Protein AF-A1ZE84-F1 (afdb_monomer)

Foldseek 3Di:
DVVVVVVLLVLLVVLVCLLPVVDDDDDDDDDDDDDDDDDDDDDDDDDDDDDDDPDPPPPPPDAQLKDADDADPPQAALDDDVVVLVVVLVQCLQQLEEEFEEQAPSNSVSVVSVSVVPNDDPDAATEIEHECDDPSVPPVEDELVNVLPPHDAFRYEYEYEQDPDPRSVRHLCNLQVDDPVRSVVSSVSCNVSVYHYYYYYNDCVVVCVSPVPPRGPNDHYYDYSYDPPVVLVVCLVVPDPVQCVPLQAVLLVLLLLLQLLQFFDAPVVSLVLSLLLLVPDKHFHFDWADQDDDPDDDDRPGDGDGDIDRNSVVCVVCVVVSCVVNQWDFDADPNTTTIHHPNPSSSVSSVCCCVPPVVVVSVVSLVSCVSSCVLLNLPRDPSNLVSNLVSLLVVCVVPLPCSQQVSLVVLVVSLQSQLQDPPHDLSSNVSSLVSSLVSLLSNQVPPDPVSVVSSVVSLLVQLAPWGCHPNDTDRSSLSSLLVCVPPDPDDSLVSLQCQLPVYDLVSVVSSLVSLLVLLVVCPVPLVSNQCCVCVRLLVQADPDQDDDPVVLVVLLSGSNLSSLLSVCPNQLADDLLPDPSLVVHDLLSVLCSLQRPCSLSSNQSCVVSPQPPPRDPDPDDDDRPNDDDSVNSVLSSLLSSLVSLLSNLVSQVVVPDPPDPPPPDDRPSLVSLLSNLVSHDPVSLVSNLVSLVVVLVVLVVVLVPQDDPDPVVNVVVNVVSVSSSVSSVVSSVSNCVSNVPPCPPPPDDDDDPDDPDPDPDD

Secondary structure (DSSP, 8-state):
-HHHHHHHHHHHHHHHHHHHHT--------------------------------------------EEPPPPTT---S---HHHHHHHHHHHHHHSEEEEE-S-HHHHHHHHHHHHHH---SS--EEEEEESSGGGGGS----HHHIIIIISPSSEEEEEEE-SSHHHHHHHHHHHT--HHHHHHHHHHHHHTT-EEEEEES-HHHHHHHH-TTS----SEEEE-SPPHHHHHHHHHH---GGGG-TT-TTHHHHHHHHHHSTTB-HHHHHHHHHHHHTT-EEEEEEPPP----SSS-------EEEEEEHHHHHHHSHHHHHHHHTEEEEEETTEEEEEESSHHHHHHHHHHHHHT-HHHHHHHHHHHHHTTGGG-TTS-HHHHHHHHHHHHHHHHH-IIIIIIIHHHHHHHHHHHHHT-TTS-HHHHHHHHHHHHHHHHHHHTT--HHHHHHHHHHHHHTTT-EEEETTEEEEHHHHHHHHTTT-TT--HHHHHHHHHHTS-HHHHHHHHHHHHHHHHHTTT-HHHHHHIIIIIGGGGS---S---TTHHHHGGGSHHHHHHHHHHHIIIII-TTT-GGGGTS-HHHHHHHHT-TTHHHHHHHHHHHS------SS-PPP-------HHHHHHHHHHHHHHHHHHHHHHHHHHS------TT---HHHHHHHHHHHH--HHHHHHHHHHHHHHHHHHHHHHHH--SS-HHHHHHHHHHHHHHHHHHHHHHHHHHHHTT-------S----S-SSSSS---

Nearest PDB structures (foldseek):
  4ogp-assembly2_B  TM=2.337E-01  e=1.639E-01  Saccharomyces cerevisiae S288C
  6cok-assembly1_A  TM=3.534E-01  e=3.272E+00  Saccharomyces cerevisiae S288C
  8jri-assembly1_U  TM=1.352E-01  e=2.681E-01  Homo sapiens
  6bcx-assembly1_B  TM=1.319E-01  e=1.383E+00  Homo sapiens

Structure (mmCIF, N/CA/C/O backbone):
data_AF-A1ZE84-F1
#
_entry.id   AF-A1ZE84-F1
#
loop_
_atom_site.group_PDB
_atom_site.id
_atom_site.type_symbol
_atom_site.label_atom_id
_atom_site.label_alt_id
_atom_site.label_comp_id
_atom_site.label_asym_id
_atom_site.label_entity_id
_atom_site.label_seq_id
_atom_site.pdbx_PDB_ins_code
_atom_site.Cartn_x
_atom_site.Cartn_y
_atom_site.Cartn_z
_atom_site.occupancy
_atom_site.B_iso_or_equiv
_atom_site.auth_seq_id
_atom_site.auth_comp_id
_atom_site.auth_asym_id
_atom_site.auth_atom_id
_atom_site.pdbx_PDB_model_num
ATOM 1 N N . MET A 1 1 ? 30.232 23.983 8.723 1.00 36.81 1 MET A N 1
ATOM 2 C CA . MET A 1 1 ? 28.787 23.717 8.932 1.00 36.81 1 MET A CA 1
ATOM 3 C C . MET A 1 1 ? 27.879 24.654 8.120 1.00 36.81 1 MET A C 1
ATOM 5 O O . MET A 1 1 ? 27.013 24.147 7.424 1.00 36.81 1 MET A O 1
ATOM 9 N N . ASN A 1 2 ? 28.094 25.981 8.107 1.00 24.64 2 ASN A N 1
ATOM 10 C CA . ASN A 1 2 ? 27.314 26.906 7.252 1.00 24.64 2 ASN A CA 1
ATOM 11 C C . ASN A 1 2 ? 27.576 26.751 5.739 1.00 24.64 2 ASN A C 1
ATOM 13 O O . ASN A 1 2 ? 26.659 26.937 4.948 1.00 24.64 2 ASN A O 1
ATOM 17 N N . LEU A 1 3 ? 28.781 26.330 5.335 1.00 23.27 3 LEU A N 1
ATOM 18 C CA . LEU A 1 3 ? 29.101 26.059 3.924 1.00 23.27 3 LEU A CA 1
ATOM 19 C C . LEU A 1 3 ? 28.292 24.879 3.348 1.00 23.27 3 LEU A C 1
ATOM 21 O O . LEU A 1 3 ? 27.771 24.969 2.246 1.00 23.27 3 LEU A O 1
ATOM 25 N N . VAL A 1 4 ? 28.126 23.807 4.132 1.00 29.30 4 VAL A N 1
ATOM 26 C CA . VAL A 1 4 ? 27.359 22.607 3.742 1.00 29.30 4 VAL A CA 1
ATOM 27 C C . VAL A 1 4 ? 25.863 22.919 3.635 1.00 29.30 4 VAL A C 1
ATOM 29 O O . VAL A 1 4 ? 25.212 22.481 2.694 1.00 29.30 4 VAL A O 1
ATOM 32 N N . LYS A 1 5 ? 25.325 23.751 4.541 1.00 33.12 5 LYS A N 1
ATOM 33 C CA . LYS A 1 5 ? 23.930 24.221 4.460 1.00 33.12 5 LYS A CA 1
ATOM 34 C C . LYS A 1 5 ? 23.672 25.100 3.230 1.00 33.12 5 LYS A C 1
ATOM 36 O O . LYS A 1 5 ? 22.591 25.020 2.659 1.00 33.12 5 LYS A O 1
ATOM 41 N N . ASN A 1 6 ? 24.646 25.913 2.816 1.00 33.22 6 ASN A N 1
ATOM 42 C CA . ASN A 1 6 ? 24.522 26.741 1.614 1.00 33.22 6 ASN A CA 1
ATOM 43 C C . ASN A 1 6 ? 24.653 25.923 0.319 1.00 33.22 6 ASN A C 1
ATOM 45 O O . ASN A 1 6 ? 23.928 26.205 -0.627 1.00 33.22 6 ASN A O 1
ATOM 49 N N . LEU A 1 7 ? 25.502 24.889 0.294 1.00 34.53 7 LEU A N 1
ATOM 50 C CA . LEU A 1 7 ? 25.611 23.964 -0.843 1.00 34.53 7 LEU A CA 1
ATOM 51 C C . LEU A 1 7 ? 24.311 23.173 -1.057 1.00 34.53 7 LEU A C 1
ATOM 53 O O . LEU A 1 7 ? 23.754 23.221 -2.146 1.00 34.53 7 LEU A O 1
ATOM 57 N N . GLN A 1 8 ? 23.744 22.583 0.003 1.00 39.34 8 GLN A N 1
ATOM 58 C CA . GLN A 1 8 ? 22.467 21.853 -0.081 1.00 39.34 8 GLN A CA 1
ATOM 59 C C . GLN A 1 8 ? 21.284 22.748 -0.487 1.00 39.34 8 GLN A C 1
ATOM 61 O O . GLN A 1 8 ? 20.368 22.307 -1.178 1.00 39.34 8 GLN A O 1
ATOM 66 N N . LYS A 1 9 ? 21.289 24.022 -0.068 1.00 42.16 9 LYS A N 1
ATOM 67 C CA . LYS A 1 9 ? 20.246 24.988 -0.442 1.00 42.16 9 LYS A CA 1
ATOM 68 C C . LYS A 1 9 ? 20.363 25.433 -1.904 1.00 42.16 9 LYS A C 1
ATOM 70 O O . LYS A 1 9 ? 19.337 25.706 -2.519 1.00 42.16 9 LYS A O 1
ATOM 75 N N . ASN A 1 10 ? 21.578 25.500 -2.450 1.00 45.91 10 ASN A N 1
ATOM 76 C CA . ASN A 1 10 ? 21.805 25.840 -3.853 1.00 45.91 10 ASN A CA 1
ATOM 77 C C . ASN A 1 10 ? 21.471 24.665 -4.783 1.00 45.91 10 ASN A C 1
ATOM 79 O O . ASN A 1 10 ? 20.753 24.890 -5.750 1.00 45.91 10 ASN A O 1
ATOM 83 N N . GLU A 1 11 ? 21.858 23.431 -4.439 1.00 47.66 11 GLU A N 1
ATOM 84 C CA . GLU A 1 11 ? 21.490 22.222 -5.203 1.00 47.66 11 GLU A CA 1
ATOM 85 C C . GLU A 1 11 ? 19.964 22.048 -5.291 1.00 47.66 11 GLU A C 1
ATOM 87 O O . GLU A 1 11 ? 19.417 21.853 -6.373 1.00 47.66 11 GLU A O 1
ATOM 92 N N . ALA A 1 12 ? 19.237 22.220 -4.179 1.00 45.03 12 ALA A N 1
ATOM 93 C CA . ALA A 1 12 ? 17.773 22.137 -4.181 1.00 45.03 12 ALA A CA 1
ATOM 94 C C . ALA A 1 12 ? 17.106 23.241 -5.025 1.00 45.03 12 ALA A C 1
ATOM 96 O O . ALA A 1 12 ? 16.056 23.018 -5.626 1.00 45.03 12 ALA A O 1
ATOM 97 N N . LYS A 1 13 ? 17.708 24.435 -5.080 1.00 50.19 13 LYS A N 1
ATOM 98 C CA . LYS A 1 13 ? 17.200 25.567 -5.867 1.00 50.19 13 LYS A CA 1
ATOM 99 C C . LYS A 1 13 ? 17.487 25.399 -7.363 1.00 50.19 13 LYS A C 1
ATOM 101 O O . LYS A 1 13 ? 16.694 25.847 -8.184 1.00 50.19 13 LYS A O 1
ATOM 106 N N . GLU A 1 14 ? 18.589 24.744 -7.709 1.00 56.25 14 GLU A N 1
ATOM 107 C CA . GLU A 1 14 ? 18.970 24.417 -9.084 1.00 56.25 14 GLU A CA 1
ATOM 108 C C . GLU A 1 14 ? 18.082 23.306 -9.660 1.00 56.25 14 GLU A C 1
ATOM 110 O O . GLU A 1 14 ? 17.531 23.481 -10.745 1.00 56.25 14 GLU A O 1
ATOM 115 N N . VAL A 1 15 ? 17.798 22.256 -8.876 1.00 49.94 15 VAL A N 1
ATOM 116 C CA . VAL A 1 15 ? 16.799 21.225 -9.220 1.00 49.94 15 VAL A CA 1
ATOM 117 C C . VAL A 1 15 ? 15.406 21.843 -9.393 1.00 49.94 15 VAL A C 1
ATOM 119 O O . VAL A 1 15 ? 14.722 21.566 -10.373 1.00 49.94 15 VAL A O 1
ATOM 122 N N . LEU A 1 16 ? 14.990 22.742 -8.491 1.00 45.25 16 LEU A N 1
ATOM 123 C CA . LEU A 1 16 ? 13.706 23.445 -8.601 1.00 45.25 16 LEU A CA 1
ATOM 124 C C . LEU A 1 16 ? 13.632 24.313 -9.871 1.00 45.25 16 LEU A C 1
ATOM 126 O O . LEU A 1 16 ? 12.613 24.317 -10.556 1.00 45.25 16 LEU A O 1
ATOM 130 N N . ASN A 1 17 ? 14.713 25.014 -10.221 1.00 49.50 17 ASN A N 1
ATOM 131 C CA . ASN A 1 17 ? 14.766 25.812 -11.444 1.00 49.50 17 ASN A CA 1
ATOM 132 C C . ASN A 1 17 ? 14.738 24.938 -12.706 1.00 49.50 17 ASN A C 1
ATOM 134 O O . ASN A 1 17 ? 14.071 25.320 -13.663 1.00 49.50 17 ASN A O 1
ATOM 138 N N . GLN A 1 18 ? 15.383 23.767 -12.714 1.00 52.84 18 GLN A N 1
ATOM 139 C CA . GLN A 1 18 ? 15.310 22.813 -13.831 1.00 52.84 18 GLN A CA 1
ATOM 140 C C . GLN A 1 18 ? 13.902 22.212 -13.997 1.00 52.84 18 GLN A C 1
ATOM 142 O O . GLN A 1 18 ? 13.426 22.064 -15.121 1.00 52.84 18 GLN A O 1
ATOM 147 N N . VAL A 1 19 ? 13.193 21.943 -12.894 1.00 48.56 19 VAL A N 1
ATOM 148 C CA . VAL A 1 19 ? 11.801 21.454 -12.924 1.00 48.56 19 VAL A CA 1
ATOM 149 C C . VAL A 1 19 ? 10.820 22.540 -13.392 1.00 48.56 19 VAL A C 1
ATOM 151 O O . VAL A 1 19 ? 9.872 22.243 -14.116 1.00 48.56 19 VAL A O 1
ATOM 154 N N . ILE A 1 20 ? 11.041 23.805 -13.016 1.00 45.84 20 ILE A N 1
ATOM 155 C CA . ILE A 1 20 ? 10.138 24.922 -13.347 1.00 45.84 20 ILE A CA 1
ATOM 156 C C . ILE A 1 20 ? 10.374 25.471 -14.765 1.00 45.84 20 ILE A C 1
ATOM 158 O O . ILE A 1 20 ? 9.416 25.847 -15.438 1.00 45.84 20 ILE A O 1
ATOM 162 N N . THR A 1 21 ? 11.618 25.519 -15.252 1.00 43.59 21 THR A N 1
ATOM 163 C CA . THR A 1 21 ? 11.938 26.168 -16.544 1.00 43.59 21 THR A CA 1
ATOM 164 C C . THR A 1 21 ? 11.552 25.355 -17.782 1.00 43.59 21 THR A C 1
ATOM 166 O O . THR A 1 21 ? 11.410 25.940 -18.853 1.00 43.59 21 THR A O 1
ATOM 169 N N . ASN A 1 22 ? 11.281 24.054 -17.647 1.00 42.22 22 ASN A N 1
ATOM 170 C CA . ASN A 1 22 ? 10.920 23.189 -18.777 1.00 42.22 22 ASN A CA 1
ATOM 171 C C . ASN A 1 22 ? 9.412 23.111 -19.085 1.00 42.22 22 ASN A C 1
ATOM 173 O O . ASN A 1 22 ? 9.028 22.421 -20.025 1.00 42.22 22 ASN A O 1
ATOM 177 N N . ASN A 1 23 ? 8.544 23.822 -18.353 1.00 41.28 23 ASN A N 1
ATOM 178 C CA . ASN A 1 23 ? 7.087 23.706 -18.504 1.00 41.28 23 ASN A CA 1
ATOM 179 C C . ASN A 1 23 ? 6.381 25.070 -18.571 1.00 41.28 23 ASN A C 1
ATOM 181 O O . ASN A 1 23 ? 5.693 25.487 -17.641 1.00 41.28 23 ASN A O 1
ATOM 185 N N . THR A 1 24 ? 6.499 25.779 -19.698 1.00 28.03 24 THR A N 1
ATOM 186 C CA . THR A 1 24 ? 5.566 26.873 -20.029 1.00 28.03 24 THR A CA 1
ATOM 187 C C . THR A 1 24 ? 5.168 26.838 -21.507 1.00 28.03 24 THR A C 1
ATOM 189 O O . THR A 1 24 ? 5.934 27.300 -22.350 1.00 28.03 24 THR A O 1
ATOM 192 N N . PRO A 1 25 ? 3.961 26.369 -21.865 1.00 32.09 25 PRO A N 1
ATOM 193 C CA . PRO A 1 25 ? 3.315 26.785 -23.097 1.00 32.09 25 PRO A CA 1
ATOM 194 C C . PRO A 1 25 ? 2.421 28.005 -22.840 1.00 32.09 25 PRO A C 1
ATOM 196 O O . PRO A 1 25 ? 1.644 28.064 -21.886 1.00 32.09 25 PRO A O 1
ATOM 199 N N . HIS A 1 26 ? 2.553 28.996 -23.717 1.00 32.44 26 HIS A N 1
ATOM 200 C CA . HIS A 1 26 ? 1.734 30.198 -23.745 1.00 32.44 26 HIS A CA 1
ATOM 201 C C . HIS A 1 26 ? 0.280 29.918 -24.171 1.00 32.44 26 HIS A C 1
ATOM 203 O O . HIS A 1 26 ? 0.025 29.235 -25.154 1.00 32.44 26 HIS A O 1
ATOM 209 N N . GLN A 1 27 ? -0.614 30.626 -23.474 1.00 30.95 27 GLN A N 1
ATOM 210 C CA . GLN A 1 27 ? -1.911 31.177 -23.889 1.00 30.95 27 GLN A CA 1
ATOM 211 C C . GLN A 1 27 ? -3.180 30.306 -23.894 1.00 30.95 27 GLN A C 1
ATOM 213 O O . GLN A 1 27 ? -3.377 29.364 -24.653 1.00 30.95 27 GLN A O 1
ATOM 218 N N . GLN A 1 28 ? -4.082 30.781 -23.030 1.00 29.73 28 GLN A N 1
ATOM 219 C CA . GLN A 1 28 ? -5.488 30.462 -22.839 1.00 29.73 28 GLN A CA 1
ATOM 220 C C . GLN A 1 28 ? -6.345 30.962 -24.011 1.00 29.73 28 GLN A C 1
ATOM 222 O O . GLN A 1 28 ? -6.179 32.098 -24.449 1.00 29.73 28 GLN A O 1
ATOM 227 N N . ASN A 1 29 ? -7.359 30.182 -24.391 1.00 26.28 29 ASN A N 1
ATOM 228 C CA . ASN A 1 29 ? -8.602 30.709 -24.950 1.00 26.28 29 ASN A CA 1
ATOM 229 C C . ASN A 1 29 ? -9.772 30.181 -24.113 1.00 26.28 29 ASN A C 1
ATOM 231 O O . ASN A 1 29 ? -10.040 28.983 -24.070 1.00 26.28 29 ASN A O 1
ATOM 235 N N . ASN A 1 30 ? -10.437 31.106 -23.420 1.00 28.86 30 ASN A N 1
ATOM 236 C CA . ASN A 1 30 ? -11.659 30.879 -22.658 1.00 28.86 30 ASN A CA 1
ATOM 237 C C . ASN A 1 30 ? -12.860 30.819 -23.608 1.00 28.86 30 ASN A C 1
ATOM 239 O O . ASN A 1 30 ? -13.120 31.790 -24.317 1.00 28.86 30 ASN A O 1
ATOM 243 N N . VAL A 1 31 ? -13.654 29.750 -23.535 1.00 28.14 31 VAL A N 1
ATOM 244 C CA . VAL A 1 31 ? -15.068 29.779 -23.929 1.00 28.14 31 VAL A CA 1
ATOM 245 C C . VAL A 1 31 ? -15.882 29.134 -22.815 1.00 28.14 31 VAL A C 1
ATOM 247 O O . VAL A 1 31 ? -15.680 27.984 -22.438 1.00 28.14 31 VAL A O 1
ATOM 250 N N . SER A 1 32 ? -16.775 29.940 -22.262 1.00 31.22 32 SER A N 1
ATOM 251 C CA . SER A 1 32 ? -17.769 29.614 -21.254 1.00 31.22 32 SER A CA 1
ATOM 252 C C . SER A 1 32 ? -19.015 29.032 -21.920 1.00 31.22 32 SER A C 1
ATOM 254 O O . SER A 1 32 ? -19.507 29.575 -22.907 1.00 31.22 32 SER A O 1
ATOM 256 N N . ALA A 1 33 ? -19.567 27.961 -21.351 1.00 27.58 33 ALA A N 1
ATOM 257 C CA . ALA A 1 33 ? -20.930 27.528 -21.630 1.00 27.58 33 ALA A CA 1
ATOM 258 C C . ALA A 1 33 ? -21.568 26.984 -20.347 1.00 27.58 33 ALA A C 1
ATOM 260 O O . ALA A 1 33 ? -21.155 25.977 -19.780 1.00 27.58 33 ALA A O 1
ATOM 261 N N . THR A 1 34 ? -22.560 27.730 -19.878 1.00 29.97 34 THR A N 1
ATOM 262 C CA . THR A 1 34 ? -23.504 27.414 -18.808 1.00 29.97 34 THR A CA 1
ATOM 263 C C . THR A 1 34 ? -24.512 26.359 -19.266 1.00 29.97 34 THR A C 1
ATOM 265 O O . THR A 1 34 ? -25.079 26.504 -20.347 1.00 29.97 34 THR A O 1
ATOM 268 N N . GLY A 1 35 ? -24.819 25.378 -18.416 1.00 27.50 35 GLY A N 1
ATOM 269 C CA . GLY A 1 35 ? -25.914 24.426 -18.618 1.00 27.50 35 GLY A CA 1
ATOM 270 C C . GLY A 1 35 ? -26.468 23.931 -17.285 1.00 27.50 35 GLY A C 1
ATOM 271 O O . GLY A 1 35 ? -25.924 23.011 -16.689 1.00 27.50 35 GLY A O 1
ATOM 272 N N . ASN A 1 36 ? -27.527 24.594 -16.815 1.00 29.30 36 ASN A N 1
ATOM 273 C CA . ASN A 1 36 ? -28.454 24.116 -15.787 1.00 29.30 36 ASN A CA 1
ATOM 274 C C . ASN A 1 36 ? -29.229 22.910 -16.321 1.00 29.30 36 ASN A C 1
ATOM 276 O O . ASN A 1 36 ? -29.842 23.078 -17.368 1.00 29.30 36 ASN A O 1
ATOM 280 N N . GLU A 1 37 ? -29.383 21.835 -15.544 1.00 28.62 37 GLU A N 1
ATOM 281 C CA . GLU A 1 37 ? -30.635 21.063 -15.537 1.00 28.62 37 GLU A CA 1
ATOM 282 C C . GLU A 1 37 ? -31.001 20.601 -14.120 1.00 28.62 37 GLU A C 1
ATOM 284 O O . GLU A 1 37 ? -30.244 19.939 -13.412 1.00 28.62 37 GLU A O 1
ATOM 289 N N . ASN A 1 38 ? -32.200 21.024 -13.722 1.00 28.02 38 ASN A N 1
ATOM 290 C CA . ASN A 1 38 ? -32.966 20.556 -12.580 1.00 28.02 38 ASN A CA 1
ATOM 291 C C . ASN A 1 38 ? -33.550 19.173 -12.889 1.00 28.02 38 ASN A C 1
ATOM 293 O O . ASN A 1 38 ? -34.133 19.016 -13.956 1.00 28.02 38 ASN A O 1
ATOM 297 N N . THR A 1 39 ? -33.621 18.278 -11.902 1.00 29.27 39 THR A N 1
ATOM 298 C CA . THR A 1 39 ? -34.764 17.355 -11.798 1.00 29.27 39 THR A CA 1
ATOM 299 C C . THR A 1 39 ? -35.129 17.084 -10.346 1.00 29.27 39 THR A C 1
ATOM 301 O O . THR A 1 39 ? -34.303 16.718 -9.513 1.00 29.27 39 THR A O 1
ATOM 304 N N . SER A 1 40 ? -36.406 17.321 -10.081 1.00 28.17 40 SER A N 1
ATOM 305 C CA . SER A 1 40 ? -37.141 17.264 -8.828 1.00 28.17 40 SER A CA 1
ATOM 306 C C . SER A 1 40 ? -37.677 15.867 -8.496 1.00 28.17 40 SER A C 1
ATOM 308 O O . SER A 1 40 ? -38.071 15.128 -9.389 1.00 28.17 40 SER A O 1
ATOM 310 N N . PHE A 1 41 ? -37.769 15.605 -7.189 1.00 26.22 41 PHE A N 1
ATOM 311 C CA . PHE A 1 41 ? -38.820 14.900 -6.437 1.00 26.22 41 PHE A CA 1
ATOM 312 C C . PHE A 1 41 ? -39.788 13.934 -7.148 1.00 26.22 41 PHE A C 1
ATOM 314 O O . PHE A 1 41 ? -40.590 14.327 -7.992 1.00 26.22 41 PHE A O 1
ATOM 321 N N . GLY A 1 42 ? -39.864 12.724 -6.584 1.00 26.58 42 GLY A N 1
ATOM 322 C CA . GLY A 1 42 ? -41.055 11.876 -6.575 1.00 26.58 42 GLY A CA 1
ATOM 323 C C . GLY A 1 42 ? -41.156 11.131 -5.241 1.00 26.58 42 GLY A C 1
ATOM 324 O O . GLY A 1 42 ? -40.504 10.111 -5.049 1.00 26.58 42 GLY A O 1
ATOM 325 N N . GLU A 1 43 ? -41.951 11.666 -4.312 1.00 28.81 43 GLU A N 1
ATOM 326 C CA . GLU A 1 43 ? -42.445 10.944 -3.136 1.00 28.81 43 GLU A CA 1
ATOM 327 C C . GLU A 1 43 ? -43.560 9.980 -3.563 1.00 28.81 43 GLU A C 1
ATOM 329 O O . GLU A 1 43 ? -44.533 10.400 -4.187 1.00 28.81 43 GLU A O 1
ATOM 334 N N . VAL A 1 44 ? -43.473 8.712 -3.156 1.00 29.52 44 VAL A N 1
ATOM 335 C CA . VAL A 1 44 ? -44.645 7.840 -3.002 1.00 29.52 44 VAL A CA 1
ATOM 336 C C . VAL A 1 44 ? -44.495 7.094 -1.682 1.00 29.52 44 VAL A C 1
ATOM 338 O O . VAL A 1 44 ? -43.580 6.294 -1.497 1.00 29.52 44 VAL A O 1
ATOM 341 N N . GLY A 1 45 ? -45.387 7.404 -0.743 1.00 27.36 45 GLY A N 1
ATOM 342 C CA . GLY A 1 45 ? -45.555 6.671 0.505 1.00 27.36 45 GLY A CA 1
ATOM 343 C C . GLY A 1 45 ? -46.414 5.420 0.320 1.00 27.36 45 GLY A C 1
ATOM 344 O O . GLY A 1 45 ? -47.327 5.392 -0.501 1.00 27.36 45 GLY A O 1
ATOM 345 N N . GLY A 1 46 ? -46.145 4.403 1.136 1.00 26.98 46 GLY A N 1
ATOM 346 C CA . GLY A 1 46 ? -46.961 3.200 1.263 1.00 26.98 46 GLY A CA 1
ATOM 347 C C . GLY A 1 46 ? -46.502 2.366 2.457 1.00 26.98 46 GLY A C 1
ATOM 348 O O . GLY A 1 46 ? -45.310 2.187 2.669 1.00 26.98 46 GLY A O 1
ATOM 349 N N . ASP A 1 47 ? -47.459 1.953 3.279 1.00 25.48 47 ASP A N 1
ATOM 350 C CA . ASP A 1 47 ? -47.313 1.526 4.669 1.00 25.48 47 ASP A CA 1
ATOM 351 C C . ASP A 1 47 ? -46.596 0.191 4.952 1.00 25.48 47 ASP A C 1
ATOM 353 O O . ASP A 1 47 ? -46.468 -0.714 4.136 1.00 25.48 47 ASP A O 1
ATOM 357 N N . VAL A 1 48 ? -46.189 0.104 6.220 1.00 30.48 48 VAL A N 1
ATOM 358 C CA . VAL A 1 48 ? -45.552 -1.004 6.939 1.00 30.48 48 VAL A CA 1
ATOM 359 C C . VAL A 1 48 ? -46.494 -2.200 7.120 1.00 30.48 48 VAL A C 1
ATOM 361 O O . VAL A 1 48 ? -47.605 -2.039 7.624 1.00 30.48 48 VAL A O 1
ATOM 364 N N . THR A 1 49 ? -45.998 -3.426 6.923 1.00 26.94 49 THR A N 1
ATOM 365 C CA . THR A 1 49 ? -46.340 -4.553 7.814 1.00 26.94 49 THR A CA 1
ATOM 366 C C . THR A 1 49 ? -45.186 -5.551 7.900 1.00 26.94 49 THR A C 1
ATOM 368 O O . THR A 1 49 ? -44.726 -6.091 6.902 1.00 26.94 49 THR A O 1
ATOM 371 N N . ILE A 1 50 ? -44.710 -5.766 9.127 1.00 29.09 50 ILE A N 1
ATOM 372 C CA . ILE A 1 50 ? -43.691 -6.746 9.502 1.00 29.09 50 ILE A CA 1
ATOM 373 C C . ILE A 1 50 ? -44.406 -8.072 9.767 1.00 29.09 50 ILE A C 1
ATOM 375 O O . ILE A 1 50 ? -45.219 -8.145 10.686 1.00 29.09 50 ILE A O 1
ATOM 379 N N . TYR A 1 51 ? -44.047 -9.119 9.025 1.00 27.38 51 TYR A N 1
ATOM 380 C CA . TYR A 1 51 ? -44.151 -10.498 9.493 1.00 27.38 51 TYR A CA 1
ATOM 381 C C . TYR A 1 51 ? -42.777 -11.150 9.380 1.00 27.38 51 TYR A C 1
ATOM 383 O O . TYR A 1 51 ? -42.238 -11.338 8.293 1.00 27.38 51 TYR A O 1
ATOM 391 N N . ALA A 1 52 ? -42.213 -11.466 10.543 1.00 35.06 52 ALA A N 1
ATOM 392 C CA . ALA A 1 52 ? -41.080 -12.357 10.689 1.00 35.06 52 ALA A CA 1
ATOM 393 C C . ALA A 1 52 ? -41.555 -13.793 10.423 1.00 35.06 52 ALA A C 1
ATOM 395 O O . ALA A 1 52 ? -42.123 -14.450 11.291 1.00 35.06 52 ALA A O 1
ATOM 396 N N . ALA A 1 53 ? -41.324 -14.261 9.206 1.00 30.91 53 ALA A N 1
ATOM 397 C CA . ALA A 1 53 ? -41.155 -15.666 8.875 1.00 30.91 53 ALA A CA 1
ATOM 398 C C . ALA A 1 53 ? -39.854 -15.718 8.074 1.00 30.91 53 ALA A C 1
ATOM 400 O O . ALA A 1 53 ? -39.637 -14.835 7.244 1.00 30.91 53 ALA A O 1
ATOM 401 N N . GLY A 1 54 ? -38.958 -16.660 8.384 1.00 36.31 54 GLY A N 1
ATOM 402 C CA . GLY A 1 54 ? -37.664 -16.769 7.711 1.00 36.31 54 GLY A CA 1
ATOM 403 C C . GLY A 1 54 ? -37.864 -16.687 6.204 1.00 36.31 54 GLY A C 1
ATOM 404 O O . GLY A 1 54 ? -38.525 -17.556 5.634 1.00 36.31 54 GLY A O 1
ATOM 405 N N . MET A 1 55 ? -37.365 -15.608 5.590 1.00 26.78 55 MET A N 1
ATOM 406 C CA . MET A 1 55 ? -37.378 -15.502 4.141 1.00 26.78 55 MET A CA 1
ATOM 407 C C . MET A 1 55 ? -36.633 -16.733 3.624 1.00 26.78 55 MET A C 1
ATOM 409 O O . MET A 1 55 ? -35.517 -16.984 4.098 1.00 26.78 55 MET A O 1
ATOM 413 N N . PRO A 1 56 ? -37.208 -17.524 2.702 1.00 33.09 56 PRO A N 1
ATOM 414 C CA . PRO A 1 56 ? -36.371 -18.402 1.910 1.00 33.09 56 PRO A CA 1
ATOM 415 C C . PRO A 1 56 ? -35.312 -17.484 1.307 1.00 33.09 56 PRO A C 1
ATOM 417 O O . PRO A 1 56 ? -35.663 -16.465 0.713 1.00 33.09 56 PRO A O 1
ATOM 420 N N . GLN A 1 57 ? -34.031 -17.769 1.544 1.00 34.62 57 GLN A N 1
ATOM 421 C CA . GLN A 1 57 ? -33.004 -17.141 0.729 1.00 34.62 57 GLN A CA 1
ATOM 422 C C . GLN A 1 57 ? -33.399 -17.479 -0.705 1.00 34.62 57 GLN A C 1
ATOM 424 O O . GLN A 1 57 ? -33.383 -18.654 -1.080 1.00 34.62 57 GLN A O 1
ATOM 429 N N . GLU A 1 58 ? -33.870 -16.482 -1.460 1.00 37.03 58 GLU A N 1
ATOM 430 C CA . GLU A 1 58 ? -33.947 -16.606 -2.904 1.00 37.03 58 GLU A CA 1
ATOM 431 C C . GLU A 1 58 ? -32.542 -17.033 -3.301 1.00 37.03 58 GLU A C 1
ATOM 433 O O . GLU A 1 58 ? -31.583 -16.300 -3.059 1.00 37.03 58 GLU A O 1
ATOM 438 N N . LYS A 1 59 ? -32.397 -18.281 -3.765 1.00 49.81 59 LYS A N 1
ATOM 439 C CA . LYS A 1 59 ? -31.138 -18.730 -4.346 1.00 49.81 59 LYS A CA 1
ATOM 440 C C . LYS A 1 59 ? -30.854 -17.719 -5.445 1.00 49.81 59 LYS A C 1
ATOM 442 O O . LYS A 1 59 ? -31.595 -17.694 -6.427 1.00 49.81 59 LYS A O 1
ATOM 447 N N . GLU A 1 60 ? -29.871 -16.846 -5.231 1.00 55.91 60 GLU A N 1
ATOM 448 C CA . GLU A 1 60 ? -29.434 -15.910 -6.256 1.00 55.91 60 GLU A CA 1
ATOM 449 C C . GLU A 1 60 ? -29.136 -16.747 -7.495 1.00 55.91 60 GLU A C 1
ATOM 451 O O . GLU A 1 60 ? -28.249 -17.602 -7.481 1.00 55.91 60 GLU A O 1
ATOM 456 N N . VAL A 1 61 ? -29.957 -16.574 -8.532 1.00 61.94 61 VAL A N 1
ATOM 457 C CA . VAL A 1 61 ? -29.771 -17.278 -9.796 1.00 61.94 61 VAL A CA 1
ATOM 458 C C . VAL A 1 61 ? -28.432 -16.803 -10.335 1.00 61.94 61 VAL A C 1
ATOM 460 O O . VAL A 1 61 ? -28.268 -15.621 -10.652 1.00 61.94 61 VAL A O 1
ATOM 463 N N . PHE A 1 62 ? -27.461 -17.711 -10.361 1.00 67.38 62 PHE A N 1
ATOM 464 C CA . PHE A 1 62 ? -26.119 -17.426 -10.837 1.00 67.38 62 PHE A CA 1
ATOM 465 C C . PHE A 1 62 ? -26.216 -16.983 -12.304 1.00 67.38 62 PHE A C 1
ATOM 467 O O . PHE A 1 62 ? -26.620 -17.753 -13.172 1.00 67.38 62 PHE A O 1
ATOM 474 N N . LYS A 1 63 ? -25.918 -15.709 -12.571 1.00 77.25 63 LYS A N 1
ATOM 475 C CA . LYS A 1 63 ? -25.895 -15.144 -13.929 1.00 77.25 63 LYS A CA 1
ATOM 476 C C . LYS A 1 63 ? -24.564 -15.460 -14.604 1.00 77.25 63 LYS A C 1
ATOM 478 O O . LYS A 1 63 ? -23.548 -15.447 -13.918 1.00 77.25 63 LYS A O 1
ATOM 483 N N . ASP A 1 64 ? -24.591 -15.683 -15.919 1.00 83.94 64 ASP A N 1
ATOM 484 C CA . ASP A 1 64 ? -23.397 -15.852 -16.758 1.00 83.94 64 ASP A CA 1
ATOM 485 C C . ASP A 1 64 ? -22.415 -14.682 -16.536 1.00 83.94 64 ASP A C 1
ATOM 487 O O . ASP A 1 64 ? -22.771 -13.534 -16.823 1.00 83.94 64 ASP A O 1
ATOM 491 N N . PRO A 1 65 ? -21.214 -14.937 -15.984 1.00 83.44 65 PRO A N 1
ATOM 492 C CA . PRO A 1 65 ? -20.230 -13.902 -15.692 1.00 83.44 65 PRO A CA 1
ATOM 493 C C . PRO A 1 65 ? -19.315 -13.594 -16.890 1.00 83.44 65 PRO A C 1
ATOM 495 O O . PRO A 1 65 ? -18.368 -12.820 -16.738 1.00 83.44 65 PRO A O 1
ATOM 498 N N . THR A 1 66 ? -19.539 -14.221 -18.051 1.00 87.81 66 THR A N 1
ATOM 499 C CA . THR A 1 66 ? -18.665 -14.095 -19.222 1.00 87.81 66 THR A CA 1
ATOM 500 C C . THR A 1 66 ? -19.057 -12.957 -20.163 1.00 87.81 66 THR A C 1
ATOM 502 O O . THR A 1 66 ? -20.225 -12.615 -20.345 1.00 87.81 66 THR A O 1
ATOM 505 N N . GLU A 1 67 ? -18.050 -12.383 -20.813 1.00 89.38 67 GLU A N 1
ATOM 506 C CA . GLU A 1 67 ? -18.185 -11.356 -21.848 1.00 89.38 67 GLU A CA 1
ATOM 507 C C . GLU A 1 67 ? -17.795 -11.922 -23.220 1.00 89.38 67 GLU A C 1
ATOM 509 O O . GLU A 1 67 ? -17.186 -12.987 -23.310 1.00 89.38 67 GLU A O 1
ATOM 514 N N . ASN A 1 68 ? -18.139 -11.230 -24.309 1.00 90.31 68 ASN A N 1
ATOM 515 C CA . ASN A 1 68 ? -17.709 -11.634 -25.651 1.00 90.31 68 ASN A CA 1
ATOM 516 C C . ASN A 1 68 ? -16.204 -11.401 -25.823 1.00 90.31 68 ASN A C 1
ATOM 518 O O . ASN A 1 68 ? -15.706 -10.310 -25.543 1.00 90.31 68 ASN A O 1
ATOM 522 N N . PHE A 1 69 ? -15.490 -12.403 -26.330 1.00 89.19 69 PHE A N 1
ATOM 523 C CA . PHE A 1 69 ? -14.063 -12.304 -26.613 1.00 89.19 69 PHE A CA 1
ATOM 524 C C . PHE A 1 69 ? -13.814 -11.933 -28.078 1.00 89.19 69 PHE A C 1
ATOM 526 O O . PHE A 1 69 ? -14.142 -12.691 -28.994 1.00 89.19 69 PHE A O 1
ATOM 533 N N . THR A 1 70 ? -13.200 -10.772 -28.307 1.00 90.06 70 THR A N 1
ATOM 534 C CA . THR A 1 70 ? -12.871 -10.290 -29.654 1.00 90.06 70 THR A CA 1
ATOM 535 C C . THR A 1 70 ? -11.512 -10.822 -30.096 1.00 90.06 70 THR A C 1
ATOM 537 O O . THR A 1 70 ? -10.488 -10.509 -29.490 1.00 90.06 70 THR A O 1
ATOM 540 N N . LEU A 1 71 ? -11.482 -11.595 -31.183 1.00 87.00 71 LEU A N 1
ATOM 541 C CA . LEU A 1 71 ? -10.234 -12.076 -31.773 1.00 87.00 71 LEU A CA 1
ATOM 542 C C . LEU A 1 71 ? -9.461 -10.949 -32.462 1.00 87.00 71 LEU A C 1
ATOM 544 O O . LEU A 1 71 ? -10.012 -10.212 -33.275 1.00 87.00 71 LEU A O 1
ATOM 548 N N . GLN A 1 72 ? -8.162 -10.861 -32.180 1.00 84.44 72 GLN A N 1
ATOM 549 C CA . GLN A 1 72 ? -7.250 -9.955 -32.867 1.00 84.44 72 GLN A CA 1
ATOM 550 C C . GLN A 1 72 ? -6.628 -10.673 -34.079 1.00 84.44 72 GLN A C 1
ATOM 552 O O . GLN A 1 72 ? -6.000 -11.721 -33.932 1.00 84.44 72 GLN A O 1
ATOM 557 N N . GLU A 1 73 ? -6.806 -10.130 -35.289 1.00 77.50 73 GLU A N 1
ATOM 558 C CA . GLU A 1 73 ? -6.428 -10.825 -36.534 1.00 77.50 73 GLU A CA 1
ATOM 559 C C . GLU A 1 73 ? -4.912 -10.917 -36.773 1.00 77.50 73 GLU A C 1
ATOM 561 O O . GLU A 1 73 ? -4.453 -11.872 -37.409 1.00 77.50 73 GLU A O 1
ATOM 566 N N . ASN A 1 74 ? -4.150 -9.958 -36.236 1.00 76.75 74 ASN A N 1
ATOM 567 C CA . ASN A 1 74 ? -2.743 -9.715 -36.579 1.00 76.75 74 ASN A CA 1
ATOM 568 C C . ASN A 1 74 ? -1.751 -10.050 -35.458 1.00 76.75 74 ASN A C 1
ATOM 570 O O . ASN A 1 74 ? -0.604 -9.613 -35.502 1.00 76.75 74 ASN A O 1
ATOM 574 N N . VAL A 1 75 ? -2.164 -10.819 -34.451 1.00 74.62 75 VAL A N 1
ATOM 575 C CA . VAL A 1 75 ? -1.275 -11.168 -33.338 1.00 74.62 75 VAL A CA 1
ATOM 576 C C . VAL A 1 75 ? -0.580 -12.486 -33.637 1.00 74.62 75 VAL A C 1
ATOM 578 O O . VAL A 1 75 ? -1.223 -13.535 -33.704 1.00 74.62 75 VAL A O 1
ATOM 581 N N . GLN A 1 76 ? 0.739 -12.440 -33.817 1.00 76.62 76 GLN A N 1
ATOM 582 C CA . GLN A 1 76 ? 1.556 -13.642 -33.933 1.00 76.62 76 GLN A CA 1
ATOM 583 C C . GLN A 1 76 ? 2.266 -13.935 -32.606 1.00 76.62 76 GLN A C 1
ATOM 585 O O . GLN A 1 76 ? 2.881 -13.033 -32.035 1.00 76.62 76 GLN A O 1
ATOM 590 N N . PRO A 1 77 ? 2.199 -15.176 -32.094 1.00 76.94 77 PRO A N 1
ATOM 591 C CA . PRO A 1 77 ? 2.994 -15.575 -30.940 1.00 76.94 77 PRO A CA 1
ATOM 592 C C . PRO A 1 77 ? 4.486 -15.509 -31.277 1.00 76.94 77 PRO A C 1
ATOM 594 O O . PRO A 1 77 ? 4.901 -15.889 -32.371 1.00 76.94 77 PRO A O 1
ATOM 597 N N . LEU A 1 78 ? 5.297 -15.071 -30.312 1.00 62.72 78 LEU A N 1
ATOM 598 C CA . LEU A 1 78 ? 6.756 -14.962 -30.451 1.00 62.72 78 LEU A CA 1
ATOM 599 C C . LEU A 1 78 ? 7.410 -16.330 -30.670 1.00 62.72 78 LEU A C 1
ATOM 601 O O . LEU A 1 78 ? 8.457 -16.433 -31.307 1.00 62.72 78 LEU A O 1
ATOM 605 N N . TYR A 1 79 ? 6.805 -17.381 -30.119 1.00 67.12 79 TYR A N 1
ATOM 606 C CA . TYR A 1 79 ? 7.243 -18.754 -30.298 1.00 67.12 79 TYR A CA 1
ATOM 607 C C . TYR A 1 79 ? 6.035 -19.676 -30.377 1.00 67.12 79 TYR A C 1
ATOM 609 O O . TYR A 1 79 ? 5.221 -19.737 -29.458 1.00 67.12 79 TYR A O 1
ATOM 617 N N . MET A 1 80 ? 5.946 -20.422 -31.471 1.00 67.88 80 MET A N 1
ATOM 618 C CA . MET A 1 80 ? 4.961 -21.476 -31.626 1.00 67.88 80 MET A CA 1
ATOM 619 C C . MET A 1 80 ? 5.611 -22.628 -32.377 1.00 67.88 80 MET A C 1
ATOM 621 O O . MET A 1 80 ? 5.856 -22.553 -33.579 1.00 67.88 80 MET A O 1
ATOM 625 N N . ASN A 1 81 ? 5.932 -23.691 -31.646 1.00 79.50 81 ASN A N 1
ATOM 626 C CA . ASN A 1 81 ? 6.264 -24.959 -32.271 1.00 79.50 81 ASN A CA 1
ATOM 627 C C . ASN A 1 81 ? 4.964 -25.528 -32.856 1.00 79.50 81 ASN A C 1
ATOM 629 O O . ASN A 1 81 ? 4.045 -25.828 -32.097 1.00 79.50 81 ASN A O 1
ATOM 633 N N . GLU A 1 82 ? 4.875 -25.644 -34.182 1.00 82.62 82 GLU A N 1
ATOM 634 C CA . GLU A 1 82 ? 3.666 -26.138 -34.849 1.00 82.62 82 GLU A CA 1
ATOM 635 C C . GLU A 1 82 ? 3.319 -27.562 -34.391 1.00 82.62 82 GLU A C 1
ATOM 637 O O . GLU A 1 82 ? 2.150 -27.863 -34.202 1.00 82.62 82 GLU A O 1
ATOM 642 N N . GLU A 1 83 ? 4.309 -28.415 -34.111 1.00 84.00 83 GLU A N 1
ATOM 643 C CA . GLU A 1 83 ? 4.074 -29.756 -33.558 1.00 84.00 83 GLU A CA 1
ATOM 644 C C . GLU A 1 83 ? 3.451 -29.685 -32.157 1.00 84.00 83 GLU A C 1
ATOM 646 O O . GLU A 1 83 ? 2.452 -30.350 -31.891 1.00 84.00 83 GLU A O 1
ATOM 651 N N . ALA A 1 84 ? 3.981 -28.816 -31.289 1.00 80.56 84 ALA A N 1
ATOM 652 C CA . ALA A 1 84 ? 3.428 -28.602 -29.951 1.00 80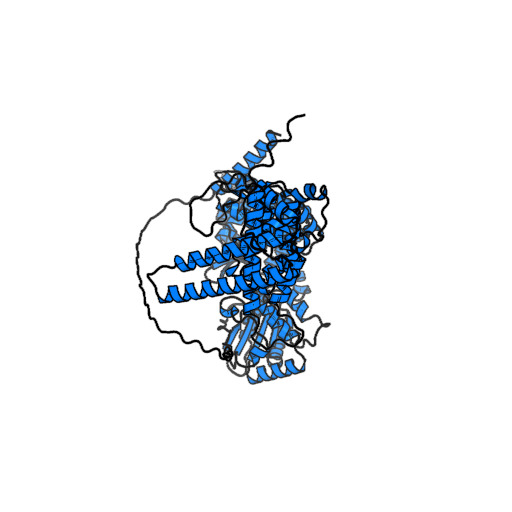.56 84 ALA A CA 1
ATOM 653 C C . ALA A 1 84 ? 2.021 -27.996 -30.013 1.00 80.56 84 ALA A C 1
ATOM 655 O O . ALA A 1 84 ? 1.152 -28.387 -29.249 1.00 80.56 84 ALA A O 1
ATOM 656 N N . LEU A 1 85 ? 1.770 -27.081 -30.953 1.00 84.62 85 LEU A N 1
ATOM 657 C CA . LEU A 1 85 ? 0.440 -26.535 -31.186 1.00 84.62 85 LEU A CA 1
ATOM 658 C C . LEU A 1 85 ? -0.540 -27.623 -31.627 1.00 84.62 85 LEU A C 1
ATOM 660 O O . LEU A 1 85 ? -1.638 -27.689 -31.086 1.00 84.62 85 LEU A O 1
ATOM 664 N N . GLN A 1 86 ? -0.169 -28.466 -32.593 1.00 87.19 86 GLN A N 1
ATOM 665 C CA . GLN A 1 86 ? -1.030 -29.561 -33.043 1.00 87.19 86 GLN A CA 1
ATOM 666 C C . GLN A 1 86 ? -1.309 -30.549 -31.904 1.00 87.19 86 GLN A C 1
ATOM 668 O O . GLN A 1 86 ? -2.441 -31.008 -31.757 1.00 87.19 86 GLN A O 1
ATOM 673 N N . GLN A 1 87 ? -0.312 -30.818 -31.057 1.00 85.31 87 GLN A N 1
ATOM 674 C CA . GLN A 1 87 ? -0.498 -31.605 -29.843 1.00 85.31 87 GLN A CA 1
ATOM 675 C C . GLN A 1 87 ? -1.489 -30.933 -28.881 1.00 85.31 87 GLN A C 1
ATOM 677 O O . GLN A 1 87 ? -2.464 -31.572 -28.489 1.00 85.31 87 GLN A O 1
ATOM 682 N N . THR A 1 88 ? -1.308 -29.647 -28.567 1.00 83.38 88 THR A N 1
ATOM 683 C CA . THR A 1 88 ? -2.232 -28.892 -27.709 1.00 83.38 88 THR A CA 1
ATOM 684 C C . THR A 1 88 ? -3.647 -28.909 -28.277 1.00 83.38 88 THR A C 1
ATOM 686 O O . THR A 1 88 ? -4.599 -29.153 -27.544 1.00 83.38 88 THR A O 1
ATOM 689 N N . LEU A 1 89 ? -3.818 -28.676 -29.583 1.00 88.00 89 LEU A N 1
ATOM 690 C CA . LEU A 1 89 ? -5.130 -28.703 -30.234 1.00 88.00 89 LEU A CA 1
ATOM 691 C C . LEU A 1 89 ? -5.779 -30.088 -30.103 1.00 88.00 89 LEU A C 1
ATOM 693 O O . LEU A 1 89 ? -6.960 -30.175 -29.774 1.00 88.00 89 LEU A O 1
ATOM 697 N N . ALA A 1 90 ? -5.017 -31.172 -30.282 1.00 87.50 90 ALA A N 1
ATOM 698 C CA . ALA A 1 90 ? -5.507 -32.534 -30.070 1.00 87.50 90 ALA A CA 1
ATOM 699 C C . ALA A 1 90 ? -5.912 -32.788 -28.606 1.00 87.50 90 ALA A C 1
ATOM 701 O O . ALA A 1 90 ? -6.930 -33.431 -28.337 1.00 87.50 90 ALA A O 1
ATOM 702 N N . GLU A 1 91 ? -5.154 -32.251 -27.654 1.00 85.44 91 GLU A N 1
ATOM 703 C CA . GLU A 1 91 ? -5.452 -32.341 -26.227 1.00 85.44 91 GLU A CA 1
ATOM 704 C C . GLU A 1 91 ? -6.658 -31.474 -25.834 1.00 85.44 91 GLU A C 1
ATOM 706 O O . GLU A 1 91 ? -7.427 -31.892 -24.973 1.00 85.44 91 GLU A O 1
ATOM 711 N N . MET A 1 92 ? -6.920 -30.341 -26.503 1.00 88.44 92 MET A N 1
ATOM 712 C CA . MET A 1 92 ? -8.126 -29.521 -26.269 1.00 88.44 92 MET A CA 1
ATOM 713 C C . MET A 1 92 ? -9.398 -30.334 -26.497 1.00 88.44 92 MET A C 1
ATOM 715 O O . MET A 1 92 ? -10.333 -30.258 -25.696 1.00 88.44 92 MET A O 1
ATOM 719 N N . TYR A 1 93 ? -9.419 -31.162 -27.545 1.00 86.38 93 TYR A N 1
ATOM 720 C CA . TYR A 1 93 ? -10.549 -32.047 -27.829 1.00 86.38 93 TYR A CA 1
ATOM 721 C C . TYR A 1 93 ? -10.787 -33.074 -26.717 1.00 86.38 93 TYR A C 1
ATOM 723 O O . TYR A 1 93 ? -11.940 -33.407 -26.409 1.00 86.38 93 TYR A O 1
ATOM 731 N N . GLN A 1 94 ? -9.706 -33.566 -26.107 1.00 85.56 94 GLN A N 1
ATOM 732 C CA . GLN A 1 94 ? -9.753 -34.588 -25.068 1.00 85.56 94 GLN A CA 1
ATOM 733 C C . GLN A 1 94 ? -10.063 -33.981 -23.697 1.00 85.56 94 GLN A C 1
ATOM 735 O O . GLN A 1 94 ? -11.053 -34.361 -23.067 1.00 85.56 94 GLN A O 1
ATOM 740 N N . GLU A 1 95 ? -9.252 -33.035 -23.247 1.00 86.69 95 GLU A N 1
ATOM 741 C CA . GLU A 1 95 ? -9.254 -32.521 -21.880 1.00 86.69 95 GLU A CA 1
ATOM 742 C C . GLU A 1 95 ? -10.305 -31.440 -21.648 1.00 86.69 95 GLU A C 1
ATOM 744 O O . GLU A 1 95 ? -10.785 -31.296 -20.525 1.00 86.69 95 GLU A O 1
ATOM 749 N N . ARG A 1 96 ? -10.689 -30.694 -22.694 1.00 91.38 96 ARG A N 1
ATOM 750 C CA . ARG A 1 96 ? -11.611 -29.540 -22.653 1.00 91.38 96 ARG A CA 1
ATOM 751 C C . ARG A 1 96 ? -11.196 -28.385 -21.737 1.00 91.38 96 ARG A C 1
ATOM 753 O O . ARG A 1 96 ? -11.749 -27.303 -21.889 1.00 91.38 96 ARG A O 1
ATOM 760 N N . ILE A 1 97 ? -10.229 -28.569 -20.842 1.00 90.69 97 ILE A N 1
ATOM 761 C CA . ILE A 1 97 ? -9.594 -27.527 -20.034 1.00 90.69 97 ILE A CA 1
ATOM 762 C C . ILE A 1 97 ? -8.096 -27.558 -20.318 1.00 90.69 97 ILE A C 1
ATOM 764 O O . ILE A 1 97 ? -7.453 -28.588 -20.113 1.00 90.69 97 ILE A O 1
ATOM 768 N N . ILE A 1 98 ? -7.542 -26.429 -20.754 1.00 90.44 98 ILE A N 1
ATOM 769 C CA . ILE A 1 98 ? -6.100 -26.254 -20.942 1.00 90.44 98 ILE A CA 1
ATOM 770 C C . ILE A 1 98 ? -5.601 -25.076 -20.127 1.00 90.44 98 ILE A C 1
ATOM 772 O O . ILE A 1 98 ? -6.265 -24.046 -20.006 1.00 90.44 98 ILE A O 1
ATOM 776 N N . PHE A 1 99 ? -4.394 -25.236 -19.598 1.00 89.50 99 PHE A N 1
ATOM 777 C CA . PHE A 1 99 ? -3.661 -24.187 -18.921 1.00 89.50 99 PHE A CA 1
ATOM 778 C C . PHE A 1 99 ? -2.549 -23.644 -19.821 1.00 89.50 99 PHE A C 1
ATOM 780 O O . PHE A 1 99 ? -1.713 -24.402 -20.304 1.00 89.50 99 PHE A O 1
ATOM 787 N N . LEU A 1 100 ? -2.524 -22.329 -20.025 1.00 90.06 100 LEU A N 1
ATOM 788 C CA . LEU A 1 100 ? -1.570 -21.633 -20.886 1.00 90.06 100 LEU A CA 1
ATOM 789 C C . LEU A 1 100 ? -0.749 -20.636 -20.061 1.00 90.06 100 LEU A C 1
ATOM 791 O O . LEU A 1 100 ? -1.272 -19.637 -19.581 1.00 90.06 100 LEU A O 1
ATOM 795 N N . GLY A 1 101 ? 0.541 -20.883 -19.863 1.00 87.69 101 GLY A N 1
ATOM 796 C CA . GLY A 1 101 ? 1.407 -20.000 -19.072 1.00 87.69 101 GLY A CA 1
ATOM 797 C C . GLY A 1 101 ? 2.595 -19.488 -19.866 1.00 87.69 101 GLY A C 1
ATOM 798 O O . GLY A 1 101 ? 2.916 -20.004 -20.931 1.00 87.69 101 GLY A O 1
ATOM 799 N N . GLY A 1 102 ? 3.280 -18.471 -19.357 1.00 80.81 102 GLY A N 1
ATOM 800 C CA . GLY A 1 102 ? 4.527 -18.008 -19.957 1.00 80.81 102 GLY A CA 1
ATOM 801 C C . GLY A 1 102 ? 5.196 -16.904 -19.156 1.00 80.81 102 GLY A C 1
ATOM 802 O O . GLY A 1 102 ? 4.587 -16.290 -18.284 1.00 80.81 102 GLY A O 1
ATOM 803 N N . LYS A 1 103 ? 6.476 -16.644 -19.447 1.00 74.56 103 LYS A N 1
ATOM 804 C CA . LYS A 1 103 ? 7.220 -15.517 -18.852 1.00 74.56 103 LYS A CA 1
ATOM 805 C C . LYS A 1 103 ? 6.768 -14.150 -19.374 1.00 74.56 103 LYS A C 1
ATOM 807 O O . LYS A 1 103 ? 6.982 -13.153 -18.696 1.00 74.56 103 LYS A O 1
ATOM 812 N N . SER A 1 104 ? 6.196 -14.106 -20.577 1.00 78.06 104 SER A N 1
ATOM 813 C CA . SER A 1 104 ? 5.734 -12.879 -21.227 1.00 78.06 104 SER A CA 1
ATOM 814 C C . SER A 1 104 ? 4.221 -12.924 -21.402 1.00 78.06 104 SER A C 1
ATOM 816 O O . SER A 1 104 ? 3.718 -13.746 -22.168 1.00 78.06 104 SER A O 1
ATOM 818 N N . GLY A 1 105 ? 3.502 -12.024 -20.726 1.00 79.75 105 GLY A N 1
ATOM 819 C CA . GLY A 1 105 ? 2.044 -11.939 -20.842 1.00 79.75 105 GLY A CA 1
ATOM 820 C C . GLY A 1 105 ? 1.574 -11.632 -22.266 1.00 79.75 105 GLY A C 1
ATOM 821 O O . GLY A 1 105 ? 0.602 -12.221 -22.728 1.00 79.75 105 GLY A O 1
ATOM 822 N N . SER A 1 106 ? 2.311 -10.801 -23.017 1.00 79.44 106 SER A N 1
ATOM 823 C CA . SER A 1 106 ? 1.982 -10.537 -24.426 1.00 79.44 106 SER A CA 1
ATOM 824 C C . SER A 1 106 ? 2.104 -11.794 -25.287 1.00 79.44 106 SER A C 1
ATOM 826 O O . SER A 1 106 ? 1.257 -12.027 -26.144 1.00 79.44 106 SER A O 1
ATOM 828 N N . ASN A 1 107 ? 3.092 -12.656 -25.018 1.00 82.94 107 ASN A N 1
ATOM 829 C CA . ASN A 1 107 ? 3.225 -13.925 -25.733 1.00 82.94 107 ASN A CA 1
ATOM 830 C C . ASN A 1 107 ? 2.100 -14.908 -25.398 1.00 82.94 107 ASN A C 1
ATOM 832 O O . ASN A 1 107 ? 1.614 -15.610 -26.281 1.00 82.94 107 ASN A O 1
ATOM 836 N N . VAL A 1 108 ? 1.694 -14.968 -24.128 1.00 86.88 108 VAL A N 1
ATOM 837 C CA . VAL A 1 108 ? 0.598 -15.835 -23.678 1.00 86.88 108 VAL A CA 1
ATOM 838 C C . VAL A 1 108 ? -0.700 -15.431 -24.371 1.00 86.88 108 VAL A C 1
ATOM 840 O O . VAL A 1 108 ? -1.365 -16.281 -24.957 1.00 86.88 108 VAL A O 1
ATOM 843 N N . VAL A 1 109 ? -1.011 -14.133 -24.394 1.00 86.56 109 VAL A N 1
ATOM 844 C CA . VAL A 1 109 ? -2.198 -13.594 -25.076 1.00 86.56 109 VAL A CA 1
ATOM 845 C C . VAL A 1 109 ? -2.121 -13.818 -26.592 1.00 86.56 109 VAL A C 1
ATOM 847 O O . VAL A 1 109 ? -3.086 -14.275 -27.198 1.00 86.56 109 VAL A O 1
ATOM 850 N N . ALA A 1 110 ? -0.962 -13.589 -27.213 1.00 86.31 110 ALA A N 1
ATOM 851 C CA . ALA A 1 110 ? -0.747 -13.878 -28.630 1.00 86.31 110 ALA A CA 1
ATOM 852 C C . ALA A 1 110 ? -0.955 -15.359 -28.975 1.00 86.31 110 ALA A C 1
ATOM 854 O O . ALA A 1 110 ? -1.595 -15.703 -29.971 1.00 86.31 110 ALA A O 1
ATOM 855 N N . THR A 1 111 ? -0.443 -16.245 -28.122 1.00 88.94 111 THR A N 1
ATOM 856 C CA . THR A 1 111 ? -0.601 -17.692 -28.271 1.00 88.94 111 THR A CA 1
ATOM 857 C C . THR A 1 111 ? -2.060 -18.091 -28.098 1.00 88.94 111 THR A C 1
ATOM 859 O O . THR A 1 111 ? -2.563 -18.862 -28.909 1.00 88.94 111 THR A O 1
ATOM 862 N N . LEU A 1 112 ? -2.764 -17.516 -27.118 1.00 93.06 112 LEU A N 1
ATOM 863 C CA . LEU A 1 112 ? -4.198 -17.711 -26.911 1.00 93.06 112 LEU A CA 1
ATOM 864 C C . LEU A 1 112 ? -4.999 -17.349 -28.169 1.00 93.06 112 LEU A C 1
ATOM 866 O O . LEU A 1 112 ? -5.769 -18.175 -28.653 1.00 93.06 112 LEU A O 1
ATOM 870 N N . HIS A 1 113 ? -4.787 -16.157 -28.738 1.00 91.50 113 HIS A N 1
ATOM 871 C CA . HIS A 1 113 ? -5.463 -15.742 -29.972 1.00 91.50 113 HIS A CA 1
ATOM 872 C C . HIS A 1 113 ? -5.209 -16.716 -31.126 1.00 91.50 113 HIS A C 1
ATOM 874 O O . HIS A 1 113 ? -6.137 -17.060 -31.858 1.00 91.50 113 HIS A O 1
ATOM 880 N N . ASN A 1 114 ? -3.971 -17.190 -31.275 1.00 89.25 114 ASN A N 1
ATOM 881 C CA . ASN A 1 114 ? -3.616 -18.111 -32.348 1.00 89.25 114 ASN A CA 1
ATOM 882 C C . ASN A 1 114 ? -4.194 -19.522 -32.132 1.00 89.25 114 ASN A C 1
ATOM 884 O O . ASN A 1 114 ? -4.671 -20.133 -33.086 1.00 89.25 114 ASN A O 1
ATOM 888 N N . ILE A 1 115 ? -4.226 -20.016 -30.887 1.00 90.75 115 ILE A N 1
ATOM 889 C CA . ILE A 1 115 ? -4.912 -21.268 -30.531 1.00 90.75 115 ILE A CA 1
ATOM 890 C C . ILE A 1 115 ? -6.390 -21.165 -30.899 1.00 90.75 115 ILE A C 1
ATOM 892 O O . ILE A 1 115 ? -6.880 -22.015 -31.630 1.00 90.75 115 ILE A O 1
ATOM 896 N N . ILE A 1 116 ? -7.084 -20.114 -30.450 1.00 90.75 116 ILE A N 1
ATOM 897 C CA . ILE A 1 116 ? -8.522 -19.949 -30.711 1.00 90.75 116 ILE A CA 1
ATOM 898 C C . ILE A 1 116 ? -8.791 -19.848 -32.216 1.00 90.75 116 ILE A C 1
ATOM 900 O O . ILE A 1 116 ? -9.739 -20.444 -32.710 1.00 90.75 116 ILE A O 1
ATOM 904 N N . LYS A 1 117 ? -7.934 -19.146 -32.966 1.00 89.31 117 LYS A N 1
ATOM 905 C CA . LYS A 1 117 ? -8.064 -19.009 -34.423 1.00 89.31 117 LYS A CA 1
ATOM 906 C C . LYS A 1 117 ? -7.900 -20.336 -35.171 1.00 89.31 117 LYS A C 1
ATOM 908 O O . LYS A 1 117 ? -8.557 -20.531 -36.187 1.00 89.31 117 LYS A O 1
ATOM 913 N N . LYS A 1 118 ? -6.993 -21.204 -34.715 1.00 89.06 118 LYS A N 1
ATOM 914 C CA . LYS A 1 118 ? -6.703 -22.503 -35.348 1.00 89.06 118 LYS A CA 1
ATOM 915 C C . LYS A 1 118 ? -7.557 -23.650 -34.807 1.00 89.06 118 LYS A C 1
ATOM 917 O O . LYS A 1 118 ? -7.561 -24.731 -35.389 1.00 89.06 118 LYS A O 1
ATOM 922 N N . TYR A 1 119 ? -8.233 -23.446 -33.684 1.00 88.06 119 TYR A N 1
ATOM 923 C CA . TYR A 1 119 ? -9.137 -24.428 -33.116 1.00 88.06 119 TYR A CA 1
ATOM 924 C C . TYR A 1 119 ? -10.441 -24.435 -33.920 1.00 88.06 119 TYR A C 1
ATOM 926 O O . TYR A 1 119 ? -11.253 -23.520 -33.812 1.00 88.06 119 TYR A O 1
ATOM 934 N N . GLU A 1 120 ? -10.619 -25.466 -34.748 1.00 81.19 120 GLU A N 1
ATOM 935 C CA . GLU A 1 120 ? -11.788 -25.666 -35.615 1.00 81.19 120 GLU A CA 1
ATOM 936 C C . GLU A 1 120 ? -12.692 -26.790 -35.070 1.00 81.19 120 GLU A C 1
ATOM 938 O O . GLU A 1 120 ? -12.633 -27.915 -35.569 1.00 81.19 120 GLU A O 1
ATOM 943 N N . PRO A 1 121 ? -13.507 -26.537 -34.027 1.00 79.25 121 PRO A N 1
ATOM 944 C CA . PRO A 1 121 ? -14.399 -27.547 -33.463 1.00 79.25 121 PRO A CA 1
ATOM 945 C C . PRO A 1 121 ? -15.490 -27.975 -34.458 1.00 79.25 121 PRO A C 1
ATOM 947 O O . PRO A 1 121 ? -15.886 -27.213 -35.338 1.00 79.25 121 PRO A O 1
ATOM 950 N N . ASP A 1 122 ? -16.063 -29.166 -34.245 1.00 77.69 122 ASP A N 1
ATOM 951 C CA . ASP A 1 122 ? -17.119 -29.753 -35.097 1.00 77.69 122 ASP A CA 1
ATOM 952 C C . ASP A 1 122 ? -18.388 -28.883 -35.239 1.00 77.69 122 ASP A C 1
ATOM 954 O O . ASP A 1 122 ? -19.205 -29.097 -36.137 1.00 77.69 122 ASP A O 1
ATOM 958 N N . ALA A 1 123 ? -18.582 -27.911 -34.343 1.00 77.62 123 ALA A N 1
ATOM 959 C CA . ALA A 1 123 ? -19.680 -26.953 -34.369 1.00 77.62 123 ALA A CA 1
ATOM 960 C C . ALA A 1 123 ? -19.151 -25.531 -34.124 1.00 77.62 123 ALA A C 1
ATOM 962 O O . ALA A 1 123 ? -18.235 -25.379 -33.313 1.00 77.62 123 ALA A O 1
ATOM 963 N N . PRO A 1 124 ? -19.744 -24.489 -34.746 1.00 83.69 124 PRO A N 1
ATOM 964 C CA . PRO A 1 124 ? -19.365 -23.102 -34.495 1.00 83.69 124 PRO A CA 1
ATOM 965 C C . PRO A 1 124 ? -19.421 -22.795 -33.000 1.00 83.69 124 PRO A C 1
ATOM 967 O O . PRO A 1 124 ? -20.445 -23.043 -32.359 1.00 83.69 124 PRO A O 1
ATOM 970 N N . GLN A 1 125 ? -18.326 -22.264 -32.458 1.00 85.12 125 GLN A N 1
ATOM 971 C CA . GLN A 1 125 ? -18.249 -21.874 -31.057 1.00 85.12 125 GLN A CA 1
ATOM 972 C C . GLN A 1 125 ? -18.290 -20.360 -30.897 1.00 85.12 125 GLN A C 1
ATOM 974 O O . GLN A 1 125 ? -17.719 -19.611 -31.687 1.00 85.12 125 GLN A O 1
ATOM 979 N N . GLU A 1 126 ? -18.957 -19.913 -29.839 1.00 91.06 126 GLU A N 1
ATOM 980 C CA . GLU A 1 126 ? -18.859 -18.536 -29.380 1.00 91.06 126 GLU A CA 1
ATOM 981 C C . GLU A 1 126 ? -17.594 -18.351 -28.534 1.00 91.06 126 GLU A C 1
ATOM 983 O O . GLU A 1 126 ? -17.296 -19.163 -27.658 1.00 91.06 126 GLU A O 1
ATOM 988 N N . HIS A 1 127 ? -16.848 -17.272 -28.770 1.00 93.00 127 HIS A N 1
ATOM 989 C CA . HIS A 1 127 ? -15.672 -16.950 -27.968 1.00 93.00 127 HIS A CA 1
ATOM 990 C C . HIS A 1 127 ? -16.068 -16.038 -26.812 1.00 93.00 127 HIS A C 1
ATOM 992 O O . HIS A 1 127 ? -16.613 -14.950 -27.008 1.00 93.00 127 HIS A O 1
ATOM 998 N N . ARG A 1 128 ? -15.775 -16.488 -25.597 1.00 92.12 128 ARG A N 1
ATOM 999 C CA . ARG A 1 128 ? -16.129 -15.826 -24.347 1.00 92.12 128 ARG A CA 1
ATOM 1000 C C . ARG A 1 128 ? -14.889 -15.562 -23.508 1.00 92.12 128 ARG A C 1
ATOM 1002 O O . ARG A 1 128 ? -13.885 -16.264 -23.616 1.00 92.12 128 ARG A O 1
ATOM 1009 N N . TRP A 1 129 ? -14.973 -14.558 -22.652 1.00 88.81 129 TRP A N 1
ATOM 1010 C CA . TRP A 1 129 ? -13.914 -14.158 -21.741 1.00 88.81 129 TRP A CA 1
ATOM 1011 C C . TRP A 1 129 ? -14.447 -14.037 -20.320 1.00 88.81 129 TRP A C 1
ATOM 1013 O O . TRP A 1 129 ? -15.485 -13.416 -20.095 1.00 88.81 129 TRP A O 1
ATOM 1023 N N . LEU A 1 130 ? -13.718 -14.592 -19.356 1.00 88.62 130 LEU A N 1
ATOM 1024 C CA . LEU A 1 130 ? -13.970 -14.403 -17.933 1.00 88.62 130 LEU A CA 1
ATOM 1025 C C . LEU A 1 130 ? -12.783 -13.679 -17.298 1.00 88.62 130 LEU A C 1
ATOM 1027 O O . LEU A 1 130 ? -11.673 -14.211 -17.257 1.00 88.62 130 LEU A O 1
ATOM 1031 N N . SER A 1 131 ? -13.040 -12.492 -16.747 1.00 84.75 131 SER A N 1
ATOM 1032 C CA . SER A 1 131 ? -12.074 -11.766 -15.922 1.00 84.75 131 SER A CA 1
ATOM 1033 C C . SER A 1 131 ? -12.536 -11.713 -14.473 1.00 84.75 131 SER A C 1
ATOM 1035 O O . SER A 1 131 ? -13.696 -11.424 -14.187 1.00 84.75 131 SER A O 1
ATOM 1037 N N . PHE A 1 132 ? -11.596 -11.906 -13.550 1.00 81.06 132 PHE A N 1
ATOM 1038 C CA . PHE A 1 132 ? -11.804 -11.677 -12.117 1.00 81.06 132 PHE A CA 1
ATOM 1039 C C . PHE A 1 132 ? -11.606 -10.200 -11.714 1.00 81.06 132 PHE A C 1
ATOM 1041 O O . PHE A 1 132 ? -11.391 -9.899 -10.539 1.00 81.06 132 PHE A O 1
ATOM 1048 N N . TRP A 1 133 ? -11.649 -9.271 -12.676 1.00 70.50 133 TRP A N 1
ATOM 1049 C CA . TRP A 1 133 ? -11.534 -7.825 -12.467 1.00 70.50 133 TRP A CA 1
ATOM 1050 C C . TRP A 1 133 ? -12.793 -7.087 -12.942 1.00 70.50 133 TRP A C 1
ATOM 1052 O O . TRP A 1 133 ? -13.538 -7.560 -13.795 1.00 70.50 133 TRP A O 1
ATOM 1062 N N . GLY A 1 134 ? -13.034 -5.893 -12.394 1.00 69.88 134 GLY A N 1
ATOM 1063 C CA . GLY A 1 134 ? -14.124 -5.015 -12.834 1.00 69.88 134 GLY A CA 1
ATOM 1064 C C . GLY A 1 134 ? -15.504 -5.347 -12.250 1.00 69.88 134 GLY A C 1
ATOM 1065 O O . GLY A 1 134 ? -15.625 -5.949 -11.184 1.00 69.88 134 GLY A O 1
ATOM 1066 N N . LYS A 1 135 ? -16.570 -4.894 -12.928 1.00 52.75 135 LYS A N 1
ATOM 1067 C CA . LYS A 1 135 ? -17.965 -4.967 -12.439 1.00 52.75 135 LYS A CA 1
ATOM 1068 C C . LYS A 1 135 ? -18.487 -6.403 -12.263 1.00 52.75 135 LYS A C 1
ATOM 1070 O O . LYS A 1 135 ? -19.420 -6.599 -11.489 1.00 52.75 135 LYS A O 1
ATOM 1075 N N . ASN A 1 136 ? -17.852 -7.391 -12.897 1.00 50.91 136 ASN A N 1
ATOM 1076 C CA . ASN A 1 136 ? -18.212 -8.810 -12.784 1.00 50.91 136 ASN A CA 1
ATOM 1077 C C . ASN A 1 136 ? -17.650 -9.472 -11.509 1.00 50.91 136 ASN A C 1
ATOM 1079 O O . ASN A 1 136 ? -18.067 -10.565 -11.142 1.00 50.91 136 ASN A O 1
ATOM 1083 N N . ASN A 1 137 ? -16.790 -8.775 -10.753 1.00 56.16 137 ASN A N 1
ATOM 1084 C CA . ASN A 1 137 ? -16.207 -9.245 -9.488 1.00 56.16 137 ASN A CA 1
ATOM 1085 C C . ASN A 1 137 ? -17.211 -9.272 -8.306 1.00 56.16 137 ASN A C 1
ATOM 1087 O O . ASN A 1 137 ? -16.847 -9.559 -7.165 1.00 56.16 137 ASN A O 1
ATOM 1091 N N . ALA A 1 138 ? -18.484 -8.932 -8.545 1.00 47.09 138 ALA A N 1
ATOM 1092 C CA . ALA A 1 138 ? -19.525 -8.934 -7.517 1.00 47.09 138 ALA A CA 1
ATOM 1093 C C . ALA A 1 138 ? -19.875 -10.352 -7.019 1.00 47.09 138 ALA A C 1
ATOM 1095 O O . ALA A 1 138 ? -20.294 -10.509 -5.872 1.00 47.09 138 ALA A O 1
ATOM 1096 N N . GLN A 1 139 ? -19.654 -11.391 -7.831 1.00 59.06 139 GLN A N 1
ATOM 1097 C CA . GLN A 1 139 ? -19.829 -12.784 -7.417 1.00 59.06 139 GLN A CA 1
ATOM 1098 C C . GLN A 1 139 ? -18.527 -13.302 -6.798 1.00 59.06 139 GLN A C 1
ATOM 1100 O O . GLN A 1 139 ? -17.620 -13.768 -7.478 1.00 59.06 139 GLN A O 1
ATOM 1105 N N . ARG A 1 140 ? -18.420 -13.170 -5.471 1.00 60.03 140 ARG A N 1
ATOM 1106 C CA . ARG A 1 140 ? -17.157 -13.306 -4.726 1.00 60.03 140 ARG A CA 1
ATOM 1107 C C . ARG A 1 140 ? -16.480 -14.683 -4.774 1.00 60.03 140 ARG A C 1
ATOM 1109 O O . ARG A 1 140 ? -15.341 -14.753 -4.334 1.00 60.03 140 ARG A O 1
ATOM 1116 N N . ASN A 1 141 ? -17.112 -15.741 -5.291 1.00 74.69 141 ASN A N 1
ATOM 1117 C CA . ASN A 1 141 ? -16.495 -17.067 -5.413 1.00 74.69 141 ASN A CA 1
ATOM 1118 C C . ASN A 1 141 ? -17.049 -17.826 -6.636 1.00 74.69 141 ASN A C 1
ATOM 1120 O O . ASN A 1 141 ? -18.147 -18.375 -6.571 1.00 74.69 141 ASN A O 1
ATOM 1124 N N . ILE A 1 142 ? -16.295 -17.871 -7.737 1.00 79.19 142 ILE A N 1
ATOM 1125 C CA . ILE A 1 142 ? -16.593 -18.747 -8.881 1.00 79.19 142 ILE A CA 1
ATOM 1126 C C . ILE A 1 142 ? -15.790 -20.038 -8.694 1.00 79.19 142 ILE A C 1
ATOM 1128 O O . ILE A 1 142 ? -14.567 -19.989 -8.565 1.00 79.19 142 ILE A O 1
ATOM 1132 N N . TYR A 1 143 ? -16.471 -21.182 -8.680 1.00 86.31 143 TYR A N 1
ATOM 1133 C CA . TYR A 1 143 ? -15.863 -22.516 -8.619 1.00 86.31 143 TYR A CA 1
ATOM 1134 C C . TYR A 1 143 ? -16.032 -23.223 -9.962 1.00 86.31 143 TYR A C 1
ATOM 1136 O O . TYR A 1 143 ? -17.010 -22.964 -10.664 1.00 86.31 143 TYR A O 1
ATOM 1144 N N . LEU A 1 144 ? -15.125 -24.140 -10.313 1.00 84.38 144 LEU A N 1
ATOM 1145 C CA . LEU A 1 144 ? -15.241 -24.917 -11.553 1.00 84.38 144 LEU A CA 1
ATOM 1146 C C . LEU A 1 144 ? -16.560 -25.711 -11.617 1.00 84.38 144 LEU A C 1
ATOM 1148 O O . LEU A 1 144 ? -17.194 -25.755 -12.666 1.00 84.38 144 LEU A O 1
ATOM 1152 N N . ASP A 1 145 ? -17.044 -26.232 -10.491 1.00 79.75 145 ASP A N 1
ATOM 1153 C CA . ASP A 1 145 ? -18.337 -26.928 -10.437 1.00 79.75 145 ASP A CA 1
ATOM 1154 C C . ASP A 1 145 ? -19.494 -25.978 -10.802 1.00 79.75 145 ASP A C 1
ATOM 1156 O O . ASP A 1 145 ? -20.365 -26.316 -11.605 1.00 79.75 145 ASP A O 1
ATOM 1160 N N . SER A 1 146 ? -19.439 -24.725 -10.336 1.00 76.44 146 SER A N 1
ATOM 1161 C CA . SER A 1 146 ? -20.418 -23.685 -10.687 1.00 76.44 146 SER A CA 1
ATOM 1162 C C . SER A 1 146 ? -20.382 -23.312 -12.175 1.00 76.44 146 SER A C 1
ATOM 1164 O O . SER A 1 146 ? -21.418 -22.970 -12.747 1.00 76.44 146 SER A O 1
ATOM 1166 N N . VAL A 1 147 ? -19.214 -23.417 -12.825 1.00 69.69 147 VAL A N 1
ATOM 1167 C CA . VAL A 1 147 ? -19.073 -23.262 -14.287 1.00 69.69 147 VAL A CA 1
ATOM 1168 C C . VAL A 1 147 ? -19.845 -24.366 -15.015 1.00 69.69 147 VAL A C 1
ATOM 1170 O O . VAL A 1 147 ? -20.481 -24.120 -16.043 1.00 69.69 147 VAL A O 1
ATOM 1173 N N . THR A 1 148 ? -19.831 -25.585 -14.470 1.00 68.50 148 THR A N 1
ATOM 1174 C CA . THR A 1 148 ? -20.465 -26.746 -15.101 1.00 68.50 148 THR A CA 1
ATOM 1175 C C . THR A 1 148 ? -21.968 -26.851 -14.883 1.00 68.50 148 THR A C 1
ATOM 1177 O O . THR A 1 148 ? -22.632 -27.440 -15.736 1.00 68.50 148 THR A O 1
ATOM 1180 N N . GLU A 1 149 ? -22.532 -26.254 -13.831 1.00 67.31 149 GLU A N 1
ATOM 1181 C CA . GLU A 1 149 ? -23.926 -26.520 -13.464 1.00 67.31 149 GLU A CA 1
ATOM 1182 C C . GLU A 1 149 ? -24.958 -25.734 -14.293 1.00 67.31 149 GLU A C 1
ATOM 1184 O O . GLU A 1 149 ? -25.862 -26.377 -14.807 1.00 67.31 149 GLU A O 1
ATOM 1189 N N . GLU A 1 150 ? -24.816 -24.434 -14.596 1.00 62.28 150 GLU A N 1
ATOM 1190 C CA . GLU A 1 150 ? -25.879 -23.721 -15.362 1.00 62.28 150 GLU A CA 1
ATOM 1191 C C . GLU A 1 150 ? -25.473 -22.402 -16.057 1.00 62.28 150 GLU A C 1
ATOM 1193 O O . GLU A 1 150 ? -26.224 -21.894 -16.886 1.00 62.28 150 GLU A O 1
ATOM 1198 N N . ALA A 1 151 ? -24.290 -21.851 -15.775 1.00 66.12 151 ALA A N 1
ATOM 1199 C CA . ALA A 1 151 ? -24.005 -20.445 -16.070 1.00 66.12 151 ALA A CA 1
ATOM 1200 C C . ALA A 1 151 ? -23.316 -20.144 -17.404 1.00 66.12 151 ALA A C 1
ATOM 1202 O O . ALA A 1 151 ? -23.414 -19.024 -17.889 1.00 66.12 151 ALA A O 1
ATOM 1203 N N . PHE A 1 152 ? -22.585 -21.105 -17.967 1.00 76.25 152 PHE A N 1
ATOM 1204 C CA . PHE A 1 152 ? -21.768 -20.870 -19.157 1.00 76.25 152 PHE A CA 1
ATOM 1205 C C . PHE A 1 152 ? -22.515 -21.267 -20.431 1.00 76.25 152 PHE A C 1
ATOM 1207 O O . PHE A 1 152 ? -23.243 -22.270 -20.427 1.00 76.25 152 PHE A O 1
ATOM 1214 N N . PRO A 1 153 ? -22.318 -20.523 -21.533 1.00 78.56 153 PRO A N 1
ATOM 1215 C CA . PRO A 1 153 ? -22.970 -20.819 -22.796 1.00 78.56 153 PRO A CA 1
ATOM 1216 C C . PRO A 1 153 ? -22.543 -22.192 -23.326 1.00 78.56 153 PRO A C 1
ATOM 1218 O O . PRO A 1 153 ? -21.387 -22.606 -23.215 1.00 78.56 153 PRO A O 1
ATOM 1221 N N . GLN A 1 154 ? -23.500 -22.919 -23.903 1.00 86.06 154 GLN A N 1
ATOM 1222 C CA . GLN A 1 154 ? -23.211 -24.138 -24.660 1.00 86.06 154 GLN A CA 1
ATOM 1223 C C . GLN A 1 154 ? -22.528 -23.771 -25.979 1.00 86.06 154 GLN A C 1
ATOM 1225 O O . GLN A 1 154 ? -22.815 -22.716 -26.541 1.00 86.06 154 GLN A O 1
ATOM 1230 N N . ASN A 1 155 ? -21.682 -24.663 -26.502 1.00 88.62 155 ASN A N 1
ATOM 1231 C CA . ASN A 1 155 ? -20.897 -24.420 -27.717 1.00 88.62 155 ASN A CA 1
ATOM 1232 C C . ASN A 1 155 ? -20.058 -23.137 -27.615 1.00 88.62 155 ASN A C 1
ATOM 1234 O O . ASN A 1 155 ? -20.135 -22.261 -28.473 1.00 88.62 155 ASN A O 1
ATOM 1238 N N . ALA A 1 156 ? -19.261 -23.020 -26.556 1.00 89.19 156 ALA A N 1
ATOM 1239 C CA . ALA A 1 156 ? -18.389 -21.872 -26.360 1.00 89.19 156 ALA A CA 1
ATOM 1240 C C . ALA A 1 156 ? -16.946 -22.287 -26.073 1.00 89.19 156 ALA A C 1
ATOM 1242 O O . ALA A 1 156 ? -16.671 -23.369 -25.544 1.00 89.19 156 ALA A O 1
ATOM 1243 N N . LEU A 1 157 ? -16.028 -21.382 -26.397 1.00 92.69 157 LEU A N 1
ATOM 1244 C CA . LEU A 1 157 ? -14.659 -21.389 -25.914 1.00 92.69 157 LEU A CA 1
ATOM 1245 C C . LEU A 1 157 ? -14.498 -20.213 -24.959 1.00 92.69 157 LEU A C 1
ATOM 1247 O O . LEU A 1 157 ? -14.673 -19.061 -25.347 1.00 92.69 157 LEU A O 1
ATOM 1251 N N . VAL A 1 158 ? -14.158 -20.507 -23.711 1.00 91.00 158 VAL A N 1
ATOM 1252 C CA . VAL A 1 158 ? -14.021 -19.519 -22.646 1.00 91.00 158 VAL A CA 1
ATOM 1253 C C . VAL A 1 158 ? -12.546 -19.348 -22.314 1.00 91.00 158 VAL A C 1
ATOM 1255 O O . VAL A 1 158 ? -11.913 -20.257 -21.777 1.00 91.00 158 VAL A O 1
ATOM 1258 N N . ALA A 1 159 ? -12.006 -18.169 -22.593 1.00 91.94 159 ALA A N 1
ATOM 1259 C CA . ALA A 1 159 ? -10.710 -17.751 -22.081 1.00 91.94 159 ALA A CA 1
ATOM 1260 C C . ALA A 1 159 ? -10.876 -17.181 -20.663 1.00 91.94 159 ALA A C 1
ATOM 1262 O O . ALA A 1 159 ? -11.679 -16.274 -20.445 1.00 91.94 159 ALA A O 1
ATOM 1263 N N . ILE A 1 160 ? -10.135 -17.717 -19.694 1.00 91.00 160 ILE A N 1
ATOM 1264 C CA . ILE A 1 160 ? -10.177 -17.285 -18.294 1.00 91.00 160 ILE A CA 1
ATOM 1265 C C . ILE A 1 160 ? -8.841 -16.642 -17.928 1.00 91.00 160 ILE A C 1
ATOM 1267 O O . ILE A 1 160 ? -7.799 -17.303 -17.954 1.00 91.00 160 ILE A O 1
ATOM 1271 N N . ASP A 1 161 ? -8.895 -15.365 -17.551 1.00 89.12 161 ASP A N 1
ATOM 1272 C CA . ASP A 1 161 ? -7.741 -14.582 -17.110 1.00 89.12 161 ASP A CA 1
ATOM 1273 C C . ASP A 1 161 ? -7.390 -14.889 -15.654 1.00 89.12 161 ASP A C 1
ATOM 1275 O O . ASP A 1 161 ? -8.069 -14.443 -14.720 1.00 89.12 161 ASP A O 1
ATOM 1279 N N . ILE A 1 162 ? -6.318 -15.647 -15.437 1.00 86.56 162 ILE A N 1
ATOM 1280 C CA . ILE A 1 162 ? -5.867 -15.988 -14.094 1.00 86.56 162 ILE A CA 1
ATOM 1281 C C . ILE A 1 162 ? -4.827 -14.973 -13.621 1.00 86.56 162 ILE A C 1
ATOM 1283 O O . ILE A 1 162 ? -3.681 -14.935 -14.068 1.00 86.56 162 ILE A O 1
ATOM 1287 N N . THR A 1 163 ? -5.233 -14.161 -12.647 1.00 80.31 163 THR A N 1
ATOM 1288 C CA . THR A 1 163 ? -4.414 -13.080 -12.082 1.00 80.31 163 THR A CA 1
ATOM 1289 C C . THR A 1 163 ? -4.086 -13.331 -10.609 1.00 80.31 163 THR A C 1
ATOM 1291 O O . THR A 1 163 ? -4.443 -14.366 -10.048 1.00 80.31 163 THR A O 1
ATOM 1294 N N . LYS A 1 164 ? -3.357 -12.415 -9.960 1.00 76.12 164 LYS A N 1
ATOM 1295 C CA . LYS A 1 164 ? -3.024 -12.491 -8.525 1.00 76.12 164 LYS A CA 1
ATOM 1296 C C . LYS A 1 164 ? -4.113 -11.838 -7.677 1.00 76.12 164 LYS A C 1
ATOM 1298 O O . LYS A 1 164 ? -3.891 -10.773 -7.101 1.00 76.12 164 LYS A O 1
ATOM 1303 N N . ASN A 1 165 ? -5.299 -12.436 -7.638 1.00 77.94 165 ASN A N 1
ATOM 1304 C CA . ASN A 1 165 ? -6.367 -11.982 -6.759 1.00 77.94 165 ASN A CA 1
ATOM 1305 C C . ASN A 1 165 ? -7.063 -13.161 -6.062 1.00 77.94 165 ASN A C 1
ATOM 1307 O O . ASN A 1 165 ? -6.978 -14.310 -6.482 1.00 77.94 165 ASN A O 1
ATOM 1311 N N . LYS A 1 166 ? -7.772 -12.867 -4.968 1.00 77.75 166 LYS A N 1
ATOM 1312 C CA . LYS A 1 166 ? -8.407 -13.895 -4.133 1.00 77.75 166 LYS A CA 1
ATOM 1313 C C . LYS A 1 166 ? -9.444 -14.736 -4.895 1.00 77.75 166 LYS A C 1
ATOM 1315 O O . LYS A 1 166 ? -9.623 -15.910 -4.575 1.00 77.75 166 LYS A O 1
ATOM 1320 N N . ALA A 1 167 ? -10.144 -14.149 -5.866 1.00 80.06 167 ALA A N 1
ATOM 1321 C CA . ALA A 1 167 ? -11.193 -14.833 -6.617 1.00 80.06 167 ALA A CA 1
ATOM 1322 C C . ALA A 1 167 ? -10.601 -15.830 -7.626 1.00 80.06 167 ALA A C 1
ATOM 1324 O O . ALA A 1 167 ? -11.026 -16.985 -7.652 1.00 80.06 167 ALA A O 1
ATOM 1325 N N . SER A 1 168 ? -9.570 -15.429 -8.377 1.00 82.44 168 SER A N 1
ATOM 1326 C CA . SER A 1 168 ? -8.832 -16.324 -9.273 1.00 82.44 168 SER A CA 1
ATOM 1327 C C . SER A 1 168 ? -8.116 -17.433 -8.501 1.00 82.44 168 SER A C 1
ATOM 1329 O O . SER A 1 168 ? -8.159 -18.585 -8.924 1.00 82.44 168 SER A O 1
ATOM 1331 N N . ASP A 1 169 ? -7.542 -17.130 -7.332 1.00 81.25 169 ASP A N 1
ATOM 1332 C CA . ASP A 1 169 ? -6.933 -18.140 -6.458 1.00 81.25 169 ASP A CA 1
ATOM 1333 C C . ASP A 1 169 ? -7.969 -19.160 -5.963 1.00 81.25 169 ASP A C 1
ATOM 1335 O O . ASP A 1 169 ? -7.698 -20.359 -5.928 1.00 81.25 169 ASP A O 1
ATOM 1339 N N . THR A 1 170 ? -9.179 -18.703 -5.619 1.00 82.94 170 THR A N 1
ATOM 1340 C CA . THR A 1 170 ? -10.286 -19.581 -5.201 1.00 82.94 170 THR A CA 1
ATOM 1341 C C . THR A 1 170 ? -10.739 -20.484 -6.349 1.00 82.94 170 THR A C 1
ATOM 1343 O O . THR A 1 170 ? -10.909 -21.689 -6.147 1.00 82.94 170 THR A O 1
ATOM 1346 N N . PHE A 1 171 ? -10.866 -19.934 -7.560 1.00 87.25 171 PHE A N 1
ATOM 1347 C CA . PHE A 1 171 ? -11.180 -20.703 -8.762 1.00 87.25 171 PHE A CA 1
ATOM 1348 C C . PHE A 1 171 ? -10.105 -21.758 -9.047 1.00 87.25 171 PHE A C 1
ATOM 1350 O O . PHE A 1 171 ? -10.428 -22.939 -9.147 1.00 87.25 171 PHE A O 1
ATOM 1357 N N . LEU A 1 172 ? -8.823 -21.377 -9.089 1.00 84.12 172 LEU A N 1
ATOM 1358 C CA . LEU A 1 172 ? -7.714 -22.316 -9.293 1.00 84.12 172 LEU A CA 1
ATOM 1359 C C . LEU A 1 172 ? -7.691 -23.419 -8.239 1.00 84.12 172 LEU A C 1
ATOM 1361 O O . LEU A 1 172 ? -7.529 -24.591 -8.571 1.00 84.12 172 LEU A O 1
ATOM 1365 N N . LYS A 1 173 ? -7.874 -23.049 -6.969 1.00 83.88 173 LYS A N 1
ATOM 1366 C CA . LYS A 1 173 ? -7.912 -23.992 -5.853 1.00 83.88 173 LYS A CA 1
ATOM 1367 C C . LYS A 1 173 ? -9.017 -25.032 -6.043 1.00 83.88 173 LYS A C 1
ATOM 1369 O O . LYS A 1 173 ? -8.768 -26.207 -5.798 1.00 83.88 173 LYS A O 1
ATOM 1374 N N . SER A 1 174 ? -10.177 -24.627 -6.571 1.00 86.31 174 SER A N 1
ATOM 1375 C CA . SER A 1 174 ? -11.269 -25.555 -6.896 1.00 86.31 174 SER A CA 1
ATOM 1376 C C . SER A 1 174 ? -10.880 -26.604 -7.943 1.00 86.31 174 SER A C 1
ATOM 1378 O O . SER A 1 174 ? -11.345 -27.732 -7.857 1.00 86.31 174 SER A O 1
ATOM 1380 N N . ILE A 1 175 ? -9.982 -26.272 -8.878 1.00 85.25 175 ILE A N 1
ATOM 1381 C CA . ILE A 1 175 ? -9.479 -27.222 -9.881 1.00 85.25 175 ILE A CA 1
ATOM 1382 C C . ILE A 1 175 ? -8.400 -28.130 -9.286 1.00 85.25 175 ILE A C 1
ATOM 1384 O O . ILE A 1 175 ? -8.389 -29.334 -9.526 1.00 85.25 175 ILE A O 1
ATOM 1388 N N . VAL A 1 176 ? -7.474 -27.557 -8.513 1.00 80.88 176 VAL A N 1
ATOM 1389 C CA . VAL A 1 176 ? -6.311 -28.280 -7.969 1.00 80.88 176 VAL A CA 1
ATOM 1390 C C . VAL A 1 176 ? -6.703 -29.283 -6.895 1.00 80.88 176 VAL A C 1
ATOM 1392 O O . VAL A 1 176 ? -6.134 -30.370 -6.829 1.00 80.88 176 VAL A O 1
ATOM 1395 N N . GLU A 1 177 ? -7.656 -28.919 -6.041 1.00 83.44 177 GLU A N 1
ATOM 1396 C CA . GLU A 1 177 ? -8.110 -29.756 -4.927 1.00 83.44 177 GLU A CA 1
ATOM 1397 C C . GLU A 1 177 ? -9.188 -30.766 -5.351 1.00 83.44 177 GLU A C 1
ATOM 1399 O O . GLU A 1 177 ? -9.697 -31.521 -4.520 1.00 83.44 177 GLU A O 1
ATOM 1404 N N . MET A 1 178 ? -9.525 -30.806 -6.643 1.00 83.31 178 MET A N 1
ATOM 1405 C CA . MET A 1 178 ? -10.557 -31.675 -7.184 1.00 83.31 178 MET A CA 1
ATOM 1406 C C . MET A 1 178 ? -10.145 -33.153 -7.133 1.00 83.31 178 MET A C 1
ATOM 1408 O O . MET A 1 178 ? -9.062 -33.514 -7.604 1.00 83.31 178 MET A O 1
ATOM 1412 N N . PRO A 1 179 ? -11.006 -34.048 -6.619 1.00 84.69 179 PRO A N 1
ATOM 1413 C CA . PRO A 1 179 ? -10.764 -35.480 -6.710 1.00 84.69 179 PRO A CA 1
ATOM 1414 C C . PRO A 1 179 ? -10.821 -35.956 -8.169 1.00 84.69 179 PRO A C 1
ATOM 1416 O O . PRO A 1 179 ? -11.566 -35.420 -8.985 1.00 84.69 179 PRO A O 1
ATOM 1419 N N . GLU A 1 180 ? -10.088 -37.024 -8.489 1.00 83.69 180 GLU A N 1
ATOM 1420 C CA . GLU A 1 180 ? -9.995 -37.586 -9.849 1.00 83.69 180 GLU A CA 1
ATOM 1421 C C . GLU A 1 180 ? -11.367 -37.894 -10.471 1.00 83.69 180 GLU A C 1
ATOM 1423 O O . GLU A 1 180 ? -11.613 -37.576 -11.633 1.00 83.69 180 GLU A O 1
ATOM 1428 N N . GLN A 1 181 ? -12.289 -38.436 -9.672 1.00 84.75 181 GLN A N 1
ATOM 1429 C CA . GLN A 1 181 ? -13.663 -38.700 -10.096 1.00 84.75 181 GLN A CA 1
ATOM 1430 C C . GLN A 1 181 ? -14.412 -37.411 -10.483 1.00 84.75 181 GLN A C 1
ATOM 1432 O O . GLN A 1 181 ? -15.091 -37.388 -11.507 1.00 84.75 181 GLN A O 1
ATOM 1437 N N . GLY A 1 182 ? -14.230 -36.326 -9.722 1.00 85.81 182 GLY A N 1
ATOM 1438 C CA . GLY A 1 182 ? -14.809 -35.017 -10.040 1.00 85.81 182 GLY A CA 1
ATOM 1439 C C . GLY A 1 182 ? -14.243 -34.446 -11.341 1.00 85.81 182 GLY A C 1
ATOM 1440 O O . GLY A 1 182 ? -14.991 -33.970 -12.190 1.00 85.81 182 GLY A O 1
ATOM 1441 N N . ALA A 1 183 ? -12.937 -34.604 -11.577 1.00 84.06 183 ALA A N 1
ATOM 1442 C CA . ALA A 1 183 ? -12.320 -34.182 -12.834 1.00 84.06 183 ALA A CA 1
ATOM 1443 C C . ALA A 1 183 ? -12.892 -34.944 -14.048 1.00 84.06 183 ALA A C 1
ATOM 1445 O O . ALA A 1 183 ? -13.114 -34.351 -15.104 1.00 84.06 183 ALA A O 1
ATOM 1446 N N . ILE A 1 184 ? -13.171 -36.247 -13.910 1.00 86.06 184 ILE A N 1
ATOM 1447 C CA . ILE A 1 184 ? -13.829 -37.048 -14.957 1.00 86.06 184 ILE A CA 1
ATOM 1448 C C . ILE A 1 184 ? -15.252 -36.536 -15.225 1.00 86.06 184 ILE A C 1
ATOM 1450 O O . ILE A 1 184 ? -15.638 -36.369 -16.384 1.00 86.06 184 ILE A O 1
ATOM 1454 N N . GLU A 1 185 ? -16.027 -36.265 -14.176 1.00 88.56 185 GLU A N 1
ATOM 1455 C CA . GLU A 1 185 ? -17.399 -35.753 -14.285 1.00 88.56 185 GLU A CA 1
ATOM 1456 C C . GLU A 1 185 ? -17.449 -34.382 -14.967 1.00 88.56 185 GLU A C 1
ATOM 1458 O O . GLU A 1 185 ? -18.265 -34.162 -15.869 1.00 88.56 185 GLU A O 1
ATOM 1463 N N . ILE A 1 186 ? -16.511 -33.496 -14.635 1.00 87.88 186 ILE A N 1
ATOM 1464 C CA . ILE A 1 186 ? -16.396 -32.186 -15.275 1.00 87.88 186 ILE A CA 1
ATOM 1465 C C . ILE A 1 186 ? -16.000 -32.315 -16.737 1.00 87.88 186 ILE A C 1
ATOM 1467 O O . ILE A 1 186 ? -16.664 -31.723 -17.585 1.00 87.88 186 ILE A O 1
ATOM 1471 N N . ARG A 1 187 ? -14.996 -33.133 -17.077 1.00 88.38 187 ARG A N 1
ATOM 1472 C CA . ARG A 1 187 ? -14.633 -33.385 -18.484 1.00 88.38 187 ARG A CA 1
ATOM 1473 C C . ARG A 1 187 ? -15.832 -33.877 -19.289 1.00 88.38 187 ARG A C 1
ATOM 1475 O O . ARG A 1 187 ? -16.074 -33.391 -20.392 1.00 88.38 187 ARG A O 1
ATOM 1482 N N . ASN A 1 188 ? -16.603 -34.814 -18.741 1.00 89.69 188 ASN A N 1
ATOM 1483 C CA . ASN A 1 188 ? -17.798 -35.335 -19.402 1.00 89.69 188 ASN A CA 1
ATOM 1484 C C . ASN A 1 188 ? -18.866 -34.252 -19.583 1.00 89.69 188 ASN A C 1
ATOM 1486 O O . ASN A 1 188 ? -19.469 -34.166 -20.652 1.00 89.69 188 ASN A O 1
ATOM 1490 N N . THR A 1 189 ? -19.053 -33.390 -18.584 1.00 90.50 189 THR A N 1
ATOM 1491 C CA . THR A 1 189 ? -20.002 -32.273 -18.653 1.00 90.50 189 THR A CA 1
ATOM 1492 C C . THR A 1 189 ? -19.578 -31.229 -19.686 1.00 90.50 189 THR A C 1
ATOM 1494 O O . THR A 1 189 ? -20.393 -30.805 -20.505 1.00 90.50 189 THR A O 1
ATOM 1497 N N . LEU A 1 190 ? -18.294 -30.861 -19.722 1.00 90.75 190 LEU A N 1
ATOM 1498 C CA . LEU A 1 190 ? -17.738 -29.946 -20.720 1.00 90.75 190 LEU A CA 1
ATOM 1499 C C . LEU A 1 190 ? -17.860 -30.515 -22.137 1.00 90.75 190 LEU A C 1
ATOM 1501 O O . LEU A 1 190 ? -18.286 -29.805 -23.046 1.00 90.75 190 LEU A O 1
ATOM 1505 N N . ARG A 1 191 ? -17.582 -31.813 -22.326 1.00 91.25 191 ARG A N 1
ATOM 1506 C CA . ARG A 1 191 ? -17.795 -32.505 -23.609 1.00 91.25 191 ARG A CA 1
ATOM 1507 C C . ARG A 1 191 ? -19.265 -32.489 -24.021 1.00 91.25 191 ARG A C 1
ATOM 1509 O O . ARG A 1 191 ? -19.557 -32.161 -25.166 1.00 91.25 191 ARG A O 1
ATOM 1516 N N . ALA A 1 192 ? -20.182 -32.788 -23.100 1.00 90.25 192 ALA A N 1
ATOM 1517 C CA . ALA A 1 192 ? -21.620 -32.777 -23.370 1.00 90.25 192 ALA A CA 1
ATOM 1518 C C . ALA A 1 192 ? -22.135 -31.382 -23.764 1.00 90.25 192 ALA A C 1
ATOM 1520 O O . ALA A 1 192 ? -23.013 -31.272 -24.615 1.00 90.25 192 ALA A O 1
ATOM 1521 N N . LYS A 1 193 ? -21.563 -30.317 -23.187 1.00 89.94 193 LYS A N 1
ATOM 1522 C CA . LYS A 1 193 ? -21.875 -28.917 -23.527 1.00 89.94 193 LYS A CA 1
ATOM 1523 C C . LYS A 1 193 ? -21.081 -28.373 -24.722 1.00 89.94 193 LYS A C 1
ATOM 1525 O O . LYS A 1 193 ? -21.296 -27.223 -25.104 1.00 89.94 193 LYS A O 1
ATOM 1530 N N . ASN A 1 194 ? -20.155 -29.160 -25.279 1.00 91.19 194 ASN A N 1
ATOM 1531 C CA . ASN A 1 194 ? -19.136 -28.711 -26.230 1.00 91.19 194 ASN A CA 1
ATOM 1532 C C . ASN A 1 194 ? -18.444 -27.406 -25.778 1.00 91.19 194 ASN A C 1
ATOM 1534 O O . ASN A 1 194 ? -18.246 -26.479 -26.562 1.00 91.19 194 ASN A O 1
ATOM 1538 N N . LEU A 1 195 ? -18.128 -27.331 -24.484 1.00 90.88 195 LEU A N 1
ATOM 1539 C CA . LEU A 1 195 ? -17.501 -26.191 -23.827 1.00 90.88 195 LEU A CA 1
ATOM 1540 C C . LEU A 1 195 ? -16.000 -26.452 -23.695 1.00 90.88 195 LEU A C 1
ATOM 1542 O O . LEU A 1 195 ? -15.594 -27.516 -23.226 1.00 90.88 195 LEU A O 1
ATOM 1546 N N . THR A 1 196 ? -15.182 -25.494 -24.123 1.00 93.06 196 THR A N 1
ATOM 1547 C CA . THR A 1 196 ? -13.718 -25.546 -23.981 1.00 93.06 196 THR A CA 1
ATOM 1548 C C . THR A 1 196 ? -13.251 -24.371 -23.133 1.00 93.06 196 THR A C 1
ATOM 1550 O O . THR A 1 196 ? -13.700 -23.249 -23.340 1.00 93.06 196 THR A O 1
ATOM 1553 N N . ILE A 1 197 ? -12.369 -24.613 -22.170 1.00 92.75 197 ILE A N 1
ATOM 1554 C CA . ILE A 1 197 ? -11.858 -23.607 -21.240 1.00 92.75 197 ILE A CA 1
ATOM 1555 C C . ILE A 1 197 ? -10.349 -23.482 -21.439 1.00 92.75 197 ILE A C 1
ATOM 1557 O O . ILE A 1 197 ? -9.625 -24.474 -21.364 1.00 92.75 197 ILE A O 1
ATOM 1561 N N . ILE A 1 198 ? -9.870 -22.259 -21.659 1.00 93.38 198 ILE A N 1
ATOM 1562 C CA . ILE A 1 198 ? -8.441 -21.944 -21.686 1.00 93.38 198 ILE A CA 1
ATOM 1563 C C . ILE A 1 198 ? -8.139 -21.003 -20.524 1.00 93.38 198 ILE A C 1
ATOM 1565 O O . ILE A 1 198 ? -8.458 -19.817 -20.567 1.00 93.38 198 ILE A O 1
ATOM 1569 N N . CYS A 1 199 ? -7.519 -21.535 -19.478 1.00 92.31 199 CYS A N 1
ATOM 1570 C CA . CYS A 1 199 ? -7.042 -20.762 -18.339 1.00 92.31 199 CYS A CA 1
ATOM 1571 C C . CYS A 1 199 ? -5.635 -20.258 -18.649 1.00 92.31 199 CYS A C 1
ATOM 1573 O O . CYS A 1 199 ? -4.742 -21.083 -18.840 1.00 92.31 199 CYS A O 1
ATOM 1575 N N . TYR A 1 200 ? -5.401 -18.947 -18.675 1.00 91.69 200 TYR A N 1
ATOM 1576 C CA . TYR A 1 200 ? -4.074 -18.421 -18.995 1.00 91.69 200 TYR A CA 1
ATOM 1577 C C . TYR A 1 200 ? -3.461 -17.575 -17.868 1.00 91.69 200 TYR A C 1
ATOM 1579 O O . TYR A 1 200 ? -4.180 -16.944 -17.096 1.00 91.69 200 TYR A O 1
ATOM 1587 N N . PHE A 1 201 ? -2.124 -17.584 -17.765 1.00 88.38 201 PHE A N 1
ATOM 1588 C CA . PHE A 1 201 ? -1.356 -16.943 -16.687 1.00 88.38 201 PHE A CA 1
ATOM 1589 C C . PHE A 1 201 ? -0.247 -16.052 -17.233 1.00 88.38 201 PHE A C 1
ATOM 1591 O O . PHE A 1 201 ? 0.542 -16.473 -18.079 1.00 88.38 201 PHE A O 1
ATOM 1598 N N . ASN A 1 202 ? -0.091 -14.877 -16.626 1.00 77.38 202 ASN A N 1
ATOM 1599 C CA . ASN A 1 202 ? 1.028 -13.974 -16.907 1.00 77.38 202 ASN A CA 1
ATOM 1600 C C . ASN A 1 202 ? 2.260 -14.223 -16.009 1.00 77.38 202 ASN A C 1
ATOM 1602 O O . ASN A 1 202 ? 3.294 -13.591 -16.211 1.00 77.38 202 ASN A O 1
ATOM 1606 N N . ASP A 1 203 ? 2.171 -15.115 -15.009 1.00 72.31 203 ASP A N 1
ATOM 1607 C CA . ASP A 1 203 ? 3.269 -15.426 -14.079 1.00 72.31 203 ASP A CA 1
ATOM 1608 C C . ASP A 1 203 ? 3.501 -16.941 -13.934 1.00 72.31 203 ASP A C 1
ATOM 1610 O O . ASP A 1 203 ? 2.676 -17.686 -13.401 1.00 72.31 203 ASP A O 1
ATOM 1614 N N . THR A 1 204 ? 4.694 -17.387 -14.336 1.00 61.38 204 THR A N 1
ATOM 1615 C CA . THR A 1 204 ? 5.163 -18.782 -14.218 1.00 61.38 204 THR A CA 1
ATOM 1616 C C . THR A 1 204 ? 5.231 -19.308 -12.779 1.00 61.38 204 THR A C 1
ATOM 1618 O O . THR A 1 204 ? 5.258 -20.520 -12.572 1.00 61.38 204 THR A O 1
ATOM 1621 N N . ARG A 1 205 ? 5.215 -18.454 -11.748 1.00 66.62 205 ARG A N 1
ATOM 1622 C CA . ARG A 1 205 ? 5.167 -18.916 -10.348 1.00 66.62 205 ARG A CA 1
ATOM 1623 C C . ARG A 1 205 ? 3.829 -19.557 -9.984 1.00 66.62 205 ARG A C 1
ATOM 1625 O O . ARG A 1 205 ? 3.819 -20.524 -9.230 1.00 66.62 205 ARG A O 1
ATOM 1632 N N . GLN A 1 206 ? 2.715 -19.069 -10.535 1.00 65.31 206 GLN A N 1
ATOM 1633 C CA . GLN A 1 206 ? 1.395 -19.674 -10.301 1.00 65.31 206 GLN A CA 1
ATOM 1634 C C . GLN A 1 206 ? 1.330 -21.084 -10.899 1.00 65.31 206 GLN A C 1
ATOM 1636 O O . GLN A 1 206 ? 0.806 -22.002 -10.273 1.00 65.31 206 GLN A O 1
ATOM 1641 N N . VAL A 1 207 ? 1.984 -21.283 -12.045 1.00 61.03 207 VAL A N 1
ATOM 1642 C CA . VAL A 1 207 ? 2.155 -22.592 -12.686 1.00 61.03 207 VAL A CA 1
ATOM 1643 C C . VAL A 1 207 ? 2.887 -23.577 -11.774 1.00 61.03 207 VAL A C 1
ATOM 1645 O O . VAL A 1 207 ? 2.491 -24.735 -11.688 1.00 61.03 207 VAL A O 1
ATOM 1648 N N . GLN A 1 208 ? 3.929 -23.148 -11.055 1.00 59.88 208 GLN A N 1
ATOM 1649 C CA . GLN A 1 208 ? 4.664 -24.023 -10.127 1.00 59.88 208 GLN A CA 1
ATOM 1650 C C . GLN A 1 208 ? 3.803 -24.482 -8.944 1.00 59.88 208 GLN A C 1
ATOM 1652 O O . GLN A 1 208 ? 3.973 -25.594 -8.442 1.00 59.88 208 GLN A O 1
ATOM 1657 N N . THR A 1 209 ? 2.847 -23.656 -8.517 1.00 60.66 209 THR A N 1
ATOM 1658 C CA . THR A 1 209 ? 1.856 -24.036 -7.504 1.00 60.66 209 THR A CA 1
ATOM 1659 C C . THR A 1 209 ? 0.902 -25.113 -8.032 1.00 60.66 209 THR A C 1
ATOM 1661 O O . THR A 1 209 ? 0.571 -26.030 -7.284 1.00 60.66 209 THR A O 1
ATOM 1664 N N . LEU A 1 210 ? 0.526 -25.052 -9.317 1.00 60.31 210 LEU A N 1
ATOM 1665 C CA . LEU A 1 210 ? -0.342 -26.034 -9.990 1.00 60.31 210 LEU A CA 1
ATOM 1666 C C . LEU A 1 210 ? 0.380 -27.347 -10.337 1.00 60.31 210 LEU A C 1
ATOM 1668 O O . LEU A 1 210 ? -0.201 -28.423 -10.260 1.00 60.31 210 LEU A O 1
ATOM 1672 N N . THR A 1 211 ? 1.657 -27.265 -10.710 1.00 54.72 211 THR A N 1
ATOM 1673 C CA . THR A 1 211 ? 2.451 -28.388 -11.248 1.00 54.72 211 THR A CA 1
ATOM 1674 C C . THR A 1 211 ? 3.312 -29.099 -10.201 1.00 54.72 211 THR A C 1
ATOM 1676 O O . THR A 1 211 ? 4.012 -30.060 -10.524 1.00 54.72 211 THR A O 1
ATOM 1679 N N . ASN A 1 212 ? 3.270 -28.674 -8.932 1.00 57.25 212 ASN A N 1
ATOM 1680 C CA . ASN A 1 212 ? 3.990 -29.340 -7.850 1.00 57.25 212 ASN A CA 1
ATOM 1681 C C . ASN A 1 212 ? 3.411 -30.748 -7.602 1.00 57.25 212 ASN A C 1
ATOM 1683 O O . ASN A 1 212 ? 2.494 -30.944 -6.804 1.00 57.25 212 ASN A O 1
ATOM 1687 N N . GLN A 1 213 ? 4.023 -31.741 -8.256 1.00 48.69 213 GLN A N 1
ATOM 1688 C CA . GLN A 1 213 ? 3.653 -33.167 -8.307 1.00 48.69 213 GLN A CA 1
ATOM 1689 C C . GLN A 1 213 ? 3.428 -33.849 -6.942 1.00 48.69 213 GLN A C 1
ATOM 1691 O O . GLN A 1 213 ? 2.927 -34.966 -6.882 1.00 48.69 213 GLN A O 1
ATOM 1696 N N . LYS A 1 214 ? 3.803 -33.209 -5.828 1.00 50.25 214 LYS A N 1
ATOM 1697 C CA . LYS A 1 214 ? 3.657 -33.758 -4.472 1.00 50.25 214 LYS A CA 1
ATOM 1698 C C . LYS A 1 214 ? 2.301 -33.480 -3.807 1.00 50.25 214 LYS A C 1
ATOM 1700 O O . LYS A 1 214 ? 2.104 -33.980 -2.702 1.00 50.25 214 LYS A O 1
ATOM 1705 N N . LYS A 1 215 ? 1.399 -32.680 -4.398 1.00 46.22 215 LYS A N 1
ATOM 1706 C CA . LYS A 1 215 ? 0.177 -32.217 -3.701 1.00 46.22 215 LYS A CA 1
ATOM 1707 C C . LYS A 1 215 ? -1.180 -32.507 -4.358 1.00 46.22 215 LYS A C 1
ATOM 1709 O O . LYS A 1 215 ? -2.184 -32.200 -3.728 1.00 46.22 215 LYS A O 1
ATOM 1714 N N . GLY A 1 216 ? -1.263 -33.162 -5.513 1.00 48.59 216 GLY A N 1
ATOM 1715 C CA . GLY A 1 216 ? -2.569 -33.572 -6.041 1.00 48.59 216 GLY A CA 1
ATOM 1716 C C . GLY A 1 216 ? -2.494 -34.300 -7.376 1.00 48.59 216 GLY A C 1
ATOM 1717 O O . GLY A 1 216 ? -1.514 -34.156 -8.104 1.00 48.59 216 GLY A O 1
ATOM 1718 N N . ASN A 1 217 ? -3.546 -35.059 -7.693 1.00 51.66 217 ASN A N 1
ATOM 1719 C CA . ASN A 1 217 ? -3.775 -35.723 -8.984 1.00 51.66 217 ASN A CA 1
ATOM 1720 C C . ASN A 1 217 ? -4.125 -34.692 -10.079 1.00 51.66 217 ASN A C 1
ATOM 1722 O O . ASN A 1 217 ? -5.141 -34.811 -10.765 1.00 51.66 217 ASN A O 1
ATOM 1726 N N . PHE A 1 218 ? -3.316 -33.642 -10.223 1.00 55.84 218 PHE A N 1
ATOM 1727 C CA . PHE A 1 218 ? -3.517 -32.627 -11.247 1.00 55.84 218 PHE A CA 1
ATOM 1728 C C . PHE A 1 218 ? -3.240 -33.256 -12.618 1.00 55.84 218 PHE A C 1
ATOM 1730 O O . PHE A 1 218 ? -2.099 -33.593 -12.929 1.00 55.84 218 PHE A O 1
ATOM 1737 N N . SER A 1 219 ? -4.296 -33.481 -13.404 1.00 62.72 219 SER A N 1
ATOM 1738 C CA . SER A 1 219 ? -4.243 -34.250 -14.661 1.00 62.72 219 SER A CA 1
ATOM 1739 C C . SER A 1 219 ? -4.564 -33.427 -15.911 1.00 62.72 219 SER A C 1
ATOM 1741 O O . SER A 1 219 ? -4.695 -33.998 -16.988 1.00 62.72 219 SER A O 1
ATOM 1743 N N . PHE A 1 220 ? -4.696 -32.104 -15.791 1.00 72.56 220 PHE A N 1
ATOM 1744 C CA . PHE A 1 220 ? -4.958 -31.225 -16.932 1.00 72.56 220 PHE A CA 1
ATOM 1745 C C . PHE A 1 220 ? -3.661 -30.775 -17.609 1.00 72.56 220 PHE A C 1
ATOM 1747 O O . PHE A 1 220 ? -2.644 -30.562 -16.944 1.00 72.56 220 PHE A O 1
ATOM 1754 N N . HIS A 1 221 ? -3.709 -30.603 -18.931 1.00 80.06 221 HIS A N 1
ATOM 1755 C CA . HIS A 1 221 ? -2.545 -30.211 -19.717 1.00 80.06 221 HIS A CA 1
ATOM 1756 C C . HIS A 1 221 ? -2.133 -28.759 -19.435 1.00 80.06 221 HIS A C 1
ATOM 1758 O O . HIS A 1 221 ? -2.964 -27.845 -19.439 1.00 80.06 221 HIS A O 1
ATOM 1764 N N . PHE A 1 222 ? -0.833 -28.556 -19.217 1.00 84.06 222 PHE A N 1
ATOM 1765 C CA . PHE A 1 222 ? -0.220 -27.244 -19.067 1.00 84.06 222 PHE A CA 1
ATOM 1766 C C . PHE A 1 222 ? 0.789 -27.003 -20.188 1.00 84.06 222 PHE A C 1
ATOM 1768 O O . PHE A 1 222 ? 1.781 -27.726 -20.297 1.00 84.06 222 PHE A O 1
ATOM 1775 N N . TRP A 1 223 ? 0.572 -25.935 -20.951 1.00 84.19 223 TRP A N 1
ATOM 1776 C CA . TRP A 1 223 ? 1.483 -25.485 -21.989 1.00 84.19 223 TRP A CA 1
ATOM 1777 C C . TRP A 1 223 ? 2.239 -24.226 -21.550 1.00 84.19 223 TRP A C 1
ATOM 1779 O O . TRP A 1 223 ? 1.655 -23.152 -21.376 1.00 84.19 223 TRP A O 1
ATOM 1789 N N . ASP A 1 224 ? 3.561 -24.354 -21.402 1.00 80.19 224 ASP A N 1
ATOM 1790 C CA . ASP A 1 224 ? 4.464 -23.210 -21.280 1.00 80.19 224 ASP A CA 1
ATOM 1791 C C . ASP A 1 224 ? 4.748 -22.619 -22.666 1.00 80.19 224 ASP A C 1
ATOM 1793 O O . ASP A 1 224 ? 5.430 -23.216 -23.499 1.00 80.19 224 ASP A O 1
ATOM 1797 N N . THR A 1 225 ? 4.230 -21.420 -22.903 1.00 80.25 225 THR A N 1
ATOM 1798 C CA . THR A 1 225 ? 4.505 -20.609 -24.096 1.00 80.25 225 THR A CA 1
ATOM 1799 C C . THR A 1 225 ? 5.892 -19.976 -24.056 1.00 80.25 225 THR A C 1
ATOM 1801 O O . THR A 1 225 ? 6.321 -19.359 -25.032 1.00 80.25 225 THR A O 1
ATOM 1804 N N . SER A 1 226 ? 6.610 -20.086 -22.933 1.00 69.69 226 SER A N 1
ATOM 1805 C CA . SER A 1 226 ? 7.989 -19.631 -22.866 1.00 69.69 226 SER A CA 1
ATOM 1806 C C . SER A 1 226 ? 8.830 -20.459 -23.838 1.00 69.69 226 SER A C 1
ATOM 1808 O O . SER A 1 226 ? 8.764 -21.689 -23.822 1.00 69.69 226 SER A O 1
ATOM 1810 N N . PRO A 1 227 ? 9.660 -19.816 -24.667 1.00 62.09 227 PRO A N 1
ATOM 1811 C CA . PRO A 1 227 ? 10.581 -20.544 -25.523 1.00 62.09 227 PRO A CA 1
ATOM 1812 C C . PRO A 1 227 ? 11.499 -21.431 -24.652 1.00 62.09 227 PRO A C 1
ATOM 1814 O O . PRO A 1 227 ? 11.855 -21.030 -23.533 1.00 62.09 227 PRO A O 1
ATOM 1817 N N . PRO A 1 228 ? 11.875 -22.640 -25.116 1.00 60.50 228 PRO A N 1
ATOM 1818 C CA . PRO A 1 228 ? 12.705 -23.555 -24.338 1.00 60.50 228 PRO A CA 1
ATOM 1819 C C . PRO A 1 228 ? 13.988 -22.842 -23.904 1.00 60.50 228 PRO A C 1
ATOM 1821 O O . PRO A 1 228 ? 14.561 -22.085 -24.685 1.00 60.50 228 PRO A O 1
ATOM 1824 N N . ILE A 1 229 ? 14.436 -23.074 -22.663 1.00 54.25 229 ILE A N 1
ATOM 1825 C CA . ILE A 1 229 ? 15.506 -22.317 -21.969 1.00 54.25 229 ILE A CA 1
ATOM 1826 C C . ILE A 1 229 ? 16.781 -22.135 -22.818 1.00 54.25 229 ILE A C 1
ATOM 1828 O O . ILE A 1 229 ? 17.478 -21.133 -22.664 1.00 54.25 229 ILE A O 1
ATOM 1832 N N . ASN A 1 230 ? 17.041 -23.038 -23.763 1.00 55.62 230 ASN A N 1
ATOM 1833 C CA . ASN A 1 230 ? 18.164 -22.941 -24.691 1.00 55.62 230 ASN A CA 1
ATOM 1834 C C . ASN A 1 230 ? 18.009 -21.799 -25.720 1.00 55.62 230 ASN A C 1
ATOM 1836 O O . ASN A 1 230 ? 18.975 -21.104 -25.992 1.00 55.62 230 ASN A O 1
ATOM 1840 N N . THR A 1 231 ? 16.802 -21.488 -26.199 1.00 65.19 231 THR A N 1
ATOM 1841 C CA . THR A 1 231 ? 16.588 -20.552 -27.325 1.00 65.19 231 THR A CA 1
ATOM 1842 C C . THR A 1 231 ? 16.681 -19.060 -26.983 1.00 65.19 231 THR A C 1
ATOM 1844 O O . THR A 1 231 ? 17.213 -18.308 -27.792 1.00 65.19 231 THR A O 1
ATOM 1847 N N . ILE A 1 232 ? 16.235 -18.590 -25.805 1.00 67.69 232 ILE A N 1
ATOM 1848 C CA . ILE A 1 232 ? 16.474 -17.179 -25.411 1.00 67.69 232 ILE A CA 1
ATOM 1849 C C . ILE A 1 232 ? 17.961 -16.960 -25.146 1.00 67.69 232 ILE A C 1
ATOM 1851 O O . ILE A 1 232 ? 18.511 -15.952 -25.567 1.00 67.69 232 ILE A O 1
ATOM 1855 N N . GLN A 1 233 ? 18.625 -17.892 -24.462 1.00 72.00 233 GLN A N 1
ATOM 1856 C CA . GLN A 1 233 ? 20.048 -17.747 -24.170 1.00 72.00 233 GLN A CA 1
ATOM 1857 C C . GLN A 1 233 ? 20.892 -17.824 -25.452 1.00 72.00 233 GLN A C 1
ATOM 1859 O O . GLN A 1 233 ? 21.835 -17.049 -25.597 1.00 72.00 233 GLN A O 1
ATOM 1864 N N . GLU A 1 234 ? 20.522 -18.700 -26.391 1.00 71.94 234 GLU A N 1
ATOM 1865 C CA . GLU A 1 234 ? 21.099 -18.761 -27.737 1.00 71.94 234 GLU A CA 1
ATOM 1866 C C . GLU A 1 234 ? 20.845 -17.464 -28.516 1.00 71.94 234 GLU A C 1
ATOM 1868 O O . GLU A 1 234 ? 21.798 -16.893 -29.043 1.00 71.94 234 GLU A O 1
ATOM 1873 N N . PHE A 1 235 ? 19.612 -16.940 -28.512 1.00 75.25 235 PHE A N 1
ATOM 1874 C CA . PHE A 1 235 ? 19.280 -15.654 -29.131 1.00 75.25 235 PHE A CA 1
ATOM 1875 C C . PHE A 1 235 ? 20.124 -14.520 -28.548 1.00 75.25 235 PHE A C 1
ATOM 1877 O O . PHE A 1 235 ? 20.804 -13.835 -29.298 1.00 75.25 235 PHE A O 1
ATOM 1884 N N . ILE A 1 236 ? 20.165 -14.378 -27.220 1.00 81.38 236 ILE A N 1
ATOM 1885 C CA . ILE A 1 236 ? 20.987 -13.383 -26.515 1.00 81.38 236 ILE A CA 1
ATOM 1886 C C . ILE A 1 236 ? 22.464 -13.532 -26.898 1.00 81.38 236 ILE A C 1
ATOM 1888 O O . ILE A 1 236 ? 23.150 -12.537 -27.106 1.00 81.38 236 ILE A O 1
ATOM 1892 N N . SER A 1 237 ? 22.967 -14.765 -27.008 1.00 77.81 237 SER A N 1
ATOM 1893 C CA . SER A 1 237 ? 24.365 -15.010 -27.381 1.00 77.81 237 SER A CA 1
ATOM 1894 C C . SER A 1 237 ? 24.686 -14.658 -28.836 1.00 77.81 237 SER A C 1
ATOM 1896 O O . SER A 1 237 ? 25.825 -14.300 -29.128 1.00 77.81 237 SER A O 1
ATOM 1898 N N . ALA A 1 238 ? 23.695 -14.743 -29.726 1.00 78.38 238 ALA A N 1
ATOM 1899 C CA . ALA A 1 238 ? 23.815 -14.435 -31.148 1.00 78.38 238 ALA A CA 1
ATOM 1900 C C . ALA A 1 238 ? 23.348 -13.011 -31.504 1.00 78.38 238 ALA A C 1
ATOM 1902 O O . ALA A 1 238 ? 23.473 -12.603 -32.658 1.00 78.38 238 ALA A O 1
ATOM 1903 N N . PHE A 1 239 ? 22.798 -12.268 -30.539 1.00 81.19 239 PHE A N 1
ATOM 1904 C CA . PHE A 1 239 ? 22.207 -10.955 -30.755 1.00 81.19 239 PHE A CA 1
ATOM 1905 C C . PHE A 1 239 ? 23.271 -9.909 -31.104 1.00 81.19 239 PHE A C 1
ATOM 1907 O O . PHE A 1 239 ? 24.344 -9.859 -30.495 1.00 81.19 239 PHE A O 1
ATOM 1914 N N . ASP A 1 240 ? 22.970 -9.050 -32.080 1.00 84.69 240 ASP A N 1
ATOM 1915 C CA . ASP A 1 240 ? 23.897 -8.004 -32.501 1.00 84.69 240 ASP A CA 1
ATOM 1916 C C . ASP A 1 240 ? 23.824 -6.778 -31.578 1.00 84.69 240 ASP A C 1
ATOM 1918 O O . ASP A 1 240 ? 22.899 -5.965 -31.621 1.00 84.69 240 ASP A O 1
ATOM 1922 N N . TYR A 1 241 ? 24.860 -6.620 -30.759 1.00 87.88 241 TYR A N 1
ATOM 1923 C CA . TYR A 1 241 ? 25.028 -5.482 -29.858 1.00 87.88 241 TYR A CA 1
ATOM 1924 C C . TYR A 1 241 ? 25.822 -4.318 -30.475 1.00 87.88 241 TYR A C 1
ATOM 1926 O O . TYR A 1 241 ? 26.120 -3.355 -29.766 1.00 87.88 241 TYR A O 1
ATOM 1934 N N . SER A 1 242 ? 26.171 -4.372 -31.768 1.00 85.12 242 SER A N 1
ATOM 1935 C CA . SER A 1 242 ? 26.994 -3.362 -32.456 1.00 85.12 242 SER A CA 1
ATOM 1936 C C . SER A 1 242 ? 26.467 -1.933 -32.285 1.00 85.12 242 SER A C 1
ATOM 1938 O O . SER A 1 242 ? 27.254 -1.017 -32.039 1.00 85.12 242 SER A O 1
ATOM 1940 N N . LYS A 1 243 ? 25.139 -1.753 -32.290 1.00 84.00 243 LYS A N 1
ATOM 1941 C CA . LYS A 1 243 ? 24.457 -0.457 -32.108 1.00 84.00 243 LYS A CA 1
ATOM 1942 C C . LYS A 1 243 ? 24.807 0.247 -30.792 1.00 84.00 243 LYS A C 1
ATOM 1944 O O . LYS A 1 243 ? 24.847 1.471 -30.744 1.00 84.00 243 LYS A O 1
ATOM 1949 N N . LEU A 1 244 ? 25.106 -0.497 -29.721 1.00 83.81 244 LEU A N 1
ATOM 1950 C CA . LEU A 1 244 ? 25.517 0.092 -28.435 1.00 83.81 244 LEU A CA 1
ATOM 1951 C C . LEU A 1 244 ? 26.907 0.745 -28.495 1.00 83.81 244 LEU A C 1
ATOM 1953 O O . LEU A 1 244 ? 27.244 1.553 -27.627 1.00 83.81 244 LEU A O 1
ATOM 1957 N N . TYR A 1 245 ? 27.707 0.388 -29.501 1.00 82.62 245 TYR A N 1
ATOM 1958 C CA . TYR A 1 245 ? 29.091 0.819 -29.687 1.00 82.62 245 TYR A CA 1
ATOM 1959 C C . TYR A 1 245 ? 29.292 1.674 -30.936 1.00 82.62 245 TYR A C 1
ATOM 1961 O O . TYR A 1 245 ? 30.441 1.901 -31.327 1.00 82.62 245 TYR A O 1
ATOM 1969 N N . ASP A 1 246 ? 28.210 2.146 -31.562 1.00 79.56 246 ASP A N 1
ATOM 1970 C CA . ASP A 1 246 ? 28.319 3.005 -32.733 1.00 79.56 246 ASP A CA 1
ATOM 1971 C C . ASP A 1 246 ? 29.016 4.320 -32.354 1.00 79.56 246 ASP A C 1
ATOM 1973 O O . ASP A 1 246 ? 28.466 5.187 -31.670 1.00 79.56 246 ASP A O 1
ATOM 1977 N N . LYS A 1 247 ? 30.268 4.446 -32.805 1.00 67.69 247 LYS A N 1
ATOM 1978 C CA . LYS A 1 247 ? 31.122 5.612 -32.560 1.00 67.69 247 LYS A CA 1
ATOM 1979 C C . LYS A 1 247 ? 30.635 6.856 -33.293 1.00 67.69 247 LYS A C 1
ATOM 1981 O O . LYS A 1 247 ? 31.039 7.951 -32.925 1.00 67.69 247 LYS A O 1
ATOM 1986 N N . ASN A 1 248 ? 29.804 6.695 -34.319 1.00 67.12 248 ASN A N 1
ATOM 1987 C CA . ASN A 1 248 ? 29.234 7.818 -35.049 1.00 67.12 248 ASN A CA 1
ATOM 1988 C C . ASN A 1 248 ? 27.993 8.374 -34.334 1.00 67.12 248 ASN A C 1
ATOM 1990 O O . ASN A 1 248 ? 27.658 9.543 -34.523 1.00 67.12 248 ASN A O 1
ATOM 1994 N N . HIS A 1 249 ? 27.338 7.561 -33.492 1.00 75.25 249 HIS A N 1
ATOM 1995 C CA . HIS A 1 249 ? 26.057 7.894 -32.872 1.00 75.25 249 HIS A CA 1
ATOM 1996 C C . HIS A 1 249 ? 25.917 7.320 -31.452 1.00 75.25 249 HIS A C 1
ATOM 1998 O O . HIS A 1 249 ? 25.145 6.394 -31.199 1.00 75.25 249 HIS A O 1
ATOM 2004 N N . SER A 1 250 ? 26.566 7.940 -30.462 1.00 85.06 250 SER A N 1
ATOM 2005 C CA . SER A 1 250 ? 26.410 7.521 -29.058 1.00 85.06 250 SER A CA 1
ATOM 2006 C C . SER A 1 250 ? 25.012 7.756 -28.462 1.00 85.06 250 SER A C 1
ATOM 2008 O O . SER A 1 250 ? 24.776 7.379 -27.315 1.00 85.06 250 SER A O 1
ATOM 2010 N N . VAL A 1 251 ? 24.071 8.328 -29.224 1.00 90.62 251 VAL A N 1
ATOM 2011 C CA . VAL A 1 251 ? 22.648 8.471 -28.866 1.00 90.62 251 VAL A CA 1
ATOM 2012 C C . VAL A 1 251 ? 21.973 7.100 -28.700 1.00 90.62 251 VAL A C 1
ATOM 2014 O O . VAL A 1 251 ? 21.175 6.921 -27.777 1.00 90.62 251 VAL A O 1
ATOM 2017 N N . PHE A 1 252 ? 22.347 6.107 -29.521 1.00 92.31 252 PHE A N 1
ATOM 2018 C CA . PHE A 1 252 ? 21.712 4.783 -29.561 1.00 92.31 252 PHE A CA 1
ATOM 2019 C C . PHE A 1 252 ? 21.630 4.105 -28.193 1.00 92.31 252 PHE A C 1
ATOM 2021 O O . PHE A 1 252 ? 20.575 3.612 -27.803 1.00 92.31 252 PHE A O 1
ATOM 2028 N N . LYS A 1 253 ? 22.718 4.127 -27.414 1.00 93.69 253 LYS A N 1
ATOM 2029 C CA . LYS A 1 253 ? 22.752 3.478 -26.093 1.00 93.69 253 LYS A CA 1
ATOM 2030 C C . LYS A 1 253 ? 21.745 4.073 -25.100 1.00 93.69 253 LYS A C 1
ATOM 2032 O O . LYS A 1 253 ? 21.259 3.346 -24.241 1.00 93.69 253 LYS A O 1
ATOM 2037 N N . TYR A 1 254 ? 21.429 5.367 -25.204 1.00 96.00 254 TYR A N 1
ATOM 2038 C CA . TYR A 1 254 ? 20.457 6.025 -24.325 1.00 96.00 254 TYR A CA 1
ATOM 2039 C C . TYR A 1 254 ? 19.028 5.688 -24.744 1.00 96.00 254 TYR A C 1
ATOM 2041 O O . TYR A 1 254 ? 18.220 5.332 -23.893 1.00 96.00 254 TYR A O 1
ATOM 2049 N N . ILE A 1 255 ? 18.737 5.714 -26.047 1.00 96.31 255 ILE A N 1
ATOM 2050 C CA . ILE A 1 255 ? 17.427 5.322 -26.588 1.00 96.31 255 ILE A CA 1
ATOM 2051 C C . ILE A 1 255 ? 17.127 3.862 -26.243 1.00 96.31 255 ILE A C 1
ATOM 2053 O O . ILE A 1 255 ? 16.076 3.561 -25.680 1.00 96.31 255 ILE A O 1
ATOM 2057 N N . LEU A 1 256 ? 18.081 2.963 -26.503 1.00 96.88 256 LEU A N 1
ATOM 2058 C CA . LEU A 1 256 ? 17.948 1.541 -26.192 1.00 96.88 256 LEU A CA 1
ATOM 2059 C C . LEU A 1 256 ? 17.811 1.301 -24.686 1.00 96.88 256 LEU A C 1
ATOM 2061 O O . LEU A 1 256 ? 17.039 0.435 -24.284 1.00 96.88 256 LEU A O 1
ATOM 2065 N N . TYR A 1 257 ? 18.494 2.080 -23.841 1.00 97.12 257 TYR A N 1
ATOM 2066 C CA . TYR A 1 257 ? 18.289 2.036 -22.392 1.00 97.12 257 TYR A CA 1
ATOM 2067 C C . TYR A 1 257 ? 16.848 2.402 -22.012 1.00 97.12 257 TYR A C 1
ATOM 2069 O O . TYR A 1 257 ? 16.207 1.647 -21.279 1.00 97.12 257 TYR A O 1
ATOM 2077 N N . VAL A 1 258 ? 16.313 3.511 -22.536 1.00 97.56 258 VAL A N 1
ATOM 2078 C CA . VAL A 1 258 ? 14.937 3.937 -22.235 1.00 97.56 258 VAL A CA 1
ATOM 2079 C C . VAL A 1 258 ? 13.925 2.907 -22.731 1.00 97.56 258 VAL A C 1
ATOM 2081 O O . VAL A 1 258 ? 13.086 2.477 -21.949 1.00 97.56 258 VAL A O 1
ATOM 2084 N N . ALA A 1 259 ? 14.050 2.416 -23.964 1.00 96.50 259 ALA A N 1
ATOM 2085 C CA . ALA A 1 259 ? 13.157 1.383 -24.497 1.00 96.50 259 ALA A CA 1
ATOM 2086 C C . ALA A 1 259 ? 13.216 0.065 -23.711 1.00 96.50 259 ALA A C 1
ATOM 2088 O O . ALA A 1 259 ? 12.212 -0.630 -23.565 1.00 96.50 259 ALA A O 1
ATOM 2089 N N . THR A 1 260 ? 14.387 -0.273 -23.169 1.00 96.06 260 THR A N 1
ATOM 2090 C CA . THR A 1 260 ? 14.580 -1.501 -22.392 1.00 96.06 260 THR A CA 1
ATOM 2091 C C . THR A 1 260 ? 13.933 -1.423 -21.009 1.00 96.06 260 THR A C 1
ATOM 2093 O O . THR A 1 260 ? 13.314 -2.391 -20.566 1.00 96.06 260 THR A O 1
ATOM 2096 N N . PHE A 1 261 ? 14.104 -0.300 -20.305 1.00 96.31 261 PHE A N 1
ATOM 2097 C CA . PHE A 1 261 ? 13.730 -0.167 -18.892 1.00 96.31 261 PHE A CA 1
ATOM 2098 C C . PHE A 1 261 ? 12.444 0.632 -18.648 1.00 96.31 261 PHE A C 1
ATOM 2100 O O . PHE A 1 261 ? 11.873 0.523 -17.567 1.00 96.31 261 PHE A O 1
ATOM 2107 N N . PHE A 1 262 ? 11.958 1.369 -19.648 1.00 96.25 262 PHE A N 1
ATOM 2108 C CA . PHE A 1 262 ? 10.695 2.114 -19.632 1.00 96.25 262 PHE A CA 1
ATOM 2109 C C . PHE A 1 262 ? 9.815 1.727 -20.836 1.00 96.25 262 PHE A C 1
ATOM 2111 O O . PHE A 1 262 ? 9.445 2.587 -21.646 1.00 96.25 262 PHE A O 1
ATOM 2118 N N . PRO A 1 263 ? 9.500 0.427 -21.000 1.00 94.25 263 PRO A N 1
ATOM 2119 C CA . PRO A 1 263 ? 8.773 -0.050 -22.167 1.00 94.25 263 PRO A CA 1
ATOM 2120 C C . PRO A 1 263 ? 7.336 0.469 -22.191 1.00 94.25 263 PRO A C 1
ATOM 2122 O O . PRO A 1 263 ? 6.740 0.737 -21.149 1.00 94.25 263 PRO A O 1
ATOM 2125 N N . ARG A 1 264 ? 6.725 0.546 -23.374 1.00 92.94 264 ARG A N 1
ATOM 2126 C CA . ARG A 1 264 ? 5.305 0.905 -23.535 1.00 92.94 264 ARG A CA 1
ATOM 2127 C C . ARG A 1 264 ? 4.945 2.225 -22.844 1.00 92.94 264 ARG A C 1
ATOM 2129 O O . ARG A 1 264 ? 3.844 2.373 -22.308 1.00 92.94 264 ARG A O 1
ATOM 2136 N N . THR A 1 265 ? 5.879 3.170 -22.820 1.00 94.81 265 THR A N 1
ATOM 2137 C CA . THR A 1 265 ? 5.635 4.557 -22.408 1.00 94.81 265 THR A CA 1
ATOM 2138 C C . THR A 1 265 ? 4.998 5.326 -23.559 1.00 94.81 265 THR A C 1
ATOM 2140 O O . THR A 1 265 ? 5.107 4.927 -24.721 1.00 94.81 265 THR A O 1
ATOM 2143 N N . SER A 1 266 ? 4.284 6.415 -23.263 1.00 95.56 266 SER A N 1
ATOM 2144 C CA . SER A 1 266 ? 3.776 7.270 -24.342 1.00 95.56 266 SER A CA 1
ATOM 2145 C C . SER A 1 266 ? 4.946 7.914 -25.108 1.00 95.56 266 SER A C 1
ATOM 2147 O O . SER A 1 266 ? 5.978 8.190 -24.493 1.00 95.56 266 SER A O 1
ATOM 2149 N N . PRO A 1 267 ? 4.815 8.233 -26.411 1.00 95.81 267 PRO A N 1
ATOM 2150 C CA . PRO A 1 267 ? 5.882 8.897 -27.166 1.00 95.81 267 PRO A CA 1
ATOM 2151 C C . PRO A 1 267 ? 6.401 10.176 -26.493 1.00 95.81 267 PRO A C 1
ATOM 2153 O O . PRO A 1 267 ? 7.601 10.446 -26.489 1.00 95.81 267 PRO A O 1
ATOM 2156 N N . LYS A 1 268 ? 5.500 10.937 -25.857 1.00 95.06 268 LYS A N 1
ATOM 2157 C CA . LYS A 1 268 ? 5.842 12.146 -25.100 1.00 95.06 268 LYS A CA 1
ATOM 2158 C C . LYS A 1 268 ? 6.745 11.837 -23.902 1.00 95.06 268 LYS A C 1
ATOM 2160 O O . LYS A 1 268 ? 7.723 12.545 -23.681 1.00 95.06 268 LYS A O 1
ATOM 2165 N N . GLU A 1 269 ? 6.423 10.808 -23.126 1.00 95.25 269 GLU A N 1
ATOM 2166 C CA . GLU A 1 269 ? 7.209 10.416 -21.952 1.00 95.25 269 GLU A CA 1
ATOM 2167 C C . GLU A 1 269 ? 8.519 9.753 -22.334 1.00 95.25 269 GLU A C 1
ATOM 2169 O O . GLU A 1 269 ? 9.550 10.084 -21.757 1.00 95.25 269 GLU A O 1
ATOM 2174 N N . PHE A 1 270 ? 8.494 8.878 -23.341 1.00 96.75 270 PHE A N 1
ATOM 2175 C CA . PHE A 1 270 ? 9.693 8.271 -23.899 1.00 96.75 270 PHE A CA 1
ATOM 2176 C C . PHE A 1 270 ? 10.697 9.356 -24.290 1.00 96.75 270 PHE A C 1
ATOM 2178 O O . PHE A 1 270 ? 11.836 9.356 -23.821 1.00 96.75 270 PHE A O 1
ATOM 2185 N N . LYS A 1 271 ? 10.241 10.342 -25.076 1.00 95.88 271 LYS A N 1
ATOM 2186 C CA . LYS A 1 271 ? 11.052 11.495 -25.464 1.00 95.88 271 LYS A CA 1
ATOM 2187 C C . LYS A 1 271 ? 11.553 12.264 -24.242 1.00 95.88 271 LYS A C 1
ATOM 2189 O O . LYS A 1 271 ? 12.747 12.506 -24.147 1.00 95.88 271 LYS A O 1
ATOM 2194 N N . LYS A 1 272 ? 10.684 12.573 -23.273 1.00 95.62 272 LYS A N 1
ATOM 2195 C CA . LYS A 1 272 ? 11.062 13.277 -22.034 1.00 95.62 272 LYS A CA 1
ATOM 2196 C C . LYS A 1 272 ? 12.188 12.562 -21.276 1.00 95.62 272 LYS A C 1
ATOM 2198 O O . LYS A 1 272 ? 13.121 13.217 -20.821 1.00 95.62 272 LYS A O 1
ATOM 2203 N N . ILE A 1 273 ? 12.122 11.236 -21.142 1.00 96.81 273 ILE A N 1
ATOM 2204 C CA . ILE A 1 273 ? 13.158 10.442 -20.461 1.00 96.81 273 ILE A CA 1
ATOM 2205 C C . ILE A 1 273 ? 14.477 10.501 -21.252 1.00 96.81 273 ILE A C 1
ATOM 2207 O O . ILE A 1 273 ? 15.535 10.718 -20.659 1.00 96.81 273 ILE A O 1
ATOM 2211 N N . VAL A 1 274 ? 14.426 10.345 -22.581 1.00 96.69 274 VAL A N 1
ATOM 2212 C CA . VAL A 1 274 ? 15.613 10.442 -23.451 1.00 96.69 274 VAL A CA 1
ATOM 2213 C C . VAL A 1 274 ? 16.240 11.836 -23.374 1.00 96.69 274 VAL A C 1
ATOM 2215 O O . VAL A 1 274 ? 17.447 11.944 -23.160 1.00 96.69 274 VAL A O 1
ATOM 2218 N N . ASP A 1 275 ? 15.438 12.896 -23.465 1.00 95.44 275 ASP A N 1
ATOM 2219 C CA . ASP A 1 275 ? 15.899 14.286 -23.418 1.00 95.44 275 ASP A CA 1
ATOM 2220 C C . ASP A 1 275 ? 16.658 14.574 -22.109 1.00 95.44 275 ASP A C 1
ATOM 2222 O O . ASP A 1 275 ? 17.734 15.178 -22.121 1.00 95.44 275 ASP A O 1
ATOM 2226 N N . VAL A 1 276 ? 16.153 14.069 -20.976 1.00 95.19 276 VAL A N 1
ATOM 2227 C CA . VAL A 1 276 ? 16.823 14.177 -19.669 1.00 95.19 276 VAL A CA 1
ATOM 2228 C C . VAL A 1 276 ? 18.183 13.473 -19.667 1.00 95.19 276 VAL A C 1
ATOM 2230 O O . VAL A 1 276 ? 19.153 14.023 -19.152 1.00 95.19 276 VAL A O 1
ATOM 2233 N N . LEU A 1 277 ? 18.293 12.277 -20.252 1.00 95.06 277 LEU A N 1
ATOM 2234 C CA . LEU A 1 277 ? 19.556 11.526 -20.288 1.00 95.06 277 LEU A CA 1
ATOM 2235 C C . LEU A 1 277 ? 20.601 12.135 -21.229 1.00 95.06 277 LEU A C 1
ATOM 2237 O O . LEU A 1 277 ? 21.805 12.020 -20.982 1.00 95.06 277 LEU A O 1
ATOM 2241 N N . LEU A 1 278 ? 20.145 12.760 -22.315 1.00 94.56 278 LEU A N 1
ATOM 2242 C CA . LEU A 1 278 ? 21.001 13.415 -23.303 1.00 94.56 278 LEU A CA 1
ATOM 2243 C C . LEU A 1 278 ? 21.362 14.853 -22.922 1.00 94.56 278 LEU A C 1
ATOM 2245 O O . LEU A 1 278 ? 22.266 15.435 -23.531 1.00 94.56 278 LEU A O 1
ATOM 2249 N N . SER A 1 279 ? 20.689 15.423 -21.920 1.00 88.75 279 SER A N 1
ATOM 2250 C CA . SER A 1 279 ? 20.974 16.762 -21.413 1.00 88.75 279 SER A CA 1
ATOM 2251 C C . SER A 1 279 ? 22.448 16.876 -21.020 1.00 88.75 279 SER A C 1
ATOM 2253 O O . SER A 1 279 ? 23.007 16.012 -20.348 1.00 88.75 279 SER A O 1
ATOM 2255 N N . GLU A 1 280 ? 23.102 17.932 -21.509 1.00 84.19 280 GLU A N 1
ATOM 2256 C CA . GLU A 1 280 ? 24.528 18.227 -21.291 1.00 84.19 280 GLU A CA 1
ATOM 2257 C C . GLU A 1 280 ? 25.528 17.223 -21.902 1.00 84.19 280 GLU A C 1
ATOM 2259 O O . GLU A 1 280 ? 26.740 17.451 -21.842 1.00 84.19 280 GLU A O 1
ATOM 2264 N N . LYS A 1 281 ? 25.063 16.151 -22.560 1.00 87.50 281 LYS A N 1
ATOM 2265 C CA . LYS A 1 281 ? 25.939 15.190 -23.238 1.00 87.50 281 LYS A CA 1
ATOM 2266 C C . LYS A 1 281 ? 26.355 15.720 -24.610 1.00 87.50 281 LYS A C 1
ATOM 2268 O O . LYS A 1 281 ? 25.542 16.161 -25.426 1.00 87.50 281 LYS A O 1
ATOM 2273 N N . LYS A 1 282 ? 27.656 15.655 -24.871 1.00 83.50 282 LYS A N 1
ATOM 2274 C CA . LYS A 1 282 ? 28.265 16.025 -26.147 1.00 83.50 282 LYS A CA 1
ATOM 2275 C C . LYS A 1 282 ? 29.110 14.872 -26.650 1.00 83.50 282 LYS A C 1
ATOM 2277 O O . LYS A 1 282 ? 29.676 14.139 -25.843 1.00 83.50 282 LYS A O 1
ATOM 2282 N N . ASP A 1 283 ? 29.211 14.760 -27.963 1.00 78.50 283 ASP A N 1
ATOM 2283 C CA . ASP A 1 283 ? 30.043 13.754 -28.608 1.00 78.50 283 ASP A CA 1
ATOM 2284 C C . ASP A 1 283 ? 30.874 14.379 -29.723 1.00 78.50 283 ASP A C 1
ATOM 2286 O O . ASP A 1 283 ? 30.480 15.387 -30.320 1.00 78.50 283 ASP A O 1
ATOM 2290 N N . GLU A 1 284 ? 32.050 13.815 -29.966 1.00 70.38 284 GLU A N 1
ATOM 2291 C CA . GLU A 1 284 ? 32.956 14.269 -31.016 1.00 70.38 284 GLU A CA 1
ATOM 2292 C C . GLU A 1 284 ? 32.681 13.471 -32.283 1.00 70.38 284 GLU A C 1
ATOM 2294 O O . GLU A 1 284 ? 33.122 12.337 -32.437 1.00 70.38 284 GLU A O 1
ATOM 2299 N N . ILE A 1 285 ? 31.941 14.076 -33.209 1.00 65.56 285 ILE A N 1
ATOM 2300 C CA . ILE A 1 285 ? 31.589 13.414 -34.461 1.00 65.56 285 ILE A CA 1
ATOM 2301 C C . ILE A 1 285 ? 32.579 13.848 -35.536 1.00 65.56 285 ILE A C 1
ATOM 2303 O O . ILE A 1 285 ? 32.824 15.043 -35.746 1.00 65.56 285 ILE A O 1
ATOM 2307 N N . LEU A 1 286 ? 33.136 12.859 -36.232 1.00 60.81 286 LEU A N 1
ATOM 2308 C CA . LEU A 1 286 ? 33.874 13.047 -37.474 1.00 60.81 286 LEU A CA 1
ATOM 2309 C C . LEU A 1 286 ? 32.901 13.555 -38.538 1.00 60.81 286 LEU A C 1
ATOM 2311 O O . LEU A 1 286 ? 32.113 12.801 -39.101 1.00 60.81 286 LEU A O 1
ATOM 2315 N N . THR A 1 287 ? 32.918 14.862 -38.786 1.00 57.66 287 THR A N 1
ATOM 2316 C CA . THR A 1 287 ? 32.161 15.436 -39.901 1.00 57.66 287 THR A CA 1
ATOM 2317 C C . THR A 1 287 ? 32.948 15.313 -41.197 1.00 57.66 287 THR A C 1
ATOM 2319 O O . THR A 1 287 ? 34.138 15.634 -41.233 1.00 57.66 287 THR A O 1
ATOM 2322 N N . ASP A 1 288 ? 32.268 14.884 -42.262 1.00 52.22 288 ASP A N 1
ATOM 2323 C CA . ASP A 1 288 ? 32.853 14.818 -43.597 1.00 52.22 288 ASP A CA 1
ATOM 2324 C C . ASP A 1 288 ? 33.316 16.194 -44.098 1.00 52.22 288 ASP A C 1
ATOM 2326 O O . ASP A 1 288 ? 32.740 17.243 -43.795 1.00 52.22 288 ASP A O 1
ATOM 2330 N N . ALA A 1 289 ? 34.408 16.143 -44.858 1.00 48.38 289 ALA A N 1
ATOM 2331 C CA . ALA A 1 289 ? 35.265 17.254 -45.237 1.00 48.38 289 ALA A CA 1
ATOM 2332 C C . ALA A 1 289 ? 34.534 18.457 -45.852 1.00 48.38 289 ALA A C 1
ATOM 2334 O O . ALA A 1 289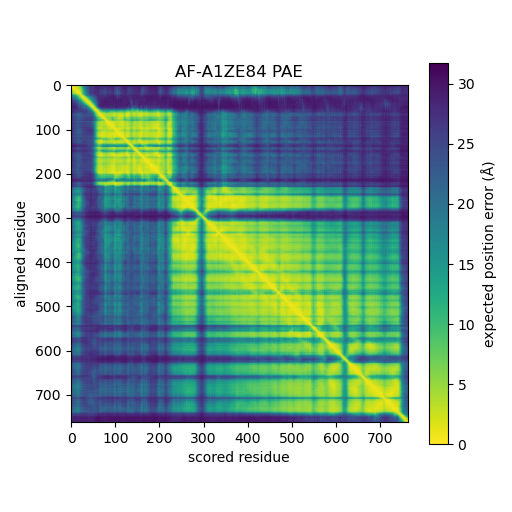 ? 33.828 18.348 -46.855 1.00 48.38 289 ALA A O 1
ATOM 2335 N N . THR A 1 290 ? 34.834 19.649 -45.337 1.00 46.38 290 THR A N 1
ATOM 2336 C CA . THR A 1 290 ? 34.657 20.888 -46.098 1.00 46.38 290 THR A CA 1
ATOM 2337 C C . THR A 1 290 ? 35.571 20.853 -47.322 1.00 46.38 290 THR A C 1
ATOM 2339 O O . THR A 1 290 ? 36.793 20.792 -47.190 1.00 46.38 290 THR A O 1
ATOM 2342 N N . ARG A 1 291 ? 34.978 20.880 -48.523 1.00 50.41 291 ARG A N 1
ATOM 2343 C CA . ARG A 1 291 ? 35.706 21.097 -49.780 1.00 50.41 291 ARG A CA 1
ATOM 2344 C C . ARG A 1 291 ? 36.071 22.576 -49.879 1.00 50.41 291 ARG A C 1
ATOM 2346 O O . ARG A 1 291 ? 35.214 23.392 -50.199 1.00 50.41 291 ARG A O 1
ATOM 2353 N N . GLU A 1 292 ? 37.326 22.919 -49.622 1.00 51.69 292 GLU A N 1
ATOM 2354 C CA . GLU A 1 292 ? 37.864 24.210 -50.053 1.00 51.69 292 GLU A CA 1
ATOM 2355 C C . GLU A 1 292 ? 38.275 24.090 -51.526 1.00 51.69 292 GLU A C 1
ATOM 2357 O O . GLU A 1 292 ? 39.148 23.293 -51.870 1.00 51.69 292 GLU A O 1
ATOM 2362 N N . MET A 1 293 ? 37.607 24.838 -52.410 1.00 48.44 293 MET A N 1
ATOM 2363 C CA . MET A 1 293 ? 38.082 25.023 -53.782 1.00 48.44 293 MET A CA 1
ATOM 2364 C C . MET A 1 293 ? 39.143 26.125 -53.788 1.00 48.44 293 MET A C 1
ATOM 2366 O O . MET A 1 293 ? 38.877 27.250 -53.375 1.00 48.44 293 MET A O 1
ATOM 2370 N N . SER A 1 294 ? 40.335 25.793 -54.274 1.00 52.19 294 SER A N 1
ATOM 2371 C CA . SER A 1 294 ? 41.336 26.762 -54.721 1.00 52.19 294 SER A CA 1
ATOM 2372 C C . SER A 1 294 ? 41.046 27.107 -56.185 1.00 52.19 294 SER A C 1
ATOM 2374 O O . SER A 1 294 ? 40.842 26.199 -56.987 1.00 52.19 294 SER A O 1
ATOM 2376 N N . ASP A 1 295 ? 41.065 28.395 -56.547 1.00 56.75 295 ASP A N 1
ATOM 2377 C CA . ASP A 1 295 ? 40.820 28.893 -57.917 1.00 56.75 295 ASP A CA 1
ATOM 2378 C C . ASP A 1 295 ? 41.836 28.396 -58.966 1.00 56.75 295 ASP A C 1
ATOM 2380 O O . ASP A 1 295 ? 41.688 28.669 -60.159 1.00 56.75 295 ASP A O 1
ATOM 2384 N N . LYS A 1 296 ? 42.891 27.684 -58.554 1.00 57.16 296 LYS A N 1
ATOM 2385 C CA . LYS A 1 296 ? 43.872 27.075 -59.455 1.00 57.16 296 LYS A CA 1
ATOM 2386 C C . LYS A 1 296 ? 44.281 25.699 -58.936 1.00 57.16 296 LYS A C 1
ATOM 2388 O O . LYS A 1 296 ? 44.848 25.597 -57.852 1.00 57.16 296 LYS A O 1
ATOM 2393 N N . ASP A 1 297 ? 43.988 24.700 -59.760 1.00 50.91 297 ASP A N 1
ATOM 2394 C CA . ASP A 1 297 ? 44.419 23.302 -59.728 1.00 50.91 297 ASP A CA 1
ATOM 2395 C C . ASP A 1 297 ? 44.044 22.441 -58.503 1.00 50.91 297 ASP A C 1
ATOM 2397 O O . ASP A 1 297 ? 44.251 22.774 -57.337 1.00 50.91 297 ASP A O 1
ATOM 2401 N N . GLU A 1 298 ? 43.473 21.277 -58.827 1.00 52.44 298 GLU A N 1
ATOM 2402 C CA . GLU A 1 298 ? 42.966 20.237 -57.934 1.00 52.44 298 GLU A CA 1
ATOM 2403 C C . GLU A 1 298 ? 43.998 19.779 -56.891 1.00 52.44 298 GLU A C 1
ATOM 2405 O O . GLU A 1 298 ? 44.867 18.952 -57.163 1.00 52.44 298 GLU A O 1
ATOM 2410 N N . ILE A 1 299 ? 43.820 20.207 -55.641 1.00 47.19 299 ILE A N 1
ATOM 2411 C CA . ILE A 1 299 ? 44.234 19.414 -54.481 1.00 47.19 299 ILE A CA 1
ATOM 2412 C C . ILE A 1 299 ? 43.041 19.317 -53.529 1.00 47.19 299 ILE A C 1
ATOM 2414 O O . ILE A 1 299 ? 42.768 20.216 -52.737 1.00 47.19 299 ILE A O 1
ATOM 2418 N N . LEU A 1 300 ? 42.335 18.185 -53.591 1.00 50.53 300 LEU A N 1
ATOM 2419 C CA . LEU A 1 300 ? 41.362 17.753 -52.586 1.00 50.53 300 LEU A CA 1
ATOM 2420 C C . LEU A 1 300 ? 42.102 17.436 -51.280 1.00 50.53 300 LEU A C 1
ATOM 2422 O O . LEU A 1 300 ? 42.472 16.291 -51.020 1.00 50.53 300 LEU A O 1
ATOM 2426 N N . LYS A 1 301 ? 42.327 18.438 -50.429 1.00 48.38 301 LYS A N 1
ATOM 2427 C CA . LYS A 1 301 ? 42.747 18.173 -49.051 1.00 48.38 301 LYS A CA 1
ATOM 2428 C C . LYS A 1 301 ? 41.503 17.794 -48.242 1.00 48.38 301 LYS A C 1
ATOM 2430 O O . LYS A 1 301 ? 40.748 18.654 -47.798 1.00 48.38 301 LYS A O 1
ATOM 2435 N N . ARG A 1 302 ? 41.254 16.487 -48.093 1.00 47.59 302 ARG A N 1
ATOM 2436 C CA . ARG A 1 302 ? 40.237 15.966 -47.167 1.00 47.59 302 ARG A CA 1
ATOM 2437 C C . ARG A 1 302 ? 40.740 16.220 -45.748 1.00 47.59 302 ARG A C 1
ATOM 2439 O O . ARG A 1 302 ? 41.577 15.477 -45.248 1.00 47.59 302 ARG A O 1
ATOM 2446 N N . THR A 1 303 ? 40.279 17.299 -45.128 1.00 49.38 303 THR A N 1
ATOM 2447 C CA . THR A 1 303 ? 40.549 17.564 -43.712 1.00 49.38 303 THR A CA 1
ATOM 2448 C C . THR A 1 303 ? 39.355 17.063 -42.913 1.00 49.38 303 THR A C 1
ATOM 2450 O O . THR A 1 303 ? 38.280 17.656 -42.952 1.00 49.38 303 THR A O 1
ATOM 2453 N N . GLU A 1 304 ? 39.532 15.928 -42.246 1.00 53.22 304 GLU A N 1
ATOM 2454 C CA . GLU A 1 304 ? 38.594 15.416 -41.251 1.00 53.22 304 GLU A CA 1
ATOM 2455 C C . GLU A 1 304 ? 38.682 16.308 -40.008 1.00 53.22 304 GLU A C 1
ATOM 2457 O O . GLU A 1 304 ? 39.747 16.444 -39.406 1.00 53.22 304 GLU A O 1
ATOM 2462 N N . ALA A 1 305 ? 37.578 16.966 -39.652 1.00 57.88 305 ALA A N 1
ATOM 2463 C CA . ALA A 1 305 ? 37.500 17.788 -38.451 1.00 57.88 305 ALA A CA 1
ATOM 2464 C C . ALA A 1 305 ? 36.528 17.141 -37.459 1.00 57.88 305 ALA A C 1
ATOM 2466 O O . ALA A 1 305 ? 35.346 16.960 -37.768 1.00 57.88 305 ALA A O 1
ATOM 2467 N N . LEU A 1 306 ? 37.032 16.821 -36.264 1.00 62.09 306 LEU A N 1
ATOM 2468 C CA . LEU A 1 306 ? 36.219 16.441 -35.110 1.00 62.09 306 LEU A CA 1
ATOM 2469 C C . LEU A 1 306 ? 35.410 17.667 -34.678 1.00 62.09 306 LEU A C 1
ATOM 2471 O O . LEU A 1 306 ? 35.977 18.684 -34.272 1.00 62.09 306 LEU A O 1
ATOM 2475 N N . ARG A 1 307 ? 34.083 17.595 -34.796 1.00 67.25 307 ARG A N 1
ATOM 2476 C CA . ARG A 1 307 ? 33.182 18.622 -34.266 1.00 67.25 307 ARG A CA 1
ATOM 2477 C C . ARG A 1 307 ? 32.411 18.048 -33.091 1.00 67.25 307 ARG A C 1
ATOM 2479 O O . ARG A 1 307 ? 31.663 17.087 -33.237 1.00 67.25 307 ARG A O 1
ATOM 2486 N N . THR A 1 308 ? 32.544 18.693 -31.939 1.00 75.06 308 THR A N 1
ATOM 2487 C CA . THR A 1 308 ? 31.722 18.407 -30.765 1.00 75.06 308 THR A CA 1
ATOM 2488 C C . THR A 1 308 ? 30.273 18.827 -31.038 1.00 75.06 308 THR A C 1
ATOM 2490 O O . THR A 1 308 ? 30.000 20.014 -31.234 1.00 75.06 308 THR A O 1
ATOM 2493 N N . ARG A 1 309 ? 29.333 17.878 -31.053 1.00 80.19 309 ARG A N 1
ATOM 2494 C CA . ARG A 1 309 ? 27.890 18.129 -31.214 1.00 80.19 309 ARG A CA 1
ATOM 2495 C C . ARG A 1 309 ? 27.126 17.727 -29.955 1.00 80.19 309 ARG A C 1
ATOM 2497 O O . ARG A 1 309 ? 27.514 16.799 -29.253 1.00 80.19 309 ARG A O 1
ATOM 2504 N N . SER A 1 310 ? 26.044 18.449 -29.664 1.00 87.75 310 SER A N 1
ATOM 2505 C CA . SER A 1 310 ? 25.097 18.073 -28.607 1.00 87.75 310 SER A CA 1
ATOM 2506 C C . SER A 1 310 ? 24.341 16.817 -29.031 1.00 87.75 310 SER A C 1
ATOM 2508 O O . SER A 1 310 ? 23.790 16.788 -30.133 1.00 87.75 310 SER A O 1
ATOM 2510 N N . LEU A 1 311 ? 24.299 15.801 -28.167 1.00 89.19 311 LEU A N 1
ATOM 2511 C CA . LEU A 1 311 ? 23.541 14.582 -28.452 1.00 89.19 311 LEU A CA 1
ATOM 2512 C C . LEU A 1 311 ? 22.035 14.842 -28.488 1.00 89.19 311 LEU A C 1
ATOM 2514 O O . LEU A 1 311 ? 21.344 14.278 -29.331 1.00 89.19 311 LEU A O 1
ATOM 2518 N N . LEU A 1 312 ? 21.551 15.753 -27.638 1.00 91.25 312 LEU A N 1
ATOM 2519 C CA . LEU A 1 312 ? 20.155 16.187 -27.633 1.00 91.25 312 LEU A CA 1
ATOM 2520 C C . LEU A 1 312 ? 19.752 16.791 -28.987 1.00 91.25 312 LEU A C 1
ATOM 2522 O O . LEU A 1 312 ? 18.708 16.456 -29.528 1.00 91.25 312 LEU A O 1
ATOM 2526 N N . TYR A 1 313 ? 20.622 17.612 -29.583 1.00 89.88 313 TYR A N 1
ATOM 2527 C CA . TYR A 1 313 ? 20.350 18.212 -30.892 1.00 89.88 313 TYR A CA 1
ATOM 2528 C C . TYR A 1 313 ? 20.258 17.161 -32.007 1.00 89.88 313 TYR A C 1
ATOM 2530 O O . TYR A 1 313 ? 19.413 17.270 -32.888 1.00 89.88 313 TYR A O 1
ATOM 2538 N N . LEU A 1 314 ? 21.116 16.135 -31.980 1.00 88.25 314 LEU A N 1
ATOM 2539 C CA . LEU A 1 314 ? 21.044 15.042 -32.957 1.00 88.25 314 LEU A CA 1
ATOM 2540 C C . LEU A 1 314 ? 19.737 14.268 -32.811 1.00 88.25 314 LEU A C 1
ATOM 2542 O O . LEU A 1 314 ? 19.062 14.019 -33.805 1.00 88.25 314 LEU A O 1
ATOM 2546 N N . TRP A 1 315 ? 19.371 13.943 -31.573 1.00 93.12 315 TRP A N 1
ATOM 2547 C CA . TRP A 1 315 ? 18.119 13.275 -31.244 1.00 93.12 315 TRP A CA 1
ATOM 2548 C C . TRP A 1 315 ? 16.895 14.045 -31.759 1.00 93.12 315 TRP A C 1
ATOM 2550 O O . TRP A 1 315 ? 16.035 13.453 -32.405 1.00 93.12 315 TRP A O 1
ATOM 2560 N N . GLU A 1 316 ? 16.849 15.364 -31.567 1.00 91.06 316 GLU A N 1
ATOM 2561 C CA . GLU A 1 316 ? 15.750 16.214 -32.043 1.00 91.06 316 GLU A CA 1
ATOM 2562 C C . GLU A 1 316 ? 15.643 16.297 -33.573 1.00 91.06 316 GLU A C 1
ATOM 2564 O O . GLU A 1 316 ? 14.547 16.489 -34.094 1.00 91.06 316 GLU A O 1
ATOM 2569 N N . GLN A 1 317 ? 16.761 16.185 -34.298 1.00 89.56 317 GLN A N 1
ATOM 2570 C CA . GLN A 1 317 ? 16.781 16.279 -35.763 1.00 89.56 317 GLN A CA 1
ATOM 2571 C C . GLN A 1 317 ? 16.519 14.938 -36.460 1.00 89.56 317 GLN A C 1
ATOM 2573 O O . GLN A 1 317 ? 16.069 14.936 -37.602 1.00 89.56 317 GLN A O 1
ATOM 2578 N N . GLN A 1 318 ? 16.832 13.817 -35.804 1.00 90.25 318 GLN A N 1
ATOM 2579 C CA . GLN A 1 318 ? 16.859 12.476 -36.408 1.00 90.25 318 GLN A CA 1
ATOM 2580 C C . GLN A 1 318 ? 16.047 11.452 -35.595 1.00 90.25 318 GLN A C 1
ATOM 2582 O O . GLN A 1 318 ? 16.378 10.271 -35.567 1.00 90.25 318 GLN A O 1
ATOM 2587 N N . THR A 1 319 ? 15.001 11.898 -34.888 1.00 90.56 319 THR A N 1
ATOM 2588 C CA . THR A 1 319 ? 14.188 11.051 -33.991 1.00 90.56 319 THR A CA 1
ATOM 2589 C C . THR A 1 319 ? 13.682 9.781 -34.687 1.00 90.56 319 THR A C 1
ATOM 2591 O O . THR A 1 319 ? 13.879 8.685 -34.161 1.00 90.56 319 THR A O 1
ATOM 2594 N N . ASP A 1 320 ? 13.080 9.922 -35.872 1.00 89.94 320 ASP A N 1
ATOM 2595 C CA . ASP A 1 320 ? 12.488 8.804 -36.619 1.00 89.94 320 ASP A CA 1
ATOM 2596 C C . ASP A 1 320 ? 13.562 7.828 -37.127 1.00 89.94 320 ASP A C 1
ATOM 2598 O O . ASP A 1 320 ? 13.422 6.617 -36.951 1.00 89.94 320 ASP A O 1
ATOM 2602 N N . ASP A 1 321 ? 14.679 8.351 -37.648 1.00 89.88 321 ASP A N 1
ATOM 2603 C CA . ASP A 1 321 ? 15.825 7.545 -38.091 1.00 89.88 321 ASP A CA 1
ATOM 2604 C C . ASP A 1 321 ? 16.380 6.702 -36.935 1.00 89.88 321 ASP A C 1
ATOM 2606 O O . ASP A 1 321 ? 16.699 5.523 -37.098 1.00 89.88 321 ASP A O 1
ATOM 2610 N N . PHE A 1 322 ? 16.476 7.289 -35.735 1.00 90.94 322 PHE A N 1
ATOM 2611 C CA . PHE A 1 322 ? 16.914 6.558 -34.552 1.00 90.94 322 PHE A CA 1
ATOM 2612 C C . PHE A 1 322 ? 15.901 5.500 -34.108 1.00 90.94 322 PHE A C 1
ATOM 2614 O O . PHE A 1 322 ? 16.323 4.441 -33.644 1.00 90.94 322 PHE A O 1
ATOM 2621 N N . PHE A 1 323 ? 14.597 5.757 -34.231 1.00 90.75 323 PHE A N 1
ATOM 2622 C CA . PHE A 1 323 ? 13.549 4.785 -33.906 1.00 90.75 323 PHE A CA 1
ATOM 2623 C C . PHE A 1 323 ? 13.627 3.561 -34.818 1.00 90.75 323 PHE A C 1
ATOM 2625 O O . PHE A 1 323 ? 13.744 2.438 -34.319 1.00 90.75 323 PHE A O 1
ATOM 2632 N N . GLU A 1 324 ? 13.665 3.782 -36.133 1.00 88.81 324 GLU A N 1
ATOM 2633 C CA . GLU A 1 324 ? 13.799 2.713 -37.124 1.00 88.81 324 GLU A CA 1
ATOM 2634 C C . GLU A 1 324 ? 15.106 1.939 -36.914 1.00 88.81 324 GLU A C 1
ATOM 2636 O O . GLU A 1 324 ? 15.106 0.712 -36.786 1.00 88.81 324 GLU A O 1
ATOM 2641 N N . ALA A 1 325 ? 16.226 2.652 -36.763 1.00 87.56 325 ALA A N 1
ATOM 2642 C CA . ALA A 1 325 ? 17.523 2.030 -36.535 1.00 87.56 325 ALA A CA 1
ATOM 2643 C C . ALA A 1 325 ? 17.600 1.273 -35.197 1.00 87.56 325 ALA A C 1
ATOM 2645 O O . ALA A 1 325 ? 18.337 0.291 -35.108 1.00 87.56 325 ALA A O 1
ATOM 2646 N N . CYS A 1 326 ? 16.844 1.655 -34.163 1.00 90.56 326 CYS A N 1
ATOM 2647 C CA . CYS A 1 326 ? 16.761 0.909 -32.901 1.00 90.56 326 CYS A CA 1
ATOM 2648 C C . CYS A 1 326 ? 15.808 -0.293 -32.950 1.00 90.56 326 CYS A C 1
ATOM 2650 O O . CYS A 1 326 ? 15.797 -1.065 -31.995 1.00 90.56 326 CYS A O 1
ATOM 2652 N N . GLY A 1 327 ? 15.032 -0.471 -34.024 1.00 90.50 327 GLY A N 1
ATOM 2653 C CA . GLY A 1 327 ? 13.964 -1.473 -34.060 1.00 90.50 327 GLY A CA 1
ATOM 2654 C C . GLY A 1 327 ? 12.806 -1.130 -33.119 1.00 90.50 327 GLY A C 1
ATOM 2655 O O . GLY A 1 327 ? 12.206 -2.028 -32.530 1.00 90.50 327 GLY A O 1
ATOM 2656 N N . LEU A 1 328 ? 12.521 0.162 -32.936 1.00 94.00 328 LEU A N 1
ATOM 2657 C CA . LEU A 1 328 ? 11.410 0.657 -32.124 1.00 94.00 328 LEU A CA 1
ATOM 2658 C C . LEU A 1 328 ? 10.231 1.054 -33.011 1.00 94.00 328 LEU A C 1
ATOM 2660 O O . LEU A 1 328 ? 10.416 1.558 -34.118 1.00 94.00 328 LEU A O 1
ATOM 2664 N N . ALA A 1 329 ? 9.020 0.873 -32.496 1.00 92.56 329 ALA A N 1
ATOM 2665 C CA . ALA A 1 329 ? 7.791 1.309 -33.143 1.00 92.56 329 ALA A CA 1
ATOM 2666 C C . ALA A 1 329 ? 6.841 1.980 -32.146 1.00 92.56 329 ALA A C 1
ATOM 2668 O O . ALA A 1 329 ? 6.932 1.793 -30.930 1.00 92.56 329 ALA A O 1
ATOM 2669 N N . ILE A 1 330 ? 5.919 2.779 -32.688 1.00 93.88 330 ILE A N 1
ATOM 2670 C CA . ILE A 1 330 ? 4.782 3.319 -31.944 1.00 93.88 330 ILE A CA 1
ATOM 2671 C C . ILE A 1 330 ? 3.584 2.412 -32.220 1.00 93.88 330 ILE A C 1
ATOM 2673 O O . ILE A 1 330 ? 3.021 2.430 -33.314 1.00 93.88 330 ILE A O 1
ATOM 2677 N N . GLU A 1 331 ? 3.199 1.624 -31.226 1.00 89.50 331 GLU A N 1
ATOM 2678 C CA . GLU A 1 331 ? 2.037 0.743 -31.271 1.00 89.50 331 GLU A CA 1
ATOM 2679 C C . GLU A 1 331 ? 0.788 1.477 -30.771 1.00 89.50 331 GLU A C 1
ATOM 2681 O O . GLU A 1 331 ? 0.859 2.307 -29.859 1.00 89.50 331 GLU A O 1
ATOM 2686 N N . GLN A 1 332 ? -0.368 1.177 -31.367 1.00 87.62 332 GLN A N 1
ATOM 2687 C CA . GLN A 1 332 ? -1.656 1.718 -30.941 1.00 87.62 332 GLN A CA 1
ATOM 2688 C C . GLN A 1 332 ? -2.430 0.657 -30.157 1.00 87.62 332 GLN A C 1
ATOM 2690 O O . GLN A 1 332 ? -2.766 -0.399 -30.687 1.00 87.62 332 GLN A O 1
ATOM 2695 N N . GLU A 1 333 ? -2.737 0.953 -28.899 1.00 78.75 333 GLU A N 1
ATOM 2696 C CA . GLU A 1 333 ? -3.418 0.051 -27.976 1.00 78.75 333 GLU A CA 1
ATOM 2697 C C . GLU A 1 333 ? -4.496 0.823 -27.209 1.00 78.75 333 GLU A C 1
ATOM 2699 O O . GLU A 1 333 ? -4.188 1.756 -26.472 1.00 78.75 333 GLU A O 1
ATOM 2704 N N . ASN A 1 334 ? -5.767 0.439 -27.370 1.00 76.81 334 ASN A N 1
ATOM 2705 C CA . ASN A 1 334 ? -6.912 1.094 -26.715 1.00 76.81 334 ASN A CA 1
ATOM 2706 C C . ASN A 1 334 ? -6.916 2.628 -26.893 1.00 76.81 334 ASN A C 1
ATOM 2708 O O . ASN A 1 334 ? -7.042 3.370 -25.922 1.00 76.81 334 ASN A O 1
ATOM 2712 N N . ASP A 1 335 ? -6.710 3.096 -28.129 1.00 81.88 335 ASP A N 1
ATOM 2713 C CA . ASP A 1 335 ? -6.567 4.517 -28.500 1.00 81.88 335 ASP A CA 1
ATOM 2714 C C . ASP A 1 335 ? -5.355 5.251 -27.892 1.00 81.88 335 ASP A C 1
ATOM 2716 O O . ASP A 1 335 ? -5.182 6.454 -28.101 1.00 81.88 335 ASP A O 1
ATOM 2720 N N . LEU A 1 336 ? -4.465 4.542 -27.194 1.00 85.19 336 LEU A N 1
ATOM 2721 C CA . LEU A 1 336 ? -3.219 5.080 -26.658 1.00 85.19 336 LEU A CA 1
ATOM 2722 C C . LEU A 1 336 ? -2.034 4.653 -27.525 1.00 85.19 336 LEU A C 1
ATOM 2724 O O . LEU A 1 336 ? -1.901 3.495 -27.909 1.00 85.19 336 LEU A O 1
ATOM 2728 N N . GLN A 1 337 ? -1.140 5.598 -27.808 1.00 92.12 337 GLN A N 1
ATOM 2729 C CA . GLN A 1 337 ? 0.124 5.328 -28.490 1.00 92.12 337 GLN A CA 1
ATOM 2730 C C . GLN A 1 337 ? 1.203 4.960 -27.477 1.00 92.12 337 GLN A C 1
ATOM 2732 O O . GLN A 1 337 ? 1.405 5.692 -26.502 1.00 92.12 337 GLN A O 1
ATOM 2737 N N . LYS A 1 338 ? 1.917 3.862 -27.722 1.00 92.88 338 LYS A N 1
ATOM 2738 C CA . LYS A 1 338 ? 2.959 3.321 -26.845 1.00 92.88 338 LYS A CA 1
ATOM 2739 C C . LYS A 1 338 ? 4.229 3.026 -27.642 1.00 92.88 338 LYS A C 1
ATOM 2741 O O . LYS A 1 338 ? 4.148 2.521 -28.751 1.00 92.88 338 LYS A O 1
ATOM 2746 N N . VAL A 1 339 ? 5.395 3.336 -27.081 1.00 94.06 339 VAL A N 1
ATOM 2747 C CA . VAL A 1 339 ? 6.697 3.022 -27.691 1.00 94.06 339 VAL A CA 1
ATOM 2748 C C . VAL A 1 339 ? 7.196 1.681 -27.158 1.00 94.06 339 VAL A C 1
ATOM 2750 O O . VAL A 1 339 ? 7.347 1.527 -25.945 1.00 94.06 339 VAL A O 1
ATOM 2753 N N . ASP A 1 340 ? 7.474 0.722 -28.037 1.00 94.00 340 ASP A N 1
ATOM 2754 C CA . ASP A 1 340 ? 8.115 -0.552 -27.678 1.00 94.00 340 ASP A CA 1
ATOM 2755 C C . ASP A 1 340 ? 9.015 -1.055 -28.824 1.00 94.00 340 ASP A C 1
ATOM 2757 O O . ASP A 1 340 ? 9.049 -0.479 -29.915 1.00 94.00 340 ASP A O 1
ATOM 2761 N N . PHE A 1 341 ? 9.786 -2.109 -28.561 1.00 91.12 341 PHE A N 1
ATOM 2762 C CA . PHE A 1 341 ? 10.515 -2.826 -29.603 1.00 91.12 341 PHE A CA 1
ATOM 2763 C C . PHE A 1 341 ? 9.552 -3.566 -30.527 1.00 91.12 341 PHE A C 1
ATOM 2765 O O . PHE A 1 341 ? 8.629 -4.225 -30.052 1.00 91.12 341 PHE A O 1
ATOM 2772 N N . VAL A 1 342 ? 9.846 -3.543 -31.830 1.00 85.88 342 VAL A N 1
ATOM 2773 C CA . VAL A 1 342 ? 9.142 -4.355 -32.837 1.00 85.88 342 VAL A CA 1
ATOM 2774 C C . VAL A 1 342 ? 9.240 -5.846 -32.492 1.00 85.88 342 VAL A C 1
ATOM 2776 O O . VAL A 1 342 ? 8.285 -6.594 -32.687 1.00 85.88 342 VAL A O 1
ATOM 2779 N N . ASP A 1 343 ? 10.380 -6.280 -31.944 1.00 81.69 343 ASP A N 1
ATOM 2780 C CA . ASP A 1 343 ? 10.570 -7.623 -31.397 1.00 81.69 343 ASP A CA 1
ATOM 2781 C C . ASP A 1 343 ? 10.820 -7.566 -29.885 1.00 81.69 343 ASP A C 1
ATOM 2783 O O . ASP A 1 343 ? 11.836 -7.063 -29.403 1.00 81.69 343 ASP A O 1
ATOM 2787 N N . ALA A 1 344 ? 9.910 -8.148 -29.103 1.00 80.75 344 ALA A N 1
ATOM 2788 C CA . ALA A 1 344 ? 10.030 -8.181 -27.650 1.00 80.75 344 ALA A CA 1
ATOM 2789 C C . ALA A 1 344 ? 11.292 -8.916 -27.146 1.00 80.75 344 ALA A C 1
ATOM 2791 O O . ALA A 1 344 ? 11.686 -8.704 -25.997 1.00 80.75 344 ALA A O 1
ATOM 2792 N N . ARG A 1 345 ? 11.928 -9.769 -27.964 1.00 79.75 345 ARG A N 1
ATOM 2793 C CA . ARG A 1 345 ? 13.181 -10.464 -27.618 1.00 79.75 345 ARG A CA 1
ATOM 2794 C C . ARG A 1 345 ? 14.370 -9.511 -27.564 1.00 79.75 345 ARG A C 1
ATOM 2796 O O . ARG A 1 345 ? 15.247 -9.704 -26.722 1.00 79.75 345 ARG A O 1
ATOM 2803 N N . ASP A 1 346 ? 14.370 -8.469 -28.390 1.00 85.69 346 ASP A N 1
ATOM 2804 C CA . ASP A 1 346 ? 15.427 -7.455 -28.429 1.00 85.69 346 ASP A CA 1
ATOM 2805 C C . ASP A 1 346 ? 15.523 -6.748 -27.076 1.00 85.69 346 ASP A C 1
ATOM 2807 O O . ASP A 1 346 ? 16.610 -6.603 -26.516 1.00 85.69 346 ASP A O 1
ATOM 2811 N N . ARG A 1 347 ? 14.371 -6.416 -26.478 1.00 90.75 347 ARG A N 1
ATOM 2812 C CA . ARG A 1 347 ? 14.285 -5.870 -25.115 1.00 90.75 347 ARG A CA 1
ATOM 2813 C C . ARG A 1 347 ? 14.963 -6.770 -24.089 1.00 90.75 347 ARG A C 1
ATOM 2815 O O . ARG A 1 347 ? 15.749 -6.279 -23.283 1.00 90.75 347 ARG A O 1
ATOM 2822 N N . GLU A 1 348 ? 14.681 -8.072 -24.095 1.00 87.44 348 GLU A N 1
ATOM 2823 C CA . GLU A 1 348 ? 15.300 -9.007 -23.146 1.00 87.44 348 GLU A CA 1
ATOM 2824 C C . GLU A 1 348 ? 16.807 -9.156 -23.394 1.00 87.44 348 GLU A C 1
ATOM 2826 O O . GLU A 1 348 ? 17.592 -9.195 -22.441 1.00 87.44 348 GLU A O 1
ATOM 2831 N N . ALA A 1 349 ? 17.237 -9.154 -24.659 1.00 88.12 349 ALA A N 1
ATOM 2832 C CA . ALA A 1 349 ? 18.648 -9.184 -25.023 1.00 88.12 349 ALA A CA 1
ATOM 2833 C C . ALA A 1 349 ? 19.397 -7.930 -24.564 1.00 88.12 349 ALA A C 1
ATOM 2835 O O . ALA A 1 349 ? 20.467 -8.053 -23.955 1.00 88.12 349 ALA A O 1
ATOM 2836 N N . TYR A 1 350 ? 18.837 -6.737 -24.774 1.00 94.69 350 TYR A N 1
ATOM 2837 C CA . TYR A 1 350 ? 19.402 -5.487 -24.269 1.00 94.69 350 TYR A CA 1
ATOM 2838 C C . TYR A 1 350 ? 19.352 -5.414 -22.742 1.00 94.69 350 TYR A C 1
ATOM 2840 O O . TYR A 1 350 ? 20.349 -5.039 -22.123 1.00 94.69 350 TYR A O 1
ATOM 2848 N N . LYS A 1 351 ? 18.260 -5.852 -22.101 1.00 93.62 351 LYS A N 1
ATOM 2849 C CA . LYS A 1 351 ? 18.146 -5.915 -20.633 1.00 93.62 351 LYS A CA 1
ATOM 2850 C C . LYS A 1 351 ? 19.235 -6.800 -20.037 1.00 93.62 351 LYS A C 1
ATOM 2852 O O . LYS A 1 351 ? 19.901 -6.394 -19.081 1.00 93.62 351 LYS A O 1
ATOM 2857 N N . HIS A 1 352 ? 19.461 -7.980 -20.615 1.00 90.25 352 HIS A N 1
ATOM 2858 C CA . HIS A 1 352 ? 20.548 -8.872 -20.216 1.00 90.25 352 HIS A CA 1
ATOM 2859 C C . HIS A 1 352 ? 21.918 -8.211 -20.401 1.00 90.25 352 HIS A C 1
ATOM 2861 O O . HIS A 1 352 ? 22.765 -8.275 -19.505 1.00 90.25 352 HIS A O 1
ATOM 2867 N N . TYR A 1 353 ? 22.138 -7.541 -21.532 1.00 93.81 353 TYR A N 1
ATOM 2868 C CA . TYR A 1 353 ? 23.407 -6.890 -21.843 1.00 93.81 353 TYR A CA 1
ATOM 2869 C C . TYR A 1 353 ? 23.725 -5.721 -20.910 1.00 93.81 353 TYR A C 1
ATOM 2871 O O . TYR A 1 353 ? 24.818 -5.662 -20.345 1.00 93.81 353 TYR A O 1
ATOM 2879 N N . PHE A 1 354 ? 22.766 -4.823 -20.668 1.00 94.31 354 PHE A N 1
ATOM 2880 C CA . PHE A 1 354 ? 22.947 -3.712 -19.735 1.00 94.31 354 PHE A CA 1
ATOM 2881 C C . PHE A 1 354 ? 23.259 -4.208 -18.322 1.00 94.31 354 PHE A C 1
ATOM 2883 O O . PHE A 1 354 ? 24.149 -3.670 -17.670 1.00 94.31 354 PHE A O 1
ATOM 2890 N N . LYS A 1 355 ? 22.601 -5.280 -17.867 1.00 90.38 355 LYS A N 1
ATOM 2891 C CA . LYS A 1 355 ? 22.854 -5.857 -16.539 1.00 90.38 355 LYS A CA 1
ATOM 2892 C C . LYS A 1 355 ? 24.204 -6.568 -16.427 1.00 90.38 355 LYS A C 1
ATOM 2894 O O . LYS A 1 355 ? 24.837 -6.490 -15.380 1.00 90.38 355 LYS A O 1
ATOM 2899 N N . SER A 1 356 ? 24.636 -7.276 -17.470 1.00 89.50 356 SER A N 1
ATOM 2900 C CA . SER A 1 356 ? 25.818 -8.152 -17.407 1.00 89.50 356 SER A CA 1
ATOM 2901 C C . SER A 1 356 ? 27.106 -7.519 -17.940 1.00 89.50 356 SER A C 1
ATOM 2903 O O . SER A 1 356 ? 28.183 -7.791 -17.411 1.00 89.50 356 SER A O 1
ATOM 2905 N N . LYS A 1 357 ? 27.023 -6.690 -18.986 1.00 92.00 357 LYS A N 1
ATOM 2906 C CA . LYS A 1 357 ? 28.175 -6.104 -19.694 1.00 92.00 357 LYS A CA 1
ATOM 2907 C C . LYS A 1 357 ? 28.310 -4.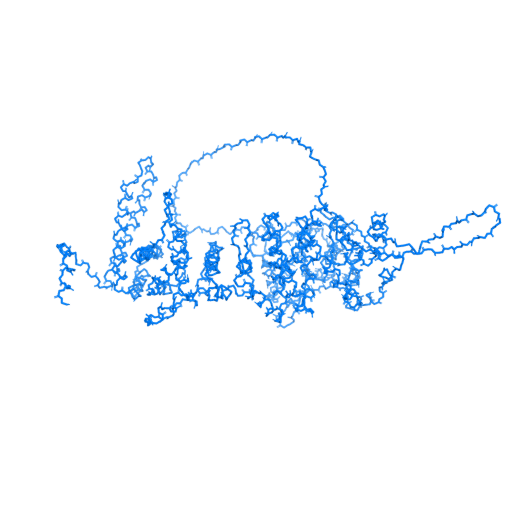599 -19.502 1.00 92.00 357 LYS A C 1
ATOM 2909 O O . LYS A 1 357 ? 29.427 -4.094 -19.579 1.00 92.00 357 LYS A O 1
ATOM 2914 N N . MET A 1 358 ? 27.218 -3.886 -19.219 1.00 93.31 358 MET A N 1
ATOM 2915 C CA . MET A 1 358 ? 27.240 -2.435 -18.977 1.00 93.31 358 MET A CA 1
ATOM 2916 C C . MET A 1 358 ? 26.599 -2.010 -17.638 1.00 93.31 358 MET A C 1
ATOM 2918 O O . MET A 1 358 ? 25.857 -1.024 -17.615 1.00 93.31 358 MET A O 1
ATOM 2922 N N . PRO A 1 359 ? 26.891 -2.683 -16.503 1.00 89.94 359 PRO A N 1
ATOM 2923 C CA . PRO A 1 359 ? 26.216 -2.394 -15.238 1.00 89.94 359 PRO A CA 1
ATOM 2924 C C . PRO A 1 359 ? 26.440 -0.949 -14.781 1.00 89.94 359 PRO A C 1
ATOM 2926 O O . PRO A 1 359 ? 25.489 -0.279 -14.408 1.00 89.94 359 PRO A O 1
ATOM 2929 N N . PHE A 1 360 ? 27.661 -0.413 -14.892 1.00 90.50 360 PHE A N 1
ATOM 2930 C CA . PHE A 1 360 ? 27.940 0.977 -14.503 1.00 90.50 360 PHE A CA 1
ATOM 2931 C C . PHE A 1 360 ? 27.155 2.002 -15.321 1.00 90.50 360 PHE A C 1
ATOM 2933 O O . PHE A 1 360 ? 26.711 2.999 -14.766 1.00 90.50 360 PHE A O 1
ATOM 2940 N N . PHE A 1 361 ? 26.947 1.745 -16.615 1.00 92.75 361 PHE A N 1
ATOM 2941 C CA . PHE A 1 361 ? 26.141 2.626 -17.454 1.00 92.75 361 PHE A CA 1
ATOM 2942 C C . PHE A 1 361 ? 24.678 2.621 -17.005 1.00 92.75 361 PHE A C 1
ATOM 2944 O O . PHE A 1 361 ? 24.094 3.690 -16.858 1.00 92.75 361 PHE A O 1
ATOM 2951 N N . LEU A 1 362 ? 24.111 1.436 -16.743 1.00 92.81 362 LEU A N 1
ATOM 2952 C CA . LEU A 1 362 ? 22.753 1.290 -16.213 1.00 92.81 362 LEU A CA 1
ATOM 2953 C C . LEU A 1 362 ? 22.593 2.067 -14.901 1.00 92.81 362 LEU A C 1
ATOM 2955 O O . LEU A 1 362 ? 21.645 2.834 -14.754 1.00 92.81 362 LEU A O 1
ATOM 2959 N N . LEU A 1 363 ? 23.541 1.895 -13.976 1.00 90.31 363 LEU A N 1
ATOM 2960 C CA . LEU A 1 363 ? 23.538 2.579 -12.686 1.00 90.31 363 LEU A CA 1
ATOM 2961 C C . LEU A 1 363 ? 23.615 4.103 -12.845 1.00 90.31 363 LEU A C 1
ATOM 2963 O O . LEU A 1 363 ? 22.817 4.820 -12.249 1.00 90.31 363 LEU A O 1
ATOM 2967 N N . GLU A 1 364 ? 24.530 4.591 -13.687 1.00 92.00 364 GLU A N 1
ATOM 2968 C CA . GLU A 1 364 ? 24.694 6.020 -13.966 1.00 92.00 364 GLU A CA 1
ATOM 2969 C C . GLU A 1 364 ? 23.418 6.624 -14.567 1.00 92.00 364 GLU A C 1
ATOM 2971 O O . GLU A 1 364 ? 22.976 7.682 -14.126 1.00 92.00 364 GLU A O 1
ATOM 2976 N N . GLN A 1 365 ? 22.792 5.956 -15.542 1.00 94.50 365 GLN A N 1
ATOM 2977 C CA . GLN A 1 365 ? 21.580 6.479 -16.177 1.00 94.50 365 GLN A CA 1
ATOM 2978 C C . GLN A 1 365 ? 20.390 6.480 -15.222 1.00 94.50 365 GLN A C 1
ATOM 2980 O O . GLN A 1 365 ? 19.637 7.453 -15.187 1.00 94.50 365 GLN A O 1
ATOM 2985 N N . PHE A 1 366 ? 20.239 5.439 -14.403 1.00 93.12 366 PHE A N 1
ATOM 2986 C CA . PHE A 1 366 ? 19.219 5.423 -13.363 1.00 93.12 366 PHE A CA 1
ATOM 2987 C C . PHE A 1 366 ? 19.420 6.572 -12.361 1.00 93.12 366 PHE A C 1
ATOM 2989 O O . PHE A 1 366 ? 18.477 7.311 -12.068 1.00 93.12 366 PHE A O 1
ATOM 2996 N N . ASP A 1 367 ? 20.654 6.789 -11.895 1.00 89.06 367 ASP A N 1
ATOM 2997 C CA . ASP A 1 367 ? 20.973 7.887 -10.983 1.00 89.06 367 ASP A CA 1
ATOM 2998 C C . ASP A 1 367 ? 20.720 9.262 -11.616 1.00 89.06 367 ASP A C 1
ATOM 3000 O O . ASP A 1 367 ? 20.159 10.131 -10.942 1.00 89.06 367 ASP A O 1
ATOM 3004 N N . ASN A 1 368 ? 21.068 9.453 -12.895 1.00 91.56 368 ASN A N 1
ATOM 3005 C CA . ASN A 1 368 ? 20.797 10.682 -13.651 1.00 91.56 368 ASN A CA 1
ATOM 3006 C C . ASN A 1 368 ? 19.292 10.978 -13.713 1.00 91.56 368 ASN A C 1
ATOM 3008 O O . ASN A 1 368 ? 18.871 12.094 -13.408 1.00 91.56 368 ASN A O 1
ATOM 3012 N N . LEU A 1 369 ? 18.469 9.971 -14.018 1.00 93.12 369 LEU A N 1
ATOM 3013 C CA . LEU A 1 369 ? 17.015 10.129 -14.052 1.00 93.12 369 LEU A CA 1
ATOM 3014 C C . LEU A 1 369 ? 16.439 10.482 -12.679 1.00 93.12 369 LEU A C 1
ATOM 3016 O O . LEU A 1 369 ? 15.657 11.423 -12.570 1.00 93.12 369 LEU A O 1
ATOM 3020 N N . VAL A 1 370 ? 16.854 9.796 -11.612 1.00 88.56 370 VAL A N 1
ATOM 3021 C CA . VAL A 1 370 ? 16.394 10.122 -10.251 1.00 88.56 370 VAL A CA 1
ATOM 3022 C C . VAL A 1 370 ? 16.856 11.524 -9.830 1.00 88.56 370 VAL A C 1
ATOM 3024 O O . VAL A 1 370 ? 16.090 12.261 -9.212 1.00 88.56 370 VAL A O 1
ATOM 3027 N N . ASN A 1 371 ? 18.092 11.913 -10.164 1.00 86.44 371 ASN A N 1
ATOM 3028 C CA . ASN A 1 371 ? 18.650 13.236 -9.850 1.00 86.44 371 ASN A CA 1
ATOM 3029 C C . ASN A 1 371 ? 17.949 14.376 -10.590 1.00 86.44 371 ASN A C 1
ATOM 3031 O O . ASN A 1 371 ? 17.820 15.458 -10.028 1.00 86.44 371 ASN A O 1
ATOM 3035 N N . SER A 1 372 ? 17.468 14.131 -11.810 1.00 88.69 372 SER A N 1
ATOM 3036 C CA . SER A 1 372 ? 16.719 15.128 -12.587 1.00 88.69 372 SER A CA 1
ATOM 3037 C C . SER A 1 372 ? 15.361 15.496 -11.973 1.00 88.69 372 SER A C 1
ATOM 3039 O O . SER A 1 372 ? 14.720 16.451 -12.400 1.00 88.69 372 SER A O 1
ATOM 3041 N N . GLY A 1 373 ? 14.888 14.716 -10.995 1.00 86.56 373 GLY A N 1
ATOM 3042 C CA . GLY A 1 373 ? 13.559 14.866 -10.414 1.00 86.56 373 GLY A CA 1
ATOM 3043 C C . GLY A 1 373 ? 12.427 14.320 -11.287 1.00 86.56 373 GLY A C 1
ATOM 3044 O O . GLY A 1 373 ? 11.267 14.445 -10.903 1.00 86.56 373 GLY A O 1
ATOM 3045 N N . LEU A 1 374 ? 12.740 13.677 -12.420 1.00 90.38 374 LEU A N 1
ATOM 3046 C CA . LEU A 1 374 ? 11.754 13.114 -13.345 1.00 90.38 374 LEU A CA 1
ATOM 3047 C C . LEU A 1 374 ? 10.708 12.197 -12.680 1.00 90.38 374 LEU A C 1
ATOM 3049 O O . LEU A 1 374 ? 9.525 12.392 -12.964 1.00 90.38 374 LEU A O 1
ATOM 3053 N N . PRO A 1 375 ? 11.060 11.264 -11.767 1.00 88.81 375 PRO A N 1
ATOM 3054 C CA . PRO A 1 375 ? 10.062 10.409 -11.112 1.00 88.81 375 PRO A CA 1
ATOM 3055 C C . PRO A 1 375 ? 9.077 11.181 -10.221 1.00 88.81 375 PRO A C 1
ATOM 3057 O O . PRO A 1 375 ? 8.079 10.625 -9.781 1.00 88.81 375 PRO A O 1
ATOM 3060 N N . PHE A 1 376 ? 9.380 12.442 -9.909 1.00 84.94 376 PHE A N 1
ATOM 3061 C CA . PHE A 1 376 ? 8.647 13.269 -8.951 1.00 84.94 376 PHE A CA 1
ATOM 3062 C C . PHE A 1 376 ? 7.933 14.448 -9.618 1.00 84.94 376 PHE A C 1
ATOM 3064 O O . PHE A 1 376 ? 7.321 15.268 -8.928 1.00 84.94 376 PHE A O 1
ATOM 3071 N N . ALA A 1 377 ? 8.048 14.573 -10.943 1.00 86.31 377 ALA A N 1
ATOM 3072 C CA . ALA A 1 377 ? 7.385 15.628 -11.686 1.00 86.31 377 ALA A CA 1
ATOM 3073 C C . ALA A 1 377 ? 5.863 15.366 -11.723 1.00 86.31 377 ALA A C 1
ATOM 3075 O O . ALA A 1 377 ? 5.460 14.224 -11.947 1.00 86.31 377 ALA A O 1
ATOM 3076 N N . PRO A 1 378 ? 5.006 16.393 -11.541 1.00 82.50 378 PRO A N 1
ATOM 3077 C CA . PRO A 1 378 ? 3.548 16.216 -11.495 1.00 82.50 378 PRO A CA 1
ATOM 3078 C C . PRO A 1 378 ? 2.932 15.627 -12.771 1.00 82.50 378 PRO A C 1
ATOM 3080 O O . PRO A 1 378 ? 1.809 15.141 -12.749 1.00 82.50 378 PRO A O 1
ATOM 3083 N N . ASP A 1 379 ? 3.642 15.728 -13.894 1.00 87.06 379 ASP A N 1
ATOM 3084 C CA . ASP A 1 379 ? 3.215 15.273 -15.215 1.00 87.06 379 ASP A CA 1
ATOM 3085 C C . ASP A 1 379 ? 3.814 13.911 -15.613 1.00 87.06 379 ASP A C 1
ATOM 3087 O O . ASP A 1 379 ? 3.697 13.511 -16.771 1.00 87.06 379 ASP A O 1
ATOM 3091 N N . THR A 1 380 ? 4.487 13.215 -14.694 1.00 89.88 380 THR A N 1
ATOM 3092 C CA . THR A 1 380 ? 4.995 11.852 -14.911 1.00 89.88 380 THR A CA 1
ATOM 3093 C C . THR A 1 380 ? 3.878 10.839 -14.662 1.00 89.88 380 THR A C 1
ATOM 3095 O O . THR A 1 380 ? 3.241 10.889 -13.613 1.00 89.88 380 THR A O 1
ATOM 3098 N N . SER A 1 381 ? 3.626 9.914 -15.598 1.00 90.81 381 SER A N 1
ATOM 3099 C CA . SER A 1 381 ? 2.595 8.885 -15.398 1.00 90.81 381 SER A CA 1
ATOM 3100 C C . SER A 1 381 ? 2.939 7.883 -14.303 1.00 90.81 381 SER A C 1
ATOM 3102 O O . SER A 1 381 ? 4.105 7.531 -14.089 1.00 90.81 381 SER A O 1
ATOM 3104 N N . ASP A 1 382 ? 1.886 7.311 -13.722 1.00 87.69 382 ASP A N 1
ATOM 3105 C CA . ASP A 1 382 ? 1.955 6.173 -12.803 1.00 87.69 382 ASP A CA 1
ATOM 3106 C C . ASP A 1 382 ? 2.752 5.000 -13.399 1.00 87.69 382 ASP A C 1
ATOM 3108 O O . ASP A 1 382 ? 3.557 4.386 -12.708 1.00 87.69 382 ASP A O 1
ATOM 3112 N N . GLN A 1 383 ? 2.614 4.736 -14.706 1.00 89.94 383 GLN A N 1
ATOM 3113 C CA . GLN A 1 383 ? 3.363 3.677 -15.396 1.00 89.94 383 GLN A CA 1
ATOM 3114 C C . GLN A 1 383 ? 4.879 3.936 -15.367 1.00 89.94 383 GLN A C 1
ATOM 3116 O O . GLN A 1 383 ? 5.677 3.030 -15.131 1.00 89.94 383 GLN A O 1
ATOM 3121 N N . THR A 1 384 ? 5.295 5.184 -15.585 1.00 91.56 384 THR A N 1
ATOM 3122 C CA . THR A 1 384 ? 6.713 5.561 -15.526 1.00 91.56 384 THR A CA 1
ATOM 3123 C C . THR A 1 384 ? 7.248 5.466 -14.096 1.00 91.56 384 THR A C 1
ATOM 3125 O O . THR A 1 384 ? 8.362 4.979 -13.887 1.00 91.56 384 THR A O 1
ATOM 3128 N N . ILE A 1 385 ? 6.453 5.886 -13.106 1.00 90.31 385 ILE A N 1
ATOM 3129 C CA . ILE A 1 385 ? 6.767 5.729 -11.677 1.00 90.31 385 ILE A CA 1
ATOM 3130 C C . ILE A 1 385 ? 6.947 4.249 -11.322 1.00 90.31 385 ILE A C 1
ATOM 3132 O O . ILE A 1 385 ? 7.935 3.890 -10.675 1.00 90.31 385 ILE A O 1
ATOM 3136 N N . GLU A 1 386 ? 6.057 3.382 -11.805 1.00 90.25 386 GLU A N 1
ATOM 3137 C CA . GLU A 1 386 ? 6.148 1.941 -11.593 1.00 90.25 386 GLU A CA 1
ATOM 3138 C C . GLU A 1 386 ? 7.472 1.385 -12.133 1.00 90.25 386 GLU A C 1
ATOM 3140 O O . GLU A 1 386 ? 8.158 0.647 -11.425 1.00 90.25 386 GLU A O 1
ATOM 3145 N N . TYR A 1 387 ? 7.904 1.795 -13.330 1.00 93.44 387 TYR A N 1
ATOM 3146 C CA . TYR A 1 387 ? 9.203 1.381 -13.870 1.00 93.44 387 TYR A CA 1
ATOM 3147 C C . TYR A 1 387 ? 10.381 1.862 -13.024 1.00 93.44 387 TYR A C 1
ATOM 3149 O O . TYR A 1 387 ? 11.302 1.084 -12.769 1.00 93.44 387 TYR A O 1
ATOM 3157 N N . PHE A 1 388 ? 10.346 3.094 -12.507 1.00 93.25 388 PHE A N 1
ATOM 3158 C CA . PHE A 1 388 ? 11.365 3.553 -11.561 1.00 93.25 388 PHE A CA 1
ATOM 3159 C C . PHE A 1 388 ? 11.434 2.662 -10.319 1.00 93.25 388 PHE A C 1
ATOM 3161 O O . PHE A 1 388 ? 12.531 2.284 -9.896 1.00 93.25 388 PHE A O 1
ATOM 3168 N N . ILE A 1 389 ? 10.287 2.291 -9.750 1.00 90.81 389 ILE A N 1
ATOM 3169 C CA . ILE A 1 389 ? 10.213 1.401 -8.586 1.00 90.81 389 ILE A CA 1
ATOM 3170 C C . ILE A 1 389 ? 10.728 0.002 -8.944 1.00 90.81 389 ILE A C 1
ATOM 3172 O O . ILE A 1 389 ? 11.555 -0.547 -8.215 1.00 90.81 389 ILE A O 1
ATOM 3176 N N . GLN A 1 390 ? 10.320 -0.559 -10.084 1.00 91.25 390 GLN A N 1
ATOM 3177 C CA . GLN A 1 390 ? 10.768 -1.874 -10.546 1.00 91.25 390 GLN A CA 1
ATOM 3178 C C . GLN A 1 390 ? 12.291 -1.921 -10.724 1.00 91.25 390 GLN A C 1
ATOM 3180 O O . GLN A 1 390 ? 12.936 -2.823 -10.183 1.00 91.25 390 GLN A O 1
ATOM 3185 N N . ILE A 1 391 ? 12.885 -0.937 -11.409 1.00 92.25 391 ILE A N 1
ATOM 3186 C CA . ILE A 1 391 ? 14.344 -0.848 -11.590 1.00 92.25 391 ILE A CA 1
ATOM 3187 C C . ILE A 1 391 ? 15.034 -0.702 -10.229 1.00 92.25 391 ILE A C 1
ATOM 3189 O O . ILE A 1 391 ? 16.004 -1.410 -9.956 1.00 92.25 391 ILE A O 1
ATOM 3193 N N . SER A 1 392 ? 14.503 0.145 -9.339 1.00 91.69 392 SER A N 1
ATOM 3194 C CA . SER A 1 392 ? 15.029 0.315 -7.977 1.00 91.69 392 SER A CA 1
ATOM 3195 C C . SER A 1 392 ? 15.058 -1.007 -7.213 1.00 91.69 392 SER A C 1
ATOM 3197 O O . SER A 1 392 ? 16.067 -1.354 -6.604 1.00 91.69 392 SER A O 1
ATOM 3199 N N . CYS A 1 393 ? 13.971 -1.775 -7.274 1.00 90.44 393 CYS A N 1
ATOM 3200 C CA . CYS A 1 393 ? 13.861 -3.083 -6.644 1.00 90.44 393 CYS A CA 1
ATOM 3201 C C . CYS A 1 393 ? 14.811 -4.111 -7.269 1.00 90.44 393 CYS A C 1
ATOM 3203 O O . CYS A 1 393 ? 15.436 -4.882 -6.543 1.00 90.44 393 CYS A O 1
ATOM 3205 N N . GLU A 1 394 ? 14.948 -4.135 -8.597 1.00 90.19 394 GLU A N 1
ATOM 3206 C CA . GLU A 1 394 ? 15.910 -5.007 -9.279 1.00 90.19 394 GLU A CA 1
ATOM 3207 C C . GLU A 1 394 ? 17.354 -4.707 -8.845 1.00 90.19 394 GLU A C 1
ATOM 3209 O O . GLU A 1 394 ? 18.126 -5.637 -8.607 1.00 90.19 394 GLU A O 1
ATOM 3214 N N . LEU A 1 395 ? 17.706 -3.429 -8.688 1.00 90.19 395 LEU A N 1
ATOM 3215 C CA . LEU A 1 395 ? 19.025 -3.004 -8.221 1.00 90.19 395 LEU A CA 1
ATOM 3216 C C . LEU A 1 395 ? 19.239 -3.280 -6.729 1.00 90.19 395 LEU A C 1
ATOM 3218 O O . LEU A 1 395 ? 20.288 -3.800 -6.346 1.00 90.19 395 LEU A O 1
ATOM 3222 N N . ALA A 1 396 ? 18.230 -3.022 -5.896 1.00 90.00 396 ALA A N 1
ATOM 3223 C CA . ALA A 1 396 ? 18.271 -3.267 -4.456 1.00 90.00 396 ALA A CA 1
ATOM 3224 C C . ALA A 1 396 ? 18.415 -4.756 -4.104 1.00 90.00 396 ALA A C 1
ATOM 3226 O O . ALA A 1 396 ? 18.945 -5.076 -3.046 1.00 90.00 396 ALA A O 1
ATOM 3227 N N . LYS A 1 397 ? 17.997 -5.684 -4.980 1.00 86.94 397 LYS A N 1
ATOM 3228 C CA . LYS A 1 397 ? 18.268 -7.123 -4.787 1.00 86.94 397 LYS A CA 1
ATOM 3229 C C . LYS A 1 397 ? 19.758 -7.443 -4.794 1.00 86.94 397 LYS A C 1
ATOM 3231 O O . LYS A 1 397 ? 20.189 -8.301 -4.029 1.00 86.94 397 LYS A O 1
ATOM 3236 N N . ASN A 1 398 ? 20.513 -6.781 -5.668 1.00 85.06 398 ASN A N 1
ATOM 3237 C CA . ASN A 1 398 ? 21.938 -7.040 -5.854 1.00 85.06 398 ASN A CA 1
ATOM 3238 C C . ASN A 1 398 ? 22.795 -6.215 -4.887 1.00 85.06 398 ASN A C 1
ATOM 3240 O O . ASN A 1 398 ? 23.807 -6.708 -4.398 1.00 85.06 398 ASN A O 1
ATOM 3244 N N . ASP A 1 399 ? 22.372 -4.986 -4.585 1.00 85.19 399 ASP A N 1
ATOM 3245 C CA . ASP A 1 399 ? 23.006 -4.117 -3.591 1.00 85.19 399 ASP A CA 1
ATOM 3246 C C . ASP A 1 399 ? 21.938 -3.437 -2.708 1.00 85.19 399 ASP A C 1
ATOM 3248 O O . ASP A 1 399 ? 21.514 -2.302 -2.974 1.00 85.19 399 ASP A O 1
ATOM 3252 N N . PRO A 1 400 ? 21.494 -4.121 -1.631 1.00 87.19 400 PRO A N 1
ATOM 3253 C CA . PRO A 1 400 ? 20.497 -3.593 -0.700 1.00 87.19 400 PRO A CA 1
ATOM 3254 C C . PRO A 1 400 ? 20.911 -2.288 -0.018 1.00 87.19 400 PRO A C 1
ATOM 3256 O O . PRO A 1 400 ? 20.061 -1.503 0.404 1.00 87.19 400 PRO A O 1
ATOM 3259 N N . HIS A 1 401 ? 22.214 -2.034 0.124 1.00 83.56 401 HIS A N 1
ATOM 3260 C CA . HIS A 1 401 ? 22.683 -0.849 0.826 1.00 83.56 401 HIS A CA 1
ATOM 3261 C C . HIS A 1 401 ? 22.575 0.395 -0.059 1.00 83.56 401 HIS A C 1
ATOM 3263 O O . HIS A 1 401 ? 21.959 1.391 0.342 1.00 83.56 401 HIS A O 1
ATOM 3269 N N . PHE A 1 402 ? 23.147 0.341 -1.264 1.00 78.94 402 PHE A N 1
ATOM 3270 C CA . PHE A 1 402 ? 23.180 1.494 -2.155 1.00 78.94 402 PHE A CA 1
ATOM 3271 C C . PHE A 1 402 ? 21.819 1.743 -2.815 1.00 78.94 402 PHE A C 1
ATOM 3273 O O . PHE A 1 402 ? 21.286 2.847 -2.731 1.00 78.94 402 PHE A O 1
ATOM 3280 N N . TYR A 1 403 ? 21.208 0.728 -3.424 1.00 80.19 403 TYR A N 1
ATOM 3281 C CA . TYR A 1 403 ? 19.955 0.922 -4.166 1.00 80.19 403 TYR A CA 1
ATOM 3282 C C . TYR A 1 403 ? 18.700 0.673 -3.331 1.00 80.19 403 TYR A C 1
ATOM 3284 O O . TYR A 1 403 ? 17.624 1.107 -3.724 1.00 80.19 403 TYR A O 1
ATOM 3292 N N . GLY A 1 404 ? 18.839 0.054 -2.154 1.00 83.50 404 GLY A N 1
ATOM 3293 C CA . GLY A 1 404 ? 17.796 0.039 -1.130 1.00 83.50 404 GLY A CA 1
ATOM 3294 C C . GLY A 1 404 ? 17.828 1.313 -0.286 1.00 83.50 404 GLY A C 1
ATOM 3295 O O . GLY A 1 404 ? 17.136 2.292 -0.563 1.00 83.50 404 GLY A O 1
ATOM 3296 N N . THR A 1 405 ? 18.671 1.332 0.749 1.00 83.81 405 THR A N 1
ATOM 3297 C CA . THR A 1 405 ? 18.640 2.412 1.753 1.00 83.81 405 THR A CA 1
ATOM 3298 C C . THR A 1 405 ? 19.073 3.779 1.249 1.00 83.81 405 THR A C 1
ATOM 3300 O O . THR A 1 405 ? 18.414 4.771 1.552 1.00 83.81 405 THR A O 1
ATOM 3303 N N . LYS A 1 406 ? 20.171 3.885 0.493 1.00 85.50 406 LYS A N 1
ATOM 3304 C CA . LYS A 1 406 ? 20.675 5.205 0.078 1.00 85.50 406 LYS A CA 1
ATOM 3305 C C . LYS A 1 406 ? 19.714 5.892 -0.899 1.00 85.50 406 LYS A C 1
ATOM 3307 O O . LYS A 1 406 ? 19.565 7.112 -0.822 1.00 85.50 406 LYS A O 1
ATOM 3312 N N . LEU A 1 407 ? 19.005 5.133 -1.738 1.00 86.44 407 LEU A N 1
ATOM 3313 C CA . LEU A 1 407 ? 17.918 5.665 -2.562 1.00 86.44 407 LEU A CA 1
ATOM 3314 C C . LEU A 1 407 ? 16.749 6.175 -1.703 1.00 86.44 407 LEU A C 1
ATOM 3316 O O . LEU A 1 407 ? 16.320 7.311 -1.895 1.00 86.44 407 LEU A O 1
ATOM 3320 N N . LEU A 1 408 ? 16.293 5.401 -0.710 1.00 89.81 408 LEU A N 1
ATOM 3321 C CA . LEU A 1 408 ? 15.260 5.850 0.237 1.00 89.81 408 LEU A CA 1
ATOM 3322 C C . LEU A 1 408 ? 15.678 7.136 0.970 1.00 89.81 408 LEU A C 1
ATOM 3324 O O . LEU A 1 408 ? 14.888 8.075 1.072 1.00 89.81 408 LEU A O 1
ATOM 3328 N N . HIS A 1 409 ? 16.936 7.240 1.411 1.00 89.06 409 HIS A N 1
ATOM 3329 C CA . HIS A 1 409 ? 17.471 8.470 2.007 1.00 89.06 409 HIS A CA 1
ATOM 3330 C C . HIS A 1 409 ? 17.487 9.639 1.029 1.00 89.06 409 HIS A C 1
ATOM 3332 O O . HIS A 1 409 ? 17.148 10.756 1.415 1.00 89.06 409 HIS A O 1
ATOM 3338 N N . LYS A 1 410 ? 17.859 9.402 -0.229 1.00 86.81 410 LYS A N 1
ATOM 3339 C CA . LYS A 1 410 ? 17.865 10.427 -1.273 1.00 86.81 410 LYS A CA 1
ATOM 3340 C C . LYS A 1 410 ? 16.454 10.961 -1.515 1.00 86.81 410 LYS A C 1
ATOM 3342 O O . LYS A 1 410 ? 16.249 12.169 -1.417 1.00 86.81 410 LYS A O 1
ATOM 3347 N N . VAL A 1 411 ? 15.474 10.083 -1.720 1.00 87.00 411 VAL A N 1
ATOM 3348 C CA . VAL A 1 411 ? 14.062 10.467 -1.892 1.00 87.00 411 VAL A CA 1
ATOM 3349 C C . VAL A 1 411 ? 13.529 11.175 -0.644 1.00 87.00 411 VAL A C 1
ATOM 3351 O O . VAL A 1 411 ? 12.921 12.235 -0.762 1.00 87.00 411 VAL A O 1
ATOM 3354 N N . SER A 1 412 ? 13.824 10.666 0.556 1.00 88.44 412 SER A N 1
ATOM 3355 C CA . SER A 1 412 ? 13.458 11.318 1.821 1.00 88.44 412 SER A CA 1
ATOM 3356 C C . SER A 1 412 ? 14.094 12.711 1.958 1.00 88.44 412 SER A C 1
ATOM 3358 O O . SER A 1 412 ? 13.452 13.661 2.406 1.00 88.44 412 SER A O 1
ATOM 3360 N N . SER A 1 413 ? 15.338 12.887 1.501 1.00 87.75 413 SER A N 1
ATOM 3361 C CA . SER A 1 413 ? 16.017 14.188 1.509 1.00 87.75 413 SER A CA 1
ATOM 3362 C C . SER A 1 413 ? 15.413 15.187 0.517 1.00 87.75 413 SER A C 1
ATOM 3364 O O . SER A 1 413 ? 15.312 16.369 0.846 1.00 87.75 413 SER A O 1
ATOM 3366 N N . LEU A 1 414 ? 14.948 14.723 -0.649 1.00 85.69 414 LEU A N 1
ATOM 3367 C CA . LEU A 1 414 ? 14.184 15.543 -1.590 1.00 85.69 414 LEU A CA 1
ATOM 3368 C C . LEU A 1 414 ? 12.828 15.905 -0.985 1.00 85.69 414 LEU A C 1
ATOM 3370 O O . LEU A 1 414 ? 12.472 17.075 -0.903 1.00 85.69 414 LEU A O 1
ATOM 3374 N N . PHE A 1 415 ? 12.105 14.928 -0.442 1.00 85.31 415 PHE A N 1
ATOM 3375 C CA . PHE A 1 415 ? 10.862 15.177 0.281 1.00 85.31 415 PHE A CA 1
ATOM 3376 C C . PHE A 1 415 ? 11.048 16.220 1.393 1.00 85.31 415 PHE A C 1
ATOM 3378 O O . PHE A 1 415 ? 10.236 17.131 1.522 1.00 85.31 415 PHE A O 1
ATOM 3385 N N . LYS A 1 416 ? 12.167 16.175 2.127 1.00 85.31 416 LYS A N 1
ATOM 3386 C CA . LYS A 1 416 ? 12.553 17.190 3.116 1.00 85.31 416 LYS A CA 1
ATOM 3387 C C . LYS A 1 416 ? 12.730 18.578 2.526 1.00 85.31 416 LYS A C 1
ATOM 3389 O O . LYS A 1 416 ? 12.219 19.542 3.103 1.00 85.31 416 LYS A O 1
ATOM 3394 N N . SER A 1 417 ? 13.498 18.699 1.447 1.00 86.12 417 SER A N 1
ATOM 3395 C CA . SER A 1 417 ? 13.796 19.999 0.848 1.00 86.12 417 SER A CA 1
ATOM 3396 C C . SER A 1 417 ? 12.531 20.644 0.287 1.00 86.12 417 SER A C 1
ATOM 3398 O O . SER A 1 417 ? 12.309 21.829 0.527 1.00 86.12 417 SER A O 1
ATOM 3400 N N . PHE A 1 418 ? 11.658 19.861 -0.352 1.00 82.75 418 PHE A N 1
ATOM 3401 C CA . PHE A 1 418 ? 10.389 20.358 -0.877 1.00 82.75 418 PHE A CA 1
ATOM 3402 C C . PHE A 1 418 ? 9.378 20.652 0.234 1.00 82.75 418 PHE A C 1
ATOM 3404 O O . PHE A 1 418 ? 8.784 21.725 0.233 1.00 82.75 418 PHE A O 1
ATOM 3411 N N . ALA A 1 419 ? 9.223 19.772 1.225 1.00 82.31 419 ALA A N 1
ATOM 3412 C CA . ALA A 1 419 ? 8.259 19.969 2.307 1.00 82.31 419 ALA A CA 1
ATOM 3413 C C . ALA A 1 419 ? 8.579 21.169 3.208 1.00 82.31 419 ALA A C 1
ATOM 3415 O O . ALA A 1 419 ? 7.670 21.745 3.782 1.00 82.31 419 ALA A O 1
ATOM 3416 N N . THR A 1 420 ? 9.852 21.542 3.367 1.00 81.38 420 THR A N 1
ATOM 3417 C CA . THR A 1 420 ? 10.246 22.681 4.223 1.00 81.38 420 THR A CA 1
ATOM 3418 C C . THR A 1 420 ? 10.235 24.029 3.505 1.00 81.38 420 THR A C 1
ATOM 3420 O O . THR A 1 420 ? 10.432 25.062 4.144 1.00 81.38 420 THR A O 1
ATOM 3423 N N . ASN A 1 421 ? 10.021 24.033 2.192 1.00 82.44 421 ASN A N 1
ATOM 3424 C CA . ASN A 1 421 ? 9.945 25.247 1.399 1.00 82.44 421 ASN A CA 1
ATOM 3425 C C . ASN A 1 421 ? 8.472 25.645 1.216 1.00 82.44 421 ASN A C 1
ATOM 3427 O O . ASN A 1 421 ? 7.709 24.908 0.597 1.00 82.44 421 ASN A O 1
ATOM 3431 N N . GLU A 1 422 ? 8.084 26.804 1.761 1.00 78.44 422 GLU A N 1
ATOM 3432 C CA . GLU A 1 422 ? 6.700 27.307 1.717 1.00 78.44 422 GLU A CA 1
ATOM 3433 C C . GLU A 1 422 ? 6.184 27.522 0.284 1.00 78.44 422 GLU A C 1
ATOM 3435 O O . GLU A 1 422 ? 4.979 27.437 0.059 1.00 78.44 422 GLU A O 1
ATOM 3440 N N . ASP A 1 423 ? 7.090 27.734 -0.677 1.00 82.81 423 ASP A N 1
ATOM 3441 C CA . ASP A 1 423 ? 6.764 27.957 -2.090 1.00 82.81 423 ASP A CA 1
ATOM 3442 C C . ASP A 1 423 ? 6.662 26.654 -2.907 1.00 82.81 423 ASP A C 1
ATOM 3444 O O . ASP A 1 423 ? 6.377 26.689 -4.106 1.00 82.81 423 ASP A O 1
ATOM 3448 N N . SER A 1 424 ? 6.925 25.491 -2.300 1.00 79.19 424 SER A N 1
ATOM 3449 C CA . SER A 1 424 ? 6.864 24.221 -3.024 1.00 79.19 424 SER A CA 1
ATOM 3450 C C . SER A 1 424 ? 5.424 23.860 -3.403 1.00 79.19 424 SER A C 1
ATOM 3452 O O . SER A 1 424 ? 4.542 23.855 -2.539 1.00 79.19 424 SER A O 1
ATOM 3454 N N . PRO A 1 425 ? 5.173 23.446 -4.658 1.00 81.00 425 PRO A N 1
ATOM 3455 C CA . PRO A 1 425 ? 3.877 22.916 -5.059 1.00 81.00 425 PRO A CA 1
ATOM 3456 C C . PRO A 1 425 ? 3.457 21.727 -4.182 1.00 81.00 425 PRO A C 1
ATOM 3458 O O . PRO A 1 425 ? 4.204 20.756 -4.025 1.00 81.00 425 PRO A O 1
ATOM 3461 N N . THR A 1 426 ? 2.238 21.780 -3.633 1.00 81.00 426 THR A N 1
ATOM 3462 C CA . THR A 1 426 ? 1.667 20.706 -2.792 1.00 81.00 426 THR A CA 1
ATOM 3463 C C . THR A 1 426 ? 1.648 19.352 -3.511 1.00 81.00 426 THR A C 1
ATOM 3465 O O . THR A 1 426 ? 1.825 18.306 -2.876 1.00 81.00 426 THR A O 1
ATOM 3468 N N . ASP A 1 427 ? 1.481 19.371 -4.831 1.00 81.94 427 ASP A N 1
ATOM 3469 C CA . ASP A 1 427 ? 1.396 18.171 -5.662 1.00 81.94 427 ASP A CA 1
ATOM 3470 C C . ASP A 1 427 ? 2.734 17.424 -5.719 1.00 81.94 427 ASP A C 1
ATOM 3472 O O . ASP A 1 427 ? 2.760 16.201 -5.591 1.00 81.94 427 ASP A O 1
ATOM 3476 N N . ILE A 1 428 ? 3.861 18.145 -5.781 1.00 82.31 428 ILE A N 1
ATOM 3477 C CA . ILE A 1 428 ? 5.206 17.540 -5.787 1.00 82.31 428 ILE A CA 1
ATOM 3478 C C . ILE A 1 428 ? 5.479 16.836 -4.457 1.00 82.31 428 ILE A C 1
ATOM 3480 O O . ILE A 1 428 ? 5.933 15.694 -4.426 1.00 82.31 428 ILE A O 1
ATOM 3484 N N . VAL A 1 429 ? 5.153 17.490 -3.338 1.00 83.69 429 VAL A N 1
ATOM 3485 C CA . VAL A 1 429 ? 5.322 16.902 -2.001 1.00 83.69 429 VAL A CA 1
ATOM 3486 C C . VAL A 1 429 ? 4.454 15.650 -1.842 1.00 83.69 429 VAL A C 1
ATOM 3488 O O . VAL A 1 429 ? 4.899 14.647 -1.283 1.00 83.69 429 VAL A O 1
ATOM 3491 N N . SER A 1 430 ? 3.225 15.682 -2.358 1.00 82.75 430 SER A N 1
ATOM 3492 C CA . SER A 1 430 ? 2.314 14.535 -2.321 1.00 82.75 430 SER A CA 1
ATOM 3493 C C . SER A 1 430 ? 2.815 13.371 -3.183 1.00 82.75 430 SER A C 1
ATOM 3495 O O . SER A 1 430 ? 2.766 12.230 -2.721 1.00 82.75 430 SER A O 1
ATOM 3497 N N . THR A 1 431 ? 3.360 13.666 -4.366 1.00 84.44 431 THR A N 1
ATOM 3498 C CA . THR A 1 431 ? 3.953 12.690 -5.298 1.00 84.44 431 THR A CA 1
ATOM 3499 C C . THR A 1 431 ? 5.194 12.034 -4.695 1.00 84.44 431 THR A C 1
ATOM 3501 O O . THR A 1 431 ? 5.287 10.813 -4.651 1.00 84.44 431 THR A O 1
ATOM 3504 N N . LEU A 1 432 ? 6.107 12.823 -4.116 1.00 86.25 432 LEU A N 1
ATOM 3505 C CA . LEU A 1 432 ? 7.294 12.314 -3.415 1.00 86.25 432 LEU A CA 1
ATOM 3506 C C . LEU A 1 432 ? 6.937 11.389 -2.250 1.00 86.25 432 LEU A C 1
ATOM 3508 O O . LEU A 1 432 ? 7.592 10.368 -2.039 1.00 86.25 432 LEU A O 1
ATOM 3512 N N . ARG A 1 433 ? 5.893 11.740 -1.491 1.00 86.88 433 ARG A N 1
ATOM 3513 C CA . ARG A 1 433 ? 5.390 10.897 -0.405 1.00 86.88 433 ARG A CA 1
ATOM 3514 C C . ARG A 1 433 ? 4.877 9.562 -0.939 1.00 86.88 433 ARG A C 1
ATOM 3516 O O . ARG A 1 433 ? 5.239 8.532 -0.380 1.00 86.88 433 ARG A O 1
ATOM 3523 N N . LEU A 1 434 ? 4.032 9.588 -1.973 1.00 85.56 434 LEU A N 1
ATOM 3524 C CA . LEU A 1 434 ? 3.464 8.375 -2.564 1.00 85.56 434 LEU A CA 1
ATOM 3525 C C . LEU A 1 434 ? 4.576 7.476 -3.114 1.00 85.56 434 LEU A C 1
ATOM 3527 O O . LEU A 1 434 ? 4.663 6.318 -2.721 1.00 85.56 434 LEU A O 1
ATOM 3531 N N . PHE A 1 435 ? 5.498 8.051 -3.888 1.00 88.25 435 PHE A N 1
ATOM 3532 C CA . PHE A 1 435 ? 6.660 7.344 -4.418 1.00 88.25 435 PHE A CA 1
ATOM 3533 C C . PHE A 1 435 ? 7.475 6.663 -3.311 1.00 88.25 435 PHE A C 1
ATOM 3535 O O . PHE A 1 435 ? 7.849 5.502 -3.437 1.00 88.25 435 PHE A O 1
ATOM 3542 N N . LEU A 1 436 ? 7.748 7.356 -2.198 1.00 90.31 436 LEU A N 1
ATOM 3543 C CA . LEU A 1 436 ? 8.518 6.772 -1.099 1.00 90.31 436 LEU A CA 1
ATOM 3544 C C . LEU A 1 436 ? 7.786 5.597 -0.430 1.00 90.31 436 LEU A C 1
ATOM 3546 O O . LEU A 1 436 ? 8.419 4.594 -0.084 1.00 90.31 436 LEU A O 1
ATOM 3550 N N . VAL A 1 437 ? 6.472 5.728 -0.232 1.00 88.50 437 VAL A N 1
ATOM 3551 C CA . VAL A 1 437 ? 5.623 4.665 0.321 1.00 88.50 437 VAL A CA 1
ATOM 3552 C C . VAL A 1 437 ? 5.642 3.445 -0.596 1.00 88.50 437 VAL A C 1
ATOM 3554 O O . VAL A 1 437 ? 5.928 2.342 -0.130 1.00 88.50 437 VAL A O 1
ATOM 3557 N N . GLU A 1 438 ? 5.397 3.639 -1.890 1.00 90.00 438 GLU A N 1
ATOM 3558 C CA . GLU A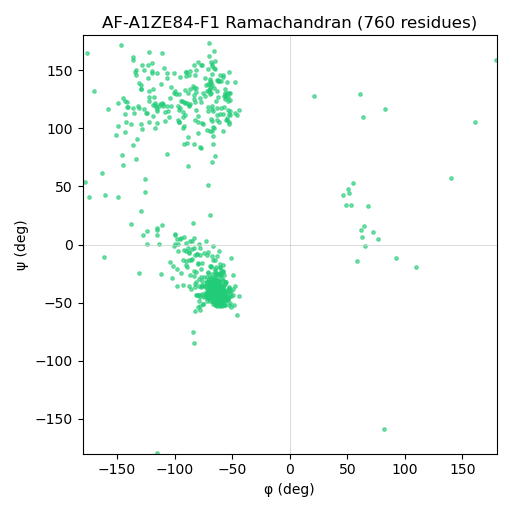 1 438 ? 5.369 2.556 -2.873 1.00 90.00 438 GLU A CA 1
ATOM 3559 C C . GLU A 1 438 ? 6.739 1.898 -3.038 1.00 90.00 438 GLU A C 1
ATOM 3561 O O . GLU A 1 438 ? 6.833 0.672 -3.092 1.00 90.00 438 GLU A O 1
ATOM 3566 N N . LEU A 1 439 ? 7.818 2.685 -3.021 1.00 90.88 439 LEU A N 1
ATOM 3567 C CA . LEU A 1 439 ? 9.180 2.165 -3.062 1.00 90.88 439 LEU A CA 1
ATOM 3568 C C . LEU A 1 439 ? 9.486 1.300 -1.834 1.00 90.88 439 LEU A C 1
ATOM 3570 O O . LEU A 1 439 ? 10.038 0.209 -1.965 1.00 90.88 439 LEU A O 1
ATOM 3574 N N . THR A 1 440 ? 9.092 1.755 -0.642 1.00 90.88 440 THR A N 1
ATOM 3575 C CA . THR A 1 440 ? 9.289 1.002 0.605 1.00 90.88 440 THR A CA 1
ATOM 3576 C C . THR A 1 440 ? 8.476 -0.293 0.589 1.00 90.88 440 THR A C 1
ATOM 3578 O O . THR A 1 440 ? 9.012 -1.354 0.909 1.00 90.88 440 THR A O 1
ATOM 3581 N N . TYR A 1 441 ? 7.216 -0.234 0.148 1.00 91.19 441 TYR A N 1
ATOM 3582 C CA . TYR A 1 441 ? 6.365 -1.410 -0.044 1.00 91.19 441 TYR A CA 1
ATOM 3583 C C . TYR A 1 441 ? 7.000 -2.425 -0.999 1.00 91.19 441 TYR A C 1
ATOM 3585 O O . TYR A 1 441 ? 7.144 -3.605 -0.670 1.00 91.19 441 TYR A O 1
ATOM 3593 N N . ALA A 1 442 ? 7.406 -1.965 -2.183 1.00 88.50 442 ALA A N 1
ATOM 3594 C CA . ALA A 1 442 ? 7.965 -2.816 -3.220 1.00 88.50 442 ALA A CA 1
ATOM 3595 C C . ALA A 1 442 ? 9.279 -3.466 -2.774 1.00 88.50 442 ALA A C 1
ATOM 3597 O O . ALA A 1 442 ? 9.504 -4.639 -3.067 1.00 88.50 442 ALA A O 1
ATOM 3598 N N . MET A 1 443 ? 10.121 -2.745 -2.026 1.00 90.94 443 MET A N 1
ATOM 3599 C CA . MET A 1 443 ? 11.362 -3.291 -1.478 1.00 90.94 443 MET A CA 1
ATOM 3600 C C . MET A 1 443 ? 11.127 -4.308 -0.353 1.00 90.94 443 MET A C 1
ATOM 3602 O O . MET A 1 443 ? 11.790 -5.345 -0.342 1.00 90.94 443 MET A O 1
ATOM 3606 N N . LEU A 1 444 ? 10.176 -4.063 0.557 1.00 88.56 444 LEU A N 1
ATOM 3607 C CA . LEU A 1 444 ? 9.818 -5.023 1.610 1.00 88.56 444 LEU A CA 1
ATOM 3608 C C . LEU A 1 444 ? 9.254 -6.331 1.027 1.00 88.56 444 LEU A C 1
ATOM 3610 O O . LEU A 1 444 ? 9.488 -7.400 1.577 1.00 88.56 444 LEU A O 1
ATOM 3614 N N . LYS A 1 445 ? 8.584 -6.270 -0.132 1.00 88.81 445 LYS A N 1
ATOM 3615 C CA . LYS A 1 445 ? 8.048 -7.442 -0.850 1.00 88.81 445 LYS A CA 1
ATOM 3616 C C . LYS A 1 445 ? 9.102 -8.345 -1.492 1.00 88.81 445 LYS A C 1
ATOM 3618 O O . LYS A 1 445 ? 8.752 -9.367 -2.079 1.00 88.81 445 LYS A O 1
ATOM 3623 N N . LEU A 1 446 ? 10.377 -7.964 -1.475 1.00 85.94 446 LEU A N 1
ATOM 3624 C CA . LEU A 1 446 ? 11.424 -8.735 -2.145 1.00 85.94 446 LEU A CA 1
ATOM 3625 C C . LEU A 1 446 ? 11.877 -9.976 -1.361 1.00 85.94 446 LEU A C 1
ATOM 3627 O O . LEU A 1 446 ? 12.775 -10.664 -1.847 1.00 85.94 446 LEU A O 1
ATOM 3631 N N . ASP A 1 447 ? 11.292 -10.244 -0.186 1.00 81.19 447 ASP A N 1
ATOM 3632 C CA . ASP A 1 447 ? 11.636 -11.345 0.729 1.00 81.19 447 ASP A CA 1
ATOM 3633 C C . ASP A 1 447 ? 13.148 -11.448 1.001 1.00 81.19 447 ASP A C 1
ATOM 3635 O O . ASP A 1 447 ? 13.726 -12.526 1.149 1.00 81.19 447 ASP A O 1
ATOM 3639 N N . ASN A 1 448 ? 13.825 -10.296 1.040 1.00 85.75 448 ASN A N 1
ATOM 3640 C CA . ASN A 1 448 ? 15.255 -10.196 1.298 1.00 85.75 448 ASN A CA 1
ATOM 3641 C C . ASN A 1 448 ? 15.474 -9.697 2.732 1.00 85.75 448 ASN A C 1
ATOM 3643 O O . ASN A 1 448 ? 15.206 -8.534 3.043 1.00 85.75 448 ASN A O 1
ATOM 3647 N N . MET A 1 449 ? 15.972 -10.580 3.604 1.00 86.44 449 MET A N 1
ATOM 3648 C CA . MET A 1 449 ? 16.177 -10.294 5.030 1.00 86.44 449 MET A CA 1
ATOM 3649 C C . MET A 1 449 ? 17.108 -9.095 5.256 1.00 86.44 449 MET A C 1
ATOM 3651 O O . MET A 1 449 ? 16.774 -8.200 6.026 1.00 86.44 449 MET A O 1
ATOM 3655 N N . LEU A 1 450 ? 18.230 -9.024 4.528 1.00 84.56 450 LEU A N 1
ATOM 3656 C CA . LEU A 1 450 ? 19.182 -7.919 4.657 1.00 84.56 450 LEU A CA 1
ATOM 3657 C C . LEU A 1 450 ? 18.554 -6.590 4.225 1.00 84.56 450 LEU A C 1
ATOM 3659 O O . LEU A 1 450 ? 18.762 -5.569 4.871 1.00 84.56 450 LEU A O 1
ATOM 3663 N N . LEU A 1 451 ? 17.776 -6.587 3.140 1.00 86.75 451 LEU A N 1
ATOM 3664 C CA . LEU A 1 451 ? 17.057 -5.392 2.698 1.00 86.75 451 LEU A CA 1
ATOM 3665 C C . LEU A 1 451 ? 15.992 -4.971 3.719 1.00 86.75 451 LEU A C 1
ATOM 3667 O O . LEU A 1 451 ? 15.864 -3.784 4.000 1.00 86.75 451 LEU A O 1
ATOM 3671 N N . THR A 1 452 ? 15.288 -5.933 4.314 1.00 87.62 452 THR A N 1
ATOM 3672 C CA . THR A 1 452 ? 14.279 -5.682 5.352 1.00 87.62 452 THR A CA 1
ATOM 3673 C C . THR A 1 452 ? 14.908 -5.005 6.565 1.00 87.62 452 THR A C 1
ATOM 3675 O O . THR A 1 452 ? 14.492 -3.906 6.914 1.00 87.62 452 THR A O 1
ATOM 3678 N N . GLU A 1 453 ? 15.981 -5.566 7.135 1.00 88.00 453 GLU A N 1
ATOM 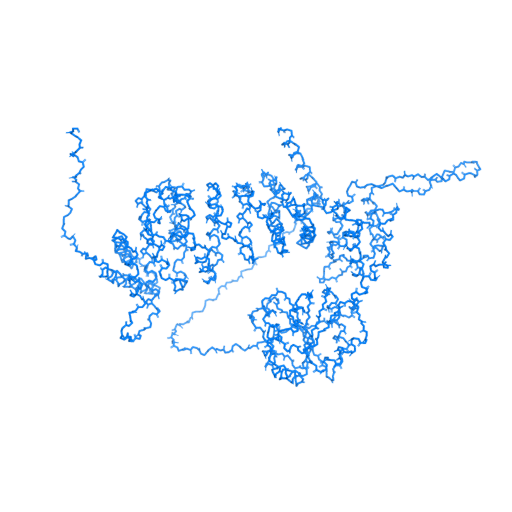3679 C CA . GLU A 1 453 ? 16.716 -4.962 8.262 1.00 88.00 453 GLU A CA 1
ATOM 3680 C C . GLU A 1 453 ? 17.175 -3.528 7.959 1.00 88.00 453 GLU A C 1
ATOM 3682 O O . GLU A 1 453 ? 17.129 -2.633 8.805 1.00 88.00 453 GLU A O 1
ATOM 3687 N N . ARG A 1 454 ? 17.612 -3.292 6.722 1.00 89.12 454 ARG A N 1
ATOM 3688 C CA . ARG A 1 454 ? 18.074 -1.984 6.257 1.00 89.12 454 ARG A CA 1
ATOM 3689 C C . ARG A 1 454 ? 16.925 -0.982 6.119 1.00 89.12 454 ARG A C 1
ATOM 3691 O O . ARG A 1 454 ? 17.097 0.179 6.489 1.00 89.12 454 ARG A O 1
ATOM 3698 N N . ILE A 1 455 ? 15.759 -1.416 5.648 1.00 89.06 455 ILE A N 1
ATOM 3699 C CA . ILE A 1 455 ? 14.542 -0.595 5.616 1.00 89.06 455 ILE A CA 1
ATOM 3700 C C . ILE A 1 455 ? 14.064 -0.297 7.035 1.00 89.06 455 ILE A C 1
ATOM 3702 O O . ILE A 1 455 ? 13.734 0.849 7.322 1.00 89.06 455 ILE A O 1
ATOM 3706 N N . GLU A 1 456 ? 14.082 -1.274 7.945 1.00 89.88 456 GLU A N 1
ATOM 3707 C CA . GLU A 1 456 ? 13.751 -1.026 9.350 1.00 89.88 456 GLU A CA 1
ATOM 3708 C C . GLU A 1 456 ? 14.684 0.028 9.955 1.00 89.88 456 GLU A C 1
ATOM 3710 O O . GLU A 1 456 ? 14.225 0.959 10.612 1.00 89.88 456 GLU A O 1
ATOM 3715 N N . PHE A 1 457 ? 15.987 -0.050 9.676 1.00 90.25 457 PHE A N 1
ATOM 3716 C CA . PHE A 1 457 ? 16.935 0.974 10.108 1.00 90.25 457 PHE A CA 1
ATOM 3717 C C . PHE A 1 457 ? 16.592 2.360 9.531 1.00 90.25 457 PHE A C 1
ATOM 3719 O O . PHE A 1 457 ? 16.544 3.338 10.277 1.00 90.25 457 PHE A O 1
ATOM 3726 N N . PHE A 1 458 ? 16.271 2.446 8.234 1.00 91.81 458 PHE A N 1
ATOM 3727 C CA . PHE A 1 458 ? 15.802 3.684 7.600 1.00 91.81 458 PHE A CA 1
ATOM 3728 C C . PHE A 1 458 ? 14.546 4.251 8.285 1.00 91.81 458 PHE A C 1
ATOM 3730 O O . PHE A 1 458 ? 14.481 5.450 8.568 1.00 91.81 458 PHE A O 1
ATOM 3737 N N . LEU A 1 459 ? 13.555 3.407 8.582 1.00 90.69 459 LEU A N 1
ATOM 3738 C CA . LEU A 1 459 ? 12.324 3.805 9.268 1.00 90.69 459 LEU A CA 1
ATOM 3739 C C . LEU A 1 459 ? 12.606 4.279 10.699 1.00 90.69 459 LEU A C 1
ATOM 3741 O O . LEU A 1 459 ? 12.050 5.288 11.138 1.00 90.69 459 LEU A O 1
ATOM 3745 N N . PHE A 1 460 ? 13.523 3.609 11.398 1.00 89.19 460 PHE A N 1
ATOM 3746 C CA . PHE A 1 460 ? 13.950 3.978 12.744 1.00 89.19 460 PHE A CA 1
ATOM 3747 C C . PHE A 1 460 ? 14.619 5.359 12.786 1.00 89.19 460 PHE A C 1
ATOM 3749 O O . PHE A 1 460 ? 14.335 6.152 13.683 1.00 89.19 460 PHE A O 1
ATOM 3756 N N . GLU A 1 461 ? 15.441 5.712 11.791 1.00 88.44 461 GLU A N 1
ATOM 3757 C CA . GLU A 1 461 ? 16.015 7.065 11.690 1.00 88.44 461 GLU A CA 1
ATOM 3758 C C . GLU A 1 461 ? 14.946 8.166 11.554 1.00 88.44 461 GLU A C 1
ATOM 3760 O O . GLU A 1 461 ? 15.173 9.315 11.945 1.00 88.44 461 GLU A O 1
ATOM 3765 N N . HIS A 1 462 ? 13.759 7.820 11.047 1.00 86.69 462 HIS A N 1
ATOM 3766 C CA . HIS A 1 462 ? 12.640 8.744 10.863 1.00 86.69 462 HIS A CA 1
ATOM 3767 C C . HIS A 1 462 ? 11.642 8.757 12.024 1.00 86.69 462 HIS A C 1
ATOM 3769 O O . HIS A 1 462 ? 10.643 9.473 11.942 1.00 86.69 462 HIS A O 1
ATOM 3775 N N . LEU A 1 463 ? 11.927 8.047 13.123 1.00 87.44 463 LEU A N 1
ATOM 3776 C CA . LEU A 1 463 ? 11.051 7.943 14.292 1.00 87.44 463 LEU A CA 1
ATOM 3777 C C . LEU A 1 463 ? 10.544 9.312 14.768 1.00 87.44 463 LEU A C 1
ATOM 3779 O O . LEU A 1 463 ? 9.343 9.539 14.875 1.00 87.44 463 LEU A O 1
ATOM 3783 N N . ASP A 1 464 ? 11.461 10.256 14.980 1.00 81.19 464 ASP A N 1
ATOM 3784 C CA . ASP A 1 464 ? 11.152 11.607 15.466 1.00 81.19 464 ASP A CA 1
ATOM 3785 C C . ASP A 1 464 ? 11.105 12.675 14.377 1.00 81.19 464 ASP A C 1
ATOM 3787 O O . ASP A 1 464 ? 11.034 13.879 14.664 1.00 81.19 464 ASP A O 1
ATOM 3791 N N . TYR A 1 465 ? 11.184 12.253 13.120 1.00 81.25 465 TYR A N 1
ATOM 3792 C CA . TYR A 1 465 ? 11.396 13.166 12.020 1.00 81.25 465 TYR A CA 1
ATOM 3793 C C . TYR A 1 465 ? 10.063 13.685 11.461 1.00 81.25 465 TYR A C 1
ATOM 3795 O O . TYR A 1 465 ? 9.193 12.924 11.036 1.00 81.25 465 TYR A O 1
ATOM 3803 N N . ARG A 1 466 ? 9.896 15.014 11.473 1.00 77.25 466 ARG A N 1
ATOM 3804 C CA . ARG A 1 466 ? 8.671 15.706 11.047 1.00 77.25 466 ARG A CA 1
ATOM 3805 C C . ARG A 1 466 ? 8.933 16.653 9.882 1.00 77.25 466 ARG A C 1
ATOM 3807 O O . ARG A 1 466 ? 9.989 17.278 9.802 1.00 77.25 466 ARG A O 1
ATOM 3814 N N . TYR A 1 467 ? 7.923 16.780 9.031 1.00 75.50 467 TYR A N 1
ATOM 3815 C CA . TYR A 1 467 ? 7.890 17.644 7.858 1.00 75.50 467 TYR A CA 1
ATOM 3816 C C . TYR A 1 467 ? 6.701 18.601 7.975 1.00 75.50 467 TYR A C 1
ATOM 3818 O O . TYR A 1 467 ? 5.595 18.163 8.284 1.00 75.50 467 TYR A O 1
ATOM 3826 N N . GLU A 1 468 ? 6.900 19.898 7.747 1.00 72.12 468 GLU A N 1
ATOM 3827 C CA . GLU A 1 468 ? 5.815 20.888 7.790 1.00 72.12 468 GLU A CA 1
ATOM 3828 C C . GLU A 1 468 ? 5.204 21.081 6.404 1.00 72.12 468 GLU A C 1
ATOM 3830 O O . GLU A 1 468 ? 5.589 21.971 5.663 1.00 72.12 468 GLU A O 1
ATOM 3835 N N . ILE A 1 469 ? 4.224 20.253 6.047 1.00 70.56 469 ILE A N 1
ATOM 3836 C CA . ILE A 1 469 ? 3.596 20.303 4.722 1.00 70.56 469 ILE A CA 1
ATOM 3837 C C . ILE A 1 469 ? 2.317 21.118 4.826 1.00 70.56 469 ILE A C 1
ATOM 3839 O O . ILE A 1 469 ? 1.413 20.754 5.580 1.00 70.56 469 ILE A O 1
ATOM 3843 N N . ASN A 1 470 ? 2.227 22.223 4.082 1.00 70.69 470 ASN A N 1
ATOM 3844 C CA . ASN A 1 470 ? 1.067 23.122 4.100 1.00 70.69 470 ASN A CA 1
ATOM 3845 C C . ASN A 1 470 ? 0.678 23.549 5.526 1.00 70.69 470 ASN A C 1
ATOM 3847 O O . ASN A 1 470 ? -0.493 23.499 5.909 1.00 70.69 470 ASN A O 1
ATOM 3851 N N . LYS A 1 471 ? 1.680 23.909 6.344 1.00 71.25 471 LYS A N 1
ATOM 3852 C CA . LYS A 1 471 ? 1.524 24.289 7.765 1.00 71.25 471 LYS A CA 1
ATOM 3853 C C . LYS A 1 471 ? 0.962 23.179 8.668 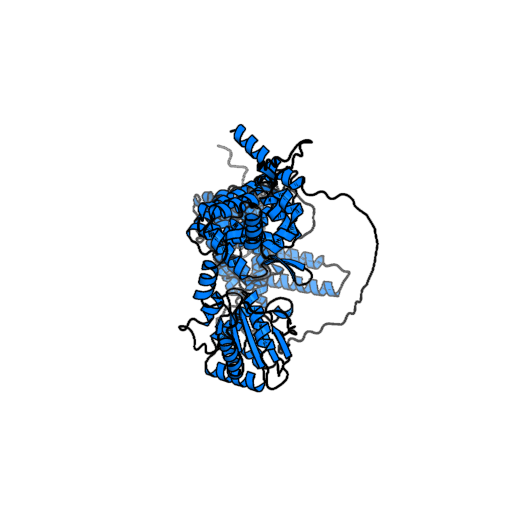1.00 71.25 471 LYS A C 1
ATOM 3855 O O . LYS A 1 471 ? 0.595 23.443 9.812 1.00 71.25 471 LYS A O 1
ATOM 3860 N N . THR A 1 472 ? 0.907 21.937 8.183 1.00 69.06 472 THR A N 1
ATOM 3861 C CA . THR A 1 472 ? 0.494 20.765 8.958 1.00 69.06 472 THR A CA 1
ATOM 3862 C C . THR A 1 472 ? 1.705 19.864 9.200 1.00 69.06 472 THR A C 1
ATOM 3864 O O . THR A 1 472 ? 2.317 19.397 8.236 1.00 69.06 472 THR A O 1
ATOM 3867 N N . PRO A 1 473 ? 2.073 19.580 10.462 1.00 71.56 473 PRO A N 1
ATOM 3868 C CA . PRO A 1 473 ? 3.167 18.664 10.741 1.00 71.56 473 PRO A CA 1
ATOM 3869 C C . PRO A 1 473 ? 2.767 17.245 10.323 1.00 71.56 473 PRO A C 1
ATOM 3871 O O . PRO A 1 473 ? 1.815 16.676 10.857 1.00 71.56 473 PRO A O 1
ATOM 3874 N N . ARG A 1 474 ? 3.511 16.667 9.383 1.00 77.50 474 ARG A N 1
ATOM 3875 C CA . ARG A 1 474 ? 3.429 15.258 8.994 1.00 77.50 474 ARG A CA 1
ATOM 3876 C C . ARG A 1 474 ? 4.632 14.490 9.520 1.00 77.50 474 ARG A C 1
ATOM 3878 O O . ARG A 1 474 ? 5.730 15.035 9.634 1.00 77.50 474 ARG A O 1
ATOM 3885 N N . ASN A 1 475 ? 4.421 13.220 9.837 1.00 85.88 475 ASN A N 1
ATOM 3886 C CA . ASN A 1 475 ? 5.481 12.287 10.195 1.00 85.88 475 ASN A CA 1
ATOM 3887 C C . ASN A 1 475 ? 5.487 11.179 9.144 1.00 85.88 475 ASN A C 1
ATOM 3889 O O . ASN A 1 475 ? 4.482 10.504 8.931 1.00 85.88 475 ASN A O 1
ATOM 3893 N N . LEU A 1 476 ? 6.623 11.043 8.472 1.00 85.06 476 LEU A N 1
ATOM 3894 C CA . LEU A 1 476 ? 6.792 10.128 7.352 1.00 85.06 476 LEU A CA 1
ATOM 3895 C C . LEU A 1 476 ? 6.682 8.664 7.780 1.00 85.06 476 LEU A C 1
ATOM 3897 O O . LEU A 1 476 ? 6.080 7.874 7.062 1.00 85.06 476 LEU A O 1
ATOM 3901 N N . LEU A 1 477 ? 7.199 8.320 8.963 1.00 89.69 477 LEU A N 1
ATOM 3902 C CA . LEU A 1 477 ? 7.046 6.982 9.524 1.00 89.69 477 LEU A CA 1
ATOM 3903 C C . LEU A 1 477 ? 5.567 6.658 9.756 1.00 89.69 477 LEU A C 1
ATOM 3905 O O . LEU A 1 477 ? 5.130 5.559 9.432 1.00 89.69 477 LEU A O 1
ATOM 3909 N N . ALA A 1 478 ? 4.780 7.610 10.259 1.00 88.94 478 ALA A N 1
ATOM 3910 C CA . ALA A 1 478 ? 3.347 7.417 10.455 1.00 88.94 478 ALA A CA 1
ATOM 3911 C C . ALA A 1 478 ? 2.583 7.260 9.129 1.00 88.94 478 ALA A C 1
ATOM 3913 O O . ALA A 1 478 ? 1.697 6.411 9.043 1.00 88.94 478 ALA A O 1
ATOM 3914 N N . ASP A 1 479 ? 2.941 8.039 8.101 1.00 87.81 479 ASP A N 1
ATOM 3915 C CA . ASP A 1 479 ? 2.372 7.901 6.755 1.00 87.81 479 ASP A CA 1
ATOM 3916 C C . ASP A 1 479 ? 2.694 6.511 6.177 1.00 87.81 479 ASP A C 1
ATOM 3918 O O . ASP A 1 479 ? 1.776 5.781 5.814 1.00 87.81 479 ASP A O 1
ATOM 3922 N N . ILE A 1 480 ? 3.965 6.093 6.191 1.00 89.50 480 ILE A N 1
ATOM 3923 C CA . ILE A 1 480 ? 4.381 4.756 5.738 1.00 89.50 480 ILE A CA 1
ATOM 3924 C C . ILE A 1 480 ? 3.654 3.663 6.534 1.00 89.50 480 ILE A C 1
ATOM 3926 O O . ILE A 1 480 ? 3.068 2.760 5.946 1.00 89.50 480 ILE A O 1
ATOM 3930 N N . THR A 1 481 ? 3.613 3.765 7.864 1.00 91.94 481 THR A N 1
ATOM 3931 C CA . THR A 1 481 ? 2.952 2.765 8.721 1.00 91.94 481 THR A CA 1
ATOM 3932 C C . THR A 1 481 ? 1.463 2.626 8.393 1.00 91.94 481 THR A C 1
ATOM 3934 O O . THR A 1 481 ? 0.929 1.518 8.402 1.00 91.94 481 THR A O 1
ATOM 3937 N N . PHE A 1 482 ? 0.777 3.732 8.081 1.00 89.12 482 PHE A N 1
ATOM 3938 C CA . PHE A 1 482 ? -0.635 3.697 7.705 1.00 89.12 482 PHE A CA 1
ATOM 3939 C C . PHE A 1 482 ? -0.876 3.061 6.334 1.00 89.12 482 PHE A C 1
ATOM 3941 O O . PHE A 1 482 ? -1.838 2.305 6.169 1.00 89.12 482 PHE A O 1
ATOM 3948 N N . GLU A 1 483 ? -0.051 3.401 5.346 1.00 88.69 483 GLU A N 1
ATOM 3949 C CA . GLU A 1 483 ? -0.220 2.897 3.981 1.00 88.69 483 GLU A CA 1
ATOM 3950 C C . GLU A 1 483 ? 0.170 1.412 3.884 1.00 88.69 483 GLU A C 1
ATOM 3952 O O . GLU A 1 483 ? -0.511 0.636 3.219 1.00 88.69 483 GLU A O 1
ATOM 3957 N N . LEU A 1 484 ? 1.174 0.969 4.649 1.00 88.88 484 LEU A N 1
ATOM 3958 C CA . LEU A 1 484 ? 1.615 -0.431 4.691 1.00 88.88 484 LEU A CA 1
ATOM 3959 C C . LEU A 1 484 ? 0.793 -1.327 5.637 1.00 88.88 484 LEU A C 1
ATOM 3961 O O . LEU A 1 484 ? 1.123 -2.496 5.812 1.00 88.88 484 LEU A O 1
ATOM 3965 N N . LYS A 1 485 ? -0.294 -0.830 6.246 1.00 91.00 485 LYS A N 1
ATOM 3966 C CA . LYS A 1 485 ? -1.039 -1.546 7.306 1.00 91.00 485 LYS A CA 1
ATOM 3967 C C . LYS A 1 485 ? -1.577 -2.935 6.922 1.00 91.00 485 LYS A C 1
ATOM 3969 O O . LYS A 1 485 ? -1.806 -3.763 7.807 1.00 91.00 485 LYS A O 1
ATOM 3974 N N . ALA A 1 486 ? -1.812 -3.149 5.627 1.00 86.06 486 ALA A N 1
ATOM 3975 C CA . ALA A 1 486 ? -2.351 -4.381 5.050 1.00 86.06 486 ALA A CA 1
ATOM 3976 C C . ALA A 1 486 ? -1.265 -5.294 4.449 1.00 86.06 486 ALA A C 1
ATOM 3978 O O . ALA A 1 486 ? -1.586 -6.337 3.887 1.00 86.06 486 ALA A O 1
ATOM 3979 N N . MET A 1 487 ? 0.009 -4.897 4.511 1.00 86.19 487 MET A N 1
ATOM 3980 C CA . MET A 1 487 ? 1.106 -5.681 3.960 1.00 86.19 487 MET A CA 1
ATOM 3981 C C . MET A 1 487 ? 1.456 -6.852 4.882 1.00 86.19 487 MET A C 1
ATOM 3983 O O . MET A 1 487 ? 1.826 -6.657 6.039 1.00 86.19 487 MET A O 1
ATOM 3987 N N . GLU A 1 488 ? 1.401 -8.066 4.338 1.00 79.88 488 GLU A N 1
ATOM 3988 C CA . GLU A 1 488 ? 1.924 -9.260 5.000 1.00 79.88 488 GLU A CA 1
ATOM 3989 C C . GLU A 1 488 ? 3.442 -9.106 5.212 1.00 79.88 488 GLU A C 1
ATOM 3991 O O . GLU A 1 488 ? 4.171 -8.752 4.286 1.00 79.88 488 GLU A O 1
ATOM 3996 N N . GLY A 1 489 ? 3.907 -9.288 6.450 1.00 81.56 489 GLY A N 1
ATOM 3997 C CA . GLY A 1 489 ? 5.308 -9.085 6.844 1.00 81.56 489 GLY A CA 1
ATOM 3998 C C . GLY A 1 489 ? 5.654 -7.683 7.366 1.00 81.56 489 GLY A C 1
ATOM 3999 O O . GLY A 1 489 ? 6.716 -7.517 7.963 1.00 81.56 489 GLY A O 1
ATOM 4000 N N . PHE A 1 490 ? 4.771 -6.686 7.225 1.00 89.38 490 PHE A N 1
ATOM 4001 C CA . PHE A 1 490 ? 4.959 -5.382 7.868 1.00 89.38 490 PHE A CA 1
ATOM 4002 C C . PHE A 1 490 ? 4.198 -5.311 9.197 1.00 89.38 490 PHE A C 1
ATOM 4004 O O . PHE A 1 490 ? 2.975 -5.153 9.240 1.00 89.38 490 PHE A O 1
ATOM 4011 N N . ASP A 1 491 ? 4.934 -5.386 10.305 1.00 90.94 491 ASP A N 1
ATOM 4012 C CA . ASP A 1 491 ? 4.356 -5.280 11.643 1.00 90.94 491 ASP A CA 1
ATOM 4013 C C . ASP A 1 491 ? 4.054 -3.818 12.013 1.00 90.94 491 ASP A C 1
ATOM 4015 O O . ASP A 1 491 ? 4.828 -3.116 12.672 1.00 90.94 491 ASP A O 1
ATOM 4019 N N . LYS A 1 492 ? 2.886 -3.345 11.570 1.00 91.50 492 LYS A N 1
ATOM 4020 C CA . LYS A 1 492 ? 2.369 -2.012 11.905 1.00 91.50 492 LYS A CA 1
ATOM 4021 C C . LYS A 1 492 ? 2.279 -1.766 13.415 1.00 91.50 492 LYS A C 1
ATOM 4023 O O . LYS A 1 492 ? 2.447 -0.623 13.837 1.00 91.50 492 LYS A O 1
ATOM 4028 N N . TYR A 1 493 ? 2.016 -2.797 14.222 1.00 91.56 493 TYR A N 1
ATOM 4029 C CA . TYR A 1 493 ? 1.860 -2.653 15.668 1.00 91.56 493 TYR A CA 1
ATOM 4030 C C . TYR A 1 493 ? 3.211 -2.366 16.304 1.00 91.56 493 TYR A C 1
ATOM 4032 O O . TYR A 1 493 ? 3.342 -1.349 16.983 1.00 91.56 493 TYR A O 1
ATOM 4040 N N . ARG A 1 494 ? 4.245 -3.141 15.970 1.00 92.19 494 ARG A N 1
ATOM 4041 C CA . ARG A 1 494 ? 5.622 -2.863 16.403 1.00 92.19 494 ARG A CA 1
ATOM 4042 C C . ARG A 1 494 ? 6.054 -1.433 16.076 1.00 92.19 494 ARG A C 1
ATOM 4044 O O . ARG A 1 494 ? 6.651 -0.764 16.917 1.00 92.19 494 ARG A O 1
ATOM 4051 N N . TRP A 1 495 ? 5.738 -0.919 14.887 1.00 93.31 495 TRP A N 1
ATOM 4052 C CA . TRP A 1 495 ? 6.094 0.462 14.531 1.00 93.31 495 TRP A CA 1
ATOM 4053 C C . TRP A 1 495 ? 5.341 1.510 15.350 1.00 93.31 495 TRP A C 1
ATOM 4055 O O . TRP A 1 495 ? 5.943 2.491 15.792 1.00 93.31 495 TRP A O 1
ATOM 4065 N N . ILE A 1 496 ? 4.048 1.304 15.602 1.00 92.38 496 ILE A N 1
ATOM 4066 C CA . ILE A 1 496 ? 3.270 2.178 16.490 1.00 92.38 496 ILE A CA 1
ATOM 4067 C C . ILE A 1 496 ? 3.815 2.123 17.914 1.00 92.38 496 ILE A C 1
ATOM 4069 O O . ILE A 1 496 ? 3.968 3.169 18.548 1.00 92.38 496 ILE A O 1
ATOM 4073 N N . GLU A 1 497 ? 4.175 0.934 18.388 1.00 91.75 497 GLU A N 1
ATOM 4074 C CA . GLU A 1 497 ? 4.786 0.744 19.693 1.00 91.75 497 GLU A CA 1
ATOM 4075 C C . GLU A 1 497 ? 6.108 1.494 19.813 1.00 91.75 497 GLU A C 1
ATOM 4077 O O . GLU A 1 497 ? 6.294 2.252 20.766 1.00 91.75 497 GLU A O 1
ATOM 4082 N N . LEU A 1 498 ? 6.994 1.378 18.823 1.00 91.56 498 LEU A N 1
ATOM 4083 C CA . LEU A 1 498 ? 8.253 2.120 18.793 1.00 91.56 498 LEU A CA 1
ATOM 4084 C C . LEU A 1 498 ? 8.011 3.635 18.795 1.00 91.56 498 LEU A C 1
ATOM 4086 O O . LEU A 1 498 ? 8.651 4.356 19.565 1.00 91.56 498 LEU A O 1
ATOM 4090 N N . MET A 1 499 ? 7.054 4.128 18.000 1.00 91.19 499 MET A N 1
ATOM 4091 C CA . MET A 1 499 ? 6.684 5.548 17.988 1.00 91.19 499 MET A CA 1
ATOM 4092 C C . MET A 1 499 ? 6.155 6.030 19.347 1.00 91.19 499 MET A C 1
ATOM 4094 O O . MET A 1 499 ? 6.482 7.139 19.777 1.00 91.19 499 MET A O 1
ATOM 4098 N N . MET A 1 500 ? 5.366 5.212 20.048 1.00 88.25 500 MET A N 1
ATOM 4099 C CA . MET A 1 500 ? 4.828 5.544 21.371 1.00 88.25 500 MET A CA 1
ATOM 4100 C C . MET A 1 500 ? 5.850 5.395 22.501 1.00 88.25 500 MET A C 1
ATOM 4102 O O . MET A 1 500 ? 5.840 6.188 23.447 1.00 88.25 500 MET A O 1
ATOM 4106 N N . GLY A 1 501 ? 6.725 4.397 22.426 1.00 86.25 501 GLY A N 1
ATOM 4107 C CA . GLY A 1 501 ? 7.726 4.087 23.440 1.00 86.25 501 GLY A CA 1
ATOM 4108 C C . GLY A 1 501 ? 8.920 5.030 23.366 1.00 86.25 501 GLY A C 1
ATOM 4109 O O . GLY A 1 501 ? 9.219 5.728 24.340 1.00 86.25 501 GLY A O 1
ATOM 4110 N N . LEU A 1 502 ? 9.553 5.095 22.193 1.00 88.06 502 LEU A N 1
ATOM 4111 C CA . LEU A 1 502 ? 10.835 5.767 21.972 1.00 88.06 502 LEU A CA 1
ATOM 4112 C C . LEU A 1 502 ? 10.699 7.183 21.397 1.00 88.06 502 LEU A C 1
ATOM 4114 O O . LEU A 1 502 ? 11.617 7.987 21.545 1.00 88.06 502 LEU A O 1
ATOM 4118 N N . GLY A 1 503 ? 9.568 7.506 20.765 1.00 86.69 503 GLY A N 1
ATOM 4119 C CA . GLY A 1 503 ? 9.367 8.808 20.136 1.00 86.69 503 GLY A CA 1
ATOM 4120 C C . GLY A 1 503 ? 9.255 9.977 21.124 1.00 86.69 503 GLY A C 1
ATOM 4121 O O . GLY A 1 503 ? 8.861 9.835 22.285 1.00 86.69 503 GLY A O 1
ATOM 4122 N N . LYS A 1 504 ? 9.542 11.189 20.650 1.00 87.25 504 LYS A N 1
ATOM 4123 C CA . LYS A 1 504 ? 9.248 12.454 21.342 1.00 87.25 504 LYS A CA 1
ATOM 4124 C C . LYS A 1 504 ? 7.747 12.678 21.471 1.00 87.25 504 LYS A C 1
ATOM 4126 O O . LYS A 1 504 ? 6.942 12.046 20.793 1.00 87.25 504 LYS A O 1
ATOM 4131 N N . LYS A 1 505 ? 7.362 13.638 22.321 1.00 83.56 505 LYS A N 1
ATOM 4132 C CA . LYS A 1 505 ? 5.957 13.985 22.607 1.00 83.56 505 LYS A CA 1
ATOM 4133 C C . LYS A 1 505 ? 5.101 14.068 21.337 1.00 83.56 505 LYS A C 1
ATOM 4135 O O . LYS A 1 505 ? 3.991 13.553 21.309 1.00 83.56 505 LYS A O 1
ATOM 4140 N N . GLU A 1 506 ? 5.599 14.705 20.289 1.00 84.31 506 GLU A N 1
ATOM 4141 C CA . GLU A 1 506 ? 4.834 14.908 19.062 1.00 84.31 506 GLU A CA 1
ATOM 4142 C C . GLU A 1 506 ? 4.731 13.648 18.209 1.00 84.31 506 GLU A C 1
ATOM 4144 O O . GLU A 1 506 ? 3.673 13.403 17.641 1.00 84.31 506 GLU A O 1
ATOM 4149 N N . THR A 1 507 ? 5.770 12.816 18.181 1.00 86.88 507 THR A N 1
ATOM 4150 C CA . THR A 1 507 ? 5.727 11.478 17.577 1.00 86.88 507 THR A CA 1
ATOM 4151 C C . THR A 1 507 ? 4.700 10.603 18.286 1.00 86.88 507 THR A C 1
ATOM 4153 O O . THR A 1 507 ? 3.853 10.011 17.624 1.00 86.88 507 THR A O 1
ATOM 4156 N N . LYS A 1 508 ? 4.690 10.600 19.628 1.00 87.06 508 LYS A N 1
ATOM 4157 C CA . LYS A 1 508 ? 3.688 9.871 20.425 1.00 87.06 508 LYS A CA 1
ATOM 4158 C C . LYS A 1 508 ? 2.268 10.337 20.101 1.00 87.06 508 LYS A C 1
ATOM 4160 O O . LYS A 1 508 ? 1.373 9.517 19.914 1.00 87.06 508 LYS A O 1
ATOM 4165 N N . ASN A 1 509 ? 2.068 11.649 19.963 1.00 83.94 509 ASN A N 1
ATOM 4166 C CA . ASN A 1 509 ? 0.780 12.212 19.556 1.00 83.94 509 ASN A CA 1
ATOM 4167 C C . ASN A 1 509 ? 0.374 11.759 18.147 1.00 83.94 509 ASN A C 1
ATOM 4169 O O . ASN A 1 509 ? -0.791 11.446 17.924 1.00 83.94 509 ASN A O 1
ATOM 4173 N N . ILE A 1 510 ? 1.310 11.712 17.197 1.00 87.12 510 ILE A N 1
ATOM 4174 C CA . ILE A 1 510 ? 1.019 11.247 15.838 1.00 87.12 510 ILE A CA 1
ATOM 4175 C C . ILE A 1 510 ? 0.710 9.747 15.825 1.00 87.12 510 ILE A C 1
ATOM 4177 O O . ILE A 1 510 ? -0.265 9.353 15.197 1.00 87.12 510 ILE A O 1
ATOM 4181 N N . ALA A 1 511 ? 1.461 8.929 16.564 1.00 89.88 511 ALA A N 1
ATOM 4182 C CA . ALA A 1 511 ? 1.179 7.503 16.728 1.00 89.88 511 ALA A CA 1
ATOM 4183 C C . ALA A 1 511 ? -0.213 7.261 17.327 1.00 89.88 511 ALA A C 1
ATOM 4185 O O . ALA A 1 511 ? -0.939 6.368 16.901 1.00 89.88 511 ALA A O 1
ATOM 4186 N N . TYR A 1 512 ? -0.625 8.108 18.271 1.00 87.88 512 TYR A N 1
ATOM 4187 C CA . TYR A 1 512 ? -1.972 8.071 18.828 1.00 87.88 512 TYR A CA 1
ATOM 4188 C C . TYR A 1 512 ? -3.051 8.378 17.779 1.00 87.88 512 TYR A C 1
ATOM 4190 O O . TYR A 1 512 ? -4.035 7.651 17.666 1.00 87.88 512 TYR A O 1
ATOM 4198 N N . TYR A 1 513 ? -2.863 9.425 16.969 1.00 86.31 513 TYR A N 1
ATOM 4199 C CA . TYR A 1 513 ? -3.779 9.718 15.861 1.00 86.31 513 TYR A CA 1
ATOM 4200 C C . TYR A 1 513 ? -3.773 8.627 14.790 1.00 86.31 513 TYR A C 1
ATOM 4202 O O . TYR A 1 513 ? -4.808 8.367 14.181 1.00 86.31 513 TYR A O 1
ATOM 4210 N N . LEU A 1 514 ? -2.631 7.975 14.578 1.00 88.62 514 LEU A N 1
ATOM 4211 C CA . LEU A 1 514 ? -2.517 6.837 13.684 1.00 88.62 514 LEU A CA 1
ATOM 4212 C C . LEU A 1 514 ? -3.359 5.655 14.179 1.00 88.62 514 LEU A C 1
ATOM 4214 O O . LEU A 1 514 ? -4.068 5.072 13.368 1.00 88.62 514 LEU A O 1
ATOM 4218 N N . LEU A 1 515 ? -3.371 5.352 15.485 1.00 89.31 515 LEU A N 1
ATOM 4219 C CA . LEU A 1 515 ? -4.268 4.328 16.043 1.00 89.31 515 LEU A CA 1
ATOM 4220 C C . LEU A 1 515 ? -5.740 4.636 15.778 1.00 89.31 515 LEU A C 1
ATOM 4222 O O . LEU A 1 515 ? -6.472 3.754 15.339 1.00 89.31 515 LEU A O 1
ATOM 4226 N N . LEU A 1 516 ? -6.162 5.885 15.995 1.00 85.81 516 LEU A N 1
ATOM 4227 C CA . LEU A 1 516 ? -7.532 6.309 15.691 1.00 85.81 516 LEU A CA 1
ATOM 4228 C C . LEU A 1 516 ? -7.847 6.138 14.202 1.00 85.81 516 LEU A C 1
ATOM 4230 O O . LEU A 1 516 ? -8.850 5.525 13.858 1.00 85.81 516 LEU A O 1
ATOM 4234 N N . ARG A 1 517 ? -6.953 6.594 13.319 1.00 86.38 517 ARG A N 1
ATOM 4235 C CA . ARG A 1 517 ? -7.121 6.466 11.864 1.00 86.38 517 ARG A CA 1
ATOM 4236 C C . ARG A 1 517 ? -7.170 5.002 11.411 1.00 86.38 517 ARG A C 1
ATOM 4238 O O . ARG A 1 517 ? -7.904 4.682 10.482 1.00 86.38 517 ARG A O 1
ATOM 4245 N N . LEU A 1 518 ? -6.389 4.120 12.039 1.00 87.38 518 LEU A N 1
ATOM 4246 C CA . LEU A 1 518 ? -6.413 2.681 11.766 1.00 87.38 518 LEU A CA 1
ATOM 4247 C C . LEU A 1 518 ? -7.741 2.065 12.192 1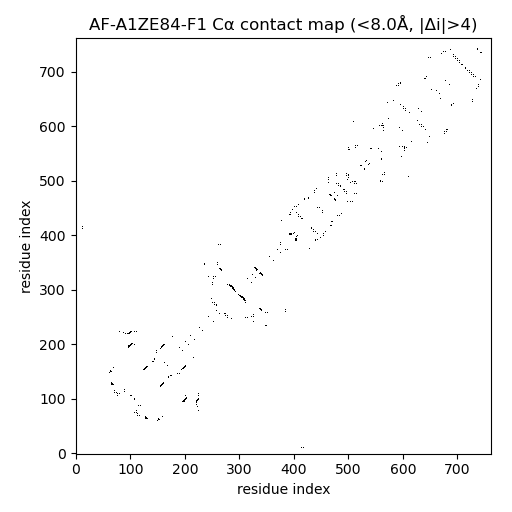.00 87.38 518 LEU A C 1
ATOM 4249 O O . LEU A 1 518 ? -8.398 1.428 11.375 1.00 87.38 518 LEU A O 1
ATOM 4253 N N . ALA A 1 519 ? -8.169 2.321 13.424 1.00 85.31 519 ALA A N 1
ATOM 4254 C CA . ALA A 1 519 ? -9.450 1.847 13.927 1.00 85.31 519 ALA A CA 1
ATOM 4255 C C . ALA A 1 519 ? -10.631 2.374 13.090 1.00 85.31 519 ALA A C 1
ATOM 4257 O O . ALA A 1 519 ? -11.596 1.651 12.853 1.00 85.31 519 ALA A O 1
ATOM 4258 N N . ASP A 1 520 ? -10.536 3.605 12.579 1.00 82.44 520 ASP A N 1
ATOM 4259 C CA . ASP A 1 520 ? -11.511 4.169 11.644 1.00 82.44 520 ASP A CA 1
ATOM 4260 C C . ASP A 1 520 ? -11.519 3.443 10.293 1.00 82.44 520 ASP A C 1
ATOM 4262 O O . ASP A 1 520 ? -12.582 3.220 9.720 1.00 82.44 520 ASP A O 1
ATOM 4266 N N . SER A 1 521 ? -10.355 3.014 9.796 1.00 83.19 521 SER A N 1
ATOM 4267 C CA . SER A 1 521 ? -10.277 2.258 8.540 1.00 83.19 521 SER A CA 1
ATOM 4268 C C . SER A 1 521 ? -10.881 0.852 8.621 1.00 83.19 521 SER A C 1
ATOM 4270 O O . SER A 1 521 ? -11.225 0.292 7.586 1.00 83.19 521 SER A O 1
ATOM 4272 N N . TYR A 1 522 ? -11.061 0.306 9.827 1.00 84.69 522 TYR A N 1
ATOM 4273 C CA . TYR A 1 522 ? -11.698 -0.996 10.052 1.00 84.69 522 TYR A CA 1
ATOM 4274 C C . TYR A 1 522 ? -13.196 -0.895 10.372 1.00 84.69 522 TYR A C 1
ATOM 4276 O O . TYR A 1 522 ? -13.828 -1.905 10.662 1.00 84.69 522 TYR A O 1
ATOM 4284 N N . GLN A 1 523 ? -13.801 0.300 10.318 1.00 74.38 523 GLN A N 1
ATOM 4285 C CA . GLN A 1 523 ? -15.217 0.480 10.673 1.00 74.38 523 GLN A CA 1
ATOM 4286 C C . GLN A 1 523 ? -16.169 -0.377 9.824 1.00 74.38 523 GLN A C 1
ATOM 4288 O O . GLN A 1 523 ? -17.221 -0.788 10.306 1.00 74.38 523 GLN A O 1
ATOM 4293 N N . GLU A 1 524 ? -15.815 -0.677 8.576 1.00 77.75 524 GLU A N 1
ATOM 4294 C CA . GLU A 1 524 ? -16.655 -1.488 7.689 1.00 77.75 524 GLU A CA 1
ATOM 4295 C C . GLU A 1 524 ? -16.546 -2.998 7.961 1.00 77.75 524 GLU A C 1
ATOM 4297 O O . GLU A 1 524 ? -17.415 -3.760 7.535 1.00 77.75 524 GLU A O 1
ATOM 4302 N N . ASN A 1 525 ? -15.521 -3.440 8.700 1.00 80.81 525 ASN A N 1
ATOM 4303 C CA . ASN A 1 525 ? -15.282 -4.846 9.003 1.00 80.81 525 ASN A CA 1
ATOM 4304 C C . ASN A 1 525 ? -15.071 -5.070 10.506 1.00 80.81 525 ASN A C 1
ATOM 4306 O O . ASN A 1 525 ? -14.002 -4.835 11.069 1.00 80.81 525 ASN A O 1
ATOM 4310 N N . ALA A 1 526 ? -16.113 -5.600 11.146 1.00 73.94 526 ALA A N 1
ATOM 4311 C CA . ALA A 1 526 ? -16.114 -5.918 12.566 1.00 73.94 526 ALA A CA 1
ATOM 4312 C C . ALA A 1 526 ? -14.975 -6.863 12.990 1.00 73.94 526 ALA A C 1
ATOM 4314 O O . ALA A 1 526 ? -14.470 -6.739 14.103 1.00 73.94 526 ALA A O 1
ATOM 4315 N N . GLN A 1 527 ? -14.580 -7.801 12.126 1.00 78.62 527 GLN A N 1
ATOM 4316 C CA . GLN A 1 527 ? -13.518 -8.746 12.452 1.00 78.62 527 GLN A CA 1
ATOM 4317 C C . GLN A 1 527 ? -12.153 -8.051 12.464 1.00 78.62 527 GLN A C 1
ATOM 4319 O O . GLN A 1 527 ? -11.434 -8.169 13.444 1.00 78.62 527 GLN A O 1
ATOM 4324 N N . ASP A 1 528 ? -11.846 -7.233 11.454 1.00 82.38 528 ASP A N 1
ATOM 4325 C CA . ASP A 1 528 ? -10.548 -6.546 11.369 1.00 82.38 528 ASP A CA 1
ATOM 4326 C C . ASP A 1 528 ? -10.326 -5.593 12.554 1.00 82.38 528 ASP A C 1
ATOM 4328 O O . ASP A 1 528 ? -9.222 -5.481 13.085 1.00 82.38 528 ASP A O 1
ATOM 4332 N N . LEU A 1 529 ? -11.386 -4.909 13.003 1.00 82.38 529 LEU A N 1
ATOM 4333 C CA . LEU A 1 529 ? -11.318 -4.063 14.193 1.00 82.38 529 LEU A CA 1
ATOM 4334 C C . LEU A 1 529 ? -11.160 -4.897 15.475 1.00 82.38 529 LEU A C 1
ATOM 4336 O O . LEU A 1 529 ? -10.485 -4.454 16.403 1.00 82.38 529 LEU A O 1
ATOM 4340 N N . TYR A 1 530 ? -11.774 -6.080 15.544 1.00 79.88 530 TYR A N 1
ATOM 4341 C CA . TYR A 1 530 ? -11.583 -7.000 16.662 1.00 79.88 530 TYR A CA 1
ATOM 4342 C C . TYR A 1 530 ? -10.137 -7.498 16.726 1.00 79.88 530 TYR A C 1
ATOM 4344 O O . TYR A 1 530 ? -9.507 -7.344 17.768 1.00 79.88 530 TYR A O 1
ATOM 4352 N N . ASP A 1 531 ? -9.592 -7.981 15.611 1.00 83.25 531 ASP A N 1
ATOM 4353 C CA . ASP A 1 531 ? -8.205 -8.444 15.508 1.00 83.25 531 ASP A CA 1
ATOM 4354 C C . ASP A 1 531 ? -7.237 -7.296 15.844 1.00 83.25 531 ASP A C 1
ATOM 4356 O O . ASP A 1 531 ? -6.275 -7.458 16.594 1.00 83.25 531 ASP A O 1
ATOM 4360 N N . PHE A 1 532 ? -7.543 -6.076 15.392 1.00 86.88 532 PHE A N 1
ATOM 4361 C CA . PHE A 1 532 ? -6.798 -4.874 15.765 1.00 86.88 532 PHE A CA 1
ATOM 4362 C C . PHE A 1 532 ? -6.777 -4.607 17.275 1.00 86.88 532 PHE A C 1
ATOM 4364 O O . PHE A 1 532 ? -5.746 -4.206 17.824 1.00 86.88 532 PHE A O 1
ATOM 4371 N N . LEU A 1 533 ? -7.900 -4.817 17.957 1.00 83.06 533 LEU A N 1
ATOM 4372 C CA . LEU A 1 533 ? -8.011 -4.603 19.394 1.00 83.06 533 LEU A CA 1
ATOM 4373 C C . LEU A 1 533 ? -7.390 -5.742 20.204 1.00 83.06 533 LEU A C 1
ATOM 4375 O O . LEU A 1 533 ? -6.700 -5.457 21.177 1.00 83.06 533 LEU A O 1
ATOM 4379 N N . GLU A 1 534 ? -7.653 -6.999 19.850 1.00 82.44 534 GLU A N 1
ATOM 4380 C CA . GLU A 1 534 ? -7.195 -8.168 20.605 1.00 82.44 534 GLU A CA 1
ATOM 4381 C C . GLU A 1 534 ? -5.733 -8.505 20.306 1.00 82.44 534 GLU A C 1
ATOM 4383 O O . GLU A 1 534 ? -4.931 -8.572 21.237 1.00 82.44 534 GLU A O 1
ATOM 4388 N N . GLU A 1 535 ? -5.379 -8.677 19.033 1.00 82.06 535 GLU A N 1
ATOM 4389 C CA . GLU A 1 535 ? -4.036 -9.105 18.627 1.00 82.06 535 GLU A CA 1
ATOM 4390 C C . GLU A 1 535 ? -3.054 -7.931 18.576 1.00 82.06 535 GLU A C 1
ATOM 4392 O O . GLU A 1 535 ? -1.880 -8.092 18.889 1.00 82.06 535 GLU A O 1
ATOM 4397 N N . GLY A 1 536 ? -3.529 -6.739 18.204 1.00 83.81 536 GLY A N 1
ATOM 4398 C CA . GLY A 1 536 ? -2.695 -5.540 18.123 1.00 83.81 536 GLY A CA 1
ATOM 4399 C C . GLY A 1 536 ? -2.540 -4.829 19.465 1.00 83.81 536 GLY A C 1
ATOM 4400 O O . GLY A 1 536 ? -1.495 -4.866 20.108 1.00 83.81 536 GLY A O 1
ATOM 4401 N N . ILE A 1 537 ? -3.597 -4.134 19.890 1.00 85.88 537 ILE A N 1
ATOM 4402 C CA . ILE A 1 537 ? -3.559 -3.283 21.093 1.00 85.88 537 ILE A CA 1
ATOM 4403 C C . ILE A 1 537 ? -3.573 -4.113 22.383 1.00 85.88 537 ILE A C 1
ATOM 4405 O O . ILE A 1 537 ? -3.051 -3.667 23.407 1.00 85.88 537 ILE A O 1
ATOM 4409 N N . GLY A 1 538 ? -4.154 -5.314 22.357 1.00 83.12 538 GLY A N 1
ATOM 4410 C CA . GLY A 1 538 ? -4.334 -6.166 23.530 1.00 83.12 538 GLY A CA 1
ATOM 4411 C C . GLY A 1 538 ? -3.029 -6.489 24.251 1.00 83.12 538 GLY A C 1
ATOM 4412 O O . GLY A 1 538 ? -3.001 -6.530 25.484 1.00 83.12 538 GLY A O 1
ATOM 4413 N N . GLU A 1 539 ? -1.931 -6.633 23.507 1.00 85.12 539 GLU A N 1
ATOM 4414 C CA . GLU A 1 539 ? -0.604 -6.884 24.069 1.00 85.12 539 GLU A CA 1
ATOM 4415 C C . GLU A 1 539 ? -0.037 -5.695 24.848 1.00 85.12 539 GLU A C 1
ATOM 4417 O O . GLU A 1 539 ? 0.714 -5.890 25.807 1.00 85.12 539 GLU A O 1
ATOM 4422 N N . TRP A 1 540 ? -0.434 -4.475 24.482 1.00 87.06 540 TRP A N 1
ATOM 4423 C CA . TRP A 1 540 ? 0.009 -3.234 25.117 1.00 87.06 540 TRP A CA 1
ATOM 4424 C C . TRP A 1 540 ? -0.776 -2.889 26.375 1.00 87.06 540 TRP A C 1
ATOM 4426 O O . TRP A 1 540 ? -0.507 -1.869 27.009 1.00 87.06 540 TRP A O 1
ATOM 4436 N N . LEU A 1 541 ? -1.790 -3.678 26.725 1.00 80.50 541 LEU A N 1
ATOM 4437 C CA . LEU A 1 541 ? -2.633 -3.393 27.873 1.00 80.50 541 LEU A CA 1
ATOM 4438 C C . LEU A 1 541 ? -2.082 -4.053 29.139 1.00 80.50 541 LEU A C 1
ATOM 4440 O O . LEU A 1 541 ? -1.472 -5.124 29.083 1.00 80.50 541 LEU A O 1
ATOM 4444 N N . PRO A 1 542 ? -2.292 -3.435 30.316 1.00 74.94 542 PRO A N 1
ATOM 4445 C CA . PRO A 1 542 ? -1.707 -3.940 31.548 1.00 74.94 542 PRO A CA 1
ATOM 4446 C C . PRO A 1 542 ? -2.275 -5.323 31.884 1.00 74.94 542 PRO A C 1
ATOM 4448 O O . PRO A 1 542 ? -3.484 -5.473 32.064 1.00 74.94 542 PRO A O 1
ATOM 4451 N N . LYS A 1 543 ? -1.397 -6.322 32.033 1.00 71.31 543 LYS A N 1
ATOM 4452 C CA . LYS A 1 543 ? -1.783 -7.714 32.331 1.00 71.31 543 LYS A CA 1
ATOM 4453 C C . LYS A 1 543 ? -2.053 -7.986 33.824 1.00 71.31 543 LYS A C 1
ATOM 4455 O O . LYS A 1 543 ? -2.524 -9.070 34.155 1.00 71.31 543 LYS A O 1
ATOM 4460 N N . SER A 1 544 ? -1.759 -7.051 34.740 1.00 66.12 544 SER A N 1
ATOM 4461 C CA . SER A 1 544 ? -1.895 -7.258 36.196 1.00 66.12 544 SER A CA 1
ATOM 4462 C C . SER A 1 544 ? -2.585 -6.103 36.940 1.00 66.12 544 SER A C 1
ATOM 4464 O O . SER A 1 544 ? -2.474 -4.933 36.579 1.00 66.12 544 SER A O 1
ATOM 4466 N N . GLU A 1 545 ? -3.304 -6.449 38.016 1.00 59.75 545 GLU A N 1
ATOM 4467 C CA . GLU A 1 545 ? -4.133 -5.523 38.811 1.00 59.75 545 GLU A CA 1
ATOM 4468 C C . GLU A 1 545 ? -3.369 -4.765 39.911 1.00 59.75 545 GLU A C 1
ATOM 4470 O O . GLU A 1 545 ? -3.898 -3.813 40.488 1.00 59.75 545 GLU A O 1
ATOM 4475 N N . LYS A 1 546 ? -2.138 -5.175 40.243 1.00 57.94 546 LYS A N 1
ATOM 4476 C CA . LYS A 1 546 ? -1.389 -4.605 41.372 1.00 57.94 546 LYS A CA 1
ATOM 4477 C C . LYS A 1 546 ? -0.246 -3.737 40.885 1.00 57.94 546 LYS A C 1
ATOM 4479 O O . LYS A 1 546 ? 0.779 -4.250 40.459 1.00 57.94 546 LYS A O 1
ATOM 4484 N N . THR A 1 547 ? -0.437 -2.430 41.017 1.00 56.03 547 THR A N 1
ATOM 4485 C CA . THR A 1 547 ? 0.582 -1.418 40.761 1.00 56.03 547 THR A CA 1
ATOM 4486 C C . THR A 1 547 ? 1.239 -0.931 42.031 1.00 56.03 547 THR A C 1
ATOM 4488 O O . THR A 1 547 ? 0.563 -0.512 42.973 1.00 56.03 547 THR A O 1
ATOM 4491 N N . THR A 1 548 ? 2.566 -0.887 42.032 1.00 60.50 548 THR A N 1
ATOM 4492 C CA . THR A 1 548 ? 3.297 -0.096 43.024 1.00 60.50 548 THR A CA 1
ATOM 4493 C C . THR A 1 548 ? 3.256 1.403 42.663 1.00 60.50 548 THR A C 1
ATOM 4495 O O . THR A 1 548 ? 3.121 1.760 41.492 1.00 60.50 548 THR A O 1
ATOM 4498 N N . PRO A 1 549 ? 3.396 2.329 43.632 1.00 56.34 549 PRO A N 1
ATOM 4499 C CA . PRO A 1 549 ? 3.481 3.769 43.351 1.00 56.34 549 PRO A CA 1
ATOM 4500 C C . PRO A 1 549 ? 4.643 4.168 42.422 1.00 56.34 549 PRO A C 1
ATOM 4502 O O . PRO A 1 549 ? 4.583 5.203 41.765 1.00 56.34 549 PRO A O 1
ATOM 4505 N N . TRP A 1 550 ? 5.700 3.355 42.350 1.00 53.84 550 TRP A N 1
ATOM 4506 C CA . TRP A 1 550 ? 6.818 3.560 41.424 1.00 53.84 550 TRP A CA 1
ATOM 4507 C C . TRP A 1 550 ? 6.434 3.237 39.976 1.00 53.84 550 TRP A C 1
ATOM 4509 O O . TRP A 1 550 ? 6.700 4.040 39.082 1.00 53.84 550 TRP A O 1
ATOM 4519 N N . GLU A 1 551 ? 5.706 2.139 39.760 1.00 61.12 551 GLU A N 1
ATOM 4520 C CA . GLU A 1 551 ? 5.147 1.787 38.447 1.00 61.12 551 GLU A CA 1
ATOM 4521 C C . GLU A 1 551 ? 4.176 2.854 37.929 1.00 61.12 551 GLU A C 1
ATOM 4523 O O . GLU A 1 551 ? 4.063 3.049 36.724 1.00 61.12 551 GLU A O 1
ATOM 4528 N N . GLN A 1 552 ? 3.518 3.616 38.812 1.00 62.34 552 GLN A N 1
ATOM 4529 C CA . GLN A 1 552 ? 2.653 4.728 38.401 1.00 62.34 552 GLN A CA 1
ATOM 4530 C C . GLN A 1 552 ? 3.419 5.873 37.721 1.00 62.34 552 GLN A C 1
ATOM 4532 O O . GLN A 1 552 ? 2.817 6.600 36.934 1.00 62.34 552 GLN A O 1
ATOM 4537 N N . LYS A 1 553 ? 4.721 6.051 37.993 1.00 60.31 553 LYS A N 1
ATOM 4538 C CA . LYS A 1 553 ? 5.543 7.109 37.381 1.00 60.31 553 LYS A CA 1
ATOM 4539 C C . LYS A 1 553 ? 6.116 6.685 36.026 1.00 60.31 553 LYS A C 1
ATOM 4541 O O . LYS A 1 553 ? 6.129 7.499 35.110 1.00 60.31 553 LYS A O 1
ATOM 4546 N N . GLU A 1 554 ? 6.525 5.426 35.867 1.00 57.88 554 GLU A N 1
ATOM 4547 C CA . GLU A 1 554 ? 6.918 4.871 34.557 1.00 57.88 554 GLU A CA 1
ATOM 4548 C C . GLU A 1 554 ? 5.714 4.671 33.628 1.00 57.88 554 GLU A C 1
ATOM 4550 O O . GLU A 1 554 ? 5.796 4.955 32.430 1.00 57.88 554 GLU A O 1
ATOM 4555 N N . ALA A 1 555 ? 4.552 4.302 34.181 1.00 59.97 555 ALA A N 1
ATOM 4556 C CA . ALA A 1 555 ? 3.312 4.176 33.420 1.00 59.97 555 ALA A CA 1
ATOM 4557 C C . ALA A 1 555 ? 2.902 5.491 32.733 1.00 59.97 555 ALA A C 1
ATOM 4559 O O . ALA A 1 555 ? 2.210 5.446 31.715 1.00 59.97 555 ALA A O 1
ATOM 4560 N N . GLN A 1 556 ? 3.358 6.656 33.221 1.00 57.62 556 GLN A N 1
ATOM 4561 C CA . GLN A 1 556 ? 2.936 7.970 32.715 1.00 57.62 556 GLN A CA 1
ATOM 4562 C C . GLN A 1 556 ? 3.330 8.274 31.264 1.00 57.62 556 GLN A C 1
ATOM 4564 O O . GLN A 1 556 ? 2.712 9.122 30.620 1.00 57.62 556 GLN A O 1
ATOM 4569 N N . THR A 1 557 ? 4.340 7.588 30.733 1.00 62.12 557 THR A N 1
ATOM 4570 C CA . THR A 1 557 ? 4.783 7.740 29.336 1.00 62.12 557 THR A CA 1
ATOM 4571 C C . THR A 1 557 ? 4.773 6.428 28.564 1.00 62.12 557 THR A C 1
ATOM 4573 O O . THR A 1 557 ? 5.333 6.369 27.467 1.00 62.12 557 THR A O 1
ATOM 4576 N N . SER A 1 558 ? 4.164 5.396 29.148 1.00 75.12 558 SER A N 1
ATOM 4577 C CA . SER A 1 558 ? 4.101 4.050 28.591 1.00 75.12 558 SER A CA 1
ATOM 4578 C C . SER A 1 558 ? 3.078 3.947 27.463 1.00 75.12 558 SER A C 1
ATOM 4580 O O . SER A 1 558 ? 2.083 4.678 27.428 1.00 75.12 558 SER A O 1
ATOM 4582 N N . ILE A 1 559 ? 3.301 2.992 26.566 1.00 82.69 559 ILE A N 1
ATOM 4583 C CA . ILE A 1 559 ? 2.333 2.593 25.543 1.00 82.69 559 ILE A CA 1
ATOM 4584 C C . ILE A 1 559 ? 0.988 2.170 26.146 1.00 82.69 559 ILE A C 1
ATOM 4586 O O . ILE A 1 559 ? -0.064 2.468 25.584 1.00 82.69 559 ILE A O 1
ATOM 4590 N N . GLU A 1 560 ? 1.001 1.581 27.342 1.00 83.06 560 GLU A N 1
ATOM 4591 C CA . GLU A 1 560 ? -0.205 1.148 28.046 1.00 83.06 560 GLU A CA 1
ATOM 4592 C C . GLU A 1 560 ? -1.139 2.327 28.354 1.00 83.06 560 GLU A C 1
ATOM 4594 O O . GLU A 1 560 ? -2.350 2.256 28.150 1.00 83.06 560 GLU A O 1
ATOM 4599 N N . SER A 1 561 ? -0.570 3.455 28.794 1.00 78.19 561 SER A N 1
ATOM 4600 C CA . SER A 1 561 ? -1.312 4.689 29.077 1.00 78.19 561 SER A CA 1
ATOM 4601 C C . SER A 1 561 ? -2.004 5.237 27.823 1.00 78.19 561 SER A C 1
ATOM 4603 O O . SER A 1 561 ? -3.148 5.700 27.896 1.00 78.19 561 SER A O 1
ATOM 4605 N N . TYR A 1 562 ? -1.329 5.193 26.671 1.00 82.38 562 TYR A N 1
ATOM 4606 C CA . TYR A 1 562 ? -1.908 5.616 25.392 1.00 82.38 562 TYR A CA 1
ATOM 4607 C C . TYR A 1 562 ? -2.966 4.630 24.893 1.00 82.38 562 TYR A C 1
ATOM 4609 O O . TYR A 1 562 ? -4.022 5.068 24.449 1.00 82.38 562 TYR A O 1
ATOM 4617 N N . SER A 1 563 ? -2.735 3.328 25.043 1.00 84.25 563 SER A N 1
ATOM 4618 C CA . SER A 1 563 ? -3.662 2.262 24.637 1.00 84.25 563 SER A CA 1
ATOM 4619 C C . SER A 1 563 ? -4.978 2.321 25.414 1.00 84.25 563 SER A C 1
ATOM 4621 O O . SER A 1 563 ? -6.062 2.311 24.831 1.00 84.25 563 SER A O 1
ATOM 4623 N N . LEU A 1 564 ? -4.896 2.504 26.735 1.00 79.56 564 LEU A N 1
ATOM 4624 C CA . LEU A 1 564 ? -6.062 2.721 27.595 1.00 79.56 564 LEU A CA 1
ATOM 4625 C C . LEU A 1 564 ? -6.816 4.007 27.225 1.00 79.56 564 LEU A C 1
ATOM 4627 O O . LEU A 1 564 ? -8.046 4.026 27.211 1.00 79.56 564 LEU A O 1
ATOM 4631 N N . SER A 1 565 ? -6.095 5.081 26.888 1.00 79.88 565 SER A N 1
ATOM 4632 C CA . SER A 1 565 ? -6.718 6.333 26.435 1.00 79.88 565 SER A CA 1
ATOM 4633 C C . SER A 1 565 ? -7.426 6.169 25.095 1.00 79.88 565 SER A C 1
ATOM 4635 O O . SER A 1 565 ? -8.539 6.661 24.940 1.00 79.88 565 SER A O 1
ATOM 4637 N N . PHE A 1 566 ? -6.802 5.448 24.160 1.00 84.31 566 PHE A N 1
ATOM 4638 C CA . PHE A 1 566 ? -7.363 5.139 22.851 1.00 84.31 566 PHE A CA 1
ATOM 4639 C C . PHE A 1 566 ? -8.680 4.372 22.997 1.00 84.31 566 PHE A C 1
ATOM 4641 O O . PHE A 1 566 ? -9.670 4.756 22.387 1.00 84.31 566 PHE A O 1
ATOM 4648 N N . ILE A 1 567 ? -8.720 3.363 23.871 1.00 77.75 567 ILE A N 1
ATOM 4649 C CA . ILE A 1 567 ? -9.931 2.597 24.190 1.00 77.75 567 ILE A CA 1
ATOM 4650 C C . ILE A 1 567 ? -11.078 3.514 24.635 1.00 77.75 567 ILE A C 1
ATOM 4652 O O . ILE A 1 567 ? -12.201 3.402 24.140 1.00 77.75 567 ILE A O 1
ATOM 4656 N N . VAL A 1 568 ? -10.802 4.450 25.548 1.00 73.19 568 VAL A N 1
ATOM 4657 C CA . VAL A 1 568 ? -11.816 5.400 26.031 1.00 73.19 568 VAL A CA 1
ATOM 4658 C C . VAL A 1 568 ? -12.219 6.375 24.937 1.00 73.19 568 VAL A C 1
ATOM 4660 O O . VAL A 1 568 ? -13.399 6.683 24.823 1.00 73.19 568 VAL A O 1
ATOM 4663 N N . ASP A 1 569 ? -11.273 6.866 24.142 1.00 75.06 569 ASP A N 1
ATOM 4664 C CA . ASP A 1 569 ? -11.569 7.844 23.102 1.00 75.06 569 ASP A CA 1
ATOM 4665 C C . ASP A 1 569 ? -12.385 7.238 21.956 1.00 75.06 569 ASP A C 1
ATOM 4667 O O . ASP A 1 569 ? -13.396 7.804 21.537 1.00 75.06 569 ASP A O 1
ATOM 4671 N N . TYR A 1 570 ? -11.947 6.082 21.462 1.00 75.06 570 TYR A N 1
ATOM 4672 C CA . TYR A 1 570 ? -12.553 5.399 20.330 1.00 75.06 570 TYR A CA 1
ATOM 4673 C C . TYR A 1 570 ? -13.957 4.905 20.686 1.00 75.06 570 TYR A C 1
ATOM 4675 O O . TYR A 1 570 ? -14.927 5.213 19.991 1.00 75.06 570 TYR A O 1
ATOM 4683 N N . TRP A 1 571 ? -14.109 4.224 21.825 1.00 69.88 571 TRP A N 1
ATOM 4684 C CA . TRP A 1 571 ? -15.419 3.737 22.238 1.00 69.88 571 TRP A CA 1
ATOM 4685 C C . TRP A 1 571 ? -16.264 4.800 22.923 1.00 69.88 571 TRP A C 1
ATOM 4687 O O . TRP A 1 571 ? -17.436 4.928 22.617 1.00 69.88 571 TRP A O 1
ATOM 4697 N N . GLY A 1 572 ? -15.720 5.608 23.824 1.00 61.47 572 GLY A N 1
ATOM 4698 C CA . GLY A 1 572 ? -16.517 6.588 24.564 1.00 61.47 572 GLY A CA 1
ATOM 4699 C C . GLY A 1 572 ? -17.151 7.669 23.686 1.00 61.47 572 GLY A C 1
ATOM 4700 O O . GLY A 1 572 ? -18.183 8.218 24.081 1.00 61.47 572 GLY A O 1
ATOM 4701 N N . PHE A 1 573 ? -16.561 7.983 22.524 1.00 60.72 573 PHE A N 1
ATOM 4702 C CA . PHE A 1 573 ? -16.929 9.191 21.779 1.00 60.72 573 PHE A CA 1
ATOM 4703 C C . PHE A 1 573 ? -17.227 9.010 20.299 1.00 60.72 573 PHE A C 1
ATOM 4705 O O . PHE A 1 573 ? -17.955 9.850 19.776 1.00 60.72 573 PHE A O 1
ATOM 4712 N N . TYR A 1 574 ? -16.706 7.980 19.622 1.00 55.97 574 TYR A N 1
ATOM 4713 C CA . TYR A 1 574 ? -16.811 7.957 18.164 1.00 55.97 574 TYR A CA 1
ATOM 4714 C C . TYR A 1 574 ? -18.023 7.220 17.593 1.00 55.97 574 TYR A C 1
ATOM 4716 O O . TYR A 1 574 ? -18.502 7.738 16.595 1.00 55.97 574 TYR A O 1
ATOM 4724 N N . LYS A 1 575 ? -18.558 6.110 18.158 1.00 57.50 575 LYS A N 1
ATOM 4725 C CA . LYS A 1 575 ? -19.714 5.382 17.542 1.00 57.50 575 LYS A CA 1
ATOM 4726 C C . LYS A 1 575 ? -20.265 4.148 18.310 1.00 57.50 575 LYS A C 1
ATOM 4728 O O . LYS A 1 575 ? -20.397 3.063 17.754 1.00 57.50 575 LYS A O 1
ATOM 4733 N N . LEU A 1 576 ? -20.640 4.249 19.590 1.00 55.97 576 LEU A N 1
ATOM 4734 C CA . LEU A 1 576 ? -21.126 3.049 20.319 1.00 55.97 576 LEU A CA 1
ATOM 4735 C C . LEU A 1 576 ? -22.454 2.472 19.844 1.00 55.97 576 LEU A C 1
ATOM 4737 O O . LEU A 1 576 ? -22.655 1.262 19.912 1.00 55.97 576 LEU A O 1
ATOM 4741 N N . ASP A 1 577 ? -23.367 3.329 19.402 1.00 54.59 577 ASP A N 1
ATOM 4742 C CA . ASP A 1 577 ? -24.704 2.890 19.011 1.00 54.59 577 ASP A CA 1
ATOM 4743 C C . ASP A 1 577 ? -24.738 2.271 17.601 1.00 54.59 577 ASP A C 1
ATOM 4745 O O . ASP A 1 577 ? -25.688 1.558 17.284 1.00 54.59 577 ASP A O 1
ATOM 4749 N N . GLU A 1 578 ? -23.709 2.497 16.773 1.00 57.00 578 GLU A N 1
ATOM 4750 C CA . GLU A 1 578 ? -23.665 2.035 15.376 1.00 57.00 578 GLU A CA 1
ATOM 4751 C C . GLU A 1 578 ? -23.070 0.627 15.211 1.00 57.00 578 GLU A C 1
ATOM 4753 O O . GLU A 1 578 ? -23.340 -0.037 14.211 1.00 57.00 578 GLU A O 1
ATOM 4758 N N . PHE A 1 579 ? -22.308 0.121 16.187 1.00 55.59 579 PHE A N 1
ATOM 4759 C CA . PHE A 1 579 ? -21.527 -1.100 15.990 1.00 55.59 579 PHE A CA 1
ATOM 4760 C C . PHE A 1 579 ? -22.079 -2.342 16.706 1.00 55.59 579 PHE A C 1
ATOM 4762 O O . PHE A 1 579 ? -22.090 -2.450 17.932 1.00 55.59 579 PHE A O 1
ATOM 4769 N N . ASN A 1 580 ? -22.414 -3.368 15.912 1.00 58.72 580 ASN A N 1
ATOM 4770 C CA . ASN A 1 580 ? -22.664 -4.737 16.388 1.00 58.72 580 ASN A CA 1
ATOM 4771 C C . ASN A 1 580 ? -21.402 -5.440 16.933 1.00 58.72 580 ASN A C 1
ATOM 4773 O O . ASN A 1 580 ? -21.528 -6.493 17.553 1.00 58.72 580 ASN A O 1
ATOM 4777 N N . LEU A 1 581 ? -20.212 -4.854 16.749 1.00 57.69 581 LEU A N 1
ATOM 4778 C CA . LEU A 1 581 ? -18.911 -5.369 17.209 1.00 57.69 581 LEU A CA 1
ATOM 4779 C C . LEU A 1 581 ? -18.888 -5.793 18.671 1.00 57.69 581 LEU A C 1
ATOM 4781 O O . LEU A 1 581 ? -18.291 -6.796 19.039 1.00 57.69 581 LEU A O 1
ATOM 4785 N N . LEU A 1 582 ? -19.579 -5.026 19.501 1.00 59.41 582 LEU A N 1
ATOM 4786 C CA . LEU A 1 582 ? -19.685 -5.226 20.935 1.00 59.41 582 LEU A CA 1
ATOM 4787 C C . LEU A 1 582 ? -20.256 -6.601 21.329 1.00 59.41 582 LEU A C 1
ATOM 4789 O O . LEU A 1 582 ? -19.990 -7.069 22.430 1.00 59.41 582 LEU A O 1
ATOM 4793 N N . ALA A 1 583 ? -21.006 -7.259 20.439 1.00 63.66 583 ALA A N 1
ATOM 4794 C CA . ALA A 1 583 ? -21.488 -8.622 20.656 1.00 63.66 583 ALA A CA 1
ATOM 4795 C C . ALA A 1 583 ? -20.406 -9.696 20.443 1.00 63.66 583 ALA A C 1
ATOM 4797 O O . ALA A 1 583 ? -20.557 -10.807 20.944 1.00 63.66 583 ALA A O 1
ATOM 4798 N N . HIS A 1 584 ? -19.344 -9.376 19.701 1.00 66.50 584 HIS A N 1
ATOM 4799 C CA . HIS A 1 584 ? -18.281 -10.309 19.325 1.00 66.50 584 HIS A CA 1
ATOM 4800 C C . HIS A 1 584 ? -17.017 -10.151 20.178 1.00 66.50 584 HIS A C 1
ATOM 4802 O O . HIS A 1 584 ? -16.225 -11.082 20.262 1.00 66.50 584 HIS A O 1
ATOM 4808 N N . VAL A 1 585 ? -16.845 -9.010 20.859 1.00 68.69 585 VAL A N 1
ATOM 4809 C CA . VAL A 1 585 ? -15.696 -8.784 21.746 1.00 68.69 585 VAL A CA 1
ATOM 4810 C C . VAL A 1 585 ? -15.782 -9.666 22.993 1.00 68.69 585 VAL A C 1
ATOM 4812 O O . VAL A 1 585 ? -16.828 -9.729 23.646 1.00 68.69 585 VAL A O 1
ATOM 4815 N N . ASN A 1 586 ? -14.661 -10.288 23.380 1.00 75.12 586 ASN A N 1
ATOM 4816 C CA . ASN A 1 586 ? -14.582 -11.084 24.599 1.00 75.12 586 ASN A CA 1
ATOM 4817 C C . ASN A 1 586 ? -14.972 -10.245 25.847 1.00 75.12 586 ASN A C 1
ATOM 4819 O O . ASN A 1 586 ? -14.278 -9.277 26.181 1.00 75.12 586 ASN A O 1
ATOM 4823 N N . PRO A 1 587 ? -16.043 -10.619 26.579 1.00 74.38 587 PRO A N 1
ATOM 4824 C CA . PRO A 1 587 ? -16.505 -9.924 27.782 1.00 74.38 587 PRO A CA 1
ATOM 4825 C C . PRO A 1 587 ? -15.422 -9.642 28.819 1.00 74.38 587 PRO A C 1
ATOM 4827 O O . PRO A 1 587 ? -15.391 -8.567 29.419 1.00 74.38 587 PRO A O 1
ATOM 4830 N N . HIS A 1 588 ? -14.569 -10.639 29.069 1.00 80.25 588 HIS A N 1
ATOM 4831 C CA . HIS A 1 588 ? -13.533 -10.569 30.092 1.00 80.25 588 HIS A CA 1
ATOM 4832 C C . HIS A 1 588 ? -12.474 -9.553 29.711 1.00 80.25 588 HIS A C 1
ATOM 4834 O O . HIS A 1 588 ? -12.059 -8.751 30.545 1.00 80.25 588 HIS A O 1
ATOM 4840 N N . LEU A 1 589 ? -12.077 -9.579 28.440 1.00 76.00 589 LEU A N 1
ATOM 4841 C CA . LEU A 1 589 ? -11.072 -8.688 27.901 1.00 76.00 589 LEU A CA 1
ATOM 4842 C C . LEU A 1 589 ? -11.533 -7.237 28.058 1.00 76.00 589 LEU A C 1
ATOM 4844 O O . LEU A 1 589 ? -10.852 -6.445 28.710 1.00 76.00 589 LEU A O 1
ATOM 4848 N N . LEU A 1 590 ? -12.754 -6.917 27.617 1.00 73.19 590 LEU A N 1
ATOM 4849 C CA . LEU A 1 590 ? -13.267 -5.558 27.772 1.00 73.19 590 LEU A CA 1
ATOM 4850 C C . LEU A 1 590 ? -13.418 -5.145 29.237 1.00 73.19 590 LEU A C 1
ATOM 4852 O O . LEU A 1 590 ? -13.033 -4.035 29.603 1.00 73.19 590 LEU A O 1
ATOM 4856 N N . ALA A 1 591 ? -14.003 -6.007 30.073 1.00 79.75 591 ALA A N 1
ATOM 4857 C CA . ALA A 1 591 ? -14.187 -5.696 31.487 1.00 79.75 591 ALA A CA 1
ATOM 4858 C C . ALA A 1 591 ? -12.835 -5.418 32.162 1.00 79.75 591 ALA A C 1
ATOM 4860 O O . ALA A 1 591 ? -12.704 -4.439 32.898 1.00 79.75 591 ALA A O 1
ATOM 4861 N N . SER A 1 592 ? -11.811 -6.209 31.839 1.00 80.31 592 SER A N 1
ATOM 4862 C CA . SER A 1 592 ? -10.457 -6.002 32.352 1.00 80.31 592 SER A CA 1
ATOM 4863 C C . SER A 1 592 ? -9.858 -4.658 31.927 1.00 80.31 592 SER A C 1
ATOM 4865 O O . SER A 1 592 ? -9.150 -4.030 32.713 1.00 80.31 592 SER A O 1
ATOM 4867 N N . TRP A 1 593 ? -10.182 -4.169 30.726 1.00 79.75 593 TRP A N 1
ATOM 4868 C CA . TRP A 1 593 ? -9.690 -2.893 30.205 1.00 79.75 593 TRP A CA 1
ATOM 4869 C C . TRP A 1 593 ? -10.450 -1.694 30.780 1.00 79.75 593 TRP A C 1
ATOM 4871 O O . TRP A 1 593 ? -9.836 -0.749 31.274 1.00 79.75 593 TRP A O 1
ATOM 4881 N N . LEU A 1 594 ? -11.787 -1.735 30.773 1.00 78.31 594 LEU A N 1
ATOM 4882 C CA . LEU A 1 594 ? -12.632 -0.627 31.239 1.00 78.31 594 LEU A CA 1
ATOM 4883 C C . LEU A 1 594 ? -12.504 -0.360 32.735 1.00 78.31 594 LEU A C 1
ATOM 4885 O O . LEU A 1 594 ? -12.589 0.791 33.178 1.00 78.31 594 LEU A O 1
ATOM 4889 N N . PHE A 1 595 ? -12.311 -1.413 33.520 1.00 83.88 595 PHE A N 1
ATOM 4890 C CA . PHE A 1 595 ? -12.179 -1.306 34.969 1.00 83.88 595 PHE A CA 1
ATOM 4891 C C . PHE A 1 595 ? -10.723 -1.314 35.433 1.00 83.88 595 PHE A C 1
ATOM 4893 O O . PHE A 1 595 ? -10.474 -1.225 36.636 1.00 83.88 595 PHE A O 1
ATOM 4900 N N . ASN A 1 596 ? -9.763 -1.310 34.500 1.00 82.56 596 ASN A N 1
ATOM 4901 C CA . ASN A 1 596 ? -8.351 -1.207 34.832 1.00 82.56 596 ASN A CA 1
ATOM 4902 C C . ASN A 1 596 ? -8.085 0.054 35.670 1.00 82.56 596 ASN A C 1
ATOM 4904 O O . ASN A 1 596 ? -8.486 1.166 35.309 1.00 82.56 596 ASN A O 1
ATOM 4908 N N . SER A 1 597 ? -7.379 -0.106 36.788 1.00 77.50 597 SER A N 1
ATOM 4909 C CA . SER A 1 597 ? -7.038 0.998 37.690 1.00 77.50 597 SER A CA 1
ATOM 4910 C C . SER A 1 597 ? -6.103 2.028 37.041 1.00 77.50 597 SER A C 1
ATOM 4912 O O . SER A 1 597 ? -6.109 3.193 37.435 1.00 77.50 597 SER A O 1
ATOM 4914 N N . ARG A 1 598 ? -5.339 1.642 36.006 1.00 76.69 598 ARG A N 1
ATOM 4915 C CA . ARG A 1 598 ? -4.452 2.539 35.244 1.00 76.69 598 ARG A CA 1
ATOM 4916 C C . ARG A 1 598 ? -5.197 3.411 34.225 1.00 76.69 598 ARG A C 1
ATOM 4918 O O . ARG A 1 598 ? -4.591 4.335 33.689 1.00 76.69 598 ARG A O 1
ATOM 4925 N N . LEU A 1 599 ? -6.489 3.180 33.972 1.00 79.12 599 LEU A N 1
ATOM 4926 C CA . LEU A 1 599 ? -7.263 3.927 32.966 1.00 79.12 599 LEU A CA 1
ATOM 4927 C C . LEU A 1 599 ? -7.291 5.439 33.244 1.00 79.12 599 LEU A C 1
ATOM 4929 O O . LEU A 1 599 ? -7.143 6.254 32.335 1.00 79.12 599 LEU A O 1
ATOM 4933 N N . GLU A 1 600 ? -7.430 5.813 34.515 1.00 77.81 600 GLU A N 1
ATOM 4934 C CA . GLU A 1 600 ? -7.461 7.213 34.958 1.00 77.81 600 GLU A CA 1
ATOM 4935 C C . GLU A 1 600 ? -6.111 7.905 34.775 1.00 77.81 600 GLU A C 1
ATOM 4937 O O . GLU A 1 600 ? -6.057 9.049 34.321 1.00 77.81 600 GLU A O 1
ATOM 4942 N N . ILE A 1 601 ? -5.021 7.182 35.050 1.00 72.56 601 ILE A N 1
ATOM 4943 C CA . ILE A 1 601 ? -3.652 7.635 34.781 1.00 72.56 601 ILE A CA 1
ATOM 4944 C C . ILE A 1 601 ? -3.478 7.834 33.273 1.00 72.56 601 ILE A C 1
ATOM 4946 O O . ILE A 1 601 ? -3.038 8.902 32.848 1.00 72.56 601 ILE A O 1
ATOM 4950 N N . GLY A 1 602 ? -3.905 6.844 32.482 1.00 70.62 602 GLY A N 1
ATOM 4951 C CA . GLY A 1 602 ? -3.920 6.867 31.023 1.00 70.62 602 GLY A CA 1
ATOM 4952 C C . GLY A 1 602 ? -4.484 8.168 30.468 1.00 70.62 602 GLY A C 1
ATOM 4953 O O . GLY A 1 602 ? -3.792 8.963 29.822 1.00 70.62 602 GLY A O 1
ATOM 4954 N N . TYR A 1 603 ? -5.742 8.418 30.817 1.00 72.12 603 TYR A N 1
ATOM 4955 C CA . TYR A 1 603 ? -6.494 9.562 30.326 1.00 72.12 603 TYR A CA 1
ATOM 4956 C C . TYR A 1 603 ? -5.950 10.901 30.844 1.00 72.12 603 TYR A C 1
ATOM 4958 O O . TYR A 1 603 ? -5.942 11.895 30.112 1.00 72.12 603 TYR A O 1
ATOM 4966 N N . HIS A 1 604 ? -5.450 10.940 32.085 1.00 71.31 604 HIS A N 1
ATOM 4967 C CA . HIS A 1 604 ? -4.766 12.115 32.625 1.00 71.31 604 HIS A CA 1
ATOM 4968 C C . HIS A 1 604 ? -3.538 12.487 31.799 1.00 71.31 604 HIS A C 1
ATOM 4970 O O . HIS A 1 604 ? -3.397 13.646 31.399 1.00 71.31 604 HIS A O 1
ATOM 4976 N N . ASN A 1 605 ? -2.713 11.510 31.432 1.00 66.00 605 ASN A N 1
ATOM 4977 C CA . ASN A 1 605 ? -1.558 11.755 30.576 1.00 66.00 605 ASN A CA 1
ATOM 4978 C C . ASN A 1 605 ? -1.987 12.231 29.195 1.00 66.00 605 ASN A C 1
ATOM 4980 O O . ASN A 1 605 ? -1.491 13.252 28.719 1.00 66.00 605 ASN A O 1
ATOM 4984 N N . ARG A 1 606 ? -2.969 11.570 28.577 1.00 69.75 606 ARG A N 1
ATOM 4985 C CA . ARG A 1 606 ? -3.502 12.012 27.286 1.00 69.75 606 ARG A CA 1
ATOM 4986 C C . ARG A 1 606 ? -3.948 13.471 27.341 1.00 69.75 606 ARG A C 1
ATOM 4988 O O . ARG A 1 606 ? -3.520 14.240 26.493 1.00 69.75 606 ARG A O 1
ATOM 4995 N N . SER A 1 607 ? -4.692 13.887 28.367 1.00 68.38 607 SER A N 1
ATOM 4996 C CA . SER A 1 607 ? -5.141 15.283 28.515 1.00 68.38 607 SER A CA 1
ATOM 4997 C C . SER A 1 607 ? -4.001 16.306 28.656 1.00 68.38 607 SER A C 1
ATOM 4999 O O . SER A 1 607 ? -4.162 17.473 28.304 1.00 68.38 607 SER A O 1
ATOM 5001 N N . LYS A 1 608 ? -2.830 15.871 29.141 1.00 65.06 608 LYS A N 1
ATOM 5002 C CA . LYS A 1 608 ? -1.614 16.687 29.268 1.00 65.06 608 LYS A CA 1
ATOM 5003 C C . LYS A 1 608 ? -0.840 16.802 27.950 1.00 65.06 608 LYS A C 1
ATOM 5005 O O . LYS A 1 608 ? -0.158 17.804 27.708 1.00 65.06 608 LYS A O 1
ATOM 5010 N N . TYR A 1 609 ? -0.887 15.766 27.112 1.00 57.84 609 TYR A N 1
ATOM 5011 C CA . TYR A 1 609 ? -0.073 15.674 25.894 1.00 57.84 609 TYR A CA 1
ATOM 5012 C C . TYR A 1 609 ? -0.842 15.991 24.609 1.00 57.84 609 TYR A C 1
ATOM 5014 O O . TYR A 1 609 ? -0.249 16.540 23.676 1.00 57.84 609 TYR A O 1
ATOM 5022 N N . LEU A 1 610 ? -2.147 15.738 24.600 1.00 61.34 610 LEU A N 1
ATOM 5023 C CA . LEU A 1 610 ? -3.089 16.040 23.535 1.00 61.34 610 LEU A CA 1
ATOM 5024 C C . LEU A 1 610 ? -4.138 17.002 24.102 1.00 61.34 610 LEU A C 1
ATOM 5026 O O . LEU A 1 610 ? -4.814 16.642 25.069 1.00 61.34 610 LEU A O 1
ATOM 5030 N N . PRO A 1 611 ? -4.292 18.216 23.539 1.00 57.00 611 PRO A N 1
ATOM 5031 C CA . PRO A 1 611 ? -5.399 19.070 23.932 1.00 57.00 611 PRO A CA 1
ATOM 5032 C C . PRO A 1 611 ? -6.680 18.279 23.694 1.00 57.00 611 PRO A C 1
ATOM 5034 O O . PRO A 1 611 ? -6.897 17.761 22.596 1.00 57.00 611 PRO A O 1
ATOM 5037 N N . LEU A 1 612 ? -7.498 18.152 24.736 1.00 52.22 612 LEU A N 1
ATOM 5038 C CA . LEU A 1 612 ? -8.838 17.608 24.614 1.00 52.22 612 LEU A CA 1
ATOM 5039 C C . LEU A 1 612 ? -9.575 18.490 23.608 1.00 52.22 612 LEU A C 1
ATOM 5041 O O . LEU A 1 612 ? -10.040 19.576 23.943 1.00 52.22 612 LEU A O 1
ATOM 5045 N N . ARG A 1 613 ? -9.642 18.057 22.345 1.00 47.59 613 ARG A N 1
ATOM 5046 C CA . ARG A 1 613 ? -10.683 18.555 21.454 1.00 47.59 613 ARG A CA 1
ATOM 5047 C C . ARG A 1 613 ? -11.978 18.166 22.145 1.00 47.59 613 ARG A C 1
ATOM 5049 O O . ARG A 1 613 ? -12.181 16.980 22.396 1.00 47.59 613 ARG A O 1
ATOM 5056 N N . ASP A 1 614 ? -12.769 19.164 22.531 1.00 40.91 614 ASP A N 1
ATOM 5057 C CA . ASP A 1 614 ? -14.058 18.951 23.178 1.00 40.91 614 ASP A CA 1
ATOM 5058 C C . ASP A 1 614 ? -14.812 17.842 22.443 1.00 40.91 614 ASP A C 1
ATOM 5060 O O . ASP A 1 614 ? -15.166 17.974 21.270 1.00 40.91 614 ASP A O 1
ATOM 5064 N N . ILE A 1 615 ? -15.038 16.749 23.161 1.00 41.97 615 ILE A N 1
ATOM 5065 C CA . ILE A 1 615 ? -15.990 15.700 22.831 1.00 41.97 615 ILE A CA 1
ATOM 5066 C C . ILE A 1 615 ? -17.337 16.393 22.586 1.00 41.97 615 ILE A C 1
ATOM 5068 O O . ILE A 1 615 ? -17.984 16.827 23.541 1.00 41.97 615 ILE A O 1
ATOM 5072 N N . LYS A 1 616 ? -17.757 16.551 21.327 1.00 44.84 616 LYS A N 1
ATOM 5073 C CA . LYS A 1 616 ? -19.047 17.165 20.988 1.00 44.84 616 LYS A CA 1
ATOM 5074 C C . LYS A 1 616 ? -19.876 16.273 20.088 1.00 44.84 616 LYS A C 1
ATOM 5076 O O . LYS A 1 616 ? -19.545 16.067 18.930 1.00 44.84 616 LYS A O 1
ATOM 5081 N N . HIS A 1 617 ? -21.014 15.859 20.634 1.00 37.03 617 HIS A N 1
ATOM 5082 C CA . HIS A 1 617 ? -22.146 15.312 19.892 1.00 37.03 617 HIS A CA 1
ATOM 5083 C C . HIS A 1 617 ? -23.271 16.354 19.675 1.00 37.03 617 HIS A C 1
ATOM 5085 O O . HIS A 1 617 ? -24.270 16.011 19.054 1.00 37.03 617 HIS A O 1
ATOM 5091 N N . ASP A 1 618 ? -23.158 17.604 20.170 1.00 34.03 618 ASP A N 1
ATOM 5092 C CA . ASP A 1 618 ? -24.331 18.495 20.346 1.00 34.03 618 ASP A CA 1
ATOM 5093 C C . ASP A 1 618 ? -24.286 19.914 19.725 1.00 34.03 618 ASP A C 1
ATOM 5095 O O . ASP A 1 618 ? -25.200 20.706 19.948 1.00 34.03 618 ASP A O 1
ATOM 5099 N N . GLY A 1 619 ? -23.280 20.264 18.916 1.00 34.97 619 GLY A N 1
ATOM 5100 C CA . GLY A 1 619 ? -23.313 21.495 18.101 1.00 34.97 619 GLY A CA 1
ATOM 5101 C C . GLY A 1 619 ? -23.148 22.842 18.831 1.00 34.97 619 GLY A C 1
ATOM 5102 O O . GLY A 1 619 ? -23.319 23.891 18.210 1.00 34.97 619 GLY A O 1
ATOM 5103 N N . SER A 1 620 ? -22.776 22.877 20.113 1.00 34.78 620 SER A N 1
ATOM 5104 C CA . SER A 1 620 ? -22.483 24.141 20.817 1.00 34.78 620 SER A CA 1
ATOM 5105 C C . SER A 1 620 ? -21.039 24.646 20.575 1.00 34.78 620 SER A C 1
ATOM 5107 O O . SER A 1 620 ? -20.140 23.872 20.252 1.00 34.78 620 SER A O 1
ATOM 5109 N N . LYS A 1 621 ? -20.770 25.961 20.678 1.00 35.84 621 LYS A N 1
ATOM 5110 C CA . LYS A 1 621 ? -19.471 26.596 20.319 1.00 35.84 621 LYS A CA 1
ATOM 5111 C C . LYS A 1 621 ? -18.298 26.201 21.237 1.00 35.84 621 LYS A C 1
ATOM 5113 O O . LYS A 1 621 ? -18.492 25.917 22.415 1.00 35.84 621 LYS A O 1
ATOM 5118 N N . GLN A 1 622 ? -17.099 26.127 20.647 1.00 38.22 622 GLN A N 1
ATOM 5119 C CA . GLN A 1 622 ? -15.812 25.683 21.220 1.00 38.22 622 GLN A CA 1
ATOM 5120 C C . GLN A 1 622 ? -15.396 26.459 22.481 1.00 38.22 622 GLN A C 1
ATOM 5122 O O . GLN A 1 622 ? -15.422 27.689 22.475 1.00 38.22 622 GLN A O 1
ATOM 5127 N N . GLY A 1 623 ? -14.951 25.748 23.522 1.00 37.41 623 GLY A N 1
ATOM 5128 C CA . GLY A 1 623 ? -14.208 26.329 24.638 1.00 37.41 623 GLY A CA 1
ATOM 5129 C C . GLY A 1 623 ? -12.853 25.636 24.768 1.00 37.41 623 GLY A C 1
ATOM 5130 O O . GLY A 1 623 ? -12.783 24.419 24.834 1.00 37.41 623 GLY A O 1
ATOM 5131 N N . ASN A 1 624 ? -11.757 26.394 24.799 1.00 37.59 624 ASN A N 1
ATOM 5132 C CA . ASN A 1 624 ? -10.428 25.841 25.073 1.00 37.59 624 ASN A CA 1
ATOM 5133 C C . ASN A 1 624 ? -10.359 25.361 26.533 1.00 37.59 624 ASN A C 1
ATOM 5135 O O . ASN A 1 624 ? -10.123 26.165 27.436 1.00 37.59 624 ASN A O 1
ATOM 5139 N N . VAL A 1 625 ? -10.550 24.065 26.787 1.00 42.09 625 VAL A N 1
ATOM 5140 C CA . VAL A 1 625 ? -10.361 23.485 28.126 1.00 42.09 625 VAL A CA 1
ATOM 5141 C C . VAL A 1 625 ? -8.874 23.174 28.321 1.00 42.09 625 VAL A C 1
ATOM 5143 O O . VAL A 1 625 ? -8.397 22.081 28.031 1.00 42.09 625 VAL A O 1
ATOM 5146 N N . LEU A 1 626 ? -8.116 24.174 28.778 1.00 40.97 626 LEU A N 1
ATOM 5147 C CA . LEU A 1 626 ? -6.656 24.097 28.945 1.00 40.97 626 LEU A CA 1
ATOM 5148 C C . LEU A 1 626 ? -6.186 23.333 30.197 1.00 40.97 626 LEU A C 1
ATOM 5150 O O . LEU A 1 626 ? -4.986 23.136 30.373 1.00 40.97 626 LEU A O 1
ATOM 5154 N N . SER A 1 627 ? -7.089 22.853 31.048 1.00 47.97 627 SER A N 1
ATOM 5155 C CA . SER A 1 627 ? -6.741 21.915 32.116 1.00 47.97 627 SER A CA 1
ATOM 5156 C C . SER A 1 627 ? -7.970 21.130 32.553 1.00 47.97 627 SER A C 1
ATOM 5158 O O . SER A 1 627 ? -8.949 21.677 33.061 1.00 47.97 627 SER A O 1
ATOM 5160 N N . VAL A 1 628 ? -7.939 19.818 32.356 1.00 53.56 628 VAL A N 1
ATOM 5161 C CA . VAL A 1 628 ? -8.943 18.946 32.956 1.00 53.56 628 VAL A CA 1
ATOM 5162 C C . VAL A 1 628 ? -8.393 18.490 34.293 1.00 53.56 628 VAL A C 1
ATOM 5164 O O . VAL A 1 628 ? -7.509 17.642 34.362 1.00 53.56 628 VAL A O 1
ATOM 5167 N N . ASP A 1 629 ? -8.895 19.121 35.358 1.00 65.25 629 ASP A N 1
ATOM 5168 C CA . ASP A 1 629 ? -8.717 18.654 36.733 1.00 65.25 629 ASP A CA 1
ATOM 5169 C C . ASP A 1 629 ? -9.026 17.146 36.798 1.00 65.25 629 ASP A C 1
ATOM 5171 O O . ASP A 1 629 ? -9.971 16.673 36.161 1.00 65.25 629 ASP A O 1
ATOM 5175 N N . GLN A 1 630 ? -8.233 16.388 37.556 1.00 66.56 630 GLN A N 1
ATOM 5176 C CA . GLN A 1 630 ? -8.351 14.938 37.724 1.00 66.56 630 GLN A CA 1
ATOM 5177 C C . GLN A 1 630 ? -9.795 14.514 38.027 1.00 66.56 630 GLN A C 1
ATOM 5179 O O . GLN A 1 630 ? -10.284 13.522 37.491 1.00 66.56 630 GLN A O 1
ATOM 5184 N N . LYS A 1 631 ? -10.531 15.329 38.791 1.00 72.19 631 LYS A N 1
ATOM 5185 C CA . LYS A 1 631 ? -11.952 15.104 39.077 1.00 72.19 631 LYS A CA 1
ATOM 5186 C C . LYS A 1 631 ? -12.834 15.069 37.822 1.00 72.19 631 LYS A C 1
ATOM 5188 O O . LYS A 1 631 ? -13.764 14.267 37.738 1.00 72.19 631 LYS A O 1
ATOM 5193 N N . ASN A 1 632 ? -12.561 15.925 36.840 1.00 71.56 632 ASN A N 1
ATOM 5194 C CA . ASN A 1 632 ? -13.277 15.922 35.567 1.00 71.56 632 ASN A CA 1
ATOM 5195 C C . ASN A 1 632 ? -12.906 14.696 34.721 1.00 71.56 632 ASN A C 1
ATOM 5197 O O . ASN A 1 632 ? -13.776 14.169 34.034 1.00 71.56 632 ASN A O 1
ATOM 5201 N N . ILE A 1 633 ? -11.665 14.207 34.815 1.00 70.69 633 ILE A N 1
ATOM 5202 C CA . ILE A 1 633 ? -11.217 12.983 34.131 1.00 70.69 633 ILE A CA 1
ATOM 5203 C C . ILE A 1 633 ? -11.951 11.759 34.660 1.00 70.69 633 ILE A C 1
ATOM 5205 O O . ILE A 1 633 ? -12.570 11.051 33.868 1.00 70.69 633 ILE A O 1
ATOM 5209 N N . CYS A 1 634 ? -11.959 11.555 35.981 1.00 76.69 634 CYS A N 1
ATOM 5210 C CA . CYS A 1 634 ? -12.705 10.458 36.598 1.00 76.69 634 CYS A CA 1
ATOM 5211 C C . CYS A 1 634 ? -14.180 10.524 36.185 1.00 76.69 634 CYS A C 1
ATOM 5213 O O . CYS A 1 634 ? -14.736 9.537 35.724 1.00 76.69 634 CYS A O 1
ATOM 5215 N N . ARG A 1 635 ? -14.788 11.722 36.191 1.00 76.88 635 ARG A N 1
ATOM 5216 C CA . ARG A 1 635 ? -16.183 11.895 35.754 1.00 76.88 635 ARG A CA 1
ATOM 5217 C C . ARG A 1 635 ? -16.416 11.519 34.287 1.00 76.88 635 ARG A C 1
ATOM 5219 O O . ARG A 1 635 ? -17.480 10.995 33.963 1.00 76.88 635 ARG A O 1
ATOM 5226 N N . VAL A 1 636 ? -15.479 11.832 33.391 1.00 73.94 636 VAL A N 1
ATOM 5227 C CA . VAL A 1 636 ? -15.569 11.466 31.967 1.00 73.94 636 VAL A CA 1
ATOM 5228 C C . VAL A 1 636 ? -15.441 9.955 31.798 1.00 73.94 636 VAL A C 1
ATOM 5230 O O . VAL A 1 636 ? -16.265 9.356 31.109 1.00 73.94 636 VAL A O 1
ATOM 5233 N N . ILE A 1 637 ? -14.469 9.339 32.468 1.00 78.25 637 ILE A N 1
ATOM 5234 C CA . ILE A 1 637 ? -14.243 7.893 32.419 1.00 78.25 637 ILE A CA 1
ATOM 5235 C C . ILE A 1 637 ? -15.431 7.138 33.007 1.00 78.25 637 ILE A C 1
ATOM 5237 O O . ILE A 1 637 ? -15.925 6.208 32.383 1.00 78.25 637 ILE A O 1
ATOM 5241 N N . ASP A 1 638 ? -15.939 7.547 34.166 1.00 81.75 638 ASP A N 1
ATOM 5242 C CA . ASP A 1 638 ? -17.079 6.892 34.807 1.00 81.75 638 ASP A CA 1
ATOM 5243 C C . ASP A 1 638 ? -18.342 7.011 33.956 1.00 81.75 638 ASP A C 1
ATOM 5245 O O . ASP A 1 638 ? -19.101 6.048 33.826 1.00 81.75 638 ASP A O 1
ATOM 5249 N N . LYS A 1 639 ? -18.534 8.159 33.294 1.00 78.19 639 LYS A N 1
ATOM 5250 C CA . LYS A 1 639 ? -19.602 8.321 32.305 1.00 78.19 639 LYS A CA 1
ATOM 5251 C C . LYS A 1 639 ? -19.415 7.360 31.126 1.00 78.19 639 LYS A C 1
ATOM 5253 O O . LYS A 1 639 ? -20.385 6.724 30.724 1.00 78.19 639 LYS A O 1
ATOM 5258 N N . ALA A 1 640 ? -18.200 7.227 30.593 1.00 75.38 640 ALA A N 1
ATOM 5259 C CA . ALA A 1 640 ? -17.909 6.291 29.508 1.00 75.38 640 ALA A CA 1
ATOM 5260 C C . ALA A 1 640 ? -18.152 4.834 29.940 1.00 75.38 640 ALA A C 1
ATOM 5262 O O . ALA A 1 640 ? -18.874 4.116 29.255 1.00 75.38 640 ALA A O 1
ATOM 5263 N N . ARG A 1 641 ? -17.651 4.419 31.114 1.00 83.31 641 ARG A N 1
ATOM 5264 C CA . ARG A 1 641 ? -17.895 3.093 31.714 1.00 83.31 641 ARG A CA 1
ATOM 5265 C C . ARG A 1 641 ? -19.394 2.802 31.822 1.00 83.31 641 ARG A C 1
ATOM 5267 O O . ARG A 1 641 ? -19.836 1.722 31.432 1.00 83.31 641 ARG A O 1
ATOM 5274 N N . ALA A 1 642 ? -20.175 3.764 32.316 1.00 81.50 642 ALA A N 1
ATOM 5275 C CA . ALA A 1 642 ? -21.619 3.621 32.474 1.00 81.50 642 ALA A CA 1
ATOM 5276 C C . ALA A 1 642 ? -22.332 3.409 31.129 1.00 81.50 642 ALA A C 1
ATOM 5278 O O . ALA A 1 642 ? -23.096 2.450 31.000 1.00 81.50 642 ALA A O 1
ATOM 5279 N N . ILE A 1 643 ? -22.034 4.247 30.129 1.00 78.06 643 ILE A N 1
ATOM 5280 C CA . ILE A 1 643 ? -22.622 4.162 28.783 1.00 78.06 643 ILE A CA 1
ATOM 5281 C C . ILE A 1 643 ? -22.244 2.840 28.109 1.00 78.06 643 ILE A C 1
ATOM 5283 O O . ILE A 1 643 ? -23.111 2.143 27.588 1.00 78.06 643 ILE A O 1
ATOM 5287 N N . LEU A 1 644 ? -20.966 2.462 28.155 1.00 75.50 644 LEU A N 1
ATOM 5288 C CA . LEU A 1 644 ? -20.465 1.227 27.548 1.00 75.50 644 LEU A CA 1
ATOM 5289 C C . LEU A 1 644 ? -21.155 -0.008 28.118 1.00 75.50 644 LEU A C 1
ATOM 5291 O O . LEU A 1 644 ? -21.627 -0.869 27.377 1.00 75.50 644 LEU A O 1
ATOM 5295 N N . THR A 1 645 ? -21.273 -0.048 29.444 1.00 81.62 645 THR A N 1
ATOM 5296 C CA . THR A 1 645 ? -21.938 -1.142 30.151 1.00 81.62 645 THR A CA 1
ATOM 5297 C C . THR A 1 645 ? -23.425 -1.230 29.785 1.00 81.62 645 THR A C 1
ATOM 5299 O O . THR A 1 645 ? -23.948 -2.328 29.599 1.00 81.62 645 THR A O 1
ATOM 5302 N N . GLU A 1 646 ? -24.108 -0.090 29.632 1.00 82.62 646 GLU A N 1
ATOM 5303 C CA . GLU A 1 646 ? -25.507 -0.037 29.185 1.00 82.62 646 GLU A CA 1
ATOM 5304 C C . GLU A 1 646 ? -25.680 -0.566 27.760 1.00 82.62 646 GLU A C 1
ATOM 5306 O O . GLU A 1 646 ? -26.527 -1.432 27.527 1.00 82.62 646 GLU A O 1
ATOM 5311 N N . VAL A 1 647 ? -24.894 -0.050 26.809 1.00 77.81 647 VAL A N 1
ATOM 5312 C CA . VAL A 1 647 ? -24.987 -0.430 25.391 1.00 77.81 647 VAL A CA 1
ATOM 5313 C C . VAL A 1 647 ? -24.792 -1.939 25.235 1.00 77.81 647 VAL A C 1
ATOM 5315 O O . VAL A 1 647 ? -25.563 -2.596 24.531 1.00 77.81 647 VAL A O 1
ATOM 5318 N N . TRP A 1 648 ? -23.827 -2.508 25.958 1.00 75.62 648 TRP A N 1
ATOM 5319 C CA . TRP A 1 648 ? -23.587 -3.950 26.002 1.00 75.62 648 TRP A CA 1
ATOM 5320 C C . TRP A 1 648 ? -24.737 -4.738 26.585 1.00 75.62 648 TRP A C 1
ATOM 5322 O O . TRP A 1 648 ? -25.209 -5.694 25.968 1.00 75.62 648 TRP A O 1
ATOM 5332 N N . PHE A 1 649 ? -25.212 -4.333 27.758 1.00 81.75 649 PHE A N 1
ATOM 5333 C CA . PHE A 1 649 ? -26.320 -5.015 28.403 1.00 81.75 649 PHE A CA 1
ATOM 5334 C C . PHE A 1 649 ? -27.556 -5.039 27.499 1.00 81.75 649 PHE A C 1
ATOM 5336 O O . PHE A 1 649 ? -28.179 -6.086 27.328 1.00 81.75 649 PHE A O 1
ATOM 5343 N N . ARG A 1 650 ? -27.867 -3.912 26.846 1.00 81.06 650 ARG A N 1
ATOM 5344 C CA . ARG A 1 650 ? -28.954 -3.801 25.865 1.00 81.06 650 ARG A CA 1
ATOM 5345 C C . ARG A 1 650 ? -28.758 -4.756 24.687 1.00 81.06 650 ARG A C 1
ATOM 5347 O O . ARG A 1 650 ? -29.713 -5.392 24.251 1.00 81.06 650 ARG A O 1
ATOM 5354 N N . LYS A 1 651 ? -27.536 -4.870 24.162 1.00 76.44 651 LYS A N 1
ATOM 5355 C CA . LYS A 1 651 ? -27.260 -5.761 23.031 1.00 76.44 651 LYS A CA 1
ATOM 5356 C C . LYS A 1 651 ? -27.410 -7.229 23.425 1.00 76.44 651 LYS A C 1
ATOM 5358 O O . LYS A 1 651 ? -28.089 -7.972 22.724 1.00 76.44 651 LYS A O 1
ATOM 5363 N N . LEU A 1 652 ? -26.855 -7.634 24.562 1.00 75.12 652 LEU A N 1
ATOM 5364 C CA . LEU A 1 652 ? -26.947 -9.012 25.047 1.00 75.12 652 LEU A CA 1
ATOM 5365 C C . LEU A 1 652 ? -28.386 -9.410 25.359 1.00 75.12 652 LEU A C 1
ATOM 5367 O O . LEU A 1 652 ? -28.830 -10.460 24.916 1.00 75.12 652 LEU A O 1
ATOM 5371 N N . THR A 1 653 ? -29.137 -8.545 26.040 1.00 80.56 653 THR A N 1
ATOM 5372 C CA . THR A 1 653 ? -30.565 -8.782 26.304 1.00 80.56 653 THR A CA 1
ATOM 5373 C C . THR A 1 653 ? -31.389 -8.862 25.018 1.00 80.56 653 THR A C 1
ATOM 5375 O O . THR A 1 653 ? -32.322 -9.649 24.955 1.00 80.56 653 THR A O 1
ATOM 5378 N N . SER A 1 654 ? -31.024 -8.125 23.960 1.00 78.94 65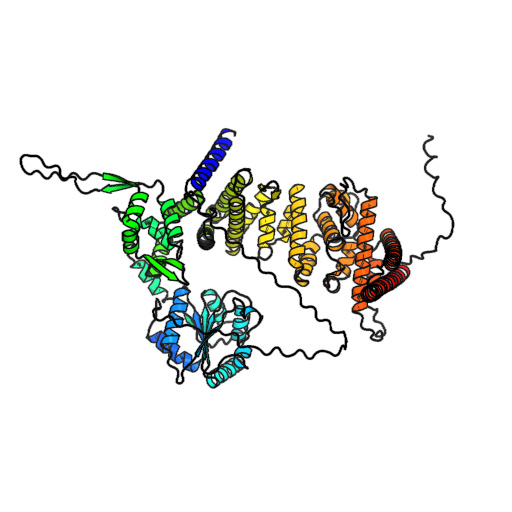4 SER A N 1
ATOM 5379 C CA . SER A 1 654 ? -31.685 -8.257 22.651 1.00 78.94 654 SER A CA 1
ATOM 5380 C C . SER A 1 654 ? -31.373 -9.568 21.915 1.00 78.94 654 SER A C 1
ATOM 5382 O O . SER A 1 654 ? -32.150 -9.977 21.056 1.00 78.94 654 SER A O 1
ATOM 5384 N N . LEU A 1 655 ? -30.245 -10.215 22.232 1.00 73.81 655 LEU A N 1
ATOM 5385 C CA . LEU A 1 655 ? -29.839 -11.510 21.670 1.00 73.81 655 LEU A CA 1
ATOM 5386 C C . LEU A 1 655 ? -30.354 -12.695 22.497 1.00 73.81 655 LEU A C 1
ATOM 5388 O O . LEU A 1 655 ? -30.388 -13.823 22.006 1.00 73.81 655 LEU A O 1
ATOM 5392 N N . GLU A 1 656 ? -30.754 -12.457 23.746 1.00 81.19 656 GLU A N 1
ATOM 5393 C CA . GLU A 1 656 ? -31.412 -13.452 24.583 1.00 81.19 656 GLU A CA 1
ATOM 5394 C C . GLU A 1 656 ? -32.785 -13.769 23.984 1.00 81.19 656 GLU A C 1
ATOM 5396 O O . GLU A 1 656 ? -33.748 -13.014 24.118 1.00 81.19 656 GLU A O 1
ATOM 5401 N N . THR A 1 657 ? -32.878 -14.903 23.287 1.00 71.50 657 THR A N 1
ATOM 5402 C CA . THR A 1 657 ? -34.181 -15.425 22.881 1.00 71.50 657 THR A CA 1
ATOM 5403 C C . THR A 1 657 ? -35.000 -15.721 24.142 1.00 71.50 657 THR A C 1
ATOM 5405 O O . THR A 1 657 ? -34.446 -16.239 25.113 1.00 71.50 657 THR A O 1
ATOM 5408 N N . PRO A 1 658 ? -36.315 -15.439 24.155 1.00 67.50 658 PRO A N 1
ATOM 5409 C CA . PRO A 1 658 ? -37.184 -15.678 25.313 1.00 67.50 658 PRO A CA 1
ATOM 5410 C C . PRO A 1 658 ? -37.424 -17.170 25.621 1.00 67.50 658 PRO A C 1
ATOM 5412 O O . PRO A 1 658 ? -38.446 -17.527 26.202 1.00 67.50 658 PRO A O 1
ATOM 5415 N N . GLN A 1 659 ? -36.508 -18.059 25.230 1.00 60.84 659 GLN A N 1
ATOM 5416 C CA . GLN A 1 659 ? -36.570 -19.471 25.575 1.00 60.84 659 GLN A CA 1
ATOM 5417 C C . GLN A 1 659 ? -36.545 -19.644 27.094 1.00 60.84 659 GLN A C 1
ATOM 5419 O O . GLN A 1 659 ? -35.828 -18.934 27.806 1.00 60.84 659 GLN A O 1
ATOM 5424 N N . GLU A 1 660 ? -37.345 -20.593 27.585 1.00 57.03 660 GLU A N 1
ATOM 5425 C CA . GLU A 1 660 ? -37.372 -20.922 29.004 1.00 57.03 660 GLU A CA 1
ATOM 5426 C C . GLU A 1 660 ? -35.945 -21.213 29.486 1.00 57.03 660 GLU A C 1
ATOM 5428 O O . GLU A 1 660 ? -35.222 -21.980 28.839 1.00 57.03 660 GLU A O 1
ATOM 5433 N N . PRO A 1 661 ? -35.507 -20.595 30.596 1.00 60.12 661 PRO A N 1
ATOM 5434 C CA . PRO A 1 661 ? -34.152 -20.759 31.086 1.00 60.12 661 PRO A CA 1
ATOM 5435 C C . PRO A 1 661 ? -33.896 -22.243 31.335 1.00 60.12 661 PRO A C 1
ATOM 5437 O O . PRO A 1 661 ? -34.478 -22.845 32.241 1.00 60.12 661 PRO A O 1
ATOM 5440 N N . VAL A 1 662 ? -33.008 -22.836 30.532 1.00 71.62 662 VAL A N 1
ATOM 5441 C CA . VAL A 1 662 ? -32.515 -24.194 30.763 1.00 71.62 662 VAL A CA 1
ATOM 5442 C C . VAL A 1 662 ? -31.979 -24.224 32.191 1.00 71.62 662 VAL A C 1
ATOM 5444 O O . VAL A 1 662 ? -31.050 -23.480 32.518 1.00 71.62 662 VAL A O 1
ATOM 5447 N N . LYS A 1 663 ? -32.609 -25.027 33.062 1.00 71.81 663 LYS A N 1
ATOM 5448 C CA . LYS A 1 663 ? -32.296 -25.094 34.498 1.00 71.81 663 LYS A CA 1
ATOM 5449 C C . LYS A 1 663 ? -30.780 -25.173 34.705 1.00 71.81 663 LYS A C 1
ATOM 5451 O O . LYS A 1 663 ? -30.162 -26.180 34.383 1.00 71.81 663 LYS A O 1
ATOM 5456 N N . GLY A 1 664 ? -30.203 -24.104 35.257 1.00 76.75 664 GLY A N 1
ATOM 5457 C CA . GLY A 1 664 ? -28.778 -24.010 35.592 1.00 76.75 664 GLY A CA 1
ATOM 5458 C C . GLY A 1 664 ? -27.952 -23.055 34.723 1.00 76.75 664 GLY A C 1
ATOM 5459 O O . GLY A 1 664 ? -26.911 -22.594 35.188 1.00 76.75 664 GLY A O 1
ATOM 5460 N N . ASN A 1 665 ? -28.408 -22.675 33.526 1.00 78.56 665 ASN A N 1
ATOM 5461 C CA . ASN A 1 665 ? -27.699 -21.692 32.704 1.00 78.56 665 ASN A CA 1
ATOM 5462 C C . ASN A 1 665 ? -28.201 -20.274 32.988 1.00 78.56 665 ASN A C 1
ATOM 5464 O O . ASN A 1 665 ? -29.326 -19.911 32.655 1.00 78.56 665 ASN A O 1
ATOM 5468 N N . LYS A 1 666 ? -27.341 -19.454 33.605 1.00 82.31 666 LYS A N 1
ATOM 5469 C CA . LYS A 1 666 ? -27.596 -18.016 33.761 1.00 82.31 666 LYS A CA 1
ATOM 5470 C C . LYS A 1 666 ? -27.684 -17.345 32.378 1.00 82.31 666 LYS A C 1
ATOM 5472 O O . LYS A 1 666 ? -26.860 -17.689 31.522 1.00 82.31 666 LYS A O 1
ATOM 5477 N N . PRO A 1 667 ? -28.593 -16.370 32.185 1.00 82.44 667 PRO A N 1
ATOM 5478 C CA . PRO A 1 667 ? -28.630 -15.540 30.981 1.00 82.44 667 PRO A CA 1
ATOM 5479 C C . PRO A 1 667 ? -27.264 -14.899 30.707 1.00 82.44 667 PRO A C 1
ATOM 5481 O O . PRO A 1 667 ? -26.522 -14.591 31.649 1.00 82.44 667 PRO A O 1
ATOM 5484 N N . ALA A 1 668 ? -26.924 -14.688 29.434 1.00 80.25 668 ALA A N 1
ATOM 5485 C CA . ALA A 1 668 ? -25.661 -14.065 29.043 1.00 80.25 668 ALA A CA 1
ATOM 5486 C C . ALA A 1 668 ? -25.504 -12.692 29.715 1.00 80.25 668 ALA A C 1
ATOM 5488 O O . ALA A 1 668 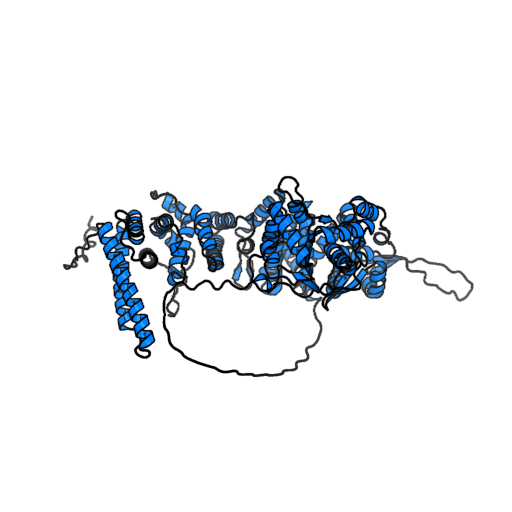? -24.501 -12.436 30.375 1.00 80.25 668 ALA A O 1
ATOM 5489 N N . SER A 1 669 ? -26.550 -11.868 29.682 1.00 82.06 669 SER A N 1
ATOM 5490 C CA . SER A 1 669 ? -26.638 -10.573 30.357 1.00 82.06 669 SER A CA 1
ATOM 5491 C C . SER A 1 669 ? -26.270 -10.652 31.842 1.00 82.06 669 SER A C 1
ATOM 5493 O O . SER A 1 669 ? -25.556 -9.789 32.346 1.00 82.06 669 SER A O 1
ATOM 5495 N N . GLN A 1 670 ? -26.684 -11.706 32.554 1.00 85.00 670 GLN A N 1
ATOM 5496 C CA . GLN A 1 670 ? -26.336 -11.890 33.963 1.00 85.00 670 GLN A CA 1
ATOM 5497 C C . GLN A 1 670 ? -24.858 -12.246 34.155 1.00 85.00 670 GLN A C 1
ATOM 5499 O O . GLN A 1 670 ? -24.219 -11.675 35.039 1.00 85.00 670 GLN A O 1
ATOM 5504 N N . LYS A 1 671 ? -24.303 -13.148 33.334 1.00 86.06 671 LYS A N 1
ATOM 5505 C CA . LYS A 1 671 ? -22.871 -13.493 33.390 1.00 86.06 671 LYS A CA 1
ATOM 5506 C C . LYS A 1 671 ? -21.997 -12.253 33.176 1.00 86.06 671 LYS A C 1
ATOM 5508 O O . LYS A 1 671 ? -21.022 -12.065 33.891 1.00 86.06 671 LYS A O 1
ATOM 5513 N N . TYR A 1 672 ? -22.387 -11.360 32.270 1.00 82.81 672 TYR A N 1
ATOM 5514 C CA . TYR A 1 672 ? -21.673 -10.100 32.036 1.00 82.81 672 TYR A CA 1
ATOM 5515 C C . TYR A 1 672 ? -21.748 -9.131 33.222 1.00 82.81 672 TYR A C 1
ATOM 5517 O O . TYR A 1 672 ? -20.740 -8.533 33.591 1.00 82.81 672 TYR A O 1
ATOM 5525 N N . VAL A 1 673 ? -22.916 -8.985 33.856 1.00 86.31 673 VAL A N 1
ATOM 5526 C CA . VAL A 1 673 ? -23.033 -8.148 35.063 1.00 86.31 673 VAL A CA 1
ATOM 5527 C C . VAL A 1 673 ? -22.143 -8.692 36.184 1.00 86.31 673 VAL A C 1
ATOM 5529 O O . VAL A 1 673 ? -21.497 -7.910 36.878 1.00 86.31 673 VAL A O 1
ATOM 5532 N N . GLU A 1 674 ? -22.060 -10.016 36.338 1.00 89.06 674 GLU A N 1
ATOM 5533 C CA . GLU A 1 674 ? -21.150 -10.659 37.296 1.00 89.06 674 GLU A CA 1
ATOM 5534 C C . GLU A 1 674 ? -19.681 -10.318 36.998 1.00 89.06 674 GLU A C 1
ATOM 5536 O O . GLU A 1 674 ? -18.948 -9.966 37.922 1.00 89.06 674 GLU A O 1
ATOM 5541 N N . LEU A 1 675 ? -19.277 -10.310 35.724 1.00 87.62 675 LEU A N 1
ATOM 5542 C CA . LEU A 1 675 ? -17.930 -9.899 35.315 1.00 87.62 675 LEU A CA 1
ATOM 5543 C C . LEU A 1 675 ? -17.638 -8.436 35.642 1.00 87.62 675 LEU A C 1
ATOM 5545 O O . LEU A 1 675 ? -16.605 -8.132 36.231 1.00 87.62 675 LEU A O 1
ATOM 5549 N N . PHE A 1 676 ? -18.550 -7.516 35.335 1.00 86.31 676 PHE A N 1
ATOM 5550 C CA . PHE A 1 676 ? -18.345 -6.110 35.684 1.00 86.31 676 PHE A CA 1
ATOM 5551 C C . PHE A 1 676 ? -18.250 -5.894 37.192 1.00 86.31 676 PHE A C 1
ATOM 5553 O O . PHE A 1 676 ? -17.418 -5.118 37.654 1.00 86.31 676 PHE A O 1
ATOM 5560 N N . VAL A 1 677 ? -19.046 -6.617 37.981 1.00 88.25 677 VAL A N 1
ATOM 5561 C CA . VAL A 1 677 ? -18.933 -6.597 39.444 1.00 88.25 677 VAL A CA 1
ATOM 5562 C C . VAL A 1 677 ? -17.596 -7.176 39.913 1.00 88.25 677 VAL A C 1
ATOM 5564 O O . VAL A 1 677 ? -17.047 -6.684 40.900 1.00 88.25 677 VAL A O 1
ATOM 5567 N N . GLN A 1 678 ? -17.070 -8.195 39.238 1.00 89.75 678 GLN A N 1
ATOM 5568 C CA . GLN A 1 678 ? -15.778 -8.789 39.565 1.00 89.75 678 GLN A CA 1
ATOM 5569 C C . GLN A 1 678 ? -14.628 -7.799 39.339 1.00 89.75 678 GLN A C 1
ATOM 5571 O O . GLN A 1 678 ? -13.835 -7.597 40.254 1.00 89.75 678 GLN A O 1
ATOM 5576 N N . TYR A 1 679 ? -14.565 -7.162 38.166 1.00 87.62 679 TYR A N 1
ATOM 5577 C CA . TYR A 1 679 ? -13.465 -6.258 37.811 1.00 87.62 679 TYR A CA 1
ATOM 5578 C C . TYR A 1 679 ? -13.580 -4.867 38.451 1.00 87.62 679 TYR A C 1
ATOM 5580 O O . TYR A 1 679 ? -12.566 -4.228 38.725 1.00 87.62 679 TYR A O 1
ATOM 5588 N N . ALA A 1 680 ? -14.795 -4.375 38.715 1.00 87.62 680 ALA A N 1
ATOM 5589 C CA . ALA A 1 680 ? -14.972 -3.044 39.280 1.00 87.62 680 ALA A CA 1
ATOM 5590 C C . ALA A 1 680 ? -14.577 -2.992 40.767 1.00 87.62 680 ALA A C 1
ATOM 5592 O O . ALA A 1 680 ? -15.095 -3.733 41.616 1.00 87.62 680 ALA A O 1
ATOM 5593 N N . ASN A 1 681 ? -13.719 -2.038 41.119 1.00 88.94 681 ASN A N 1
ATOM 5594 C CA . ASN A 1 681 ? -13.430 -1.711 42.510 1.00 88.94 681 ASN A CA 1
ATOM 5595 C C . ASN A 1 681 ? -14.641 -1.025 43.184 1.00 88.94 681 ASN A C 1
ATOM 5597 O O . ASN A 1 681 ? -15.661 -0.725 42.557 1.00 88.94 681 ASN A O 1
ATOM 5601 N N . ARG A 1 682 ? -14.562 -0.792 44.500 1.00 88.12 682 ARG A N 1
ATOM 5602 C CA . ARG A 1 682 ? -15.681 -0.222 45.271 1.00 88.12 682 ARG A CA 1
ATOM 5603 C C . ARG A 1 682 ? -16.115 1.161 44.774 1.00 88.12 682 ARG A C 1
ATOM 5605 O O . ARG A 1 682 ? -17.312 1.434 44.751 1.00 88.12 682 ARG A O 1
ATOM 5612 N N . GLU A 1 683 ? -15.171 2.018 44.407 1.00 87.19 683 GLU A N 1
ATOM 5613 C CA . GLU A 1 683 ? -15.455 3.380 43.945 1.00 87.19 683 GLU A CA 1
ATOM 5614 C C . GLU A 1 683 ? -16.100 3.356 42.558 1.00 87.19 683 GLU A C 1
ATOM 5616 O O . GLU A 1 683 ? -17.160 3.946 42.366 1.00 87.19 683 GLU A O 1
ATOM 5621 N N . GLN A 1 684 ? -15.553 2.558 41.639 1.00 88.75 684 GLN A N 1
ATOM 5622 C CA . GLN A 1 684 ? -16.101 2.336 40.299 1.00 88.75 684 GLN A CA 1
ATOM 5623 C C . GLN A 1 684 ? -17.528 1.768 40.351 1.00 88.75 684 GLN A C 1
ATOM 5625 O O . GLN A 1 684 ? -18.403 2.214 39.611 1.00 88.75 684 GLN A O 1
ATOM 5630 N N . LYS A 1 685 ? -17.801 0.822 41.263 1.00 91.62 685 LYS A N 1
ATOM 5631 C CA . LYS A 1 685 ? -19.152 0.275 41.493 1.00 91.62 685 LYS A CA 1
ATOM 5632 C C . LYS A 1 685 ? -20.159 1.362 41.865 1.00 91.62 685 LYS A C 1
ATOM 5634 O O . LYS A 1 685 ? -21.278 1.355 41.358 1.00 91.62 685 LYS A O 1
ATOM 5639 N N . LEU A 1 686 ? -19.776 2.279 42.754 1.00 89.31 686 LEU A N 1
ATOM 5640 C CA . LEU A 1 686 ? -20.631 3.395 43.165 1.00 89.31 686 LEU A CA 1
ATOM 5641 C C . LEU A 1 686 ? -20.822 4.393 42.018 1.00 89.31 686 LEU A C 1
ATOM 5643 O O . LEU A 1 686 ? -21.956 4.770 41.727 1.00 89.31 686 LEU A O 1
ATOM 5647 N N . ALA A 1 687 ? -19.739 4.743 41.322 1.00 86.94 687 ALA A N 1
ATOM 5648 C CA . ALA A 1 687 ? -19.765 5.677 40.203 1.00 86.94 687 ALA A CA 1
ATOM 5649 C C . ALA A 1 687 ? -20.659 5.193 39.048 1.00 86.94 687 ALA A C 1
ATOM 5651 O O . ALA A 1 687 ? -21.429 5.979 38.500 1.00 86.94 687 ALA A O 1
ATOM 5652 N N . LEU A 1 688 ? -20.637 3.894 38.724 1.00 89.00 688 LEU A N 1
ATOM 5653 C CA . LEU A 1 688 ? -21.549 3.293 37.743 1.00 89.00 688 LEU A CA 1
ATOM 5654 C C . LEU A 1 688 ? -23.020 3.451 38.147 1.00 89.00 688 LEU A C 1
ATOM 5656 O O . LEU A 1 688 ? -23.848 3.875 37.343 1.00 89.00 688 LEU A O 1
ATOM 5660 N N . ILE A 1 689 ? -23.347 3.139 39.404 1.00 90.75 689 ILE A N 1
ATOM 5661 C CA . ILE A 1 689 ? -24.715 3.229 39.930 1.00 90.75 689 ILE A CA 1
ATOM 5662 C C . ILE A 1 689 ? -25.238 4.671 39.873 1.00 90.75 689 ILE A C 1
ATOM 5664 O O . ILE A 1 689 ? -26.403 4.891 39.523 1.00 90.75 689 ILE A O 1
ATOM 5668 N N . GLU A 1 690 ? -24.394 5.643 40.222 1.00 89.00 690 GLU A N 1
ATOM 5669 C CA . GLU A 1 690 ? -24.705 7.072 40.135 1.00 89.00 690 GLU A CA 1
ATOM 5670 C C . GLU A 1 690 ? -24.831 7.541 38.679 1.00 89.00 690 GLU A C 1
ATOM 5672 O O . GLU A 1 690 ? -25.773 8.262 38.340 1.00 89.00 690 GLU A O 1
ATOM 5677 N N . GLY A 1 691 ? -23.928 7.089 37.805 1.00 86.50 691 GLY A N 1
ATOM 5678 C CA . GLY A 1 691 ? -23.944 7.372 36.371 1.00 86.50 691 GLY A CA 1
ATOM 5679 C C . GLY A 1 691 ? -25.236 6.902 35.705 1.00 86.50 691 GLY A C 1
ATOM 5680 O O . GLY A 1 691 ? -25.908 7.694 35.041 1.00 86.50 691 GLY A O 1
ATOM 5681 N N . TRP A 1 692 ? -25.645 5.655 35.951 1.00 92.25 692 TRP A N 1
ATOM 5682 C CA . TRP A 1 692 ? -26.903 5.116 35.429 1.00 92.25 692 TRP A CA 1
ATOM 5683 C C . TRP A 1 692 ? -28.131 5.807 36.018 1.00 92.25 692 TRP A C 1
ATOM 5685 O O . TRP A 1 692 ? -29.091 6.048 35.293 1.00 92.25 692 TRP A O 1
ATOM 5695 N N . GLU A 1 693 ? -28.118 6.179 37.302 1.00 92.06 693 GLU A N 1
ATOM 5696 C CA . GLU A 1 693 ? -29.216 6.960 37.894 1.00 92.06 693 GLU A CA 1
ATOM 5697 C C . GLU A 1 693 ? -29.402 8.295 37.172 1.00 92.06 693 GLU A C 1
ATOM 5699 O O . GLU A 1 693 ? -30.518 8.664 36.802 1.00 92.06 693 GLU A O 1
ATOM 5704 N N . LYS A 1 694 ? -28.298 9.000 36.917 1.00 88.69 694 LYS A N 1
ATOM 5705 C CA . LYS A 1 694 ? -28.323 10.254 36.172 1.00 88.69 694 LYS A CA 1
ATOM 5706 C C . LYS A 1 694 ? -28.831 10.047 34.744 1.00 88.69 694 LYS A C 1
ATOM 5708 O O . LYS A 1 694 ? -29.675 10.807 34.284 1.00 88.69 694 LYS A O 1
ATOM 5713 N N . GLN A 1 695 ? -28.389 8.993 34.067 1.00 85.62 695 GLN A N 1
ATOM 5714 C CA . GLN A 1 695 ? -28.813 8.704 32.698 1.00 85.62 695 GLN A CA 1
ATOM 5715 C C . GLN A 1 695 ? -30.301 8.310 32.608 1.00 85.62 695 GLN A C 1
ATOM 5717 O O . GLN A 1 695 ? -31.005 8.746 31.698 1.00 85.62 695 GLN A O 1
ATOM 5722 N N . ILE A 1 696 ? -30.841 7.602 33.608 1.00 91.38 696 ILE A N 1
ATOM 5723 C CA . ILE A 1 696 ? -32.290 7.358 33.754 1.00 91.38 696 ILE A CA 1
ATOM 5724 C C . ILE A 1 696 ? -33.065 8.681 33.886 1.00 91.38 696 ILE A C 1
ATOM 5726 O O . ILE A 1 696 ? -34.160 8.825 33.319 1.00 91.38 696 ILE A O 1
ATOM 5730 N N . GLN A 1 697 ? -32.528 9.651 34.632 1.00 91.75 697 GLN A N 1
ATOM 5731 C CA . GLN A 1 697 ? -33.119 10.987 34.762 1.00 91.75 697 GLN A CA 1
ATOM 5732 C C . GLN A 1 697 ? -33.044 11.759 33.438 1.00 91.75 697 GLN A C 1
ATOM 5734 O O . GLN A 1 697 ? -34.049 12.348 33.032 1.00 91.75 697 GLN A O 1
ATOM 5739 N N . ASP A 1 698 ? -31.920 11.683 32.725 1.00 88.12 698 ASP A N 1
ATOM 5740 C CA . ASP A 1 698 ? -31.734 12.307 31.412 1.00 88.12 698 ASP A CA 1
ATOM 5741 C C . ASP A 1 698 ? -32.731 11.747 30.383 1.00 88.12 698 ASP A C 1
ATOM 5743 O O . ASP A 1 698 ? -33.405 12.523 29.705 1.00 88.12 698 ASP A O 1
ATOM 5747 N N . TYR A 1 699 ? -32.953 10.427 30.333 1.00 90.12 699 TYR A N 1
ATOM 5748 C CA . TYR A 1 699 ? -34.010 9.832 29.500 1.00 90.12 699 TYR A CA 1
ATOM 5749 C C . TYR A 1 699 ? -35.409 10.351 29.865 1.00 90.12 699 TYR A C 1
ATOM 5751 O O . TYR A 1 699 ? -36.230 10.625 28.987 1.00 90.12 699 TYR A O 1
ATOM 5759 N N . SER A 1 700 ? -35.679 10.580 31.154 1.00 92.56 700 SER A N 1
ATOM 5760 C CA . SER A 1 700 ? -36.946 11.182 31.601 1.00 92.56 700 SER A CA 1
ATOM 5761 C C . SER A 1 700 ? -37.098 12.634 31.135 1.00 92.56 700 SER A C 1
ATOM 5763 O O . SER A 1 700 ? -38.210 13.095 30.873 1.00 92.56 700 SER A O 1
ATOM 5765 N N . VAL A 1 701 ? -35.999 13.388 31.047 1.00 91.75 701 VAL A N 1
ATOM 5766 C CA . VAL A 1 701 ? -35.981 14.742 30.471 1.00 91.75 701 VAL A CA 1
ATOM 5767 C C . VAL A 1 701 ? -36.195 14.681 28.958 1.00 91.75 701 VAL A C 1
ATOM 5769 O O . VAL A 1 701 ? -37.050 15.402 28.451 1.00 91.75 701 VAL A O 1
ATOM 5772 N N . GLN A 1 702 ? -35.506 13.786 28.246 1.00 89.38 702 GLN A N 1
ATOM 5773 C CA . GLN A 1 702 ? -35.665 13.616 26.798 1.00 89.38 702 GLN A CA 1
ATOM 5774 C C . GLN A 1 702 ? -37.116 13.298 26.422 1.00 89.38 702 GLN A C 1
ATOM 5776 O O . GLN A 1 702 ? -37.677 13.973 25.566 1.00 89.38 702 GLN A O 1
ATOM 5781 N N . ILE A 1 703 ? -37.771 12.363 27.125 1.00 92.00 703 ILE A N 1
ATOM 5782 C CA . ILE A 1 703 ? -39.195 12.038 26.913 1.00 92.00 703 ILE A CA 1
ATOM 5783 C C . ILE A 1 703 ? -40.093 13.276 27.073 1.00 92.00 703 ILE A C 1
ATOM 5785 O O . ILE A 1 703 ? -41.057 13.438 26.319 1.00 92.00 703 ILE A O 1
ATOM 5789 N N . ARG A 1 704 ? -39.793 14.150 28.047 1.00 91.75 704 ARG A N 1
ATOM 5790 C CA . ARG A 1 704 ? -40.537 15.403 28.275 1.00 91.75 704 ARG A CA 1
ATOM 5791 C C . ARG A 1 704 ? -40.313 16.426 27.160 1.00 91.75 704 ARG A C 1
ATOM 5793 O O . ARG A 1 704 ? -41.244 17.164 26.846 1.00 91.75 704 ARG A O 1
ATOM 5800 N N . ASN A 1 705 ? -39.125 16.429 26.559 1.00 90.44 705 ASN A N 1
ATOM 5801 C CA . ASN A 1 705 ? -38.703 17.394 25.545 1.00 90.44 705 ASN A CA 1
ATOM 5802 C C . ASN A 1 705 ? -38.983 16.959 24.096 1.00 90.44 705 ASN A C 1
ATOM 5804 O O . ASN A 1 705 ? -38.739 17.749 23.189 1.00 90.44 705 ASN A O 1
ATOM 5808 N N . LEU A 1 706 ? -39.481 15.740 23.855 1.00 90.94 706 LEU A N 1
ATOM 5809 C CA . LEU A 1 706 ? -39.816 15.282 22.502 1.00 90.94 706 LEU A CA 1
ATOM 5810 C C . LEU A 1 706 ? -40.802 16.239 21.809 1.00 90.94 706 LEU A C 1
ATOM 5812 O O . LEU A 1 706 ? -41.881 16.529 22.343 1.00 90.94 706 LEU A O 1
ATOM 5816 N N . ASP A 1 707 ? -40.422 16.671 20.604 1.00 77.81 707 ASP A N 1
ATOM 5817 C CA . ASP A 1 707 ? -41.134 17.660 19.795 1.00 77.81 707 ASP A CA 1
ATOM 5818 C C . ASP A 1 707 ? -42.582 17.231 19.491 1.00 77.81 707 ASP A C 1
ATOM 5820 O O . ASP A 1 707 ? -42.905 16.047 19.356 1.00 77.81 707 ASP A O 1
ATOM 5824 N N . ARG A 1 708 ? -43.488 18.208 19.423 1.00 77.56 708 ARG A N 1
ATOM 5825 C CA . ARG A 1 708 ? -44.931 17.996 19.272 1.00 77.56 708 ARG A CA 1
ATOM 5826 C C . ARG A 1 708 ? -45.382 17.883 17.817 1.00 77.56 708 ARG A C 1
ATOM 5828 O O . ARG A 1 708 ? -46.518 17.462 17.607 1.00 77.56 708 ARG A O 1
ATOM 5835 N N . HIS A 1 709 ? -44.540 18.235 16.847 1.00 69.25 709 HIS A N 1
ATOM 5836 C CA . HIS A 1 709 ? -44.975 18.420 15.461 1.00 69.25 709 HIS A CA 1
ATOM 5837 C C . HIS A 1 709 ? -45.202 17.120 14.661 1.00 69.25 709 HIS A C 1
ATOM 5839 O O . HIS A 1 709 ? -46.093 17.105 13.817 1.00 69.25 709 HIS A O 1
ATOM 5845 N N . ASP A 1 710 ? -44.520 16.006 14.969 1.00 84.62 710 ASP A N 1
ATOM 5846 C CA . ASP A 1 710 ? -44.744 14.702 14.311 1.00 84.62 710 ASP A CA 1
ATOM 5847 C C . ASP A 1 710 ? -45.118 13.606 15.323 1.00 84.62 710 ASP A C 1
ATOM 5849 O O . ASP A 1 710 ? -44.288 13.077 16.067 1.00 84.62 710 ASP A O 1
ATOM 5853 N N . LYS A 1 711 ? -46.401 13.229 15.340 1.00 89.69 711 LYS A N 1
ATOM 5854 C CA . LYS A 1 711 ? -46.958 12.267 16.302 1.00 89.69 711 LYS A CA 1
ATOM 5855 C C . LYS A 1 711 ? -46.420 10.841 16.114 1.00 89.69 711 LYS A C 1
ATOM 5857 O O . LYS A 1 711 ? -46.274 10.133 17.115 1.00 89.69 711 LYS A O 1
ATOM 5862 N N . LYS A 1 712 ? -46.140 10.407 14.875 1.00 89.88 712 LYS A N 1
ATOM 5863 C CA . LYS A 1 712 ? -45.676 9.037 14.571 1.00 89.88 712 LYS A CA 1
ATOM 5864 C C . LYS A 1 712 ? -44.214 8.897 14.979 1.00 89.88 712 LYS A C 1
ATOM 5866 O O . LYS A 1 712 ? -43.898 8.026 15.794 1.00 89.88 712 LYS A O 1
ATOM 5871 N N . LYS A 1 713 ? -43.368 9.828 14.528 1.00 88.25 713 LYS A N 1
ATOM 5872 C CA . LYS A 1 713 ? -41.951 9.891 14.907 1.00 88.25 713 LYS A CA 1
ATOM 5873 C C . LYS A 1 713 ? -41.780 10.048 16.417 1.00 88.25 713 LYS A C 1
ATOM 5875 O O . LYS A 1 713 ? -41.000 9.319 17.024 1.00 88.25 713 LYS A O 1
ATOM 5880 N N . ARG A 1 714 ? -42.601 10.886 17.063 1.00 90.00 714 ARG A N 1
ATOM 5881 C CA . ARG A 1 714 ? -42.615 11.035 18.526 1.00 90.00 714 ARG A CA 1
ATOM 5882 C C . ARG A 1 714 ? -42.970 9.742 19.255 1.00 90.00 714 ARG A C 1
ATOM 5884 O O . ARG A 1 714 ? -42.344 9.438 20.267 1.00 90.00 714 ARG A O 1
ATOM 5891 N N . LYS A 1 715 ? -43.985 8.992 18.803 1.00 92.44 715 LYS A N 1
ATOM 5892 C CA . LYS A 1 715 ? -44.373 7.722 19.446 1.00 92.44 715 LYS A CA 1
ATOM 5893 C C . LYS A 1 715 ? -43.236 6.705 19.359 1.00 92.44 715 LYS A C 1
ATOM 5895 O O . LYS A 1 715 ? -42.943 6.061 20.361 1.00 92.44 715 LYS A O 1
ATOM 5900 N N . GLN A 1 716 ? -42.589 6.610 18.198 1.00 91.31 716 GLN A N 1
ATOM 5901 C CA . GLN A 1 716 ? -41.446 5.727 17.981 1.00 91.31 716 GLN A CA 1
ATOM 5902 C C . GLN A 1 716 ? -40.255 6.117 18.866 1.00 91.31 716 GLN A C 1
ATOM 5904 O O . GLN A 1 716 ? -39.797 5.294 19.650 1.00 91.31 716 GLN A O 1
ATOM 5909 N N . GLN A 1 717 ? -39.831 7.385 18.831 1.00 90.31 717 GLN A N 1
ATOM 5910 C CA . GLN A 1 717 ? -38.738 7.892 19.672 1.00 90.31 717 GLN A CA 1
ATOM 5911 C C . GLN A 1 717 ? -39.039 7.727 21.165 1.00 90.31 717 GLN A C 1
ATOM 5913 O O . GLN A 1 717 ? -38.178 7.328 21.942 1.00 90.31 717 GLN A O 1
ATOM 5918 N N . ARG A 1 718 ? -40.280 7.990 21.590 1.00 93.50 718 ARG A N 1
ATOM 5919 C CA . ARG A 1 718 ? -40.694 7.788 22.982 1.00 93.50 718 ARG A CA 1
ATOM 5920 C C . ARG A 1 718 ? -40.588 6.324 23.392 1.00 93.50 718 ARG A C 1
ATOM 5922 O O . ARG A 1 718 ? -40.110 6.061 24.489 1.00 93.50 718 ARG A O 1
ATOM 5929 N N . GLN A 1 719 ? -41.054 5.403 22.550 1.00 93.31 719 GLN A N 1
ATOM 5930 C CA . GLN A 1 719 ? -40.975 3.975 22.839 1.00 93.31 719 GLN A CA 1
ATOM 5931 C C . GLN A 1 719 ? -39.517 3.523 22.940 1.00 93.31 719 GLN A C 1
ATOM 5933 O O . GLN A 1 719 ? -39.163 2.835 23.889 1.00 93.31 719 GLN A O 1
ATOM 5938 N N . GLU A 1 720 ? -38.668 3.982 22.024 1.00 89.44 720 GLU A N 1
ATOM 5939 C CA . GLU A 1 720 ? -37.236 3.695 22.044 1.00 89.44 720 GLU A CA 1
ATOM 5940 C C . GLU A 1 720 ? -36.571 4.186 23.342 1.00 89.44 720 GLU A C 1
ATOM 5942 O O . GLU A 1 720 ? -35.855 3.428 23.997 1.00 89.44 720 GLU A O 1
ATOM 5947 N N . ILE A 1 721 ? -36.847 5.427 23.765 1.00 89.81 721 ILE A N 1
ATOM 5948 C CA . ILE A 1 721 ? -36.284 5.983 25.006 1.00 89.81 721 ILE A CA 1
ATOM 5949 C C . ILE A 1 721 ? -36.827 5.249 26.243 1.00 89.81 721 ILE A C 1
ATOM 5951 O O . ILE A 1 721 ? -36.072 5.009 27.184 1.00 89.81 721 ILE A O 1
ATOM 5955 N N . LEU A 1 722 ? -38.108 4.862 26.255 1.00 92.00 722 LEU A N 1
ATOM 5956 C CA . LEU A 1 722 ? -38.686 4.068 27.346 1.00 92.00 722 LEU A CA 1
ATOM 5957 C C . LEU A 1 722 ? -38.009 2.700 27.462 1.00 92.00 722 LEU A C 1
ATOM 5959 O O . LEU A 1 722 ? -37.606 2.323 28.559 1.00 92.00 722 LEU A O 1
ATOM 5963 N N . THR A 1 723 ? -37.799 2.006 26.343 1.00 89.12 723 THR A N 1
ATOM 5964 C CA . THR A 1 723 ? -37.078 0.728 26.323 1.00 89.12 723 THR A CA 1
ATOM 5965 C C . THR A 1 723 ? -35.635 0.888 26.814 1.00 89.12 723 THR A C 1
ATOM 5967 O O . THR A 1 723 ? -35.181 0.092 27.634 1.00 89.12 723 THR A O 1
ATOM 5970 N N . LYS A 1 724 ? -34.918 1.945 26.397 1.00 86.50 724 LYS A N 1
ATOM 5971 C CA . LYS A 1 724 ? -33.574 2.256 26.930 1.00 86.50 724 LYS A CA 1
ATOM 5972 C C . LYS A 1 724 ? -33.609 2.474 28.447 1.00 86.50 724 LYS A C 1
ATOM 5974 O O . LYS A 1 724 ? -32.800 1.903 29.174 1.00 86.50 724 LYS A O 1
ATOM 5979 N N . GLN A 1 725 ? -34.582 3.242 28.935 1.00 92.31 725 GLN A N 1
ATOM 5980 C CA . GLN A 1 725 ? -34.746 3.519 30.360 1.00 92.31 725 GLN A CA 1
ATOM 5981 C C . GLN A 1 725 ? -35.057 2.258 31.187 1.00 92.31 725 GLN A C 1
ATOM 5983 O O . GLN A 1 725 ? -34.520 2.106 32.284 1.00 92.31 725 GLN A O 1
ATOM 5988 N N . GLU A 1 726 ? -35.920 1.368 30.696 1.00 90.75 726 GLU A N 1
ATOM 5989 C CA . GLU A 1 726 ? -36.271 0.108 31.365 1.00 90.75 726 GLU A CA 1
ATOM 5990 C C . GLU A 1 726 ? -35.077 -0.846 31.438 1.00 90.75 726 GLU A C 1
ATOM 5992 O O . GLU A 1 726 ? -34.748 -1.321 32.527 1.00 90.75 726 GLU A O 1
ATOM 5997 N N . ASN A 1 727 ? -34.367 -1.039 30.323 1.00 87.62 727 ASN A N 1
ATOM 5998 C CA . ASN A 1 727 ? -33.158 -1.865 30.277 1.00 87.62 727 ASN A CA 1
ATOM 5999 C C . ASN A 1 727 ? -32.087 -1.356 31.247 1.00 87.62 727 ASN A C 1
ATOM 6001 O O . ASN A 1 727 ? -31.457 -2.141 31.954 1.00 87.62 727 ASN A O 1
ATOM 6005 N N . LEU A 1 728 ? -31.907 -0.035 31.329 1.00 88.69 728 LEU A N 1
ATOM 6006 C CA . LEU A 1 728 ? -30.943 0.576 32.238 1.00 88.69 728 LEU A CA 1
ATOM 6007 C C . LEU A 1 728 ? -31.329 0.394 33.717 1.00 88.69 728 LEU A C 1
ATOM 6009 O O . LEU A 1 728 ? -30.460 0.168 34.562 1.00 88.69 728 LEU A O 1
ATOM 6013 N N . ARG A 1 729 ? -32.629 0.449 34.046 1.00 92.50 729 ARG A N 1
ATOM 6014 C CA . ARG A 1 729 ? -33.124 0.138 35.400 1.00 92.50 729 ARG A CA 1
ATOM 6015 C C . ARG A 1 729 ? -32.878 -1.322 35.771 1.00 92.50 729 ARG A C 1
ATOM 6017 O O . ARG A 1 729 ? -32.466 -1.578 36.902 1.00 92.50 729 ARG A O 1
ATOM 6024 N N . ASP A 1 730 ? -33.106 -2.250 34.843 1.00 90.75 730 ASP A N 1
ATOM 6025 C CA . ASP A 1 730 ? -32.835 -3.676 35.053 1.00 90.75 730 ASP A CA 1
ATOM 6026 C C . ASP A 1 730 ? -31.335 -3.934 35.262 1.00 90.75 730 ASP A C 1
ATOM 6028 O O . ASP A 1 730 ? -30.949 -4.497 36.289 1.00 90.75 730 ASP A O 1
ATOM 6032 N N . LEU A 1 731 ? -30.476 -3.419 34.372 1.00 90.12 731 LEU A N 1
ATOM 6033 C CA . LEU A 1 731 ? -29.015 -3.477 34.510 1.00 90.12 731 LEU A CA 1
ATOM 6034 C C . LEU A 1 731 ? -28.563 -2.984 35.887 1.00 90.12 731 LEU A C 1
ATOM 6036 O O . LEU A 1 731 ? -27.870 -3.700 36.613 1.00 90.12 731 LEU A O 1
ATOM 6040 N N . LYS A 1 732 ? -28.994 -1.776 36.268 1.00 93.19 732 LYS A N 1
ATOM 6041 C CA . LYS A 1 732 ? -28.661 -1.183 37.564 1.00 93.19 732 LYS A CA 1
ATOM 6042 C C . LYS A 1 732 ? -29.131 -2.071 38.717 1.00 93.19 732 LYS A C 1
ATOM 6044 O O . LYS A 1 732 ? -28.361 -2.308 39.645 1.00 93.19 732 LYS A O 1
ATOM 6049 N N . GLY A 1 733 ? -30.367 -2.572 38.669 1.00 91.56 733 GLY A N 1
ATOM 6050 C CA . GLY A 1 733 ? -30.928 -3.440 39.706 1.00 91.56 733 GLY A CA 1
ATOM 6051 C C . GLY A 1 733 ? -30.131 -4.734 39.885 1.00 91.56 733 GLY A C 1
ATOM 6052 O O . GLY A 1 733 ? -29.765 -5.087 41.011 1.00 91.56 733 GLY A O 1
ATOM 6053 N N . ARG A 1 734 ? -29.798 -5.409 38.777 1.00 91.31 734 ARG A N 1
ATOM 6054 C CA . ARG A 1 734 ? -28.965 -6.622 38.776 1.00 91.31 734 ARG A CA 1
ATOM 6055 C C . ARG A 1 734 ? -27.567 -6.340 39.321 1.00 91.31 734 ARG A C 1
ATOM 6057 O O . ARG A 1 734 ? -27.099 -7.065 40.199 1.00 91.31 734 ARG A O 1
ATOM 6064 N N . PHE A 1 735 ? -26.933 -5.265 38.855 1.00 90.50 735 PHE A N 1
ATOM 6065 C CA . PHE A 1 735 ? -25.594 -4.872 39.286 1.00 90.50 735 PHE A CA 1
ATOM 6066 C C . PHE A 1 735 ? -25.553 -4.521 40.777 1.00 90.50 735 PHE A C 1
ATOM 6068 O O . PHE A 1 735 ? -24.709 -5.044 41.495 1.00 90.50 735 PHE A O 1
ATOM 6075 N N . SER A 1 736 ? -26.486 -3.704 41.285 1.00 90.38 736 SER A N 1
ATOM 6076 C CA . SER A 1 736 ? -26.539 -3.342 42.712 1.00 90.38 736 SER A CA 1
ATOM 6077 C C . SER A 1 736 ? -26.727 -4.562 43.617 1.00 90.38 736 SER A C 1
ATOM 6079 O O . SER A 1 736 ? -26.068 -4.660 44.654 1.00 90.38 736 SER A O 1
ATOM 6081 N N . LYS A 1 737 ? -27.581 -5.514 43.211 1.00 91.75 737 LYS A N 1
ATOM 6082 C CA . LYS A 1 737 ? -27.803 -6.767 43.947 1.00 91.75 737 LYS A CA 1
ATOM 6083 C C . LYS A 1 737 ? -26.527 -7.608 44.024 1.00 91.75 737 LYS A C 1
ATOM 6085 O O . LYS A 1 737 ? -26.189 -8.092 45.100 1.00 91.75 737 LYS A O 1
ATOM 6090 N N . LEU A 1 738 ? -25.825 -7.767 42.902 1.00 89.44 738 LEU A N 1
ATOM 6091 C CA . LEU A 1 738 ? -24.596 -8.563 42.822 1.00 89.44 738 LEU A CA 1
ATOM 6092 C C . LEU A 1 738 ? -23.404 -7.881 43.503 1.00 89.44 738 LEU A C 1
ATOM 6094 O O . LEU A 1 738 ? -22.606 -8.547 44.154 1.00 89.44 738 LEU A O 1
ATOM 6098 N N . ALA A 1 739 ? -23.299 -6.557 43.408 1.00 88.25 739 ALA A N 1
ATOM 6099 C CA . ALA A 1 739 ? -22.217 -5.793 44.020 1.00 88.25 739 ALA A CA 1
ATOM 6100 C C . ALA A 1 739 ? -22.317 -5.706 45.555 1.00 88.25 739 ALA A C 1
ATOM 6102 O O . ALA A 1 739 ? -21.397 -5.190 46.188 1.00 88.25 739 ALA A O 1
ATOM 6103 N N . GLY A 1 740 ? -23.429 -6.148 46.160 1.00 88.19 740 GLY A N 1
ATOM 6104 C CA . GLY A 1 740 ? -23.684 -5.986 47.596 1.00 88.19 740 GLY A CA 1
ATOM 6105 C C . GLY A 1 740 ? -23.816 -4.518 48.020 1.00 88.19 740 GLY A C 1
ATOM 6106 O O . GLY A 1 740 ? -23.731 -4.194 49.205 1.00 88.19 740 GLY A O 1
ATOM 6107 N N . VAL A 1 741 ? -24.015 -3.612 47.059 1.00 81.19 741 VAL A N 1
ATOM 6108 C CA . VAL A 1 741 ? -24.159 -2.180 47.309 1.00 81.19 741 VAL A CA 1
ATOM 6109 C C . VAL A 1 741 ? -25.634 -1.906 47.552 1.00 81.19 741 VAL A C 1
ATOM 6111 O O . VAL A 1 741 ? -26.407 -1.598 46.647 1.00 81.19 741 VAL A O 1
ATOM 6114 N N . SER A 1 742 ? -26.037 -2.041 48.811 1.00 69.25 742 SER A N 1
ATOM 6115 C CA . SER A 1 742 ? -27.321 -1.533 49.271 1.00 69.25 742 SER A CA 1
ATOM 6116 C C . SER A 1 742 ? -27.277 -0.004 49.214 1.00 69.25 742 SER A C 1
ATOM 6118 O O . SER A 1 742 ? -26.653 0.631 50.066 1.00 69.25 742 SER A O 1
ATOM 6120 N N . LEU A 1 743 ? -27.971 0.593 48.240 1.00 57.88 743 LEU A N 1
ATOM 6121 C CA . LEU A 1 743 ? -28.396 1.991 48.304 1.00 57.88 743 LEU A CA 1
ATOM 6122 C C . LEU A 1 743 ? -29.402 2.112 49.457 1.00 57.88 743 LEU A C 1
ATOM 6124 O O . LEU A 1 743 ? -30.610 2.195 49.242 1.00 57.88 743 LEU A O 1
ATOM 6128 N N . THR A 1 744 ? -28.927 2.107 50.703 1.00 52.22 744 THR A N 1
ATOM 6129 C CA . THR A 1 744 ? -29.723 2.677 51.782 1.00 52.22 744 THR A CA 1
ATOM 6130 C C . THR A 1 744 ? -29.887 4.133 51.399 1.00 52.22 744 THR A C 1
ATOM 6132 O O . THR A 1 744 ? -28.932 4.909 51.415 1.00 52.22 744 THR A O 1
ATOM 6135 N N . SER A 1 745 ? -31.085 4.495 50.939 1.00 43.41 745 SER A N 1
ATOM 6136 C CA . SER A 1 745 ? -31.392 5.879 50.632 1.00 43.41 745 SER A CA 1
ATOM 6137 C C . SER A 1 745 ? -31.072 6.678 51.889 1.00 43.41 745 SER A C 1
ATOM 6139 O O . SER A 1 745 ? -31.806 6.591 52.876 1.00 43.41 745 SER A O 1
ATOM 6141 N N . LYS A 1 746 ? -29.982 7.451 51.878 1.00 44.97 746 LYS A N 1
ATOM 6142 C CA . LYS A 1 746 ? -29.792 8.551 52.818 1.00 44.97 746 LYS A CA 1
ATOM 6143 C C . LYS A 1 746 ? -30.841 9.611 52.481 1.00 44.97 746 LYS A C 1
ATOM 6145 O O . LYS A 1 746 ? -30.549 10.669 51.940 1.00 44.97 746 LYS A O 1
ATOM 6150 N N . LYS A 1 747 ? -32.102 9.309 52.788 1.00 44.56 747 LYS A N 1
ATOM 6151 C CA . LYS A 1 747 ? -33.113 10.312 53.091 1.00 44.56 747 LYS A CA 1
ATOM 6152 C C . LYS A 1 747 ? -32.810 10.763 54.517 1.00 44.56 747 LYS A C 1
ATOM 6154 O O . LYS A 1 747 ? -33.350 10.211 55.465 1.00 44.56 747 LYS A O 1
ATOM 6159 N N . GLY A 1 748 ? -31.868 11.689 54.672 1.00 42.25 748 GLY A N 1
ATOM 6160 C CA . GLY A 1 748 ? -31.540 12.237 55.986 1.00 42.25 748 GLY A CA 1
ATOM 6161 C C . GLY A 1 748 ? -30.173 12.906 56.048 1.00 42.25 748 GLY A C 1
ATOM 6162 O O . GLY A 1 748 ? -29.159 12.223 56.119 1.00 42.25 748 GLY A O 1
ATOM 6163 N N . CYS A 1 749 ? -30.207 14.239 56.079 1.00 33.28 749 CYS A N 1
ATOM 6164 C CA . CYS A 1 749 ? -29.164 15.168 56.516 1.00 33.28 749 CYS A CA 1
ATOM 6165 C C . CYS A 1 749 ? -27.837 15.199 55.734 1.00 33.28 749 CYS A C 1
ATOM 6167 O O . CYS A 1 749 ? -26.947 14.370 55.907 1.00 33.28 749 CYS A O 1
ATOM 6169 N N . PHE A 1 750 ? -27.646 16.305 55.005 1.00 40.69 750 PHE A N 1
ATOM 6170 C CA . PHE A 1 750 ? -26.358 17.000 55.013 1.00 40.69 750 PHE A CA 1
ATOM 6171 C C . PHE A 1 750 ? -25.960 17.252 56.477 1.00 40.69 750 PHE A C 1
ATOM 6173 O O . PHE A 1 750 ? -26.740 17.840 57.227 1.00 40.69 750 PHE A O 1
ATOM 6180 N N . PRO A 1 751 ? -24.772 16.800 56.895 1.00 38.91 751 PRO A N 1
ATOM 6181 C CA . PRO A 1 751 ? -23.796 17.800 57.304 1.00 38.91 751 PRO A CA 1
ATOM 6182 C C . PRO A 1 751 ? -22.397 17.390 56.844 1.00 38.91 751 PRO A C 1
ATOM 6184 O O . PRO A 1 751 ? -21.886 16.358 57.260 1.00 38.91 751 PRO A O 1
ATOM 6187 N N . LEU A 1 752 ? -21.772 18.200 55.990 1.00 35.00 752 LEU A N 1
ATOM 6188 C CA . LEU A 1 752 ? -20.313 18.251 55.828 1.00 35.00 752 LEU A CA 1
ATOM 6189 C C . LEU A 1 752 ? -19.935 19.553 55.106 1.00 35.00 752 LEU A C 1
ATOM 6191 O O . LEU A 1 752 ? -19.374 19.577 54.018 1.00 35.00 752 LEU A O 1
ATOM 6195 N N . VAL A 1 753 ? -20.276 20.664 55.759 1.00 37.19 753 VAL A N 1
ATOM 6196 C CA . VAL A 1 753 ? -19.485 21.898 55.724 1.00 37.19 753 VAL A CA 1
ATOM 6197 C C . VAL A 1 753 ? -19.042 22.091 57.168 1.00 37.19 753 VAL A C 1
ATOM 6199 O O . VAL A 1 753 ? -19.850 22.467 58.009 1.00 37.19 753 VAL A O 1
ATOM 6202 N N . GLY A 1 754 ? -17.799 21.731 57.488 1.00 35.09 754 GLY A N 1
ATOM 6203 C CA . GLY A 1 754 ? -17.261 21.929 58.837 1.00 35.09 754 GLY A CA 1
ATOM 6204 C C . GLY A 1 754 ? -16.400 20.789 59.363 1.00 35.09 754 GLY A C 1
ATOM 6205 O O . GLY A 1 754 ? -16.693 20.260 60.426 1.00 35.09 754 GLY A O 1
ATOM 6206 N N . LEU A 1 755 ? -15.328 20.418 58.657 1.00 31.33 755 LEU A N 1
ATOM 6207 C CA . LEU A 1 755 ? -14.235 19.668 59.291 1.00 31.33 755 LEU A CA 1
ATOM 6208 C C . LEU A 1 755 ? -12.856 19.962 58.672 1.00 31.33 755 LEU A C 1
ATOM 6210 O O . LEU A 1 755 ? -12.050 19.062 58.490 1.00 31.33 755 LEU A O 1
ATOM 6214 N N . PHE A 1 756 ? -12.586 21.234 58.347 1.00 32.88 756 PHE A N 1
ATOM 6215 C CA . PHE A 1 756 ? -11.251 21.684 57.910 1.00 32.88 756 PHE A CA 1
ATOM 6216 C C . PHE A 1 756 ? -10.788 23.028 58.512 1.00 32.88 756 PHE A C 1
ATOM 6218 O O . PHE A 1 756 ? -9.837 23.622 58.024 1.00 32.88 756 PHE A O 1
ATOM 6225 N N . ALA A 1 757 ? -11.407 23.506 59.602 1.00 33.53 757 ALA A N 1
ATOM 6226 C CA . ALA A 1 757 ? -11.047 24.789 60.234 1.00 33.53 757 ALA A CA 1
ATOM 6227 C C . ALA A 1 757 ? -10.478 24.684 61.667 1.00 33.53 757 ALA A C 1
ATOM 6229 O O . ALA A 1 757 ? -10.390 25.685 62.368 1.00 33.53 757 ALA A O 1
ATOM 6230 N N . LYS A 1 758 ? -10.077 23.498 62.135 1.00 32.22 758 LYS A N 1
ATOM 6231 C CA . LYS A 1 758 ? -9.426 23.336 63.448 1.00 32.22 758 LYS A CA 1
ATOM 6232 C C . LYS A 1 758 ? -8.370 22.237 63.396 1.00 32.22 758 LYS A C 1
ATOM 6234 O O . LYS A 1 758 ? -8.580 21.179 63.962 1.00 32.22 758 LYS A O 1
ATOM 6239 N N . LEU A 1 759 ? -7.275 22.476 62.676 1.00 31.44 759 LEU A N 1
ATOM 6240 C CA . LEU A 1 759 ? -5.992 21.771 62.852 1.00 31.44 759 LEU A CA 1
ATOM 6241 C C . LEU A 1 759 ? -4.830 22.587 62.236 1.00 31.44 759 LEU A C 1
ATOM 6243 O O . LEU A 1 759 ? -3.938 22.060 61.588 1.00 31.44 759 LEU A O 1
ATOM 6247 N N . THR A 1 760 ? -4.844 23.903 62.457 1.00 39.09 760 THR A N 1
ATOM 6248 C CA . THR A 1 760 ? -3.645 24.756 62.412 1.00 39.09 760 THR A CA 1
ATOM 6249 C C . THR A 1 760 ? -3.683 25.615 63.665 1.00 39.09 760 THR A C 1
ATOM 6251 O O . THR A 1 760 ? -4.349 26.648 63.719 1.00 39.09 760 THR A O 1
ATOM 6254 N N . GLY A 1 761 ? -3.065 25.082 64.710 1.00 41.47 761 GLY A N 1
ATOM 6255 C CA . GLY A 1 761 ? -3.041 25.636 66.056 1.00 41.47 761 GLY A CA 1
ATOM 6256 C C . GLY A 1 761 ? -2.118 24.831 66.965 1.00 41.47 761 GLY A C 1
ATOM 6257 O O . GLY A 1 761 ? -2.518 24.520 68.080 1.00 41.47 761 GLY A O 1
ATOM 6258 N N . MET A 1 762 ? -0.961 24.427 66.430 1.00 33.28 762 MET A N 1
ATOM 6259 C CA . MET A 1 762 ? 0.340 24.214 67.081 1.00 33.28 762 MET A CA 1
ATOM 6260 C C . MET A 1 762 ? 1.346 23.774 66.023 1.00 33.28 762 MET A C 1
ATOM 6262 O O . MET A 1 762 ? 0.970 22.901 65.207 1.00 33.28 762 MET A O 1
#

pLDDT: mean 75.73, std 18.58, range [23.27, 97.56]

Solvent-accessible surface area (backbone atoms only — not comparable to full-atom values): 44475 Å² total; per-residue (Å²): 113,71,66,59,55,52,50,56,53,48,53,56,50,52,50,49,47,60,62,57,72,76,68,79,84,87,84,88,83,90,81,88,82,90,82,90,82,87,86,80,88,84,90,80,90,81,85,89,82,90,74,95,62,88,71,74,75,74,75,78,77,73,68,59,72,62,44,82,46,83,81,64,92,84,52,72,42,87,57,73,59,66,67,59,49,54,48,51,56,57,43,45,76,71,51,29,45,40,36,38,28,11,80,44,47,69,42,30,53,17,40,49,44,44,49,59,72,69,57,79,64,100,57,87,59,48,50,27,31,37,56,72,59,70,89,61,45,75,66,72,74,57,40,59,67,58,53,70,71,78,32,59,69,66,34,21,37,34,40,32,57,47,58,99,44,76,44,38,49,47,24,52,47,48,60,52,73,41,53,68,68,55,53,52,54,48,40,52,50,30,58,75,37,51,30,34,39,39,40,34,30,52,49,55,66,62,51,52,70,68,63,45,77,89,76,49,81,65,82,68,55,72,46,69,54,45,66,59,79,64,53,59,56,50,45,47,72,68,52,85,64,62,62,66,66,34,78,84,45,74,56,44,45,51,52,54,47,44,48,46,63,48,54,62,30,39,63,70,56,49,48,53,55,44,48,61,72,26,55,94,39,66,46,68,32,78,43,81,51,70,83,73,83,63,100,69,74,95,64,87,68,77,52,77,46,76,42,78,40,53,42,43,60,51,46,74,76,40,50,66,62,51,31,58,74,68,44,40,44,77,46,79,53,96,94,40,57,22,33,35,53,76,48,71,63,56,38,55,37,50,47,50,41,37,64,73,78,35,44,69,58,51,52,50,52,52,50,52,45,59,70,66,40,53,79,40,40,87,86,53,54,70,70,59,40,48,33,54,42,50,54,39,41,62,44,18,74,79,37,34,61,61,43,36,43,49,43,52,51,50,53,51,51,50,41,49,60,42,25,70,37,93,85,46,60,68,62,38,45,52,42,38,51,50,53,51,40,53,43,51,52,56,50,59,69,64,79,43,68,70,43,40,56,43,48,50,51,58,46,57,73,29,47,73,43,70,42,49,46,92,87,40,81,41,42,60,46,59,52,40,42,62,73,42,57,82,42,88,93,47,62,44,57,60,53,41,48,46,23,31,58,75,28,48,76,66,30,27,51,48,36,53,52,47,51,53,54,51,54,59,73,23,68,90,36,59,62,60,40,46,48,46,45,56,71,47,51,44,74,46,45,82,92,69,93,82,77,54,82,66,55,57,62,61,41,62,62,32,50,36,20,53,49,43,29,47,53,48,51,53,52,59,68,70,54,67,91,78,50,73,46,70,80,74,52,60,68,65,61,52,36,53,55,74,44,34,83,59,37,61,58,9,40,53,41,45,54,74,77,41,79,60,71,73,89,74,95,75,89,73,86,90,70,91,63,87,70,77,54,66,70,56,49,52,52,51,50,36,46,34,52,29,51,54,53,45,56,47,44,53,51,41,54,71,66,54,68,90,64,78,72,58,89,87,60,74,54,67,45,55,56,51,44,52,45,47,50,67,49,36,49,77,66,55,50,51,43,32,54,52,37,48,53,52,50,47,51,48,46,56,49,49,62,71,64,58,65,82,88,46,69,67,63,39,52,53,54,44,50,53,47,49,52,53,41,50,52,47,51,50,52,48,53,54,38,34,64,73,60,68,53,77,79,73,77,79,82,67,75,90,83,86,86,85,87,83,86,86,87,85,88,129

Sequence (762 aa):
MNLVKNLQKNEAKEVLNQVITNNTPHQQNNVSATGNENTSFGEVGGDVTIYAAGMPQEKEVFKDPTENFTLQENVQPLYMNEEALQQTLAEMYQERIIFLGGKSGSNVVATLHNIIKKYEPDAPQEHRWLSFWGKNNAQRNIYLDSVTEEAFPQNALVAIDITKNKASDTFLKSIVEMPEQGAIEIRNTLRAKNLTIICYFNDTRQVQTLTNQKKGNFSFHFWDTSPPINTIQEFISAFDYSKLYDKNHSVFKYILYVATFFPRTSPKEFKKIVDVLLSEKKDEILTDATREMSDKDEILKRTEALRTRSLLYLWEQQTDDFFEACGLAIEQENDLQKVDFVDARDREAYKHYFKSKMPFFLLEQFDNLVNSGLPFAPDTSDQTIEYFIQISCELAKNDPHFYGTKLLHKVSSLFKSFATNEDSPTDIVSTLRLFLVELTYAMLKLDNMLLTERIEFFLFEHLDYRYEINKTPRNLLADITFELKAMEGFDKYRWIELMMGLGKKETKNIAYYLLLRLADSYQENAQDLYDFLEEGIGEWLPKSEKTTPWEQKEAQTSIESYSLSFIVDYWGFYKLDEFNLLAHVNPHLLASWLFNSRLEIGYHNRSKYLPLRDIKHDGSKQGNVLSVDQKNICRVIDKARAILTEVWFRKLTSLETPQEPVKGNKPASQKYVELFVQYANREQKLALIEGWEKQIQDYSVQIRNLDRHDKKKRKQQRQEILTKQENLRDLKGRFSKLAGVSLTSKKGCFPLVGLFAKLTGM

Organism: NCBI:txid313606

Radius of gyration: 35.99 Å; Cα contacts (8 Å, |Δi|>4): 796; chains: 1; bounding box: 92×70×127 Å

Mean predicted aligned error: 16.53 Å